Protein AF-A0A7C4LF60-F1 (afdb_monomer)

Structure (mmCIF, N/CA/C/O backbone):
data_AF-A0A7C4LF60-F1
#
_entry.id   AF-A0A7C4LF60-F1
#
loop_
_atom_site.group_PDB
_atom_site.id
_atom_site.type_symbol
_atom_site.label_atom_id
_atom_site.label_alt_id
_atom_site.label_comp_id
_atom_site.label_asym_id
_atom_site.label_entity_id
_atom_site.label_seq_id
_atom_site.pdbx_PDB_ins_code
_atom_site.Cartn_x
_atom_site.Cartn_y
_atom_site.Cartn_z
_atom_site.occupancy
_atom_site.B_iso_or_equiv
_atom_site.auth_seq_id
_atom_site.auth_comp_id
_atom_site.auth_asym_id
_atom_site.auth_atom_id
_atom_site.pdbx_PDB_model_num
ATOM 1 N N . MET A 1 1 ? -16.980 57.697 -48.948 1.00 37.28 1 MET A N 1
ATOM 2 C CA . MET A 1 1 ? -17.583 56.345 -48.872 1.00 37.28 1 MET A CA 1
ATOM 3 C C . MET A 1 1 ? -16.552 55.378 -49.437 1.00 37.28 1 MET A C 1
ATOM 5 O O . MET A 1 1 ? -16.254 55.489 -50.615 1.00 37.28 1 MET A O 1
ATOM 9 N N . SER A 1 2 ? -15.835 54.624 -48.594 1.00 31.67 2 SER A N 1
ATOM 10 C CA . SER A 1 2 ? -14.439 54.253 -48.896 1.00 31.67 2 SER A CA 1
ATOM 11 C C . SER A 1 2 ? -14.046 52.822 -48.494 1.00 31.67 2 SER A C 1
ATOM 13 O O . SER A 1 2 ? -14.055 52.515 -47.309 1.00 31.67 2 SER A O 1
ATOM 15 N N . LYS A 1 3 ? -13.561 52.081 -49.511 1.00 31.33 3 LYS A N 1
ATOM 16 C CA . LYS A 1 3 ? -12.540 50.998 -49.550 1.00 31.33 3 LYS A CA 1
ATOM 17 C C . LYS A 1 3 ? -12.885 49.565 -49.063 1.00 31.33 3 LYS A C 1
ATOM 19 O O . LYS A 1 3 ? -12.923 49.313 -47.869 1.00 31.33 3 LYS A O 1
ATOM 24 N N . ASN A 1 4 ? -13.072 48.654 -50.043 1.00 33.75 4 ASN A N 1
ATOM 25 C CA . ASN A 1 4 ? -12.246 47.469 -50.437 1.00 33.75 4 ASN A CA 1
ATOM 26 C C . ASN A 1 4 ? -11.470 46.695 -49.336 1.00 33.75 4 ASN A C 1
ATOM 28 O O . ASN A 1 4 ? -10.854 47.342 -48.505 1.00 33.75 4 ASN A O 1
ATOM 32 N N . ASN A 1 5 ? -11.266 45.363 -49.323 1.00 31.98 5 ASN A N 1
ATOM 33 C CA . ASN A 1 5 ? -11.629 44.206 -50.167 1.00 31.98 5 ASN A CA 1
ATOM 34 C C . ASN A 1 5 ? -11.306 42.878 -49.403 1.00 31.98 5 ASN A C 1
ATOM 36 O O . ASN A 1 5 ? -10.466 42.876 -48.513 1.00 31.98 5 ASN A O 1
ATOM 40 N N . ALA A 1 6 ? -11.961 41.793 -49.833 1.00 35.16 6 ALA A N 1
ATOM 41 C CA . ALA A 1 6 ? -11.761 40.325 -49.751 1.00 35.16 6 ALA A CA 1
ATOM 42 C C . ALA A 1 6 ? -10.616 39.568 -48.986 1.00 35.16 6 ALA A C 1
ATOM 44 O O . ALA A 1 6 ? -9.439 39.891 -49.082 1.00 35.16 6 ALA A O 1
ATOM 45 N N . SER A 1 7 ? -11.039 38.384 -48.475 1.00 32.91 7 SER A N 1
ATOM 46 C CA . SER A 1 7 ? -10.426 37.016 -48.425 1.00 32.91 7 SER A CA 1
ATOM 47 C C . SER A 1 7 ? -9.344 36.575 -47.395 1.00 32.91 7 SER A C 1
ATOM 49 O O . SER A 1 7 ? -8.335 37.238 -47.222 1.00 32.91 7 SER A O 1
ATOM 51 N N . SER A 1 8 ? -9.601 35.383 -46.791 1.00 33.38 8 SER A N 1
ATOM 52 C CA . SER A 1 8 ? -8.769 34.378 -46.034 1.00 33.38 8 SER A CA 1
ATOM 53 C C . SER A 1 8 ? -7.257 34.344 -46.376 1.00 33.38 8 SER A C 1
ATOM 55 O O . SER A 1 8 ? -6.996 34.721 -47.517 1.00 33.38 8 SER A O 1
ATOM 57 N N . PRO A 1 9 ? -6.260 33.822 -45.583 1.00 43.72 9 PRO A N 1
ATOM 58 C CA . PRO A 1 9 ? -6.241 32.757 -44.535 1.00 43.72 9 PRO A CA 1
ATOM 59 C C . PRO A 1 9 ? -5.188 32.957 -43.373 1.00 43.72 9 PRO A C 1
ATOM 61 O O . PRO A 1 9 ? -4.626 34.029 -43.242 1.00 43.72 9 PRO A O 1
ATOM 64 N N . ALA A 1 10 ? -4.905 31.913 -42.559 1.00 33.19 10 ALA A N 1
ATOM 65 C CA . ALA A 1 10 ? -3.652 31.565 -41.814 1.00 33.19 10 ALA A CA 1
ATOM 66 C C . ALA A 1 10 ? -2.862 32.563 -40.888 1.00 33.19 10 ALA A C 1
ATOM 68 O O . ALA A 1 10 ? -2.776 33.754 -41.125 1.00 33.19 10 ALA A O 1
ATOM 69 N N . ARG A 1 11 ? -2.142 31.974 -39.899 1.00 27.31 11 ARG A N 1
ATOM 70 C CA . ARG A 1 11 ? -1.033 32.486 -39.025 1.00 27.31 11 ARG A CA 1
ATOM 71 C C . ARG A 1 11 ? -1.335 33.446 -37.843 1.00 27.31 11 ARG A C 1
ATOM 73 O O . ARG A 1 11 ? -1.785 34.568 -38.013 1.00 27.31 11 ARG A O 1
ATOM 80 N N . SER A 1 12 ? -0.938 33.027 -36.627 1.00 31.47 12 SER A N 1
ATOM 81 C CA . SER A 1 12 ? 0.041 33.727 -35.748 1.00 31.47 12 SER A CA 1
ATOM 82 C C . SER A 1 12 ? 0.104 33.102 -34.336 1.00 31.47 12 SER A C 1
ATOM 84 O O . SER A 1 12 ? -0.636 33.440 -33.417 1.00 31.47 12 SER A O 1
ATOM 86 N N . ARG A 1 13 ? 1.043 32.168 -34.141 1.00 36.72 13 ARG A N 1
ATOM 87 C CA . ARG A 1 13 ? 1.639 31.863 -32.830 1.00 36.72 13 ARG A CA 1
ATOM 88 C C . ARG A 1 13 ? 3.133 32.129 -32.956 1.00 36.72 13 ARG A C 1
ATOM 90 O O . ARG A 1 13 ? 3.896 31.222 -33.267 1.00 36.72 13 ARG A O 1
ATOM 97 N N . ARG A 1 14 ? 3.525 33.378 -32.725 1.00 30.14 14 ARG A N 1
ATOM 98 C CA . ARG A 1 14 ? 4.889 33.782 -32.382 1.00 30.14 14 ARG A CA 1
ATOM 99 C C . ARG A 1 14 ? 4.838 35.197 -31.808 1.00 30.14 14 ARG A C 1
ATOM 101 O O . ARG A 1 14 ? 4.355 36.123 -32.442 1.00 30.14 14 ARG A O 1
ATOM 108 N N . ARG A 1 15 ? 5.263 35.318 -30.552 1.00 29.50 15 ARG A N 1
ATOM 109 C CA . ARG A 1 15 ? 5.931 36.482 -29.948 1.00 29.50 15 ARG A CA 1
ATOM 110 C C . ARG A 1 15 ? 6.196 36.149 -28.488 1.00 29.50 15 ARG A C 1
ATOM 112 O O . ARG A 1 15 ? 5.354 36.387 -27.639 1.00 29.50 15 ARG A O 1
ATOM 119 N N . TYR A 1 16 ? 7.336 35.513 -28.251 1.00 30.55 16 TYR A N 1
ATOM 120 C CA . TYR A 1 16 ? 8.199 35.700 -27.082 1.00 30.55 16 TYR A CA 1
ATOM 121 C C . TYR A 1 16 ? 9.475 34.901 -27.355 1.00 30.55 16 TYR A C 1
ATOM 123 O O . TYR A 1 16 ? 9.519 33.711 -27.075 1.00 30.55 16 TYR A O 1
ATOM 131 N N . ALA A 1 17 ? 10.449 35.542 -28.009 1.00 34.94 17 ALA A N 1
ATOM 132 C CA . ALA A 1 17 ? 11.889 35.248 -27.936 1.00 34.94 17 ALA A CA 1
ATOM 133 C C . ALA A 1 17 ? 12.633 36.025 -29.039 1.00 34.94 17 ALA A C 1
ATOM 135 O O . ALA A 1 17 ? 13.146 35.450 -29.994 1.00 34.94 17 ALA A O 1
ATOM 136 N N . ARG A 1 18 ? 12.658 37.353 -28.930 1.00 32.34 18 ARG A N 1
ATOM 137 C CA . ARG A 1 18 ? 13.713 38.200 -29.501 1.00 32.34 18 ARG A CA 1
ATOM 138 C C . ARG A 1 18 ? 13.593 39.558 -28.830 1.00 32.34 18 ARG A C 1
ATOM 140 O O . ARG A 1 18 ? 12.699 40.315 -29.165 1.00 32.34 18 ARG A O 1
ATOM 147 N N . ASP A 1 19 ? 14.394 39.729 -27.784 1.00 32.16 19 ASP A N 1
ATOM 148 C CA . ASP A 1 19 ? 14.901 41.000 -27.254 1.00 32.16 19 ASP A CA 1
ATOM 149 C C . ASP A 1 19 ? 15.794 40.667 -26.044 1.00 32.16 19 ASP A C 1
ATOM 151 O O . ASP A 1 19 ? 15.417 40.856 -24.893 1.00 32.16 19 ASP A O 1
ATOM 155 N N . ASP A 1 20 ? 16.985 40.112 -26.303 1.00 35.78 20 ASP A N 1
ATOM 156 C CA . ASP A 1 20 ? 18.079 40.061 -25.310 1.00 35.78 20 ASP A CA 1
ATOM 157 C C . ASP A 1 20 ? 19.352 40.751 -25.840 1.00 35.78 20 ASP A C 1
ATOM 159 O O . ASP A 1 20 ? 20.479 40.449 -25.460 1.00 35.78 20 ASP A O 1
ATOM 163 N N . ALA A 1 21 ? 19.173 41.726 -26.737 1.00 37.44 21 ALA A N 1
ATOM 164 C CA . ALA A 1 21 ? 20.257 42.508 -27.328 1.00 37.44 21 ALA A CA 1
ATOM 165 C C . ALA A 1 21 ? 20.048 44.019 -27.137 1.00 37.44 21 ALA A C 1
ATOM 167 O O . ALA A 1 21 ? 20.176 44.806 -28.066 1.00 37.44 21 ALA A O 1
ATOM 168 N N . SER A 1 22 ? 19.748 44.447 -25.908 1.00 35.22 22 SER A N 1
ATOM 169 C CA . SER A 1 22 ? 20.051 45.814 -25.461 1.00 35.22 22 SER A CA 1
ATOM 170 C C . SER A 1 22 ? 20.072 45.902 -23.934 1.00 35.22 22 SER A C 1
ATOM 172 O O . SER A 1 22 ? 19.179 46.476 -23.308 1.00 35.22 22 SER A O 1
ATOM 174 N N . ARG A 1 23 ? 21.124 45.383 -23.293 1.00 33.03 23 ARG A N 1
ATOM 175 C CA . ARG A 1 23 ? 21.443 45.794 -21.917 1.00 33.03 23 ARG A CA 1
ATOM 176 C C . ARG A 1 23 ? 21.986 47.224 -21.936 1.00 33.03 23 ARG A C 1
ATOM 178 O O . ARG A 1 23 ? 23.187 47.451 -21.834 1.00 33.03 23 ARG A O 1
ATOM 185 N N . LYS A 1 24 ? 21.088 48.209 -22.042 1.00 38.22 24 LYS A N 1
ATOM 186 C CA . LYS A 1 24 ? 21.357 49.530 -21.464 1.00 38.22 24 LYS A CA 1
ATOM 187 C C . LYS A 1 24 ? 21.486 49.328 -19.957 1.00 38.22 24 LYS A C 1
ATOM 189 O O . LYS A 1 24 ? 20.626 48.699 -19.346 1.00 38.22 24 LYS A O 1
ATOM 194 N N . HIS A 1 25 ? 22.577 49.828 -19.384 1.00 39.78 25 HIS A N 1
ATOM 195 C CA . HIS A 1 25 ? 22.751 49.991 -17.943 1.00 39.78 25 HIS A CA 1
ATOM 196 C C . HIS A 1 25 ? 21.476 50.593 -17.333 1.00 39.78 25 HIS A C 1
ATOM 198 O O . HIS A 1 25 ? 21.201 51.779 -17.508 1.00 39.78 25 HIS A O 1
ATOM 204 N N . ILE A 1 26 ? 20.698 49.774 -16.626 1.00 41.22 26 ILE A N 1
ATOM 205 C CA . ILE A 1 26 ? 19.681 50.260 -15.697 1.00 41.22 26 ILE A CA 1
ATOM 206 C C . ILE A 1 26 ? 20.442 50.562 -14.398 1.00 41.22 26 ILE A C 1
ATOM 208 O O . ILE A 1 26 ? 21.109 49.659 -13.882 1.00 41.22 26 ILE A O 1
ATOM 212 N N . PRO A 1 27 ? 20.422 51.806 -13.885 1.00 45.31 27 PRO A N 1
ATOM 213 C CA . PRO A 1 27 ? 21.089 52.132 -12.631 1.00 45.31 27 PRO A CA 1
ATOM 214 C C . PRO A 1 27 ? 20.479 51.313 -11.482 1.00 45.31 27 PRO A C 1
ATOM 216 O O . PRO A 1 27 ? 19.308 50.928 -11.557 1.00 45.31 27 PRO A O 1
ATOM 219 N N . PRO A 1 28 ? 21.247 51.017 -10.420 1.00 44.84 28 PRO A N 1
ATOM 220 C CA . PRO A 1 28 ? 20.781 50.155 -9.345 1.00 44.84 28 PRO A CA 1
ATOM 221 C C . PRO A 1 28 ? 19.522 50.750 -8.708 1.00 44.84 28 PRO A C 1
ATOM 223 O O . PRO A 1 28 ? 19.533 51.867 -8.193 1.00 44.84 28 PRO A O 1
ATOM 226 N N . VAL A 1 29 ? 18.422 49.994 -8.755 1.00 53.91 29 VAL A N 1
ATOM 227 C CA . VAL A 1 29 ? 17.181 50.334 -8.055 1.00 53.91 29 VAL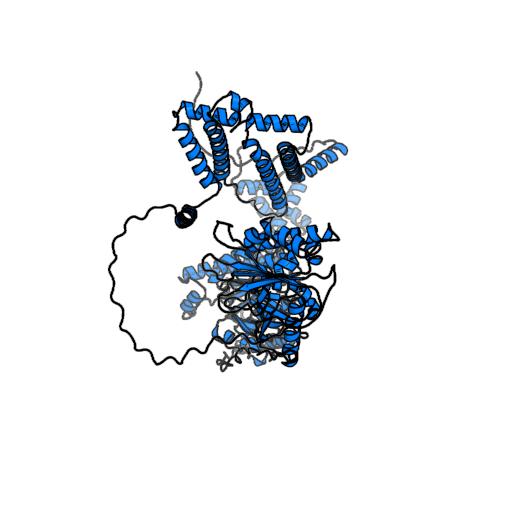 A CA 1
ATOM 228 C C . VAL A 1 29 ? 17.511 50.461 -6.570 1.00 53.91 29 VAL A C 1
ATOM 230 O O . VAL A 1 29 ? 18.039 49.522 -5.971 1.00 53.91 29 VAL A O 1
ATOM 233 N N . HIS A 1 30 ? 17.222 51.629 -5.988 1.00 59.44 30 HIS A N 1
ATOM 234 C CA . HIS A 1 30 ? 17.466 51.909 -4.575 1.00 59.44 30 HIS A CA 1
ATOM 235 C C . HIS A 1 30 ? 16.948 50.752 -3.695 1.00 59.44 30 HIS A C 1
ATOM 237 O O . HIS A 1 30 ? 15.815 50.295 -3.893 1.00 59.44 30 HIS A O 1
ATOM 243 N N . PRO A 1 31 ? 17.724 50.301 -2.691 1.00 58.75 31 PRO A N 1
ATOM 244 C CA . PRO A 1 31 ? 17.398 49.125 -1.881 1.00 58.75 31 PRO A CA 1
ATOM 245 C C . PRO A 1 31 ? 16.018 49.199 -1.201 1.00 58.75 31 PRO A C 1
ATOM 247 O O . PRO A 1 31 ? 15.395 48.161 -0.983 1.00 58.75 31 PRO A O 1
ATOM 250 N N . GLY A 1 32 ? 15.492 50.406 -0.956 1.00 64.06 32 GLY A N 1
ATOM 251 C CA . GLY A 1 32 ? 14.148 50.619 -0.407 1.00 64.06 32 GLY A CA 1
ATOM 252 C C . GLY A 1 32 ? 12.999 50.244 -1.354 1.00 64.06 32 GLY A C 1
ATOM 253 O O . GLY A 1 32 ? 12.012 49.666 -0.909 1.00 64.06 32 GLY A O 1
ATOM 254 N N . LEU A 1 33 ? 13.125 50.479 -2.666 1.00 58.59 33 LEU A N 1
ATOM 255 C CA . LEU A 1 33 ? 12.073 50.141 -3.642 1.00 58.59 33 LEU A CA 1
ATOM 256 C C . LEU A 1 33 ? 12.026 48.636 -3.931 1.00 58.59 33 LEU A C 1
ATOM 258 O O . LEU A 1 33 ? 10.949 48.059 -4.058 1.00 58.59 33 LEU A O 1
ATOM 262 N N . ALA A 1 34 ? 13.185 47.972 -3.944 1.00 57.62 34 ALA A N 1
ATOM 263 C CA . ALA A 1 34 ? 13.267 46.516 -4.070 1.00 57.62 34 ALA A CA 1
ATOM 264 C C . ALA A 1 34 ? 12.804 45.778 -2.797 1.00 57.62 34 ALA A C 1
ATOM 266 O O . ALA A 1 34 ? 12.369 44.626 -2.879 1.00 57.62 34 ALA A O 1
ATOM 267 N N . GLN A 1 35 ? 12.894 46.414 -1.623 1.00 61.72 35 GLN A N 1
ATOM 268 C CA . GLN A 1 35 ? 12.278 45.922 -0.387 1.00 61.72 35 GLN A CA 1
ATOM 269 C C . GLN A 1 35 ? 10.766 46.147 -0.386 1.00 61.72 35 GLN A C 1
ATOM 271 O O . GLN A 1 35 ? 10.040 45.220 -0.045 1.00 61.72 35 GLN A O 1
ATOM 276 N N . ALA A 1 36 ? 10.285 47.311 -0.834 1.00 60.00 36 ALA A N 1
ATOM 277 C CA . ALA A 1 36 ? 8.856 47.586 -0.962 1.00 60.00 36 ALA A CA 1
ATOM 278 C C . ALA A 1 36 ? 8.177 46.635 -1.961 1.00 60.00 36 ALA A C 1
ATOM 280 O O . ALA A 1 36 ? 7.150 46.052 -1.635 1.00 60.00 36 ALA A O 1
ATOM 281 N N . ALA A 1 37 ? 8.786 46.380 -3.124 1.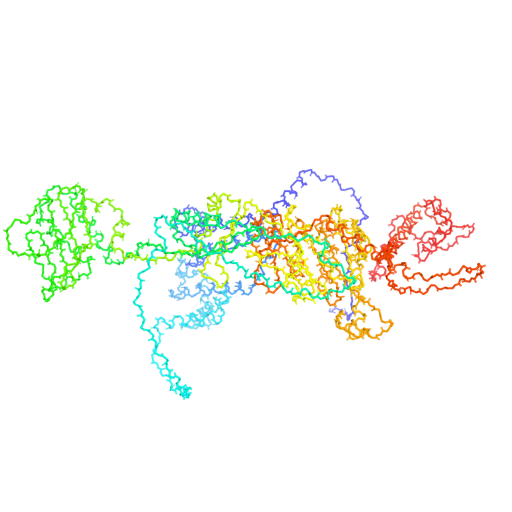00 59.62 37 ALA A N 1
ATOM 282 C CA . ALA A 1 37 ? 8.275 45.414 -4.099 1.00 59.62 37 ALA A CA 1
ATOM 283 C C . ALA A 1 37 ? 8.215 43.985 -3.527 1.00 59.62 37 ALA A C 1
ATOM 285 O O . ALA A 1 37 ? 7.201 43.307 -3.669 1.00 59.62 37 ALA A O 1
ATOM 286 N N . ARG A 1 38 ? 9.250 43.553 -2.789 1.00 62.00 38 ARG A N 1
ATOM 287 C CA . ARG A 1 38 ? 9.255 42.256 -2.087 1.00 62.00 38 ARG A CA 1
ATOM 288 C C . ARG A 1 38 ? 8.257 42.194 -0.930 1.00 62.00 38 ARG A C 1
ATOM 290 O O . ARG A 1 38 ? 7.754 41.115 -0.627 1.00 62.00 38 ARG A O 1
ATOM 297 N N . LEU A 1 39 ? 7.971 43.319 -0.276 1.00 61.50 39 LEU A N 1
ATOM 298 C CA . LEU A 1 39 ? 6.950 43.417 0.766 1.00 61.50 39 LEU A CA 1
ATOM 299 C C . LEU A 1 39 ? 5.547 43.314 0.155 1.00 61.50 39 LEU A C 1
ATOM 301 O O . LEU A 1 39 ? 4.728 42.563 0.667 1.00 61.50 39 LEU A O 1
ATOM 305 N N . VAL A 1 40 ? 5.299 43.992 -0.969 1.00 61.66 40 VAL A N 1
ATOM 306 C CA . VAL A 1 40 ? 4.042 43.921 -1.733 1.00 61.66 40 VAL A CA 1
ATOM 307 C C . VAL A 1 40 ? 3.816 42.510 -2.284 1.00 61.66 40 VAL A C 1
ATOM 309 O O . VAL A 1 40 ? 2.716 41.978 -2.169 1.00 61.66 40 VAL A O 1
ATOM 312 N N . GLU A 1 41 ? 4.858 41.850 -2.788 1.00 60.22 41 GLU A N 1
ATOM 313 C CA . GLU A 1 41 ? 4.788 40.466 -3.273 1.00 60.22 41 GLU A CA 1
ATOM 314 C C . GLU A 1 41 ? 4.563 39.453 -2.131 1.00 60.22 41 GLU A C 1
ATOM 316 O O . GLU A 1 41 ? 3.806 38.490 -2.276 1.00 60.22 41 GLU A O 1
ATOM 321 N N . ARG A 1 42 ? 5.157 39.690 -0.950 1.00 58.75 42 ARG A N 1
ATOM 322 C CA . ARG A 1 42 ? 4.881 38.895 0.261 1.00 58.75 42 ARG A CA 1
ATOM 323 C C . ARG A 1 42 ? 3.476 39.139 0.804 1.00 58.75 42 ARG A C 1
ATOM 325 O O . ARG A 1 42 ? 2.841 38.174 1.209 1.00 58.75 42 ARG A O 1
ATOM 332 N N . LEU A 1 43 ? 2.983 40.377 0.795 1.00 55.53 43 LEU A N 1
ATOM 333 C CA . LEU A 1 43 ? 1.628 40.724 1.237 1.00 55.53 43 LEU A CA 1
ATOM 334 C C . LEU A 1 43 ? 0.563 40.174 0.278 1.00 55.53 43 LEU A C 1
ATOM 336 O O . LEU A 1 43 ? -0.460 39.673 0.738 1.00 55.53 43 LEU A O 1
ATOM 340 N N . GLY A 1 44 ? 0.835 40.152 -1.031 1.00 58.03 44 GLY A N 1
ATOM 341 C CA . GLY A 1 44 ? -0.046 39.550 -2.037 1.00 58.03 44 GLY A CA 1
ATOM 342 C C . GLY A 1 44 ? -0.324 38.060 -1.799 1.00 58.03 44 GLY A C 1
ATOM 343 O O . GLY A 1 44 ? -1.436 37.601 -2.048 1.00 58.03 44 GLY A O 1
ATOM 344 N N . LYS A 1 45 ? 0.632 37.311 -1.222 1.00 59.97 45 LYS A N 1
ATOM 345 C CA . LYS A 1 45 ? 0.450 35.891 -0.846 1.00 59.97 45 LYS A CA 1
ATOM 346 C C . LYS A 1 45 ? -0.490 35.664 0.346 1.00 59.97 45 LYS A C 1
ATOM 348 O O . LYS A 1 45 ? -0.973 34.547 0.514 1.00 59.97 45 LYS A O 1
ATOM 353 N N . TYR A 1 46 ? -0.748 36.692 1.155 1.00 69.12 46 TYR A N 1
ATOM 354 C CA . TYR A 1 46 ? -1.667 36.641 2.299 1.00 69.12 46 TYR A CA 1
ATOM 355 C C . TYR A 1 46 ? -2.962 37.428 2.055 1.00 69.12 46 TYR A C 1
ATOM 357 O O . TYR A 1 46 ? -3.773 37.548 2.968 1.00 69.12 46 TYR A O 1
ATOM 365 N N . GLY A 1 47 ? -3.177 37.952 0.842 1.00 75.94 47 GLY A N 1
ATOM 366 C CA . GLY A 1 47 ? -4.352 38.767 0.522 1.00 75.94 47 GLY A CA 1
ATOM 367 C C . GLY A 1 47 ? -5.672 38.042 0.793 1.00 75.94 47 GLY A C 1
ATOM 368 O O . GLY A 1 47 ? -6.558 38.607 1.428 1.00 75.94 47 GLY A O 1
ATOM 369 N N . ASP A 1 48 ? -5.765 36.769 0.401 1.00 77.75 48 ASP A N 1
ATOM 370 C CA . ASP A 1 48 ? -6.949 35.936 0.650 1.00 77.75 48 ASP A CA 1
ATOM 371 C C . ASP A 1 48 ? -7.167 35.647 2.143 1.00 77.75 48 ASP A C 1
ATOM 373 O O . ASP A 1 48 ? -8.303 35.687 2.610 1.00 77.75 48 ASP A O 1
ATOM 377 N N . ASP A 1 49 ? -6.091 35.390 2.900 1.00 80.00 49 ASP A N 1
ATOM 378 C CA . ASP A 1 49 ? -6.165 35.137 4.347 1.00 80.00 49 ASP A CA 1
ATOM 379 C C . ASP A 1 49 ? -6.645 36.385 5.091 1.00 80.00 49 ASP A C 1
ATOM 381 O O . ASP A 1 49 ? -7.525 36.315 5.948 1.00 80.00 49 ASP A O 1
ATOM 385 N N . LEU A 1 50 ? -6.083 37.542 4.738 1.00 85.25 50 LEU A N 1
ATOM 386 C CA . LEU A 1 50 ? -6.441 38.819 5.336 1.00 85.25 50 LEU A CA 1
ATOM 387 C C . LEU A 1 50 ? -7.888 39.193 4.996 1.00 85.25 50 LEU A C 1
ATOM 389 O O . LEU A 1 50 ? -8.646 39.564 5.889 1.00 85.25 50 LEU A O 1
ATOM 393 N N . ALA A 1 51 ? -8.298 39.033 3.734 1.00 84.94 51 ALA A N 1
ATOM 394 C CA . ALA A 1 51 ? -9.674 39.271 3.306 1.00 84.94 51 ALA A CA 1
ATOM 395 C C . ALA A 1 51 ? -10.668 38.336 4.015 1.00 84.94 51 ALA A C 1
ATOM 397 O O . ALA A 1 51 ? -11.726 38.788 4.451 1.00 84.94 51 ALA A O 1
ATOM 398 N N . ALA A 1 52 ? -10.320 37.057 4.185 1.00 88.56 52 ALA A N 1
ATOM 399 C CA . ALA A 1 52 ? -11.147 36.086 4.893 1.00 88.56 52 ALA A CA 1
ATOM 400 C C . ALA A 1 52 ? -11.345 36.449 6.371 1.00 88.56 52 ALA A C 1
ATOM 402 O O . ALA A 1 52 ? -12.474 36.430 6.863 1.00 88.56 52 ALA A O 1
ATOM 403 N N . VAL A 1 53 ? -10.266 36.812 7.073 1.00 87.75 53 VAL A N 1
ATOM 404 C CA . VAL A 1 53 ? -10.326 37.218 8.486 1.00 87.75 53 VAL A CA 1
ATOM 405 C C . VAL A 1 53 ? -11.130 38.506 8.648 1.00 87.75 53 VAL A C 1
ATOM 407 O O . VAL A 1 53 ? -11.983 38.574 9.531 1.00 87.75 53 VAL A O 1
ATOM 410 N N . ILE A 1 54 ? -10.923 39.497 7.774 1.00 91.75 54 ILE A N 1
ATOM 411 C CA . ILE A 1 54 ? -11.698 40.746 7.782 1.00 91.75 54 ILE A CA 1
ATOM 412 C C . ILE A 1 54 ? -13.189 40.461 7.558 1.00 91.75 54 ILE A C 1
ATOM 414 O O . ILE A 1 54 ? -14.020 41.002 8.282 1.00 91.75 54 ILE A O 1
ATOM 418 N N . LEU A 1 55 ? -13.543 39.588 6.609 1.00 91.75 55 LEU A N 1
ATOM 419 C CA . LEU A 1 55 ? -14.937 39.224 6.331 1.00 91.75 55 LEU A CA 1
ATOM 420 C C . LEU A 1 55 ? -15.601 38.476 7.491 1.00 91.75 55 LEU A C 1
ATOM 422 O O . LEU A 1 55 ? -16.749 38.770 7.816 1.00 91.75 55 LEU A O 1
ATOM 426 N N . LEU A 1 56 ? -14.897 37.540 8.132 1.00 91.62 56 LEU A N 1
ATOM 427 C CA . LEU A 1 56 ? -15.408 36.817 9.302 1.00 91.62 56 LEU A CA 1
ATOM 428 C C . LEU A 1 56 ? -15.589 37.746 10.508 1.00 91.62 56 LEU A C 1
ATOM 430 O O . LEU A 1 56 ? -16.599 37.658 11.205 1.00 91.62 56 LEU A O 1
ATOM 434 N N . LEU A 1 57 ? -14.647 38.670 10.723 1.00 93.12 57 LEU A N 1
ATOM 435 C CA . LEU A 1 57 ? -14.758 39.699 11.753 1.00 93.12 57 LEU A CA 1
ATOM 436 C C . LEU A 1 57 ? -15.952 40.623 11.474 1.00 93.12 57 LEU A C 1
ATOM 438 O O . LEU A 1 57 ? -16.766 40.867 12.359 1.00 93.12 57 LEU A O 1
ATOM 442 N N . ALA A 1 58 ? -16.098 41.090 10.233 1.00 91.31 58 ALA A N 1
ATOM 443 C CA . ALA A 1 58 ? -17.209 41.941 9.824 1.00 91.31 58 ALA A CA 1
ATOM 444 C C . ALA A 1 58 ? -18.562 41.214 9.926 1.00 91.31 58 ALA A C 1
ATOM 446 O O . ALA A 1 58 ? -19.548 41.828 10.329 1.00 91.31 58 ALA A O 1
ATOM 447 N N . ALA A 1 59 ? -18.615 39.908 9.639 1.00 93.81 59 ALA A N 1
ATOM 448 C CA . ALA A 1 59 ? -19.804 39.080 9.836 1.00 93.81 59 ALA A CA 1
ATOM 449 C C . ALA A 1 59 ? -20.200 38.991 11.318 1.00 93.81 59 ALA A C 1
ATOM 451 O O . ALA A 1 59 ? -21.368 39.182 11.652 1.00 93.81 59 ALA A O 1
ATOM 452 N N . ALA A 1 60 ? -19.230 38.748 12.205 1.00 90.50 60 ALA A N 1
ATOM 453 C CA . ALA A 1 60 ? -19.462 38.694 13.646 1.00 90.50 60 ALA A CA 1
ATOM 454 C C . ALA A 1 60 ? -19.923 40.052 14.202 1.00 90.50 60 ALA A C 1
ATOM 456 O O . ALA A 1 60 ? -20.899 40.105 14.945 1.00 90.50 60 ALA A O 1
ATOM 457 N N . LEU A 1 61 ? -19.278 41.149 13.791 1.00 90.25 61 LEU A N 1
ATOM 458 C CA . LEU A 1 61 ? -19.662 42.507 14.190 1.00 90.25 61 LEU A CA 1
ATOM 459 C C . LEU A 1 61 ? -21.055 42.887 13.675 1.00 90.25 61 LEU A C 1
ATOM 461 O O . LEU A 1 61 ? -21.848 43.447 14.422 1.00 90.25 61 LEU A O 1
ATOM 465 N N . THR A 1 62 ? -21.385 42.530 12.431 1.00 91.50 62 THR A N 1
ATOM 466 C CA . THR A 1 62 ? -22.720 42.777 11.860 1.00 91.50 62 THR A CA 1
ATOM 467 C C . THR A 1 62 ? -23.793 41.972 12.599 1.00 91.50 62 THR A C 1
ATOM 469 O O . THR A 1 62 ? -24.867 42.497 12.870 1.00 91.50 62 THR A O 1
ATOM 472 N N . LEU A 1 63 ? -23.509 40.718 12.974 1.00 91.62 63 LEU A N 1
ATOM 473 C CA . LEU A 1 63 ? -24.437 39.887 13.744 1.00 91.62 63 LEU A CA 1
ATOM 474 C C . LEU A 1 63 ? -24.673 40.440 15.156 1.00 91.62 63 LEU A C 1
ATOM 476 O O . LEU A 1 63 ? -25.814 40.499 15.601 1.00 91.62 63 LEU A O 1
ATOM 480 N N . LEU A 1 64 ? -23.611 40.848 15.855 1.00 89.19 64 LEU A N 1
ATOM 481 C CA . LEU A 1 64 ? -23.721 41.441 17.190 1.00 89.19 64 LEU A CA 1
ATOM 482 C C . LEU A 1 64 ? -24.494 42.766 17.163 1.00 89.19 64 LEU A C 1
ATOM 484 O O . LEU A 1 64 ? -25.328 42.995 18.038 1.00 89.19 64 LEU A O 1
ATOM 488 N N . ALA A 1 65 ? -24.275 43.587 16.133 1.00 88.50 65 ALA A N 1
ATOM 489 C CA . ALA A 1 65 ? -24.996 44.840 15.946 1.00 88.50 65 ALA A CA 1
ATOM 490 C C . ALA A 1 65 ? -26.486 44.610 15.622 1.00 88.50 65 ALA A C 1
ATOM 492 O O . ALA A 1 65 ? -27.335 45.254 16.228 1.00 88.50 65 ALA A O 1
ATOM 493 N N . LEU A 1 66 ? -26.824 43.635 14.765 1.00 87.44 66 LEU A N 1
ATOM 494 C CA . LEU A 1 66 ? -28.220 43.246 14.485 1.00 87.44 66 LEU A CA 1
ATOM 495 C C . LEU A 1 66 ? -28.951 42.676 15.714 1.00 87.44 66 LEU A C 1
ATOM 497 O O . LEU A 1 66 ? -30.167 42.790 15.818 1.00 87.44 66 LEU A O 1
ATOM 501 N N . LEU A 1 67 ? -28.225 42.049 16.645 1.00 87.25 67 LEU A N 1
ATOM 502 C CA . LEU A 1 67 ? -28.778 41.541 17.907 1.00 87.25 67 LEU A CA 1
ATOM 503 C C . LEU A 1 67 ? -28.885 42.619 19.000 1.00 87.25 67 LEU A C 1
ATOM 505 O O . LEU A 1 67 ? -29.329 42.308 20.104 1.00 87.25 67 LEU A O 1
ATOM 509 N N . GLY A 1 68 ? -28.462 43.857 18.722 1.00 84.88 68 GLY A N 1
ATOM 510 C CA . GLY A 1 68 ? -28.451 44.948 19.699 1.00 84.88 68 GLY A CA 1
ATOM 511 C C . GLY A 1 68 ? -27.434 44.756 20.829 1.00 84.88 68 GLY A C 1
ATOM 512 O O . GLY A 1 68 ? -27.591 45.331 21.900 1.00 84.88 68 GLY A O 1
ATOM 513 N N . LEU A 1 69 ? -26.405 43.925 20.623 1.00 85.88 69 LEU A N 1
ATOM 514 C CA . LEU A 1 69 ? -25.375 43.632 21.629 1.00 85.88 69 LEU A CA 1
ATOM 515 C C . LEU A 1 69 ? -24.183 44.601 21.568 1.00 85.88 69 LEU A C 1
ATOM 517 O O . LEU A 1 69 ? -23.332 44.577 22.456 1.00 85.88 69 LEU A O 1
ATOM 521 N N . THR A 1 70 ? -24.094 45.429 20.522 1.00 84.69 70 THR A N 1
ATOM 522 C CA . THR A 1 70 ? -23.016 46.408 20.315 1.00 84.69 70 THR A CA 1
ATOM 523 C C . THR A 1 70 ? -23.568 47.715 19.753 1.00 84.69 70 THR A C 1
ATOM 525 O O . THR A 1 70 ? -24.275 47.682 18.747 1.00 84.69 70 THR A O 1
ATOM 528 N N . GLU A 1 71 ? -23.179 48.845 20.344 1.00 81.19 71 GLU A N 1
ATOM 529 C CA . GLU A 1 71 ? -23.554 50.202 19.914 1.00 81.19 71 GLU A CA 1
ATOM 530 C C . GLU A 1 71 ? -22.349 50.927 19.292 1.00 81.19 71 GLU A C 1
ATOM 532 O O . GLU A 1 71 ? -21.202 50.726 19.709 1.00 81.19 71 GLU A O 1
ATOM 537 N N . GLY A 1 72 ? -22.586 51.767 18.281 1.00 83.31 72 GLY A N 1
ATOM 538 C CA . GLY A 1 72 ? -21.516 52.504 17.609 1.00 83.31 72 GLY A CA 1
ATOM 539 C C . GLY A 1 72 ? -21.938 53.144 16.289 1.00 83.31 72 GLY A C 1
ATOM 540 O O . GLY A 1 72 ? -22.601 52.521 15.467 1.00 83.31 72 GLY A O 1
ATOM 541 N N . ALA A 1 73 ? -21.471 54.369 16.029 1.00 84.31 73 ALA A N 1
ATOM 542 C CA . ALA A 1 73 ? -21.905 55.167 14.875 1.00 84.31 73 ALA A CA 1
ATOM 543 C C . ALA A 1 73 ? -21.693 54.478 13.510 1.00 84.31 73 ALA A C 1
ATOM 545 O O . ALA A 1 73 ? -22.524 54.598 12.615 1.00 84.31 73 ALA A O 1
ATOM 546 N N . LEU A 1 74 ? -20.588 53.740 13.340 1.00 83.06 74 LEU A N 1
ATOM 547 C CA . LEU A 1 74 ? -20.303 53.007 12.099 1.00 83.06 74 LEU A CA 1
ATOM 548 C C . LEU A 1 74 ? -21.143 51.732 11.969 1.00 83.06 74 LEU A C 1
ATOM 550 O O . LEU A 1 74 ? -21.619 51.426 10.879 1.00 83.06 74 LEU A O 1
ATOM 554 N N . THR A 1 75 ? -21.325 50.991 13.062 1.00 84.06 75 THR A N 1
ATOM 555 C CA . THR A 1 75 ? -22.120 49.757 13.079 1.00 84.06 75 THR A CA 1
ATOM 556 C C . THR A 1 75 ? -23.607 50.049 12.931 1.00 84.06 75 THR A C 1
ATOM 558 O O . THR A 1 75 ? -24.275 49.341 12.192 1.00 84.06 75 THR A O 1
ATOM 561 N N . GLU A 1 76 ? -24.110 51.124 13.535 1.00 86.00 76 GLU A N 1
ATOM 562 C CA . GLU A 1 76 ? -25.497 51.584 13.392 1.00 86.00 76 GLU A CA 1
ATOM 563 C C . GLU A 1 76 ? -25.775 52.137 11.995 1.00 86.00 76 GLU A C 1
ATOM 565 O O . GLU A 1 76 ? -26.792 51.798 11.400 1.00 86.00 76 GLU A O 1
ATOM 570 N N . ALA A 1 77 ? -24.857 52.922 11.418 1.00 87.44 77 ALA A N 1
ATOM 571 C CA . ALA A 1 77 ? -24.996 53.372 10.033 1.00 87.44 77 ALA A CA 1
ATOM 572 C C . ALA A 1 77 ? -24.991 52.188 9.047 1.00 87.44 77 ALA A C 1
ATOM 574 O O . ALA A 1 77 ? -25.764 52.167 8.090 1.00 87.44 77 ALA A O 1
ATOM 575 N N . TRP A 1 78 ? -24.139 51.187 9.292 1.00 90.50 78 TRP A N 1
ATOM 576 C CA . TRP A 1 78 ? -24.058 49.971 8.482 1.00 90.50 78 TRP A CA 1
ATOM 577 C C . TRP A 1 78 ? -25.302 49.084 8.616 1.00 90.50 78 TRP A C 1
ATOM 579 O O . TRP A 1 78 ? -25.884 48.688 7.606 1.00 90.50 78 TRP A O 1
ATOM 589 N N . VAL A 1 79 ? -25.743 48.803 9.844 1.00 88.06 79 VAL A N 1
ATOM 590 C CA . VAL A 1 79 ? -26.957 48.017 10.106 1.00 88.06 79 VAL A CA 1
ATOM 591 C C . VAL A 1 79 ? -28.193 48.750 9.598 1.00 88.06 79 VAL A C 1
ATOM 593 O O . VAL A 1 79 ? -28.995 48.135 8.908 1.00 88.06 79 VAL A O 1
ATOM 596 N N . GLY A 1 80 ? -28.298 50.064 9.800 1.00 86.69 80 GLY A N 1
ATOM 597 C CA . GLY A 1 80 ? -29.395 50.868 9.261 1.00 86.69 80 GLY A CA 1
ATOM 598 C C . GLY A 1 80 ? -29.462 50.834 7.730 1.00 86.69 80 GLY A C 1
ATOM 599 O O . GLY A 1 80 ? -30.551 50.794 7.153 1.00 86.69 80 GLY A O 1
ATOM 600 N N . LEU A 1 81 ? -28.317 50.769 7.042 1.00 87.44 81 LEU A N 1
ATOM 601 C CA . LEU A 1 81 ? -28.274 50.558 5.591 1.00 87.44 81 LEU A CA 1
ATOM 602 C C . LEU A 1 81 ? -28.762 49.152 5.205 1.00 87.44 81 LEU A C 1
ATOM 604 O O . LEU A 1 81 ? -29.523 49.006 4.248 1.00 87.44 81 LEU A O 1
ATOM 608 N N . LEU A 1 82 ? -28.364 48.116 5.948 1.00 88.88 82 LEU A N 1
ATOM 609 C CA . LEU A 1 82 ? -28.810 46.742 5.701 1.00 88.88 82 LEU A CA 1
ATOM 610 C C . LEU A 1 82 ? -30.306 46.555 5.981 1.00 88.88 82 LEU A C 1
ATOM 612 O O . LEU A 1 82 ? -30.996 45.936 5.174 1.00 88.88 82 LEU A O 1
ATOM 616 N N . GLU A 1 83 ? -30.819 47.106 7.076 1.00 87.69 83 GLU A N 1
ATOM 617 C CA . GLU A 1 83 ? -32.230 47.030 7.462 1.00 87.69 83 GLU A CA 1
ATOM 618 C C . GLU A 1 83 ? -33.118 47.855 6.527 1.00 87.69 83 GLU A C 1
ATOM 620 O O . GLU A 1 83 ? -34.162 47.376 6.095 1.00 87.69 83 GLU A O 1
ATOM 625 N N . SER A 1 84 ? -32.692 49.051 6.110 1.00 86.25 84 SER A N 1
ATOM 626 C CA . SER A 1 84 ? -33.439 49.825 5.105 1.00 86.25 84 SER A CA 1
ATOM 627 C C . SER A 1 84 ? -33.421 49.163 3.719 1.00 86.25 84 SER A C 1
ATOM 629 O O . SER A 1 84 ? -34.430 49.162 3.007 1.00 86.25 84 SER A O 1
ATOM 631 N N . GLY A 1 85 ? -32.298 48.554 3.327 1.00 87.12 85 GLY A N 1
ATOM 632 C CA . GLY A 1 85 ? -32.155 47.875 2.039 1.00 87.12 85 GLY A CA 1
ATOM 633 C C . GLY A 1 85 ? -32.899 46.540 1.964 1.00 87.12 85 GLY A C 1
ATOM 634 O O . GLY A 1 85 ? -33.709 46.334 1.057 1.00 87.12 85 GLY A O 1
ATOM 635 N N . PHE A 1 86 ? -32.626 45.639 2.909 1.00 88.88 86 PHE A N 1
ATOM 636 C CA . PHE A 1 86 ? -33.046 44.232 2.893 1.00 88.88 86 PHE A CA 1
ATOM 637 C C . PHE A 1 86 ? -34.154 43.897 3.901 1.00 88.88 86 PHE A C 1
ATOM 639 O O . PHE A 1 86 ? -34.680 42.781 3.876 1.00 88.88 86 PHE A O 1
ATOM 646 N N . GLY A 1 87 ? -34.523 44.825 4.787 1.00 89.75 87 GLY A N 1
ATOM 647 C CA . GLY A 1 87 ? -35.516 44.596 5.833 1.00 89.75 87 GLY A CA 1
ATOM 648 C C . GLY A 1 87 ? -35.137 43.430 6.739 1.00 89.75 87 GLY A C 1
ATOM 649 O O . GLY A 1 87 ? -33.986 43.287 7.148 1.00 89.75 87 GLY A O 1
ATOM 650 N N . TRP A 1 88 ? -36.077 42.514 6.974 1.00 87.62 88 TRP A N 1
ATOM 651 C CA . TRP A 1 88 ? -35.837 41.276 7.729 1.00 87.62 88 TRP A CA 1
ATOM 652 C C . TRP A 1 88 ? -34.801 40.357 7.064 1.00 87.62 88 TRP A C 1
ATOM 654 O O . TRP A 1 88 ? -34.206 39.503 7.721 1.00 87.62 88 TRP A O 1
ATOM 664 N N . GLY A 1 89 ? -34.536 40.550 5.769 1.00 84.62 89 GLY A N 1
ATOM 665 C CA . GLY A 1 89 ? -33.463 39.872 5.050 1.00 84.62 89 GLY A CA 1
ATOM 666 C C . GLY A 1 89 ? -32.054 40.295 5.471 1.00 84.62 89 GLY A C 1
ATOM 667 O O . GLY A 1 89 ? -31.103 39.585 5.144 1.00 84.62 89 GLY A O 1
ATOM 668 N N . ALA A 1 90 ? -31.894 41.383 6.235 1.00 88.94 90 ALA A N 1
ATOM 669 C CA . ALA A 1 90 ? -30.603 41.807 6.783 1.00 88.94 90 ALA A CA 1
ATOM 670 C C . ALA A 1 90 ? -29.936 40.711 7.639 1.00 88.94 90 ALA A C 1
ATOM 672 O O . ALA A 1 90 ? -28.711 40.597 7.650 1.00 88.94 90 ALA A O 1
ATOM 673 N N . ALA A 1 91 ? -30.726 39.823 8.256 1.00 85.75 91 ALA A N 1
ATOM 674 C CA . ALA A 1 91 ? -30.230 38.666 9.004 1.00 85.75 91 ALA A CA 1
ATOM 675 C C . ALA A 1 91 ? -29.424 37.662 8.148 1.00 85.75 91 ALA A C 1
ATOM 677 O O . ALA A 1 91 ? -28.619 36.898 8.681 1.00 85.75 91 ALA A O 1
ATOM 678 N N . LEU A 1 92 ? -29.596 37.664 6.819 1.00 86.75 92 LEU A N 1
ATOM 679 C CA . LEU A 1 92 ? -28.835 36.808 5.899 1.00 86.75 92 LEU A CA 1
ATOM 680 C C . LEU A 1 92 ? -27.452 37.382 5.553 1.00 86.75 92 LEU A C 1
ATOM 682 O O . LEU A 1 92 ? -26.565 36.628 5.149 1.00 86.75 92 LEU A O 1
ATOM 686 N N . ALA A 1 93 ? -27.238 38.689 5.737 1.00 88.12 93 ALA A N 1
ATOM 687 C CA . ALA A 1 93 ? -25.970 39.354 5.446 1.00 88.12 93 ALA A CA 1
ATOM 688 C C . ALA A 1 93 ? -24.780 38.786 6.250 1.00 88.12 93 ALA A C 1
ATOM 690 O O . ALA A 1 93 ? -23.791 38.395 5.619 1.00 88.12 93 ALA A O 1
ATOM 691 N N . PRO A 1 94 ? -24.841 38.635 7.594 1.00 90.81 94 PRO A N 1
ATOM 692 C CA . PRO A 1 94 ? -23.732 38.046 8.346 1.00 90.81 94 PRO A CA 1
ATOM 693 C C . PRO A 1 94 ? -23.467 36.587 7.949 1.00 90.81 94 PRO A C 1
ATOM 695 O O . PRO A 1 94 ? -22.312 36.170 7.900 1.00 90.81 94 PRO A O 1
ATOM 698 N N . LEU A 1 95 ? -24.500 35.818 7.587 1.00 87.56 95 LEU A N 1
ATOM 699 C CA . LEU A 1 95 ? -24.336 34.443 7.104 1.00 87.56 95 LEU A CA 1
ATOM 700 C C . LEU A 1 95 ? -23.600 34.394 5.756 1.00 87.56 95 LEU A C 1
ATOM 702 O O . LEU A 1 95 ? -22.689 33.585 5.586 1.00 87.56 95 LEU A O 1
ATOM 706 N N . ALA A 1 96 ? -23.946 35.277 4.817 1.00 86.06 96 ALA A N 1
ATOM 707 C CA . ALA A 1 96 ? -23.286 35.370 3.515 1.00 86.06 96 ALA A CA 1
ATOM 708 C C . ALA A 1 96 ? -21.824 35.833 3.637 1.00 86.06 96 ALA A C 1
ATOM 710 O O . ALA A 1 96 ? -20.933 35.265 2.996 1.00 86.06 96 ALA A O 1
ATOM 711 N N . MET A 1 97 ? -21.558 36.819 4.499 1.00 91.75 97 MET A N 1
ATOM 712 C CA . MET A 1 97 ? -20.204 37.296 4.797 1.00 91.75 97 MET A CA 1
ATOM 713 C C . MET A 1 97 ? -19.364 36.198 5.459 1.00 91.75 97 MET A C 1
ATOM 715 O O . MET A 1 97 ? -18.230 35.961 5.040 1.00 91.75 97 MET A O 1
ATOM 719 N N . ALA A 1 98 ? -19.932 35.470 6.427 1.00 89.25 98 ALA A N 1
ATOM 720 C CA . ALA A 1 98 ? -19.252 34.365 7.093 1.00 89.25 98 ALA A CA 1
ATOM 721 C C . ALA A 1 98 ? -18.961 33.202 6.135 1.00 89.25 98 ALA A C 1
ATOM 723 O O . ALA A 1 98 ? -17.859 32.656 6.146 1.00 89.25 98 ALA A O 1
ATOM 724 N N . TRP A 1 99 ? -19.915 32.848 5.270 1.00 87.81 99 TRP A N 1
ATOM 725 C CA . TRP A 1 99 ? -19.733 31.800 4.265 1.00 87.81 99 TRP A CA 1
ATOM 726 C C . TRP A 1 99 ? -18.653 32.171 3.244 1.00 87.81 99 TRP A C 1
ATOM 728 O O . TRP A 1 99 ? -17.766 31.364 2.966 1.00 87.81 99 TRP A O 1
ATOM 738 N N . THR A 1 100 ? -18.669 33.411 2.746 1.00 86.06 100 THR A N 1
ATOM 739 C CA . THR A 1 100 ? -17.659 33.922 1.805 1.00 86.06 100 THR A CA 1
ATOM 740 C C . THR A 1 100 ? -16.276 33.991 2.455 1.00 86.06 100 THR A C 1
ATOM 742 O O . THR A 1 100 ? -15.289 33.574 1.849 1.00 86.06 100 THR A O 1
ATOM 745 N N . GLY A 1 101 ? -16.196 34.446 3.710 1.00 87.69 101 GLY A N 1
ATOM 746 C CA . GLY A 1 101 ? -14.958 34.462 4.490 1.00 87.69 101 GLY A CA 1
ATOM 747 C C . GLY A 1 101 ? -14.402 33.055 4.731 1.00 87.69 101 GLY A C 1
ATOM 748 O O . GLY A 1 101 ? -13.227 32.804 4.473 1.00 87.69 101 GLY A O 1
ATOM 749 N N . ALA A 1 102 ? -15.249 32.101 5.127 1.00 84.88 102 ALA A N 1
ATOM 750 C CA . ALA A 1 102 ? -14.860 30.701 5.295 1.00 84.88 102 ALA A CA 1
ATOM 751 C C . ALA A 1 102 ? -14.428 30.049 3.971 1.00 84.88 102 ALA A C 1
ATOM 753 O O . ALA A 1 102 ? -13.486 29.259 3.955 1.00 84.88 102 ALA A O 1
ATOM 754 N N . TRP A 1 103 ? -15.076 30.394 2.854 1.00 84.19 103 TRP A N 1
ATOM 755 C CA . TRP A 1 103 ? -14.698 29.916 1.525 1.00 84.19 103 TRP A CA 1
ATOM 756 C C . TRP A 1 103 ? -13.346 30.476 1.067 1.00 84.19 103 TRP A C 1
ATOM 758 O O . TRP A 1 103 ? -12.517 29.709 0.580 1.00 84.19 103 TRP A O 1
ATOM 768 N N . LEU A 1 104 ? -13.081 31.773 1.266 1.00 83.88 104 LEU A N 1
ATOM 769 C CA . LEU A 1 104 ? -11.776 32.379 0.970 1.00 83.88 104 LEU A CA 1
ATOM 770 C C . LEU A 1 104 ? -10.664 31.768 1.827 1.00 83.88 104 LEU A C 1
ATOM 772 O O . LEU A 1 104 ? -9.605 31.443 1.296 1.00 83.88 104 LEU A O 1
ATOM 776 N N . LEU A 1 105 ? -10.935 31.519 3.112 1.00 82.75 105 LEU A N 1
ATOM 777 C CA . LEU A 1 105 ? -10.002 30.834 4.008 1.00 82.75 105 LEU A CA 1
ATOM 778 C C . LEU A 1 105 ? -9.765 29.381 3.573 1.00 82.75 105 LEU A C 1
ATOM 780 O O . LEU A 1 105 ? -8.641 28.890 3.562 1.00 82.75 105 LEU A O 1
ATOM 784 N N . ALA A 1 106 ? -10.818 28.671 3.165 1.00 78.69 106 ALA A N 1
ATOM 785 C CA . ALA A 1 106 ? -10.689 27.321 2.632 1.00 78.69 106 ALA A CA 1
ATOM 786 C C . ALA A 1 106 ? -9.898 27.313 1.316 1.00 78.69 106 ALA A C 1
ATOM 788 O O . ALA A 1 106 ? -9.083 26.415 1.107 1.00 78.69 106 ALA A O 1
ATOM 789 N N . ARG A 1 107 ? -10.087 28.313 0.446 1.00 78.69 107 ARG A N 1
ATOM 790 C CA . ARG A 1 107 ? -9.346 28.480 -0.810 1.00 78.69 107 ARG A CA 1
ATOM 791 C C . ARG A 1 107 ? -7.871 28.766 -0.556 1.00 78.69 107 ARG A C 1
ATOM 793 O O . ARG A 1 107 ? -7.030 28.117 -1.173 1.00 78.69 107 ARG A O 1
ATOM 800 N N . SER A 1 108 ? -7.552 29.677 0.359 1.00 74.94 108 SER A N 1
ATOM 801 C CA . SER A 1 108 ? -6.170 30.016 0.699 1.00 74.94 108 SER A CA 1
ATOM 802 C C . SER A 1 108 ? -5.439 28.836 1.353 1.00 74.94 108 SER A C 1
ATOM 804 O O . SER A 1 108 ? -4.294 28.538 1.004 1.00 74.94 108 SER A O 1
ATOM 806 N N . LEU A 1 109 ? -6.125 28.077 2.216 1.00 67.88 109 LEU A N 1
ATOM 807 C CA . LEU A 1 109 ? -5.620 26.829 2.793 1.00 67.88 109 LEU A CA 1
ATOM 808 C C . LEU A 1 109 ? -5.469 25.719 1.741 1.00 67.88 109 LEU A C 1
ATOM 810 O O . LEU A 1 109 ? -4.513 24.946 1.803 1.00 67.88 109 LEU A O 1
ATOM 814 N N . SER A 1 110 ? -6.372 25.644 0.759 1.00 63.69 110 SER A N 1
ATOM 815 C CA . SER A 1 110 ? -6.318 24.658 -0.334 1.00 63.69 110 SER A CA 1
ATOM 816 C C . SER A 1 110 ? -5.208 24.968 -1.339 1.00 63.69 110 SER A C 1
ATOM 818 O O . SER A 1 110 ? -4.527 24.045 -1.784 1.00 63.69 110 SER A O 1
ATOM 820 N N . ALA A 1 111 ? -4.949 26.251 -1.621 1.00 59.72 111 ALA A N 1
ATOM 821 C CA . ALA A 1 111 ? -3.814 26.709 -2.425 1.00 59.72 111 ALA A CA 1
ATOM 822 C C . ALA A 1 111 ? -2.468 26.347 -1.772 1.00 59.72 111 ALA A C 1
ATOM 824 O O . ALA A 1 111 ? -1.525 25.975 -2.466 1.00 59.72 111 ALA A O 1
ATOM 825 N N . ARG A 1 112 ? -2.393 26.365 -0.433 1.00 60.84 112 ARG A N 1
ATOM 826 C CA . ARG A 1 112 ? -1.227 25.876 0.331 1.00 60.84 112 ARG A CA 1
ATOM 827 C C . ARG A 1 112 ? -1.117 24.352 0.381 1.00 60.84 112 ARG A C 1
ATOM 829 O O . ARG A 1 112 ? -0.033 23.839 0.623 1.00 60.84 112 ARG A O 1
ATOM 836 N N . ARG A 1 113 ? -2.225 23.636 0.167 1.00 53.84 113 ARG A N 1
ATOM 837 C CA . ARG A 1 113 ? -2.307 22.164 0.169 1.00 53.84 113 ARG A CA 1
ATOM 838 C C . ARG A 1 113 ? -2.324 21.545 -1.236 1.00 53.84 113 ARG A C 1
ATOM 840 O O . ARG A 1 113 ? -2.556 20.347 -1.331 1.00 53.84 113 ARG A O 1
ATOM 847 N N . MET A 1 114 ? -2.120 22.334 -2.303 1.00 48.28 114 MET A N 1
ATOM 848 C CA . MET A 1 114 ? -2.132 21.882 -3.710 1.00 48.28 114 MET A CA 1
ATOM 849 C C . MET A 1 114 ? -3.322 20.963 -4.053 1.00 48.28 114 MET A C 1
ATOM 851 O O . MET A 1 114 ? -3.205 20.012 -4.821 1.00 48.28 114 MET A O 1
ATOM 855 N N . THR A 1 115 ? -4.496 21.246 -3.485 1.00 49.75 115 THR A N 1
ATOM 856 C CA . THR A 1 115 ? -5.744 20.561 -3.854 1.00 49.75 115 THR A CA 1
ATOM 857 C C . THR A 1 115 ? -6.535 21.480 -4.783 1.00 49.75 115 THR A C 1
ATOM 859 O O . THR A 1 115 ? -6.676 22.664 -4.464 1.00 49.75 115 THR A O 1
ATOM 862 N N . PRO A 1 116 ? -7.031 21.005 -5.944 1.00 47.44 116 PRO A N 1
ATOM 863 C CA . PRO A 1 116 ? -7.859 21.842 -6.800 1.00 47.44 116 PRO A CA 1
ATOM 864 C C . PRO A 1 116 ? -9.123 22.228 -6.016 1.00 47.44 116 PRO A C 1
ATOM 866 O O . PRO A 1 116 ? -9.780 21.336 -5.466 1.00 47.44 116 PRO A O 1
ATOM 869 N N . PRO A 1 117 ? -9.470 23.527 -5.911 1.00 55.03 117 PRO A N 1
ATOM 870 C CA . PRO A 1 117 ? -10.681 23.925 -5.211 1.00 55.03 117 PRO A CA 1
ATOM 871 C C . PRO A 1 117 ? -11.893 23.253 -5.872 1.00 55.03 117 PRO A C 1
ATOM 873 O O . PRO A 1 117 ? -11.893 23.065 -7.095 1.00 55.03 117 PRO A O 1
ATOM 876 N N . PRO A 1 118 ? -12.930 22.878 -5.100 1.00 58.72 118 PRO A N 1
ATOM 877 C CA . PRO A 1 118 ? -14.131 22.291 -5.677 1.00 58.72 118 PRO A CA 1
ATOM 878 C C . PRO A 1 118 ? -14.680 23.232 -6.764 1.00 58.72 118 PRO A C 1
ATOM 880 O O . PRO A 1 118 ? -14.762 24.441 -6.526 1.00 58.72 118 PRO A O 1
ATOM 883 N N . PRO A 1 119 ? -15.035 22.720 -7.958 1.00 63.41 119 PRO A N 1
ATOM 884 C CA . PRO A 1 119 ? -15.483 23.567 -9.054 1.00 63.41 119 PRO A CA 1
ATOM 885 C C . PRO A 1 119 ? -16.726 24.350 -8.627 1.00 63.41 119 PRO A C 1
ATOM 887 O O . PRO A 1 119 ? -17.724 23.764 -8.193 1.00 63.41 119 PRO A O 1
ATOM 890 N N . VAL A 1 120 ? -16.668 25.678 -8.756 1.00 67.75 120 VAL A N 1
ATOM 891 C CA . VAL A 1 120 ? -17.815 26.548 -8.485 1.00 67.75 120 VAL A CA 1
ATOM 892 C C . VAL A 1 120 ? -18.878 26.238 -9.529 1.00 67.75 120 VAL A C 1
ATOM 894 O O . VAL A 1 120 ? -18.735 26.539 -10.714 1.00 67.75 120 VAL A O 1
ATOM 897 N N . ARG A 1 121 ? -19.963 25.603 -9.090 1.00 78.19 121 ARG A N 1
ATOM 898 C CA . ARG A 1 121 ? -21.141 25.385 -9.927 1.00 78.19 121 ARG A CA 1
ATOM 899 C C . ARG A 1 121 ? -21.875 26.716 -10.026 1.00 78.19 121 ARG A C 1
ATOM 901 O O . ARG A 1 121 ? -22.784 26.959 -9.239 1.00 78.19 121 ARG A O 1
ATOM 908 N N . TRP A 1 122 ? -21.476 27.567 -10.974 1.00 75.44 122 TRP A N 1
ATOM 909 C CA . TRP A 1 122 ? -22.066 28.896 -11.192 1.00 75.44 122 TRP A CA 1
ATOM 910 C C . TRP A 1 122 ? -23.598 28.868 -11.239 1.00 75.44 122 TRP A C 1
ATOM 912 O O . TRP A 1 122 ? -24.240 29.751 -10.683 1.00 75.44 122 TRP A O 1
ATOM 922 N N . GLY A 1 123 ? -24.193 27.794 -11.770 1.00 76.19 123 GLY A N 1
ATOM 923 C CA . GLY A 1 123 ? -25.646 27.598 -11.746 1.00 76.19 123 GLY A CA 1
ATOM 924 C C . GLY A 1 123 ? -26.274 27.596 -10.343 1.00 76.19 123 GLY A C 1
ATOM 925 O O . GLY A 1 123 ? -27.374 28.107 -10.182 1.00 76.19 123 GLY A O 1
ATOM 926 N N . ARG A 1 124 ? -25.585 27.089 -9.310 1.00 80.56 124 ARG A N 1
ATOM 927 C CA . ARG A 1 124 ? -26.081 27.122 -7.920 1.00 80.56 124 ARG A CA 1
ATOM 928 C C . ARG A 1 124 ? -25.967 28.498 -7.286 1.00 80.56 124 ARG A C 1
ATOM 930 O O . ARG A 1 124 ? -26.831 28.864 -6.505 1.00 80.56 124 ARG A O 1
ATOM 937 N N . VAL A 1 125 ? -24.911 29.239 -7.616 1.00 79.06 125 VAL A N 1
ATOM 938 C CA . VAL A 1 125 ? -24.706 30.606 -7.114 1.00 79.06 125 VAL A CA 1
ATOM 939 C C . VAL A 1 125 ? -25.793 31.519 -7.674 1.00 79.06 125 VAL A C 1
ATOM 941 O O . VAL A 1 125 ? -26.481 32.190 -6.916 1.00 79.06 125 VAL A O 1
ATOM 944 N N . ILE A 1 126 ? -26.036 31.429 -8.983 1.00 80.56 126 ILE A N 1
ATOM 945 C CA . ILE A 1 126 ? -27.114 32.163 -9.652 1.00 80.56 126 ILE A CA 1
ATOM 946 C C . ILE A 1 126 ? -28.483 31.751 -9.083 1.00 80.56 126 ILE A C 1
ATOM 948 O O . ILE A 1 126 ? -29.314 32.609 -8.801 1.00 80.56 126 ILE A O 1
ATOM 952 N N . ALA A 1 127 ? -28.722 30.453 -8.853 1.00 84.19 127 ALA A N 1
ATOM 953 C CA . ALA A 1 127 ? -29.963 29.990 -8.227 1.00 84.19 127 ALA A CA 1
ATOM 954 C C . ALA A 1 127 ? -30.146 30.542 -6.803 1.00 84.19 127 ALA A C 1
ATOM 956 O O . ALA A 1 127 ? -31.254 30.949 -6.458 1.00 84.19 127 ALA A O 1
ATOM 957 N N . ALA A 1 128 ? -29.082 30.607 -5.999 1.00 83.38 128 ALA A N 1
ATOM 958 C CA . ALA A 1 128 ? -29.125 31.153 -4.644 1.00 83.38 128 ALA A CA 1
ATOM 959 C C . ALA A 1 128 ? -29.463 32.651 -4.640 1.00 83.38 128 ALA A C 1
ATOM 961 O O . ALA A 1 128 ? -30.303 33.083 -3.852 1.00 83.38 128 ALA A O 1
ATOM 962 N N . GLU A 1 129 ? -28.877 33.430 -5.554 1.00 85.94 129 GLU A N 1
ATOM 963 C CA . GLU A 1 129 ? -29.186 34.856 -5.713 1.00 85.94 129 GLU A CA 1
ATOM 964 C C . GLU A 1 129 ? -30.646 35.076 -6.121 1.00 85.94 129 GLU A C 1
ATOM 966 O O . GLU A 1 129 ? -31.363 35.841 -5.474 1.00 85.94 129 GLU A O 1
ATOM 971 N N . VAL A 1 130 ? -31.125 34.351 -7.138 1.00 87.00 130 VAL A N 1
ATOM 972 C CA . VAL A 1 130 ? -32.530 34.421 -7.579 1.00 87.00 130 VAL A CA 1
ATOM 973 C C . VAL A 1 130 ? -33.481 34.040 -6.441 1.00 87.00 130 VAL A C 1
ATOM 975 O O . VAL A 1 130 ? -34.498 34.703 -6.240 1.00 87.00 130 VAL A O 1
ATOM 978 N N . THR A 1 131 ? -33.130 33.020 -5.654 1.00 90.19 131 THR A N 1
ATOM 979 C CA . THR A 1 131 ? -33.899 32.594 -4.474 1.00 90.19 131 THR A CA 1
ATOM 980 C C . THR A 1 131 ? -33.962 33.698 -3.420 1.00 90.19 131 THR A C 1
ATOM 982 O O . THR A 1 131 ? -35.036 33.970 -2.885 1.00 90.19 131 THR A O 1
ATOM 985 N N . ALA A 1 132 ? -32.839 34.364 -3.137 1.00 87.25 132 ALA A N 1
ATOM 986 C CA . ALA A 1 132 ? -32.770 35.439 -2.152 1.00 87.25 132 ALA A CA 1
ATOM 987 C C . ALA A 1 132 ? -33.617 36.654 -2.566 1.00 87.25 132 ALA A C 1
ATOM 989 O O . ALA A 1 132 ? -34.415 37.143 -1.766 1.00 87.25 132 ALA A O 1
ATOM 990 N N . PHE A 1 133 ? -33.528 37.104 -3.823 1.00 90.94 133 PHE A N 1
ATOM 991 C CA . PHE A 1 133 ? -34.360 38.209 -4.316 1.00 90.94 133 PHE A CA 1
ATOM 992 C C . PHE A 1 133 ? -35.850 37.850 -4.362 1.00 90.94 133 PHE A C 1
ATOM 994 O O . PHE A 1 133 ? -36.689 38.679 -4.001 1.00 90.94 133 PHE A O 1
ATOM 1001 N N . ALA A 1 134 ? -36.191 36.615 -4.744 1.00 90.44 134 ALA A N 1
ATOM 1002 C CA . ALA A 1 134 ? -37.569 36.131 -4.716 1.00 90.44 134 ALA A CA 1
ATOM 1003 C C . ALA A 1 134 ? -38.136 36.107 -3.286 1.00 90.44 134 ALA A C 1
ATOM 1005 O O . ALA A 1 134 ? -39.275 36.525 -3.078 1.00 90.44 134 ALA A O 1
ATOM 1006 N N . LEU A 1 135 ? -37.332 35.698 -2.295 1.00 92.44 135 LEU A N 1
ATOM 1007 C CA . LEU A 1 135 ? -37.710 35.723 -0.881 1.00 92.44 135 LEU A CA 1
ATOM 1008 C C . LEU A 1 135 ? -37.953 37.151 -0.377 1.00 92.44 135 LEU A C 1
ATOM 1010 O O . LEU A 1 135 ? -38.973 37.399 0.258 1.00 92.44 135 LEU A O 1
ATOM 1014 N N . LEU A 1 136 ? -37.061 38.099 -0.685 1.00 90.81 136 LEU A N 1
ATOM 1015 C CA . LEU A 1 136 ? -37.230 39.509 -0.302 1.00 90.81 136 LEU A CA 1
ATOM 1016 C C . LEU A 1 136 ? -38.503 40.109 -0.918 1.00 90.81 136 LEU A C 1
ATOM 1018 O O . LEU A 1 136 ? -39.279 40.772 -0.227 1.00 90.81 136 LEU A O 1
ATOM 1022 N N . GLY A 1 137 ? -38.755 39.833 -2.202 1.00 89.06 137 GLY A N 1
ATOM 1023 C CA . GLY A 1 137 ? -39.989 40.235 -2.879 1.00 89.06 137 GLY A CA 1
ATOM 1024 C C . GLY A 1 137 ? -41.239 39.643 -2.228 1.00 89.06 137 GLY A C 1
ATOM 1025 O O . GLY A 1 137 ? -42.219 40.353 -1.993 1.00 89.06 137 GLY A O 1
ATOM 1026 N N . LEU A 1 138 ? -41.190 38.353 -1.884 1.00 90.38 138 LEU A N 1
ATOM 1027 C CA . LEU A 1 138 ? -42.288 37.641 -1.235 1.00 90.38 138 LEU A CA 1
ATOM 1028 C C . LEU A 1 138 ? -42.567 38.173 0.179 1.00 90.38 138 LEU A C 1
ATOM 1030 O O . LEU A 1 138 ? -43.726 38.420 0.507 1.00 90.38 138 LEU A O 1
ATOM 1034 N N . LEU A 1 139 ? -41.530 38.409 0.992 1.00 87.69 139 LEU A N 1
ATOM 1035 C CA . LEU A 1 139 ? -41.655 38.969 2.345 1.00 87.69 139 LEU A CA 1
ATOM 1036 C C . LEU A 1 139 ? -42.337 40.338 2.327 1.00 87.69 139 LEU A C 1
ATOM 1038 O O . LEU A 1 139 ? -43.234 40.597 3.127 1.00 87.69 139 LEU A O 1
ATOM 1042 N N . ASN A 1 140 ? -41.967 41.203 1.381 1.00 88.56 140 ASN A N 1
ATOM 1043 C CA . ASN A 1 140 ? -42.634 42.490 1.220 1.00 88.56 140 ASN A CA 1
ATOM 1044 C C . ASN A 1 140 ? -44.097 42.332 0.761 1.00 88.56 140 ASN A C 1
ATOM 1046 O O . ASN A 1 140 ? -44.977 43.083 1.189 1.00 88.56 140 ASN A O 1
ATOM 1050 N N . ARG A 1 141 ? -44.389 41.336 -0.086 1.00 88.50 141 ARG A N 1
ATOM 1051 C CA . ARG A 1 141 ? -45.749 41.098 -0.580 1.00 88.50 141 ARG A CA 1
ATOM 1052 C C . ARG A 1 141 ? -46.689 40.565 0.496 1.00 88.50 141 ARG A C 1
ATOM 1054 O O . ARG A 1 141 ? -47.839 41.006 0.543 1.00 88.50 141 ARG A O 1
ATOM 1061 N N . LEU A 1 142 ? -46.188 39.683 1.361 1.00 84.81 142 LEU A N 1
ATOM 1062 C CA . LEU A 1 142 ? -46.904 39.140 2.519 1.00 84.81 142 LEU A CA 1
ATOM 1063 C C . LEU A 1 142 ? -47.284 40.230 3.534 1.00 84.81 142 LEU A C 1
ATOM 1065 O O . LEU A 1 142 ? -48.324 40.121 4.173 1.00 84.81 142 LEU A O 1
ATOM 1069 N N . MET A 1 143 ? -46.497 41.307 3.622 1.00 80.69 143 MET A N 1
ATOM 1070 C CA . MET A 1 143 ? -46.763 42.458 4.499 1.00 80.69 143 MET A CA 1
ATOM 1071 C C . MET A 1 143 ? -47.718 43.506 3.899 1.00 80.69 143 MET A C 1
ATOM 1073 O O . MET A 1 143 ? -48.061 44.484 4.559 1.00 80.69 143 MET A O 1
ATOM 1077 N N . GLY A 1 144 ? -48.189 43.306 2.664 1.00 77.06 144 GLY A N 1
ATOM 1078 C CA . GLY A 1 144 ? -49.138 44.206 1.999 1.00 77.06 144 GLY A CA 1
ATOM 1079 C C . GLY A 1 144 ? -48.523 45.140 0.951 1.00 77.06 144 GLY A C 1
ATOM 1080 O O . GLY A 1 144 ? -49.267 45.833 0.263 1.00 77.06 144 GLY A O 1
ATOM 1081 N N . GLY A 1 145 ? -47.199 45.120 0.751 1.00 77.19 145 GLY A N 1
ATOM 1082 C CA . GLY A 1 145 ? -46.530 45.769 -0.387 1.00 77.19 145 GLY A CA 1
ATOM 1083 C C . GLY A 1 145 ? -46.420 47.300 -0.331 1.00 77.19 145 GLY A C 1
ATOM 1084 O O . GLY A 1 145 ? -46.120 47.929 -1.348 1.00 77.19 145 GLY A O 1
ATOM 1085 N N . LEU A 1 146 ? -46.658 47.915 0.830 1.00 83.25 146 LEU A N 1
ATOM 1086 C CA . LEU A 1 146 ? -46.632 49.369 1.006 1.00 83.25 146 LEU A CA 1
ATOM 1087 C C . LEU A 1 146 ? -45.194 49.913 1.024 1.00 83.25 146 LEU A C 1
ATOM 1089 O O . LEU A 1 146 ? -44.362 49.470 1.811 1.00 83.25 146 LEU A O 1
ATOM 1093 N N . ALA A 1 147 ? -44.922 50.949 0.223 1.00 81.06 147 ALA A N 1
ATOM 1094 C CA . ALA A 1 147 ? -43.601 51.590 0.166 1.00 81.06 147 ALA A CA 1
ATOM 1095 C C . ALA A 1 147 ? -43.162 52.176 1.524 1.00 81.06 147 ALA A C 1
ATOM 1097 O O . ALA A 1 147 ? -41.985 52.129 1.868 1.00 81.06 147 ALA A O 1
ATOM 1098 N N . ALA A 1 148 ? -44.111 52.672 2.327 1.00 81.19 148 ALA A N 1
ATOM 1099 C CA . ALA A 1 148 ? -43.833 53.204 3.662 1.00 81.19 148 ALA A CA 1
ATOM 1100 C C . ALA A 1 148 ? -43.277 52.139 4.628 1.00 81.19 148 ALA A C 1
ATOM 1102 O O . ALA A 1 148 ? -42.397 52.441 5.427 1.00 81.19 148 ALA A O 1
ATOM 1103 N N . GLN A 1 149 ? -43.742 50.888 4.525 1.00 82.38 149 GLN A N 1
ATOM 1104 C CA . GLN A 1 149 ? -43.241 49.777 5.346 1.00 82.38 149 GLN A CA 1
ATOM 1105 C C . GLN A 1 149 ? -41.825 49.366 4.926 1.00 82.38 149 GLN A C 1
ATOM 1107 O O . GLN A 1 149 ? -40.987 49.082 5.777 1.00 82.38 149 GLN A O 1
ATOM 1112 N N . ALA A 1 150 ? -41.540 49.395 3.623 1.00 82.75 150 ALA A N 1
ATOM 1113 C CA . ALA A 1 150 ? -40.214 49.103 3.088 1.00 82.75 150 ALA A CA 1
ATOM 1114 C C . ALA A 1 150 ? -39.169 50.154 3.501 1.00 82.75 150 ALA A C 1
ATOM 1116 O O . ALA A 1 150 ? -38.054 49.793 3.864 1.00 82.75 150 ALA A O 1
ATOM 1117 N N . ILE A 1 151 ? -39.542 51.441 3.510 1.00 81.19 151 ILE A N 1
ATOM 1118 C CA . ILE A 1 151 ? -38.689 52.536 4.013 1.00 81.19 151 ILE A CA 1
ATOM 1119 C C . ILE A 1 151 ? -38.423 52.381 5.518 1.00 81.19 151 ILE A C 1
ATOM 1121 O O . ILE A 1 151 ? -37.328 52.684 5.980 1.00 81.19 151 ILE A O 1
ATOM 1125 N N . ALA A 1 152 ? -39.397 51.865 6.272 1.00 81.62 152 ALA A N 1
ATOM 1126 C CA . ALA A 1 152 ? -39.253 51.553 7.693 1.00 81.62 152 ALA A CA 1
ATOM 1127 C C . ALA A 1 152 ? -38.477 50.245 7.975 1.00 81.62 152 ALA A C 1
ATOM 1129 O O . ALA A 1 152 ? -38.452 49.796 9.118 1.00 81.62 152 ALA A O 1
ATOM 1130 N N . GLY A 1 153 ? -37.886 49.606 6.956 1.00 80.56 153 GLY A N 1
ATOM 1131 C CA . GLY A 1 153 ? -37.091 48.381 7.109 1.00 80.56 153 GLY A CA 1
ATOM 1132 C C . GLY A 1 153 ? -37.906 47.114 7.397 1.00 80.56 153 GLY A C 1
ATOM 1133 O O . GLY A 1 153 ? -37.367 46.117 7.873 1.00 80.56 153 GLY A O 1
ATOM 1134 N N . GLN A 1 154 ? -39.214 47.111 7.125 1.00 83.56 154 GLN A N 1
ATOM 1135 C CA . GLN A 1 154 ? -40.062 45.929 7.314 1.00 83.56 154 GLN A CA 1
ATOM 1136 C C . GLN A 1 154 ? -40.120 45.053 6.052 1.00 83.56 154 GLN A C 1
ATOM 1138 O O . GLN A 1 154 ? -39.907 45.512 4.927 1.00 83.56 154 GLN A O 1
ATOM 1143 N N . GLY A 1 155 ? -40.426 43.762 6.229 1.00 86.75 155 GLY A N 1
ATOM 1144 C CA . GLY A 1 155 ? -40.527 42.808 5.122 1.00 86.75 155 GLY A CA 1
ATOM 1145 C C . GLY A 1 155 ? -39.182 42.604 4.419 1.00 86.75 155 GLY A C 1
ATOM 1146 O O . GLY A 1 155 ? -38.183 42.314 5.068 1.00 86.75 155 GLY A O 1
ATOM 1147 N N . GLY A 1 156 ? -39.147 42.741 3.092 1.00 87.25 156 GLY A N 1
ATOM 1148 C CA . GLY A 1 156 ? -37.918 42.619 2.293 1.00 87.25 156 GLY A CA 1
ATOM 1149 C C . GLY A 1 156 ? -37.135 43.922 2.086 1.00 87.25 156 GLY A C 1
ATOM 1150 O O . GLY A 1 156 ? -36.268 43.957 1.212 1.00 87.25 156 GLY A O 1
ATOM 1151 N N . GLY A 1 157 ? -37.472 44.993 2.817 1.00 89.94 157 GLY A N 1
ATOM 1152 C CA . GLY A 1 157 ? -36.863 46.318 2.664 1.00 89.94 157 GLY A CA 1
ATOM 1153 C C . GLY A 1 157 ? -37.132 46.958 1.299 1.00 89.94 157 GLY A C 1
ATOM 1154 O O . GLY A 1 157 ? -37.984 46.503 0.528 1.00 89.94 157 GLY A O 1
ATOM 1155 N N . LEU A 1 158 ? -36.393 48.022 0.976 1.00 90.62 158 LEU A N 1
ATOM 1156 C CA . LEU A 1 158 ? -36.517 48.741 -0.300 1.00 90.62 158 LEU A CA 1
ATOM 1157 C C . LEU A 1 158 ? -36.251 47.847 -1.520 1.00 90.62 158 LEU A C 1
ATOM 1159 O O . LEU A 1 158 ? -36.921 47.985 -2.546 1.00 90.62 158 LEU A O 1
ATOM 1163 N N . ILE A 1 159 ? -35.305 46.910 -1.407 1.00 90.06 159 ILE A N 1
ATOM 1164 C CA . ILE A 1 159 ? -34.944 45.984 -2.488 1.00 90.06 159 ILE A CA 1
ATOM 1165 C C . ILE A 1 159 ? -36.077 44.983 -2.724 1.00 90.06 159 ILE A C 1
ATOM 1167 O O . ILE A 1 159 ? -36.517 44.805 -3.861 1.00 90.06 159 ILE A O 1
ATOM 1171 N N . GLY A 1 160 ? -36.597 44.365 -1.659 1.00 88.75 160 GLY A N 1
ATOM 1172 C CA . GLY A 1 160 ? -37.747 43.467 -1.747 1.00 88.75 160 GLY A CA 1
ATOM 1173 C C . GLY A 1 160 ? -38.998 44.177 -2.260 1.00 88.75 160 GLY A C 1
ATOM 1174 O O . GLY A 1 160 ? -39.727 43.625 -3.084 1.00 88.75 160 GLY A O 1
ATOM 1175 N N . TRP A 1 161 ? -39.217 45.431 -1.862 1.00 92.62 161 TRP A N 1
ATOM 1176 C CA . TRP A 1 161 ? -40.283 46.256 -2.425 1.00 92.62 161 TRP A CA 1
ATOM 1177 C C . TRP A 1 161 ? -40.106 46.516 -3.919 1.00 92.62 161 TRP A C 1
ATOM 1179 O O . TRP A 1 161 ? -41.057 46.314 -4.670 1.00 92.62 161 TRP A O 1
ATOM 1189 N N . GLY A 1 162 ? -38.903 46.874 -4.374 1.00 90.19 162 GLY A N 1
ATOM 1190 C CA . GLY A 1 162 ? -38.616 47.091 -5.794 1.00 90.19 162 GLY A CA 1
ATOM 1191 C C . GLY A 1 162 ? -38.829 45.835 -6.645 1.00 90.19 162 GLY A C 1
ATOM 1192 O O . GLY A 1 162 ? -39.483 45.899 -7.688 1.00 90.19 162 GLY A O 1
ATOM 1193 N N . VAL A 1 163 ? -38.347 44.678 -6.175 1.00 90.12 163 VAL A N 1
ATOM 1194 C CA . VAL A 1 163 ? -38.554 43.379 -6.840 1.00 90.12 163 VAL A CA 1
ATOM 1195 C C . VAL A 1 163 ? -40.039 43.012 -6.865 1.00 90.12 163 VAL A C 1
ATOM 1197 O O . VAL A 1 163 ? -40.573 42.670 -7.920 1.00 90.12 163 VAL A O 1
ATOM 1200 N N . GLY A 1 164 ? -40.731 43.136 -5.730 1.00 88.81 164 GLY A N 1
ATOM 1201 C CA . GLY A 1 164 ? -42.166 42.871 -5.635 1.00 88.81 164 GLY A CA 1
ATOM 1202 C C . GLY A 1 164 ? -42.993 43.782 -6.544 1.00 88.81 164 GLY A C 1
ATOM 1203 O O . GLY A 1 164 ? -43.881 43.309 -7.249 1.00 88.81 164 GLY A O 1
ATOM 1204 N N . TYR A 1 165 ? -42.659 45.072 -6.598 1.00 89.06 165 TYR A N 1
ATOM 1205 C CA . TYR A 1 165 ? -43.307 46.060 -7.459 1.00 89.06 165 TYR A CA 1
ATOM 1206 C C . TYR A 1 165 ? -43.094 45.763 -8.950 1.00 89.06 165 TYR A C 1
ATOM 1208 O O . TYR A 1 165 ? -44.035 45.852 -9.740 1.00 89.06 165 TYR A O 1
ATOM 1216 N N . ALA A 1 166 ? -41.878 45.370 -9.342 1.00 90.62 166 ALA A N 1
ATOM 1217 C CA . ALA A 1 166 ? -41.566 45.001 -10.720 1.00 90.62 166 ALA A CA 1
ATOM 1218 C C . ALA A 1 166 ? -42.345 43.757 -11.179 1.00 90.62 166 ALA A C 1
ATOM 1220 O O . ALA A 1 166 ? -42.859 43.736 -12.296 1.00 90.62 166 ALA A O 1
ATOM 1221 N N . VAL A 1 167 ? -42.494 42.746 -10.317 1.00 89.88 167 VAL A N 1
ATOM 1222 C CA . VAL A 1 167 ? -43.311 41.560 -10.627 1.00 89.88 167 VAL A CA 1
ATOM 1223 C C . VAL A 1 167 ? -44.799 41.915 -10.672 1.00 89.88 167 VAL A C 1
ATOM 1225 O O . VAL A 1 167 ? -45.494 41.499 -11.599 1.00 89.88 167 VAL A O 1
ATOM 1228 N N . ALA A 1 168 ? -45.278 42.753 -9.749 1.00 86.69 168 ALA A N 1
ATOM 1229 C CA . ALA A 1 168 ? -46.670 43.206 -9.706 1.00 86.69 168 ALA A CA 1
ATOM 1230 C C . ALA A 1 168 ? -47.087 44.059 -10.924 1.00 86.69 168 ALA A C 1
ATOM 1232 O O . ALA A 1 168 ? -48.272 44.158 -11.237 1.00 86.69 168 ALA A O 1
ATOM 1233 N N . ARG A 1 169 ? -46.131 44.664 -11.649 1.00 91.00 169 ARG A N 1
ATOM 1234 C CA . ARG A 1 169 ? -46.387 45.342 -12.938 1.00 91.00 169 ARG A CA 1
ATOM 1235 C C . ARG A 1 169 ? -46.784 44.372 -14.050 1.00 91.00 169 ARG A C 1
ATOM 1237 O O . ARG A 1 169 ? -47.454 44.785 -14.992 1.00 91.00 169 ARG A O 1
ATOM 1244 N N . VAL A 1 170 ? -46.323 43.127 -13.969 1.00 92.75 170 VAL A N 1
ATOM 1245 C CA . VAL A 1 170 ? -46.531 42.099 -14.998 1.00 92.75 170 VAL A CA 1
ATOM 1246 C C . VAL A 1 170 ? -47.658 41.147 -14.597 1.00 92.75 170 VAL A C 1
ATOM 1248 O O . VAL A 1 170 ? -48.426 40.711 -15.451 1.00 92.75 170 VAL A O 1
ATOM 1251 N N . PHE A 1 171 ? -47.785 40.856 -13.302 1.00 90.12 171 PHE A N 1
ATOM 1252 C CA . PHE A 1 171 ? -48.749 39.907 -12.756 1.00 90.12 171 PHE A CA 1
ATOM 1253 C C . PHE A 1 171 ? -49.663 40.593 -11.728 1.00 90.12 171 PHE A C 1
ATOM 1255 O O . PHE A 1 171 ? -49.161 41.195 -10.781 1.00 90.12 171 PHE A O 1
ATOM 1262 N N . PRO A 1 172 ? -50.999 40.519 -11.860 1.00 87.81 172 PRO A N 1
ATOM 1263 C CA . PRO A 1 172 ? -51.906 41.126 -10.891 1.00 87.81 172 PRO A CA 1
ATOM 1264 C C . PRO A 1 172 ? -51.964 40.323 -9.577 1.00 87.81 172 PRO A C 1
ATOM 1266 O O . PRO A 1 172 ? -51.819 39.097 -9.597 1.00 87.81 172 PRO A O 1
ATOM 1269 N N . PRO A 1 173 ? -52.253 40.958 -8.430 1.00 83.56 173 PRO A N 1
ATOM 1270 C CA . PRO A 1 173 ? -52.536 40.248 -7.184 1.00 83.56 173 PRO A CA 1
ATOM 1271 C C . PRO A 1 173 ? -53.686 39.238 -7.310 1.00 83.56 173 PRO A C 1
ATOM 1273 O O . PRO A 1 173 ? -54.710 39.592 -7.895 1.00 83.56 173 PRO A O 1
ATOM 1276 N N . PRO A 1 174 ? -53.583 38.014 -6.750 1.00 85.19 174 PRO A N 1
ATOM 1277 C CA . PRO A 1 174 ? -52.486 37.458 -5.939 1.00 85.19 174 PRO A CA 1
ATOM 1278 C C . PRO A 1 174 ? -51.413 36.685 -6.742 1.00 85.19 174 PRO A C 1
ATOM 1280 O O . PRO A 1 174 ? -50.576 35.995 -6.156 1.00 85.19 174 PRO A O 1
ATOM 1283 N N . SER A 1 175 ? -51.452 36.729 -8.078 1.00 86.00 175 SER A N 1
ATOM 1284 C CA . SER A 1 175 ? -50.572 35.918 -8.934 1.00 86.00 175 SER A CA 1
ATOM 1285 C C . SER A 1 175 ? -49.099 36.343 -8.883 1.00 86.00 175 SER A C 1
ATOM 1287 O O . SER A 1 175 ? -48.221 35.493 -8.996 1.00 86.00 175 SER A O 1
ATOM 1289 N N . ASP A 1 176 ? -48.811 37.614 -8.607 1.00 86.19 176 ASP A N 1
ATOM 1290 C CA . ASP A 1 176 ? -47.466 38.135 -8.326 1.00 86.19 176 ASP A CA 1
ATOM 1291 C C . ASP A 1 176 ? -46.787 37.435 -7.136 1.00 86.19 176 ASP A C 1
ATOM 1293 O O . ASP A 1 176 ? -45.634 37.006 -7.232 1.00 86.19 176 ASP A O 1
ATOM 1297 N N . ALA A 1 177 ? -47.519 37.255 -6.032 1.00 88.44 177 ALA A N 1
ATOM 1298 C CA . ALA A 1 177 ? -47.051 36.525 -4.857 1.00 88.44 177 ALA A CA 1
ATOM 1299 C C . ALA A 1 177 ? -46.800 35.045 -5.182 1.00 88.44 177 ALA A C 1
ATOM 1301 O O . ALA A 1 177 ? -45.814 34.467 -4.726 1.00 88.44 177 ALA A O 1
ATOM 1302 N N . PHE A 1 178 ? -47.663 34.441 -6.006 1.00 89.69 178 PHE A N 1
ATOM 1303 C CA . PHE A 1 178 ? -47.509 33.055 -6.445 1.00 89.69 178 PHE A CA 1
ATOM 1304 C C . PHE A 1 178 ? -46.276 32.862 -7.340 1.00 89.69 178 PHE A C 1
ATOM 1306 O O . PHE A 1 178 ? -45.557 31.873 -7.192 1.00 89.69 178 PHE A O 1
ATOM 1313 N N . VAL A 1 179 ? -45.987 33.819 -8.227 1.00 90.56 179 VAL A N 1
ATOM 1314 C CA . VAL A 1 179 ? -44.784 33.816 -9.076 1.00 90.56 179 VAL A CA 1
ATOM 1315 C C . VAL A 1 179 ? -43.521 33.940 -8.224 1.00 90.56 179 VAL A C 1
ATOM 1317 O O . VAL A 1 179 ? -42.609 33.128 -8.373 1.00 90.56 179 VAL A O 1
ATOM 1320 N N . LEU A 1 180 ? -43.479 34.890 -7.285 1.00 91.31 180 LEU A N 1
ATOM 1321 C CA . LEU A 1 180 ? -42.351 35.049 -6.357 1.00 91.31 180 LEU A CA 1
ATOM 1322 C C . LEU A 1 180 ? -42.160 33.810 -5.471 1.00 91.31 180 LEU A C 1
ATOM 1324 O O . LEU A 1 180 ? -41.037 33.334 -5.315 1.00 91.31 180 LEU A O 1
ATOM 1328 N N . GLY A 1 181 ? -43.250 33.237 -4.954 1.00 90.62 181 GLY A N 1
ATOM 1329 C CA . GLY A 1 181 ? -43.218 31.996 -4.178 1.00 90.62 181 GLY A CA 1
ATOM 1330 C C . GLY A 1 181 ? -42.721 30.800 -4.992 1.00 90.62 181 GLY A C 1
ATOM 1331 O O . GLY A 1 181 ? -41.897 30.026 -4.511 1.00 90.62 181 GLY A O 1
ATOM 1332 N N . SER A 1 182 ? -43.147 30.680 -6.250 1.00 88.81 182 SER A N 1
ATOM 1333 C CA . SER A 1 182 ? -42.695 29.614 -7.150 1.00 88.81 182 SER A CA 1
ATOM 1334 C C . SER A 1 182 ? -41.211 29.755 -7.492 1.00 88.81 182 SER A C 1
ATOM 1336 O O . SER A 1 182 ? -40.479 28.769 -7.440 1.00 88.81 182 SER A O 1
ATOM 1338 N N . LEU A 1 183 ? -40.740 30.974 -7.780 1.00 91.12 183 LEU A N 1
ATOM 1339 C CA . LEU A 1 183 ? -39.321 31.258 -8.020 1.00 91.12 183 LEU A CA 1
ATOM 1340 C C . LEU A 1 183 ? -38.462 30.968 -6.787 1.00 91.12 183 LEU A C 1
ATOM 1342 O O . LEU A 1 183 ? -37.387 30.388 -6.926 1.00 91.12 183 LEU A O 1
ATOM 1346 N N . PHE A 1 184 ? -38.951 31.305 -5.592 1.00 91.62 184 PHE A N 1
ATOM 1347 C CA . PHE A 1 184 ? -38.285 30.970 -4.337 1.00 91.62 184 PHE A CA 1
ATOM 1348 C C . PHE A 1 184 ? -38.165 29.453 -4.151 1.00 91.62 184 PHE A C 1
ATOM 1350 O O . PHE A 1 184 ? -37.070 28.950 -3.913 1.00 91.62 184 PHE A O 1
ATOM 1357 N N . VAL A 1 185 ? -39.259 28.703 -4.315 1.00 87.38 185 VAL A N 1
ATOM 1358 C CA . VAL A 1 185 ? -39.254 27.241 -4.147 1.00 87.38 185 VAL A CA 1
ATOM 1359 C C . VAL A 1 185 ? -38.351 26.574 -5.185 1.00 87.38 185 VAL A C 1
ATOM 1361 O O . VAL A 1 185 ? -37.477 25.790 -4.819 1.00 87.38 185 VAL A O 1
ATOM 1364 N N . VAL A 1 186 ? -38.511 26.904 -6.470 1.00 86.31 186 VAL A N 1
ATOM 1365 C CA . VAL A 1 186 ? -37.691 26.343 -7.557 1.00 86.31 186 VAL A CA 1
ATOM 1366 C C . VAL A 1 186 ? -36.217 26.688 -7.353 1.00 86.31 186 VAL A C 1
ATOM 1368 O O . VAL A 1 186 ? -35.364 25.803 -7.420 1.00 86.31 186 VAL A O 1
ATOM 1371 N N . GLY A 1 187 ? -35.905 27.945 -7.045 1.00 86.00 187 GLY A N 1
ATOM 1372 C CA . GLY A 1 187 ? -34.542 28.378 -6.757 1.00 86.00 187 GLY A CA 1
ATOM 1373 C C . GLY A 1 187 ? -33.933 27.644 -5.556 1.00 86.00 187 GLY A C 1
ATOM 1374 O O . GLY A 1 187 ? -32.780 27.208 -5.624 1.00 86.00 187 GLY A O 1
ATOM 1375 N N . LEU A 1 188 ? -34.715 27.401 -4.499 1.00 85.25 188 LEU A N 1
ATOM 1376 C CA . LEU A 1 188 ? -34.285 26.643 -3.323 1.00 85.25 188 LEU A CA 1
ATOM 1377 C C . LEU A 1 188 ? -33.936 25.186 -3.678 1.00 85.25 188 LEU A C 1
ATOM 1379 O O . LEU A 1 188 ? -32.922 24.672 -3.204 1.00 85.25 188 LEU A O 1
ATOM 1383 N N . PHE A 1 189 ? -34.703 24.541 -4.567 1.00 81.06 189 PHE A N 1
ATOM 1384 C CA . PHE A 1 189 ? -34.388 23.197 -5.078 1.00 81.06 189 PHE A CA 1
ATOM 1385 C C . PHE A 1 189 ? -33.044 23.150 -5.815 1.00 81.06 189 PHE A C 1
ATOM 1387 O O . PHE A 1 189 ? -32.233 22.255 -5.558 1.00 81.06 189 PHE A O 1
ATOM 1394 N N . PHE A 1 190 ? -32.787 24.119 -6.699 1.00 80.25 190 PHE A N 1
ATOM 1395 C CA . PHE A 1 190 ? -31.518 24.212 -7.430 1.00 80.25 190 PHE A CA 1
ATOM 1396 C C . PHE A 1 190 ? -30.338 24.568 -6.514 1.00 80.25 190 PHE A C 1
ATOM 1398 O O . PHE A 1 190 ? -29.234 24.053 -6.705 1.00 80.25 190 PHE A O 1
ATOM 1405 N N . THR A 1 191 ? -30.575 25.400 -5.498 1.00 81.69 191 THR A N 1
ATOM 1406 C CA . THR A 1 191 ? -29.562 25.815 -4.518 1.00 81.69 191 THR A CA 1
ATOM 1407 C C . THR A 1 191 ? -29.145 24.648 -3.616 1.00 81.69 191 THR A C 1
ATOM 1409 O O . THR A 1 191 ? -27.952 24.439 -3.393 1.00 81.69 191 THR A O 1
ATOM 1412 N N . LEU A 1 192 ? -30.107 23.846 -3.143 1.00 79.25 192 LEU A N 1
ATOM 1413 C CA . LEU A 1 192 ? -29.878 22.737 -2.206 1.00 79.25 192 LEU A CA 1
ATOM 1414 C C . LEU A 1 192 ? -29.573 21.385 -2.875 1.00 79.25 192 LEU A C 1
ATOM 1416 O O . LEU A 1 192 ? -29.325 20.405 -2.173 1.00 79.25 192 LEU A O 1
ATOM 1420 N N . ASP A 1 193 ? -29.570 21.309 -4.210 1.00 69.31 193 ASP A N 1
ATOM 1421 C CA . ASP A 1 193 ? -29.299 20.077 -4.973 1.00 69.31 193 ASP A CA 1
ATOM 1422 C C . ASP A 1 193 ? -30.206 18.896 -4.581 1.00 69.31 193 ASP A C 1
ATOM 1424 O O . ASP A 1 193 ? -29.797 17.729 -4.557 1.00 69.31 193 ASP A O 1
ATOM 1428 N N . ILE A 1 194 ? -31.453 19.195 -4.216 1.00 68.81 194 ILE A N 1
ATOM 1429 C CA . ILE A 1 194 ? -32.406 18.179 -3.778 1.00 68.81 194 ILE A CA 1
ATOM 1430 C C . ILE A 1 194 ? -32.929 17.457 -5.022 1.00 68.81 194 ILE A C 1
ATOM 1432 O O . ILE A 1 194 ? -33.771 17.965 -5.757 1.00 68.81 194 ILE A O 1
ATOM 1436 N N . THR A 1 195 ? -32.431 16.243 -5.264 1.00 65.50 195 THR A N 1
ATOM 1437 C CA . THR A 1 195 ? -32.945 15.357 -6.319 1.00 65.50 195 THR A CA 1
ATOM 1438 C C . THR A 1 195 ? -34.417 15.009 -6.058 1.00 65.50 195 THR A C 1
ATOM 1440 O O . THR A 1 195 ? -34.798 14.774 -4.909 1.00 65.50 195 THR A O 1
ATOM 1443 N N . ALA A 1 196 ? -35.227 14.871 -7.114 1.00 59.19 196 ALA A N 1
ATOM 1444 C CA . ALA A 1 196 ? -36.650 14.506 -7.029 1.00 59.19 196 ALA A CA 1
ATOM 1445 C C . ALA A 1 196 ? -36.926 13.265 -6.146 1.00 59.19 196 ALA A C 1
ATOM 1447 O O . ALA A 1 196 ? -37.936 13.199 -5.453 1.00 59.19 196 ALA A O 1
ATOM 1448 N N . SER A 1 197 ? -35.986 12.314 -6.083 1.00 59.53 197 SER A N 1
ATOM 1449 C CA . SER A 1 197 ? -36.073 11.099 -5.256 1.00 59.53 197 SER A CA 1
ATOM 1450 C C . SER A 1 197 ? -35.825 11.307 -3.753 1.00 59.53 197 SER A C 1
ATOM 1452 O O . SER A 1 197 ? -36.183 10.448 -2.943 1.00 59.53 197 SER A O 1
ATOM 1454 N N . ARG A 1 198 ? -35.185 12.413 -3.353 1.00 64.44 198 ARG A N 1
ATOM 1455 C CA . ARG A 1 198 ? -35.046 12.820 -1.943 1.00 64.44 198 ARG A CA 1
ATOM 1456 C C . ARG A 1 198 ? -36.272 13.603 -1.483 1.00 64.44 198 ARG A C 1
ATOM 1458 O O . ARG A 1 198 ? -36.715 13.410 -0.359 1.00 64.44 198 ARG A O 1
ATOM 1465 N N . PHE A 1 199 ? -36.852 14.408 -2.372 1.00 55.78 199 PHE A N 1
ATOM 1466 C CA . PHE A 1 199 ? -38.114 15.099 -2.119 1.00 55.78 199 PHE A CA 1
ATOM 1467 C C . PHE A 1 199 ? -39.298 14.133 -2.031 1.00 55.78 199 PHE A C 1
ATOM 1469 O O . PHE A 1 199 ? -40.088 14.255 -1.106 1.00 55.78 199 PHE A O 1
ATOM 1476 N N . ALA A 1 200 ? -39.366 13.119 -2.902 1.00 63.38 200 ALA A N 1
ATOM 1477 C CA . ALA A 1 200 ? -40.372 12.059 -2.804 1.00 63.38 200 ALA A CA 1
ATOM 1478 C C . ALA A 1 200 ? -40.342 11.378 -1.429 1.00 63.38 200 ALA A C 1
ATOM 1480 O O . ALA A 1 200 ? -41.374 11.245 -0.797 1.00 63.38 200 ALA A O 1
ATOM 1481 N N . ARG A 1 201 ? -39.150 11.083 -0.895 1.00 67.12 201 ARG A N 1
ATOM 1482 C CA . ARG A 1 201 ? -39.001 10.516 0.455 1.00 67.12 201 ARG A CA 1
ATOM 1483 C C . ARG A 1 201 ? -39.391 11.476 1.578 1.00 67.12 201 ARG A C 1
ATOM 1485 O O . ARG A 1 201 ? -39.889 11.025 2.601 1.00 67.12 201 ARG A O 1
ATOM 1492 N N . LEU A 1 202 ? -39.159 12.778 1.406 1.00 59.91 202 LEU A N 1
ATOM 1493 C CA . LEU A 1 202 ? -39.610 13.796 2.357 1.00 59.91 202 LEU A CA 1
ATOM 1494 C C . LEU A 1 202 ? -41.137 13.945 2.320 1.00 59.91 202 LEU A C 1
ATOM 1496 O O . LEU A 1 202 ? -41.753 14.061 3.372 1.00 59.91 202 LEU A O 1
ATOM 1500 N N . LEU A 1 203 ? -41.744 13.899 1.131 1.00 61.38 203 LEU A N 1
ATOM 1501 C CA . LEU A 1 203 ? -43.193 13.880 0.954 1.00 61.38 203 LEU A CA 1
ATOM 1502 C C . LEU A 1 203 ? -43.815 12.591 1.487 1.00 61.38 203 LEU A C 1
ATOM 1504 O O . LEU A 1 203 ? -44.830 12.677 2.156 1.00 61.38 203 LEU A O 1
ATOM 1508 N N . ASP A 1 204 ? -43.197 11.431 1.271 1.00 69.19 204 ASP A N 1
ATOM 1509 C CA . ASP A 1 204 ? -43.637 10.153 1.841 1.00 69.19 204 ASP A CA 1
ATOM 1510 C C . ASP A 1 204 ? -43.551 10.189 3.372 1.00 69.19 204 ASP A C 1
ATOM 1512 O O . ASP A 1 204 ? -44.442 9.705 4.065 1.00 69.19 204 ASP A O 1
ATOM 1516 N N . TRP A 1 205 ? -42.504 10.819 3.913 1.00 67.31 205 TRP A N 1
ATOM 1517 C CA . TRP A 1 205 ? -42.342 11.026 5.350 1.00 67.31 205 TRP A CA 1
ATOM 1518 C C . TRP A 1 205 ? -43.367 12.019 5.922 1.00 67.31 205 TRP A C 1
ATOM 1520 O O . TRP A 1 205 ? -43.911 11.769 6.993 1.00 67.31 205 TRP A O 1
ATOM 1530 N N . LEU A 1 206 ? -43.685 13.104 5.206 1.00 55.38 206 LEU A N 1
ATOM 1531 C CA . LEU A 1 206 ? -44.723 14.072 5.590 1.00 55.38 206 LEU A CA 1
ATOM 1532 C C . LEU A 1 206 ? -46.140 13.495 5.438 1.00 55.38 206 LEU A C 1
ATOM 1534 O O . LEU A 1 206 ? -46.988 13.721 6.295 1.00 55.38 206 LEU A O 1
ATOM 1538 N N . ALA A 1 207 ? -46.393 12.703 4.396 1.00 56.03 207 ALA A N 1
ATOM 1539 C CA . ALA A 1 207 ? -47.648 11.985 4.189 1.00 56.03 207 ALA A CA 1
ATOM 1540 C C . ALA A 1 207 ? -47.857 10.916 5.272 1.00 56.03 207 ALA A C 1
ATOM 1542 O O . ALA A 1 207 ? -48.969 10.755 5.774 1.00 56.03 207 ALA A O 1
ATOM 1543 N N . ALA A 1 208 ? -46.779 10.262 5.719 1.00 60.84 208 ALA A N 1
ATOM 1544 C CA . ALA A 1 208 ? -46.799 9.354 6.864 1.00 60.84 208 ALA A CA 1
ATOM 1545 C C . ALA A 1 208 ? -47.096 10.057 8.206 1.00 60.84 208 ALA A C 1
ATOM 1547 O O . ALA A 1 208 ? -47.435 9.375 9.172 1.00 60.84 208 ALA A O 1
ATOM 1548 N N . GLN A 1 209 ? -47.021 11.395 8.277 1.00 55.38 209 GLN A N 1
ATOM 1549 C CA . GLN A 1 209 ? -47.397 12.185 9.460 1.00 55.38 209 GLN A CA 1
ATOM 1550 C C . GLN A 1 209 ? -48.874 12.628 9.486 1.00 55.38 209 GLN A C 1
ATOM 1552 O O . GLN A 1 209 ? -49.261 13.409 10.351 1.00 55.38 209 GLN A O 1
ATOM 1557 N N . GLY A 1 210 ? -49.730 12.084 8.612 1.00 45.50 210 GLY A N 1
ATOM 1558 C CA . GLY A 1 210 ? -51.180 12.098 8.849 1.00 45.50 210 GLY A CA 1
ATOM 1559 C C . GLY A 1 210 ? -51.964 13.255 8.228 1.00 45.50 210 GLY A C 1
ATOM 1560 O O . GLY A 1 210 ? -52.967 13.680 8.789 1.00 45.50 210 GLY A O 1
ATOM 1561 N N . PHE A 1 211 ? -51.573 13.723 7.042 1.00 40.38 211 PHE A N 1
ATOM 1562 C CA . PHE A 1 211 ? -52.442 14.551 6.200 1.00 40.38 211 PHE A CA 1
ATOM 1563 C C . PHE A 1 211 ? -52.552 13.938 4.803 1.00 40.38 211 PHE A C 1
ATOM 1565 O O . PHE A 1 211 ? -51.824 14.309 3.891 1.00 40.38 211 PHE A O 1
ATOM 1572 N N . THR A 1 212 ? -53.447 12.965 4.627 1.00 35.91 212 THR A N 1
ATOM 1573 C CA . THR A 1 212 ? -54.283 12.829 3.419 1.00 35.91 212 THR A CA 1
ATOM 1574 C C . THR A 1 212 ? -55.341 11.751 3.620 1.00 35.91 212 THR A C 1
ATOM 1576 O O . THR A 1 212 ? -55.088 10.668 4.138 1.00 35.91 212 THR A O 1
ATOM 1579 N N . SER A 1 213 ? -56.553 12.136 3.230 1.00 41.16 213 SER A N 1
ATOM 1580 C CA . SER A 1 213 ? -57.809 11.409 3.345 1.00 41.16 213 SER A CA 1
ATOM 1581 C C . SER A 1 213 ? -57.793 10.070 2.614 1.00 41.16 213 SER A C 1
ATOM 1583 O O . SER A 1 213 ? -57.305 9.942 1.494 1.00 41.16 213 SER A O 1
ATOM 1585 N N . GLU A 1 214 ? -58.441 9.109 3.253 1.00 41.12 214 GLU A N 1
ATOM 1586 C CA . GLU A 1 214 ? -58.768 7.771 2.785 1.00 41.12 214 GLU A CA 1
ATOM 1587 C C . GLU A 1 214 ? -59.634 7.820 1.510 1.00 41.12 214 GLU A C 1
ATOM 1589 O O . GLU A 1 214 ? -60.770 8.290 1.540 1.00 41.12 214 GLU A O 1
ATOM 1594 N N . ALA A 1 215 ? -59.101 7.356 0.374 1.00 35.72 215 ALA A N 1
ATOM 1595 C CA . ALA A 1 215 ? -59.894 7.038 -0.815 1.00 35.72 215 ALA A CA 1
ATOM 1596 C C . ALA A 1 215 ? -59.202 5.991 -1.714 1.00 35.72 215 ALA A C 1
ATOM 1598 O O . ALA A 1 215 ? -58.231 6.272 -2.411 1.00 35.72 215 ALA A O 1
ATOM 1599 N N . ALA A 1 216 ? -59.781 4.787 -1.689 1.00 42.53 216 ALA A N 1
ATOM 1600 C CA . ALA A 1 216 ? -59.908 3.797 -2.764 1.00 42.53 216 ALA A CA 1
ATOM 1601 C C . ALA A 1 216 ? -58.660 3.342 -3.562 1.00 42.53 216 ALA A C 1
ATOM 1603 O O . ALA A 1 216 ? -58.205 3.999 -4.498 1.00 42.53 216 ALA A O 1
ATOM 1604 N N . ARG A 1 217 ? -58.253 2.078 -3.345 1.00 30.08 217 ARG A N 1
ATOM 1605 C CA . ARG A 1 217 ? -57.650 1.221 -4.388 1.00 30.08 217 ARG A CA 1
ATOM 1606 C C . ARG A 1 217 ? -58.289 -0.184 -4.396 1.00 30.08 217 ARG A C 1
ATOM 1608 O O . ARG A 1 217 ? -58.640 -0.677 -3.327 1.00 30.08 217 ARG A O 1
ATOM 1615 N N . PRO A 1 218 ? -58.465 -0.815 -5.577 1.00 37.84 218 PRO A N 1
ATOM 1616 C CA . PRO A 1 218 ? -59.239 -2.050 -5.758 1.00 37.84 218 PRO A CA 1
ATOM 1617 C C . PRO A 1 218 ? -58.409 -3.323 -5.476 1.00 37.84 218 PRO A C 1
ATOM 1619 O O . PRO A 1 218 ? -57.178 -3.244 -5.424 1.00 37.84 218 PRO A O 1
ATOM 1622 N N . PRO A 1 219 ? -59.043 -4.503 -5.293 1.00 36.38 219 PRO A N 1
ATOM 1623 C CA . PRO A 1 219 ? -58.354 -5.684 -4.783 1.00 36.38 219 PRO A CA 1
ATOM 1624 C C . PRO A 1 219 ? -57.512 -6.365 -5.868 1.00 36.38 219 PRO A C 1
ATOM 1626 O O . PRO A 1 219 ? -57.984 -6.641 -6.972 1.00 36.38 219 PRO A O 1
ATOM 1629 N N . ALA A 1 220 ? -56.257 -6.669 -5.534 1.00 34.69 220 ALA A N 1
ATOM 1630 C CA . ALA A 1 220 ? -55.360 -7.442 -6.382 1.00 34.69 220 ALA A CA 1
ATOM 1631 C C . ALA A 1 220 ? -55.495 -8.952 -6.115 1.00 34.69 220 ALA A C 1
ATOM 1633 O O . ALA A 1 220 ? -55.590 -9.417 -4.981 1.00 34.69 220 ALA A O 1
ATOM 1634 N N . ARG A 1 221 ? -55.493 -9.689 -7.225 1.00 35.94 221 ARG A N 1
ATOM 1635 C CA . ARG A 1 221 ? -55.600 -11.142 -7.422 1.00 35.94 221 ARG A CA 1
ATOM 1636 C C . ARG A 1 221 ? -54.652 -11.952 -6.517 1.00 35.94 221 ARG A C 1
ATOM 1638 O O . ARG A 1 221 ? -53.445 -11.730 -6.542 1.00 35.94 221 ARG A O 1
ATOM 1645 N N . GLN A 1 222 ? -55.185 -12.942 -5.798 1.00 34.84 222 GLN A N 1
ATOM 1646 C CA . GLN A 1 222 ? -54.389 -13.953 -5.090 1.00 34.84 222 GLN A CA 1
ATOM 1647 C C . GLN A 1 222 ? -53.867 -15.018 -6.070 1.00 34.84 222 GLN A C 1
ATOM 1649 O O . GLN A 1 222 ? -54.631 -15.567 -6.863 1.00 34.84 222 GLN A O 1
ATOM 1654 N N . LEU A 1 223 ? -52.566 -15.311 -6.003 1.00 37.72 223 LEU A N 1
ATOM 1655 C CA . LEU A 1 223 ? -51.936 -16.489 -6.614 1.00 37.72 223 LEU A CA 1
ATOM 1656 C C . LEU A 1 223 ? -51.897 -17.647 -5.594 1.00 37.72 223 LEU A C 1
ATOM 1658 O O . LEU A 1 223 ? -51.830 -17.372 -4.394 1.00 37.72 223 LEU A O 1
ATOM 1662 N N . PRO A 1 224 ? -51.928 -18.926 -6.023 1.00 36.84 224 PRO A N 1
ATOM 1663 C CA . PRO A 1 224 ? -52.035 -20.062 -5.110 1.00 36.84 224 PRO A CA 1
ATOM 1664 C C . PRO A 1 224 ? -50.706 -20.355 -4.401 1.00 36.84 224 PRO A C 1
ATOM 1666 O O . PRO A 1 224 ? -49.641 -20.344 -5.018 1.00 36.84 224 PRO A O 1
ATOM 1669 N N . LEU A 1 225 ? -50.796 -20.656 -3.105 1.00 37.00 225 LEU A N 1
ATOM 1670 C CA . LEU A 1 225 ? -49.686 -21.066 -2.242 1.00 37.00 225 LEU A CA 1
ATOM 1671 C C . LEU A 1 225 ? -49.195 -22.492 -2.577 1.00 37.00 225 LEU A C 1
ATOM 1673 O O . LEU A 1 225 ? -50.024 -23.362 -2.859 1.00 37.00 225 LEU A O 1
ATOM 1677 N N . PRO A 1 226 ? -47.879 -22.776 -2.491 1.00 38.66 226 PRO A N 1
ATOM 1678 C CA . PRO A 1 226 ? -47.355 -24.136 -2.555 1.00 38.66 226 PRO A CA 1
ATOM 1679 C C . PRO A 1 226 ? -47.658 -24.938 -1.283 1.00 38.66 226 PRO A C 1
ATOM 1681 O O . PRO A 1 226 ? -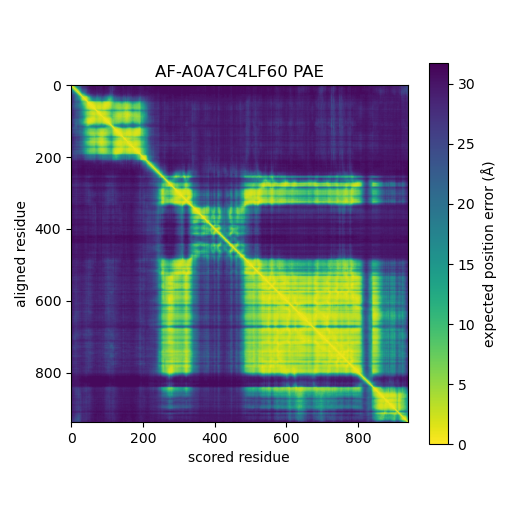47.669 -24.409 -0.174 1.00 38.66 226 PRO A O 1
ATOM 1684 N N . LEU A 1 227 ? -47.867 -26.235 -1.502 1.00 41.50 227 LEU A N 1
ATOM 1685 C CA . LEU A 1 227 ? -48.286 -27.264 -0.554 1.00 41.50 227 LEU A CA 1
ATOM 1686 C C . LEU A 1 227 ? -47.502 -27.286 0.769 1.00 41.50 227 LEU A C 1
ATOM 1688 O O . LEU A 1 227 ? -46.273 -27.294 0.816 1.00 41.50 227 LEU A O 1
ATOM 1692 N N . GLU A 1 228 ? -48.289 -27.381 1.833 1.00 38.22 228 GLU A N 1
ATOM 1693 C CA . GLU A 1 228 ? -47.922 -27.425 3.242 1.00 38.22 228 GLU A CA 1
ATOM 1694 C C . GLU A 1 228 ? -47.181 -28.728 3.592 1.00 38.22 228 GLU A C 1
ATOM 1696 O O . GLU A 1 228 ? -47.740 -29.827 3.551 1.00 38.22 228 GLU A O 1
ATOM 1701 N N . GLN A 1 229 ? -45.898 -28.617 3.946 1.00 39.19 229 GLN A N 1
ATOM 1702 C CA . GLN A 1 229 ? -45.158 -29.709 4.580 1.00 39.19 229 GLN A CA 1
ATOM 1703 C C . GLN A 1 229 ? -45.438 -29.705 6.087 1.00 39.19 229 GLN A C 1
ATOM 1705 O O . GLN A 1 229 ? -45.181 -28.725 6.784 1.00 39.19 229 GLN A O 1
ATOM 1710 N N . LYS A 1 230 ? -45.963 -30.832 6.583 1.00 33.34 230 LYS A N 1
ATOM 1711 C CA . LYS A 1 230 ? -46.272 -31.090 7.998 1.00 33.34 230 LYS A CA 1
ATOM 1712 C C . LYS A 1 230 ? -45.090 -30.736 8.926 1.00 33.34 230 LYS A C 1
ATOM 1714 O O . LYS A 1 230 ? -43.997 -31.272 8.722 1.00 33.34 230 LYS A O 1
ATOM 1719 N N . PRO A 1 231 ? -45.298 -29.954 10.003 1.00 35.59 231 PRO A N 1
ATOM 1720 C CA . PRO A 1 231 ? -44.264 -29.707 11.001 1.00 35.59 231 PRO A CA 1
ATOM 1721 C C . PRO A 1 231 ? -43.987 -30.967 11.831 1.00 35.59 231 PRO A C 1
ATOM 1723 O O . PRO A 1 231 ? -44.905 -31.599 12.359 1.00 35.59 231 PRO A O 1
ATOM 1726 N N . ARG A 1 232 ? -42.704 -31.307 11.999 1.00 36.16 232 ARG A N 1
ATOM 1727 C CA . ARG A 1 232 ? -42.239 -32.165 13.101 1.00 36.16 232 ARG A CA 1
ATOM 1728 C C . ARG A 1 232 ? -42.541 -31.465 14.438 1.00 36.16 232 ARG A C 1
ATOM 1730 O O . ARG A 1 232 ? -42.441 -30.240 14.498 1.00 36.16 232 ARG A O 1
ATOM 1737 N N . PRO A 1 233 ? -42.878 -32.205 15.507 1.00 36.47 233 PRO A N 1
ATOM 1738 C CA . PRO A 1 233 ? -43.258 -31.609 16.781 1.00 36.47 233 PRO A CA 1
ATOM 1739 C C . PRO A 1 233 ? -42.080 -30.829 17.374 1.00 36.47 233 PRO A C 1
ATOM 1741 O O . PRO A 1 233 ? -41.045 -31.397 17.722 1.00 36.47 233 PRO A O 1
ATOM 1744 N N . ALA A 1 234 ? -42.249 -29.510 17.462 1.00 38.00 234 ALA A N 1
ATOM 1745 C CA . ALA A 1 234 ? -41.338 -28.621 18.156 1.00 38.00 234 ALA A CA 1
ATOM 1746 C C . ALA A 1 234 ? -41.396 -28.909 19.662 1.00 38.00 234 ALA A C 1
ATOM 1748 O O . ALA A 1 234 ? -42.468 -28.918 20.273 1.00 38.00 234 ALA A O 1
ATOM 1749 N N . ALA A 1 235 ? -40.228 -29.139 20.258 1.00 41.34 235 ALA A N 1
ATOM 1750 C CA . ALA A 1 235 ? -40.063 -29.107 21.701 1.00 41.34 235 ALA A CA 1
ATOM 1751 C C . ALA A 1 235 ? -40.508 -27.735 22.237 1.00 41.34 235 ALA A C 1
ATOM 1753 O O . ALA A 1 235 ? -40.275 -26.703 21.605 1.00 41.34 235 ALA A O 1
ATOM 1754 N N . ARG A 1 236 ? -41.172 -27.741 23.399 1.00 33.97 236 ARG A N 1
ATOM 1755 C CA . ARG A 1 236 ? -41.654 -26.541 24.100 1.00 33.97 236 ARG A CA 1
ATOM 1756 C C . ARG A 1 236 ? -40.562 -25.457 24.163 1.00 33.97 236 ARG A C 1
ATOM 1758 O O . ARG A 1 236 ? -39.430 -25.790 24.520 1.00 33.97 236 ARG A O 1
ATOM 1765 N N . PRO A 1 237 ? -40.889 -24.174 23.925 1.00 38.62 237 PRO A N 1
ATOM 1766 C CA . PRO A 1 237 ? -39.972 -23.095 24.245 1.00 38.62 237 PRO A CA 1
ATOM 1767 C C . PRO A 1 237 ? -39.806 -23.049 25.764 1.00 38.62 237 PRO A C 1
ATOM 1769 O O . PRO A 1 237 ? -40.775 -22.867 26.505 1.00 38.62 237 PRO A O 1
ATOM 1772 N N . ALA A 1 238 ? -38.576 -23.254 26.229 1.00 39.16 238 ALA A N 1
ATOM 1773 C CA . ALA A 1 238 ? -38.211 -22.959 27.603 1.00 39.16 238 ALA A CA 1
ATOM 1774 C C . ALA A 1 238 ? -38.390 -21.453 27.852 1.00 39.16 238 ALA A C 1
ATOM 1776 O O . ALA A 1 238 ? -38.076 -20.628 26.992 1.00 39.16 238 ALA A O 1
ATOM 1777 N N . ALA A 1 239 ? -38.918 -21.117 29.028 1.00 36.69 239 ALA A N 1
ATOM 1778 C CA . ALA A 1 239 ? -39.095 -19.750 29.499 1.00 36.69 239 ALA A CA 1
ATOM 1779 C C . ALA A 1 239 ? -37.799 -18.923 29.347 1.00 36.69 239 ALA A C 1
ATOM 1781 O O . ALA A 1 239 ? -36.707 -19.489 29.461 1.00 36.69 239 ALA A O 1
ATOM 1782 N N . PRO A 1 240 ? -37.890 -17.595 29.130 1.00 37.88 240 PRO A N 1
ATOM 1783 C CA . PRO A 1 240 ? -36.714 -16.745 29.024 1.00 37.88 240 PRO A CA 1
ATOM 1784 C C . PRO A 1 240 ? -35.956 -16.785 30.352 1.00 37.88 240 PRO A C 1
ATOM 1786 O O . PRO A 1 240 ? -36.381 -16.217 31.360 1.00 37.88 240 PRO A O 1
ATOM 1789 N N . ALA A 1 241 ? -34.836 -17.503 30.363 1.00 36.94 241 ALA A N 1
ATOM 1790 C CA . ALA A 1 241 ? -33.916 -17.488 31.480 1.00 36.94 241 ALA A CA 1
ATOM 1791 C C . ALA A 1 241 ? -33.362 -16.066 31.611 1.00 36.94 241 ALA A C 1
ATOM 1793 O O . ALA A 1 241 ? -32.844 -15.503 30.645 1.00 36.94 241 ALA A O 1
ATOM 1794 N N . ARG A 1 242 ? -33.473 -15.486 32.811 1.00 34.38 242 ARG A N 1
ATOM 1795 C CA . ARG A 1 242 ? -32.753 -14.257 33.168 1.00 34.38 242 ARG A CA 1
ATOM 1796 C C . ARG A 1 242 ? -31.281 -14.416 32.754 1.00 34.38 242 ARG A C 1
ATOM 1798 O O . ARG A 1 242 ? -30.729 -15.495 32.998 1.00 34.38 242 ARG A O 1
ATOM 1805 N N . PRO A 1 243 ? -30.636 -13.395 32.161 1.00 34.84 243 PRO A N 1
ATOM 1806 C CA . PRO A 1 243 ? -29.221 -13.473 31.843 1.00 34.84 243 PRO A CA 1
ATOM 1807 C C . PRO A 1 243 ? -28.465 -13.632 33.161 1.00 34.84 243 PRO A C 1
ATOM 1809 O O . PRO A 1 243 ? -28.383 -12.708 33.967 1.00 34.84 243 PRO A O 1
ATOM 1812 N N . LYS A 1 244 ? -27.970 -14.843 33.424 1.00 33.66 244 LYS A N 1
ATOM 1813 C CA . LYS A 1 244 ? -26.998 -15.043 34.493 1.00 33.66 244 LYS A CA 1
ATOM 1814 C C . LYS A 1 244 ? -25.714 -14.335 34.052 1.00 33.66 244 LYS A C 1
ATOM 1816 O O . LYS A 1 244 ? -25.319 -14.529 32.898 1.00 33.66 244 LYS A O 1
ATOM 1821 N N . PRO A 1 245 ? -25.052 -13.551 34.917 1.00 39.28 245 PRO A N 1
ATOM 1822 C CA . PRO A 1 245 ? -23.686 -13.131 34.640 1.00 39.28 245 PRO A CA 1
ATOM 1823 C C . PRO A 1 245 ? -22.865 -14.397 34.368 1.00 39.28 245 PRO A C 1
ATOM 1825 O O . PRO A 1 245 ? -22.861 -15.320 35.182 1.00 39.28 245 PRO A O 1
ATOM 1828 N N . ARG A 1 246 ? -22.243 -14.485 33.186 1.00 49.34 246 ARG A N 1
ATOM 1829 C CA . ARG A 1 246 ? -21.511 -15.688 32.747 1.00 49.34 246 ARG A CA 1
ATOM 1830 C C . ARG A 1 246 ? -20.247 -15.965 33.564 1.00 49.34 246 ARG A C 1
ATOM 1832 O O . ARG A 1 246 ? -19.693 -17.045 33.431 1.00 49.34 246 ARG A O 1
ATOM 1839 N N . PHE A 1 247 ? -19.838 -15.034 34.423 1.00 45.03 247 PHE A N 1
ATOM 1840 C CA . PHE A 1 247 ? -18.688 -15.191 35.304 1.00 45.03 247 PHE A CA 1
ATOM 1841 C C . PHE A 1 247 ? -19.052 -14.727 36.713 1.00 45.03 247 PHE A C 1
ATOM 1843 O O . PHE A 1 247 ? -19.407 -13.562 36.919 1.00 45.03 247 PHE A O 1
ATOM 1850 N N . ALA A 1 248 ? -18.975 -15.643 37.679 1.00 35.72 248 ALA A N 1
ATOM 1851 C CA . ALA A 1 248 ? -19.018 -15.289 39.091 1.00 35.72 248 ALA A CA 1
ATOM 1852 C C . ALA A 1 248 ? -17.733 -14.518 39.467 1.00 35.72 248 ALA A C 1
ATOM 1854 O O . ALA A 1 248 ? -16.671 -14.788 38.896 1.00 35.72 248 ALA A O 1
ATOM 1855 N N . PRO A 1 249 ? -17.777 -13.569 40.420 1.00 34.50 249 PRO A N 1
ATOM 1856 C CA . PRO A 1 249 ? -16.571 -12.910 40.915 1.00 34.50 249 PRO A CA 1
ATOM 1857 C C . PRO A 1 249 ? -15.598 -13.959 41.485 1.00 34.50 249 PRO A C 1
ATOM 1859 O O . PRO A 1 249 ? -15.877 -14.556 42.521 1.00 34.50 249 PRO A O 1
ATOM 1862 N N . GLY A 1 250 ? -14.483 -14.215 40.790 1.00 44.06 250 GLY A N 1
ATOM 1863 C CA . GLY A 1 250 ? -13.440 -15.167 41.209 1.00 44.06 250 GLY A CA 1
ATOM 1864 C C . GLY A 1 250 ? -13.180 -16.348 40.263 1.00 44.06 250 GLY A C 1
ATOM 1865 O O . GLY A 1 250 ? -12.196 -17.063 40.455 1.00 44.06 250 GLY A O 1
ATOM 1866 N N . GLU A 1 251 ? -13.994 -16.553 39.225 1.00 45.75 251 GLU A N 1
ATOM 1867 C CA . GLU A 1 251 ? -13.763 -17.606 38.227 1.00 45.75 251 GLU A CA 1
ATOM 1868 C C . GLU A 1 251 ? -12.758 -17.128 37.159 1.00 45.75 251 GLU A C 1
ATOM 1870 O O . GLU A 1 251 ? -12.894 -16.031 36.615 1.00 45.75 251 GLU A O 1
ATOM 1875 N N . ARG A 1 252 ? -11.707 -17.915 36.872 1.00 51.69 252 ARG A N 1
ATOM 1876 C CA . ARG A 1 252 ? -10.700 -17.542 35.860 1.00 51.69 252 ARG A CA 1
ATOM 1877 C C . ARG A 1 252 ? -11.344 -17.561 34.472 1.00 51.69 252 ARG A C 1
ATOM 1879 O O . ARG A 1 252 ? -11.797 -18.614 34.027 1.00 51.69 252 ARG A O 1
ATOM 1886 N N . LEU A 1 253 ? -11.351 -16.414 33.791 1.00 63.34 253 LEU A N 1
ATOM 1887 C CA . LEU A 1 253 ? -11.825 -16.276 32.414 1.00 63.34 253 LEU A CA 1
ATOM 1888 C C . LEU A 1 253 ? -10.977 -17.171 31.499 1.00 63.34 253 LEU A C 1
ATOM 1890 O O . LEU A 1 253 ? -9.809 -16.876 31.266 1.00 63.34 253 LEU A O 1
ATOM 1894 N N . ARG A 1 254 ? -11.551 -18.267 30.995 1.00 68.38 254 ARG A N 1
ATOM 1895 C CA . ARG A 1 254 ? -10.904 -19.115 29.988 1.00 68.38 254 ARG A CA 1
ATOM 1896 C C . ARG A 1 254 ? -11.461 -18.759 28.621 1.00 68.38 254 ARG A C 1
ATOM 1898 O O . ARG A 1 254 ? -12.632 -19.024 28.350 1.00 68.38 254 ARG A O 1
ATOM 1905 N N . VAL A 1 255 ? -10.635 -18.160 27.772 1.00 75.50 255 VAL A N 1
ATOM 1906 C CA . VAL A 1 255 ? -11.071 -17.688 26.457 1.00 75.50 255 VAL A CA 1
ATOM 1907 C C . VAL A 1 255 ? -10.870 -18.795 25.423 1.00 75.50 255 VAL A C 1
ATOM 1909 O O . VAL A 1 255 ? -9.748 -19.288 25.271 1.00 75.50 255 VAL A O 1
ATOM 1912 N N . PRO A 1 256 ? -11.921 -19.214 24.694 1.00 74.12 256 PRO A N 1
ATOM 1913 C CA . PRO A 1 256 ? -11.751 -20.167 23.610 1.00 74.12 256 PRO A CA 1
ATOM 1914 C C . PRO A 1 256 ? -10.883 -19.537 22.515 1.00 74.12 256 PRO A C 1
ATOM 1916 O O . PRO A 1 256 ? -11.192 -18.466 21.987 1.00 74.12 256 PRO A O 1
ATOM 1919 N N . VAL A 1 257 ? -9.772 -20.202 22.201 1.00 70.75 257 VAL A N 1
ATOM 1920 C CA . VAL A 1 257 ? -8.911 -19.824 21.081 1.00 70.75 257 VAL A CA 1
ATOM 1921 C C . VAL A 1 257 ? -9.475 -20.468 19.826 1.00 70.75 257 VAL A C 1
ATOM 1923 O O . VAL A 1 257 ? -9.450 -21.693 19.684 1.00 70.75 257 VAL A O 1
ATOM 1926 N N . GLU A 1 258 ? -9.982 -19.640 18.916 1.00 64.00 258 GLU A N 1
ATOM 1927 C CA . GLU A 1 258 ? -10.306 -20.083 17.565 1.00 64.00 258 GLU A CA 1
ATOM 1928 C C . GLU A 1 258 ? -8.985 -20.367 16.857 1.00 64.00 258 GLU A C 1
ATOM 1930 O O . GLU A 1 258 ? -8.272 -19.467 16.411 1.00 64.00 258 GLU A O 1
ATOM 1935 N N . THR A 1 259 ? -8.622 -21.644 16.806 1.00 54.09 259 THR A N 1
ATOM 1936 C CA . THR A 1 259 ? -7.566 -22.090 15.908 1.00 54.09 259 THR A CA 1
ATOM 1937 C C . THR A 1 259 ? -8.161 -22.096 14.510 1.00 54.09 259 THR A C 1
ATOM 1939 O O . THR A 1 259 ? -9.188 -22.734 14.274 1.00 54.09 259 THR A O 1
ATOM 1942 N N . VAL A 1 260 ? -7.540 -21.365 13.576 1.00 54.09 260 VAL A N 1
ATOM 1943 C CA . VAL A 1 260 ? -7.742 -21.652 12.152 1.00 54.09 260 VAL A CA 1
ATOM 1944 C C . VAL A 1 260 ? -7.438 -23.134 12.028 1.00 54.09 260 VAL A C 1
ATOM 1946 O O . VAL A 1 260 ? -6.322 -23.535 12.367 1.00 54.09 260 VAL A O 1
ATOM 1949 N N . ALA A 1 261 ? -8.466 -23.926 11.701 1.00 43.81 261 ALA A N 1
ATOM 1950 C CA . ALA A 1 261 ? -8.371 -25.371 11.551 1.00 43.81 261 ALA A CA 1
ATOM 1951 C C . ALA A 1 261 ? -7.056 -25.658 10.841 1.00 43.81 261 ALA A C 1
ATOM 1953 O O . ALA A 1 261 ? -6.870 -25.100 9.759 1.00 43.81 261 ALA A O 1
ATOM 1954 N N . ASP A 1 262 ? -6.144 -26.382 11.507 1.00 45.97 262 ASP A N 1
ATOM 1955 C CA . ASP A 1 262 ? -4.779 -26.601 11.031 1.00 45.97 262 ASP A CA 1
ATOM 1956 C C . ASP A 1 262 ? -4.839 -26.810 9.521 1.00 45.97 262 ASP A C 1
ATOM 1958 O O . ASP A 1 262 ? -5.453 -27.782 9.072 1.00 45.97 262 ASP A O 1
ATOM 1962 N N . GLU A 1 263 ? -4.345 -25.822 8.756 1.00 51.28 263 GLU A N 1
ATOM 1963 C CA . GLU A 1 263 ? -4.500 -25.803 7.303 1.00 51.28 263 GLU A CA 1
ATOM 1964 C C . GLU A 1 263 ? -4.091 -27.181 6.808 1.00 51.28 263 GLU A C 1
ATOM 1966 O O . GLU A 1 263 ? -2.964 -27.621 7.063 1.00 51.28 263 GLU A O 1
ATOM 1971 N N . VAL A 1 264 ? -5.032 -27.896 6.185 1.00 49.81 264 VAL A N 1
ATOM 1972 C CA . VAL A 1 264 ? -4.785 -29.249 5.704 1.00 49.81 264 VAL A CA 1
ATOM 1973 C C . VAL A 1 264 ? -3.609 -29.132 4.749 1.00 49.81 264 VAL A C 1
ATOM 1975 O O . VAL A 1 264 ? -3.753 -28.608 3.645 1.00 49.81 264 VAL A O 1
ATOM 1978 N N . LYS A 1 265 ? -2.423 -29.568 5.195 1.00 54.97 265 LYS A N 1
ATOM 1979 C CA . LYS A 1 265 ? -1.221 -29.585 4.367 1.00 54.97 265 LYS A CA 1
ATOM 1980 C C . LYS A 1 265 ? -1.528 -30.507 3.196 1.00 54.97 265 LYS A C 1
ATOM 1982 O O . LYS A 1 265 ? -1.506 -31.732 3.331 1.00 54.97 265 LYS A O 1
ATOM 1987 N N . LEU A 1 266 ? -1.899 -29.920 2.060 1.00 58.06 266 LEU A N 1
ATOM 1988 C CA . LEU A 1 266 ? -2.093 -30.669 0.832 1.00 58.06 266 LEU A CA 1
ATOM 1989 C C . LEU A 1 266 ? -0.782 -31.391 0.532 1.00 58.06 266 LEU A C 1
ATOM 1991 O O . LEU A 1 266 ? 0.299 -30.828 0.711 1.00 58.06 266 LEU A O 1
ATOM 1995 N N . LYS A 1 267 ? -0.863 -32.644 0.069 1.00 57.88 267 LYS A N 1
ATOM 1996 C CA . LYS A 1 267 ? 0.336 -33.329 -0.422 1.00 57.88 267 LYS A CA 1
ATOM 1997 C C . LYS A 1 267 ? 0.964 -32.439 -1.503 1.00 57.88 267 LYS A C 1
ATOM 1999 O O . LYS A 1 267 ? 0.255 -32.106 -2.459 1.00 57.88 267 LYS A O 1
ATOM 2004 N N . PRO A 1 268 ? 2.240 -32.036 -1.365 1.00 57.78 268 PRO A N 1
ATOM 2005 C CA . PRO A 1 268 ? 2.855 -31.103 -2.293 1.00 57.78 268 PRO A CA 1
ATOM 2006 C C . PRO A 1 268 ? 2.785 -31.685 -3.704 1.00 57.78 268 PRO A C 1
ATOM 2008 O O . PRO A 1 268 ? 3.142 -32.843 -3.942 1.00 57.78 268 PRO A O 1
ATOM 2011 N N . LYS A 1 269 ? 2.271 -30.890 -4.646 1.00 64.19 269 LYS A N 1
ATOM 2012 C CA . LYS A 1 269 ? 2.204 -31.267 -6.059 1.00 64.19 269 LYS A CA 1
ATOM 2013 C C . LYS A 1 269 ? 3.628 -31.551 -6.547 1.00 64.19 269 LYS A C 1
ATOM 2015 O O . LYS A 1 269 ? 4.554 -30.821 -6.200 1.00 64.19 269 LYS A O 1
ATOM 2020 N N . LYS A 1 270 ? 3.813 -32.612 -7.341 1.00 65.62 270 LYS A N 1
ATOM 2021 C CA . LYS A 1 270 ? 5.131 -32.985 -7.881 1.00 65.62 270 LYS A CA 1
ATOM 2022 C C . LYS A 1 270 ? 5.693 -31.801 -8.680 1.00 65.62 270 LYS A C 1
ATOM 2024 O O . LYS A 1 270 ? 5.144 -31.447 -9.721 1.00 65.62 270 LYS A O 1
ATOM 2029 N N . ARG A 1 271 ? 6.726 -31.164 -8.133 1.00 75.75 271 ARG A N 1
ATOM 2030 C CA . ARG A 1 271 ? 7.342 -29.938 -8.652 1.00 75.75 271 ARG A CA 1
ATOM 2031 C C . ARG A 1 271 ? 8.234 -30.264 -9.853 1.00 75.75 271 ARG A C 1
ATOM 2033 O O . ARG A 1 271 ? 8.753 -31.379 -9.943 1.00 75.75 271 ARG A O 1
ATOM 2040 N N . ASP A 1 272 ? 8.371 -29.319 -10.784 1.00 80.56 272 ASP A N 1
ATOM 2041 C CA . ASP A 1 272 ? 9.312 -29.456 -11.903 1.00 80.56 272 ASP A CA 1
ATOM 2042 C C . ASP A 1 272 ? 10.733 -29.629 -11.344 1.00 80.56 272 ASP A C 1
ATOM 2044 O O . ASP A 1 272 ? 11.120 -28.937 -10.404 1.00 80.56 272 ASP A O 1
ATOM 2048 N N . ARG A 1 273 ? 11.496 -30.566 -11.910 1.00 81.69 273 ARG A N 1
ATOM 2049 C CA . ARG A 1 273 ? 12.877 -30.857 -11.504 1.00 81.69 273 ARG A CA 1
ATOM 2050 C C . ARG A 1 273 ? 13.830 -29.695 -11.781 1.00 81.69 273 ARG A C 1
ATOM 2052 O O . ARG A 1 273 ? 14.859 -29.611 -11.128 1.00 81.69 273 ARG A O 1
ATOM 2059 N N . ARG A 1 274 ? 13.477 -28.818 -12.726 1.00 85.88 274 ARG A N 1
ATOM 2060 C CA . ARG A 1 274 ? 14.241 -27.608 -13.071 1.00 85.88 274 ARG A CA 1
ATOM 2061 C C . ARG A 1 274 ? 14.039 -26.462 -12.077 1.00 85.88 274 ARG A C 1
ATOM 2063 O O . ARG A 1 274 ? 14.643 -25.410 -12.245 1.00 85.88 274 ARG A O 1
ATOM 2070 N N . LEU A 1 275 ? 13.159 -26.629 -11.088 1.00 90.25 275 LEU A N 1
ATOM 2071 C CA . LEU A 1 275 ? 12.905 -25.633 -10.052 1.00 90.25 275 LEU A CA 1
ATOM 2072 C C . LEU A 1 275 ? 13.535 -26.069 -8.723 1.00 90.25 275 LEU A C 1
ATOM 2074 O O . LEU A 1 275 ? 13.500 -27.260 -8.396 1.00 90.25 275 LEU A O 1
ATOM 2078 N N . PRO A 1 276 ? 14.014 -25.119 -7.903 1.00 90.81 276 PRO A N 1
ATOM 2079 C CA . PRO A 1 276 ? 14.550 -25.446 -6.597 1.00 90.81 276 PRO A CA 1
ATOM 2080 C C . PRO A 1 276 ? 13.468 -26.042 -5.686 1.00 90.81 276 PRO A C 1
ATOM 2082 O O . PRO A 1 276 ? 12.300 -25.621 -5.700 1.00 90.81 276 PRO A O 1
ATOM 2085 N N . GLY A 1 277 ? 13.859 -27.031 -4.880 1.00 89.62 277 GLY A N 1
ATOM 2086 C CA . GLY A 1 277 ? 13.001 -27.639 -3.863 1.00 89.62 277 GLY A CA 1
ATOM 2087 C C . GLY A 1 277 ? 12.808 -26.723 -2.652 1.00 89.62 277 GLY A C 1
ATOM 2088 O O . GLY A 1 277 ? 13.696 -25.947 -2.309 1.00 89.62 277 GLY A O 1
ATOM 2089 N N . TYR A 1 278 ? 11.667 -26.840 -1.961 1.00 89.12 278 TYR A N 1
ATOM 2090 C CA . TYR A 1 278 ? 11.387 -26.035 -0.761 1.00 89.12 278 TYR A CA 1
ATOM 2091 C C . TYR A 1 278 ? 12.367 -26.290 0.395 1.00 89.12 278 TYR A C 1
ATOM 2093 O O . TYR A 1 278 ? 12.462 -25.458 1.286 1.00 89.12 278 TYR A O 1
ATOM 2101 N N . GLU A 1 279 ? 13.136 -27.382 0.361 1.00 89.19 279 GLU A N 1
ATOM 2102 C CA . GLU A 1 279 ? 14.172 -27.704 1.356 1.00 89.19 279 GLU A CA 1
ATOM 2103 C C . GLU A 1 279 ? 15.318 -26.683 1.428 1.00 89.19 279 GLU A C 1
ATOM 2105 O O . GLU A 1 279 ? 16.046 -26.653 2.417 1.00 89.19 279 GLU A O 1
ATOM 2110 N N . LEU A 1 280 ? 15.478 -25.830 0.409 1.00 90.81 280 LEU A N 1
ATOM 2111 C CA . LEU A 1 280 ? 16.436 -24.719 0.458 1.00 90.81 280 LEU A CA 1
ATOM 2112 C C . LEU A 1 280 ? 16.016 -23.614 1.440 1.00 90.81 280 LEU A C 1
ATOM 2114 O O . LEU A 1 280 ? 16.867 -22.841 1.881 1.00 90.81 280 LEU A O 1
ATOM 2118 N N . LEU A 1 281 ? 14.724 -23.557 1.770 1.00 92.56 281 LEU A N 1
ATOM 2119 C CA . LEU A 1 281 ? 14.125 -22.601 2.691 1.00 92.56 281 LEU A CA 1
ATOM 2120 C C . LEU A 1 281 ? 13.909 -23.237 4.068 1.00 92.56 281 LEU A C 1
ATOM 2122 O O . LEU A 1 281 ? 13.510 -24.403 4.196 1.00 92.56 281 LEU A O 1
ATOM 2126 N N . ASP A 1 282 ? 14.107 -22.436 5.106 1.00 89.62 282 ASP A N 1
ATOM 2127 C CA . ASP A 1 282 ? 13.992 -22.879 6.484 1.00 89.62 282 ASP A CA 1
ATOM 2128 C C . ASP A 1 282 ? 12.509 -23.014 6.876 1.00 89.62 282 ASP A C 1
ATOM 2130 O O . ASP A 1 282 ? 11.665 -22.144 6.632 1.00 89.62 282 ASP A O 1
ATOM 2134 N N . ASN A 1 283 ? 12.169 -24.129 7.524 1.00 83.75 283 ASN A N 1
ATOM 2135 C CA . ASN A 1 283 ? 10.813 -24.387 8.000 1.00 83.75 283 ASN A CA 1
ATOM 2136 C C . ASN A 1 283 ? 10.593 -23.748 9.383 1.00 83.75 283 ASN A C 1
ATOM 2138 O O . ASN A 1 283 ? 10.618 -24.426 10.411 1.00 83.75 283 ASN A O 1
ATOM 2142 N N . THR A 1 284 ? 10.444 -22.422 9.412 1.00 77.25 284 THR A N 1
ATOM 2143 C CA . THR A 1 284 ? 10.203 -21.676 10.658 1.00 77.25 284 THR A CA 1
ATOM 2144 C C . THR A 1 284 ? 8.706 -21.610 10.966 1.00 77.25 284 THR A C 1
ATOM 2146 O O . THR A 1 284 ? 7.970 -20.860 10.322 1.00 77.25 284 THR A O 1
ATOM 2149 N N . ASP A 1 285 ? 8.258 -22.382 11.958 1.00 63.06 285 ASP A N 1
ATOM 2150 C CA . ASP A 1 285 ? 6.859 -22.416 12.397 1.00 63.06 285 ASP A CA 1
ATOM 2151 C C . ASP A 1 285 ? 6.470 -21.230 13.301 1.00 63.06 285 ASP A C 1
ATOM 2153 O O . ASP A 1 285 ? 7.283 -20.639 14.017 1.00 63.06 285 ASP A O 1
ATOM 2157 N N . LEU A 1 286 ? 5.170 -20.919 13.300 1.00 66.94 286 LEU A N 1
ATOM 2158 C CA . LEU A 1 286 ? 4.542 -19.943 14.192 1.00 66.94 286 LEU A CA 1
ATOM 2159 C C . LEU A 1 286 ? 4.724 -20.336 15.665 1.00 66.94 286 LEU A C 1
ATOM 2161 O O . LEU A 1 286 ? 4.208 -21.363 16.112 1.00 66.94 286 LEU A O 1
ATOM 2165 N N . ARG A 1 287 ? 5.347 -19.469 16.468 1.00 69.44 287 ARG A N 1
ATOM 2166 C CA . ARG A 1 287 ? 5.361 -19.630 17.924 1.00 69.44 287 ARG A CA 1
ATOM 2167 C C . ARG A 1 287 ? 4.057 -19.082 18.508 1.00 69.44 287 ARG A C 1
ATOM 2169 O O . ARG A 1 287 ? 3.862 -17.872 18.589 1.00 69.44 287 ARG A O 1
ATOM 2176 N N . ARG A 1 288 ? 3.157 -19.974 18.931 1.00 69.81 288 ARG A N 1
ATOM 2177 C CA . ARG A 1 288 ? 1.888 -19.581 19.566 1.00 69.81 288 ARG A CA 1
ATOM 2178 C C . ARG A 1 288 ? 2.123 -19.156 21.034 1.00 69.81 288 ARG A C 1
ATOM 2180 O O . ARG A 1 288 ? 2.853 -19.861 21.739 1.00 69.81 288 ARG A O 1
ATOM 2187 N N . PRO A 1 289 ? 1.547 -18.033 21.509 1.00 76.50 289 PRO A N 1
ATOM 2188 C CA . PRO A 1 289 ? 1.536 -17.677 22.929 1.00 76.50 289 PRO A CA 1
ATOM 2189 C C . PRO A 1 289 ? 0.831 -18.752 23.765 1.00 76.50 289 PRO A C 1
ATOM 2191 O O . PRO A 1 289 ? -0.027 -19.492 23.277 1.00 76.50 289 PRO A O 1
ATOM 2194 N N . ALA A 1 290 ? 1.213 -18.860 25.038 1.00 81.81 290 ALA A N 1
ATOM 2195 C CA . ALA A 1 290 ? 0.617 -19.840 25.938 1.00 81.81 290 ALA A CA 1
ATOM 2196 C C . ALA A 1 290 ? -0.828 -19.445 26.281 1.00 81.81 290 ALA A C 1
ATOM 2198 O O . ALA A 1 290 ? -1.103 -18.273 26.522 1.00 81.81 290 ALA A O 1
ATOM 2199 N N . GLN A 1 291 ? -1.733 -20.422 26.408 1.00 83.44 291 GLN A N 1
ATOM 2200 C CA . GLN A 1 291 ? -3.143 -20.173 26.757 1.00 83.44 291 GLN A CA 1
ATOM 2201 C C . GLN A 1 291 ? -3.304 -19.293 28.008 1.00 83.44 291 GLN A C 1
ATOM 2203 O O . GLN A 1 291 ? -4.160 -18.418 28.055 1.00 83.44 291 GLN A O 1
ATOM 2208 N N . LYS A 1 292 ? -2.429 -19.484 29.000 1.00 85.25 292 LYS A N 1
ATOM 2209 C CA . LYS A 1 292 ? -2.407 -18.687 30.229 1.00 85.25 292 LYS A CA 1
ATOM 2210 C C . LYS A 1 292 ? -2.206 -17.186 29.964 1.00 85.25 292 LYS A C 1
ATOM 2212 O O . LYS A 1 292 ? -2.862 -16.378 30.604 1.00 85.25 292 LYS A O 1
ATOM 2217 N N . GLU A 1 293 ? -1.336 -16.821 29.022 1.00 85.62 293 GLU A N 1
ATOM 2218 C CA . GLU A 1 293 ? -1.069 -15.419 28.659 1.00 85.62 293 GLU A CA 1
ATOM 2219 C C . GLU A 1 293 ? -2.290 -14.775 27.979 1.00 85.62 293 GLU A C 1
ATOM 2221 O O . GLU A 1 293 ? -2.608 -13.613 28.234 1.00 85.62 293 GLU A O 1
ATOM 2226 N N . ILE A 1 294 ? -3.012 -15.552 27.165 1.00 87.75 294 ILE A N 1
ATOM 2227 C CA . ILE A 1 294 ? -4.246 -15.124 26.490 1.00 87.75 294 ILE A CA 1
ATOM 2228 C C . ILE A 1 294 ? -5.351 -14.857 27.520 1.00 87.75 294 ILE A C 1
ATOM 2230 O O . ILE A 1 294 ? -5.969 -13.793 27.512 1.00 87.75 294 ILE A O 1
ATOM 2234 N N . ASP A 1 295 ? -5.565 -15.799 28.440 1.00 88.50 295 ASP A N 1
ATOM 2235 C CA . ASP A 1 295 ? -6.578 -15.701 29.496 1.00 88.50 295 ASP A CA 1
ATOM 2236 C C . ASP A 1 295 ? -6.295 -14.520 30.456 1.00 88.50 295 ASP A C 1
ATOM 2238 O O . ASP A 1 295 ? -7.209 -13.781 30.841 1.00 88.50 295 ASP A O 1
ATOM 2242 N N . GLU A 1 296 ? -5.022 -14.292 30.809 1.00 88.88 296 GLU A N 1
ATOM 2243 C CA . GLU A 1 296 ? -4.581 -13.152 31.630 1.00 88.88 296 GLU A CA 1
ATOM 2244 C C . GLU A 1 296 ? -4.842 -11.811 30.931 1.00 88.88 296 GLU A C 1
ATOM 2246 O O . GLU A 1 296 ? -5.408 -10.894 31.532 1.00 88.88 296 GLU A O 1
ATOM 2251 N N . THR A 1 297 ? -4.489 -11.707 29.649 1.00 90.56 297 THR A N 1
ATOM 2252 C CA . THR A 1 297 ? -4.696 -10.487 28.855 1.00 90.56 297 THR A CA 1
ATOM 2253 C C . THR A 1 297 ? -6.183 -10.188 28.673 1.00 90.56 297 THR A C 1
ATOM 2255 O O . THR A 1 297 ? -6.612 -9.052 28.863 1.00 90.56 297 THR A O 1
ATOM 2258 N N . ALA A 1 298 ? -7.001 -11.200 28.373 1.00 91.44 298 ALA A N 1
ATOM 2259 C CA . ALA A 1 298 ? -8.446 -11.036 28.251 1.00 91.44 298 ALA A CA 1
ATOM 2260 C C . ALA A 1 298 ? -9.092 -10.572 29.564 1.00 91.44 298 ALA A C 1
ATOM 2262 O O . ALA A 1 298 ? -9.945 -9.683 29.561 1.00 91.44 298 ALA A O 1
ATOM 2263 N N . SER A 1 299 ? -8.649 -11.133 30.694 1.00 90.75 299 SER A N 1
ATOM 2264 C CA . SER A 1 299 ? -9.109 -10.714 32.022 1.00 90.75 299 SER A CA 1
ATOM 2265 C C . SER A 1 299 ? -8.773 -9.247 32.292 1.00 90.75 299 SER A C 1
ATOM 2267 O O . SER A 1 299 ? -9.596 -8.515 32.845 1.00 90.75 299 SER A O 1
ATOM 2269 N N . LEU A 1 300 ? -7.587 -8.804 31.867 1.00 90.81 300 LEU A N 1
ATOM 2270 C CA . LEU A 1 300 ? -7.148 -7.420 32.002 1.00 90.81 300 LEU A CA 1
ATOM 2271 C C . LEU A 1 300 ? -7.985 -6.471 31.131 1.00 90.81 300 LEU A C 1
ATOM 2273 O O . LEU A 1 300 ? -8.453 -5.462 31.646 1.00 90.81 300 LEU A O 1
ATOM 2277 N N . ILE A 1 301 ? -8.283 -6.836 29.876 1.00 91.12 301 ILE A N 1
ATOM 2278 C CA . ILE A 1 301 ? -9.185 -6.068 28.992 1.00 91.12 301 ILE A CA 1
ATOM 2279 C C . ILE A 1 301 ? -10.549 -5.846 29.658 1.00 91.12 301 ILE A C 1
ATOM 2281 O O . ILE A 1 301 ? -11.033 -4.715 29.726 1.00 91.12 301 ILE A O 1
ATOM 2285 N N . VAL A 1 302 ? -11.169 -6.920 30.163 1.00 91.31 302 VAL A N 1
ATOM 2286 C CA . VAL A 1 302 ? -12.485 -6.847 30.817 1.00 91.31 302 VAL A CA 1
ATOM 2287 C C . VAL A 1 302 ? -12.423 -5.976 32.068 1.00 91.31 302 VAL A C 1
ATOM 2289 O O . VAL A 1 302 ? -13.304 -5.142 32.277 1.00 91.31 302 VAL A O 1
ATOM 2292 N N . LYS A 1 303 ? -11.388 -6.154 32.897 1.00 90.62 303 LYS A N 1
ATOM 2293 C CA . LYS A 1 303 ? -11.203 -5.380 34.127 1.00 90.62 303 LYS A CA 1
ATOM 2294 C C . LYS A 1 303 ? -11.068 -3.887 33.824 1.00 90.62 303 LYS A C 1
ATOM 2296 O O . LYS A 1 303 ? -11.832 -3.099 34.372 1.00 90.62 303 LYS A O 1
ATOM 2301 N N . THR A 1 304 ? -10.169 -3.517 32.915 1.00 90.69 304 THR A N 1
ATOM 2302 C CA . THR A 1 304 ? -9.915 -2.119 32.549 1.00 90.69 304 THR A CA 1
ATOM 2303 C C . THR A 1 304 ? -11.164 -1.457 31.976 1.00 90.69 304 THR A C 1
ATOM 2305 O O . THR A 1 304 ? -11.562 -0.394 32.439 1.00 90.69 304 THR A O 1
ATOM 2308 N N . LEU A 1 305 ? -11.854 -2.087 31.020 1.00 90.06 305 LEU A N 1
ATOM 2309 C CA . LEU A 1 305 ? -13.061 -1.490 30.433 1.00 90.06 305 LEU A CA 1
ATOM 2310 C C . LEU A 1 305 ? -14.191 -1.321 31.464 1.00 90.06 305 LEU A C 1
ATOM 2312 O O . LEU A 1 305 ? -14.894 -0.308 31.439 1.00 90.06 305 LEU A O 1
ATOM 2316 N N . ARG A 1 306 ? -14.321 -2.246 32.425 1.00 89.38 306 ARG A N 1
ATOM 2317 C CA . ARG A 1 306 ? -15.271 -2.109 33.541 1.00 89.38 306 ARG A CA 1
ATOM 2318 C C . ARG A 1 306 ? -14.914 -0.969 34.493 1.00 89.38 306 ARG A C 1
ATOM 2320 O O . ARG A 1 306 ? -15.830 -0.287 34.943 1.00 89.38 306 ARG A O 1
ATOM 2327 N N . GLU A 1 307 ? -13.631 -0.730 34.768 1.00 87.75 307 GLU A N 1
ATOM 2328 C CA . GLU A 1 307 ? -13.175 0.419 35.571 1.00 87.75 307 GLU A CA 1
ATOM 2329 C C . GLU A 1 307 ? -13.577 1.759 34.927 1.00 87.75 307 GLU A C 1
ATOM 2331 O O . GLU A 1 307 ? -13.961 2.689 35.632 1.00 87.75 307 GLU A O 1
ATOM 2336 N N . PHE A 1 308 ? -13.624 1.827 33.591 1.00 86.50 308 PHE A N 1
ATOM 2337 C CA . PHE A 1 308 ? -14.149 2.979 32.841 1.00 86.50 308 PHE A CA 1
ATOM 2338 C C . PHE A 1 308 ? -15.686 3.000 32.694 1.00 86.50 308 PHE A C 1
ATOM 2340 O O . PHE A 1 308 ? -16.236 3.811 31.944 1.00 86.50 308 PHE A O 1
ATOM 2347 N N . GLY A 1 309 ? -16.410 2.118 33.389 1.00 83.62 309 GLY A N 1
ATOM 2348 C CA . GLY A 1 309 ? -17.874 2.050 33.348 1.00 83.62 309 GLY A CA 1
ATOM 2349 C C . GLY A 1 309 ? -18.443 1.431 32.068 1.00 83.62 309 GLY A C 1
ATOM 2350 O O . GLY A 1 309 ? -19.624 1.624 31.768 1.00 83.62 309 GLY A O 1
ATOM 2351 N N . LEU A 1 310 ? -17.628 0.695 31.303 1.00 87.75 310 LEU A N 1
ATOM 2352 C CA . LEU A 1 310 ? -18.042 -0.017 30.094 1.00 87.75 310 LEU A CA 1
ATOM 2353 C C . LEU A 1 310 ? -18.082 -1.532 30.362 1.00 87.75 310 LEU A C 1
ATOM 2355 O O . LEU A 1 310 ? -17.056 -2.208 30.275 1.00 87.75 310 LEU A O 1
ATOM 2359 N N . PRO A 1 311 ? -19.255 -2.106 30.680 1.00 85.62 311 PRO A N 1
ATOM 2360 C CA . PRO A 1 311 ? -19.389 -3.545 30.818 1.00 85.62 311 PRO A CA 1
ATOM 2361 C C . PRO A 1 311 ? -19.195 -4.205 29.453 1.00 85.62 311 PRO A C 1
ATOM 2363 O O . PRO A 1 311 ? -19.894 -3.883 28.490 1.00 85.62 311 PRO A O 1
ATOM 2366 N N . VAL A 1 312 ? -18.244 -5.130 29.380 1.00 89.44 312 VAL A N 1
ATOM 2367 C CA . VAL A 1 312 ? -17.941 -5.929 28.191 1.00 89.44 312 VAL A CA 1
ATOM 2368 C C . VAL A 1 312 ? -17.655 -7.373 28.584 1.00 89.44 312 VAL A C 1
ATOM 2370 O O . VAL A 1 312 ? -17.241 -7.634 29.720 1.00 89.44 312 VAL A O 1
ATOM 2373 N N . ASP A 1 313 ? -17.819 -8.276 27.622 1.00 87.56 313 ASP A N 1
ATOM 2374 C CA . ASP A 1 313 ? -17.426 -9.681 27.725 1.00 87.56 313 ASP A CA 1
ATOM 2375 C C . ASP A 1 313 ? -16.497 -10.060 26.560 1.00 87.56 313 ASP A C 1
ATOM 2377 O O . ASP A 1 313 ? -16.614 -9.524 25.459 1.00 87.56 313 ASP A O 1
ATOM 2381 N N . VAL A 1 314 ? -15.563 -10.986 26.793 1.00 89.50 314 VAL A N 1
ATOM 2382 C CA . VAL A 1 314 ? -14.682 -11.533 25.746 1.00 89.50 314 VAL A CA 1
ATOM 2383 C C . VAL A 1 314 ? -15.228 -12.891 25.316 1.00 89.50 314 VAL A C 1
ATOM 2385 O O . VAL A 1 314 ? -15.267 -13.824 26.115 1.00 89.50 314 VAL A O 1
ATOM 2388 N N . LEU A 1 315 ? -15.656 -12.999 24.058 1.00 87.94 315 LEU A N 1
ATOM 2389 C CA . LEU A 1 315 ? -16.256 -14.211 23.490 1.00 87.94 315 LEU A CA 1
ATOM 2390 C C . LEU A 1 315 ? -15.210 -15.256 23.093 1.00 87.94 315 LEU A C 1
ATOM 2392 O O . LEU A 1 315 ? -15.447 -16.453 23.232 1.00 87.94 315 LEU A O 1
ATOM 2396 N N . GLY A 1 316 ? -14.059 -14.798 22.605 1.00 88.44 316 GLY A N 1
ATOM 2397 C CA . GLY A 1 316 ? -13.018 -15.637 22.026 1.00 88.44 316 GLY A CA 1
ATOM 2398 C C . GLY A 1 316 ? -11.763 -14.835 21.695 1.00 88.44 316 GLY A C 1
ATOM 2399 O O . GLY A 1 316 ? -11.745 -13.605 21.804 1.00 88.44 316 GLY A O 1
ATOM 2400 N N . ALA A 1 317 ? -10.709 -15.535 21.284 1.00 89.38 317 ALA A N 1
ATOM 2401 C CA . ALA A 1 317 ? -9.468 -14.928 20.819 1.00 89.38 317 ALA A CA 1
ATOM 2402 C C . ALA A 1 317 ? -8.969 -15.616 19.544 1.00 89.38 317 ALA A C 1
ATOM 2404 O O . ALA A 1 317 ? -8.961 -16.844 19.452 1.00 89.38 317 ALA A O 1
ATOM 2405 N N . ARG A 1 318 ? -8.520 -14.816 18.573 1.00 88.19 318 ARG A N 1
ATOM 2406 C CA . ARG A 1 318 ? -7.811 -15.277 17.373 1.00 88.19 318 ARG A CA 1
ATOM 2407 C C . ARG A 1 318 ? -6.338 -14.943 17.518 1.00 88.19 318 ARG A C 1
ATOM 2409 O O . ARG A 1 318 ? -5.986 -13.783 17.716 1.00 88.19 318 ARG A O 1
ATOM 2416 N N . VAL A 1 319 ? -5.491 -15.964 17.475 1.00 87.38 319 VAL A N 1
ATOM 2417 C CA . VAL A 1 319 ? -4.068 -15.841 17.805 1.00 87.38 319 VAL A CA 1
ATOM 2418 C C . VAL A 1 319 ? -3.242 -15.869 16.527 1.00 87.38 319 VAL A C 1
ATOM 2420 O O . VAL A 1 319 ? -3.094 -16.917 15.901 1.00 87.38 319 VAL A O 1
ATOM 2423 N N . GLY A 1 320 ? -2.683 -14.721 16.161 1.00 86.38 320 GLY A N 1
ATOM 2424 C CA . GLY A 1 320 ? -1.796 -14.575 1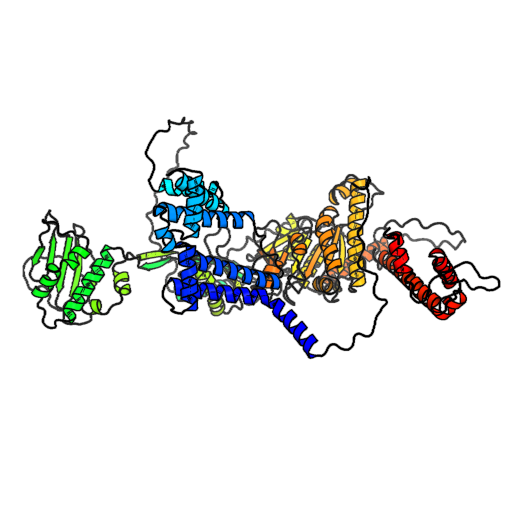5.015 1.00 86.38 320 GLY A CA 1
ATOM 2425 C C . GLY A 1 320 ? -0.309 -14.684 15.387 1.00 86.38 320 GLY A C 1
ATOM 2426 O O . GLY A 1 320 ? 0.044 -14.955 16.530 1.00 86.38 320 GLY A O 1
ATOM 2427 N N . PRO A 1 321 ? 0.608 -14.460 14.433 1.00 85.38 321 PRO A N 1
ATOM 2428 C CA . PRO A 1 321 ? 2.058 -14.413 14.679 1.00 85.38 321 PRO A CA 1
ATOM 2429 C C . PRO A 1 321 ? 2.511 -13.285 15.618 1.00 85.38 321 PRO A C 1
ATOM 2431 O O . PRO A 1 321 ? 3.405 -13.484 16.449 1.00 85.38 321 PRO A O 1
ATOM 2434 N N . SER A 1 322 ? 1.927 -12.097 15.450 1.00 86.12 322 SER A N 1
ATOM 2435 C CA . SER A 1 322 ? 2.406 -10.851 16.072 1.00 86.12 322 SER A CA 1
ATOM 2436 C C . SER A 1 322 ? 1.394 -10.215 17.017 1.00 86.12 322 SER A C 1
ATOM 2438 O O . SER A 1 322 ? 1.783 -9.467 17.911 1.00 86.12 322 SER A O 1
ATOM 2440 N N . VAL A 1 323 ? 0.108 -10.508 16.829 1.00 89.62 323 VAL A N 1
ATOM 2441 C CA . VAL A 1 323 ? -1.000 -9.964 17.615 1.00 89.62 323 VAL A CA 1
ATOM 2442 C C . VAL A 1 323 ? -1.994 -11.072 17.943 1.00 89.62 323 VAL A C 1
ATOM 2444 O O . VAL A 1 323 ? -2.153 -12.019 17.172 1.00 89.62 323 VAL A O 1
ATOM 2447 N N . THR A 1 324 ? -2.702 -10.914 19.057 1.00 90.38 324 THR A N 1
ATOM 2448 C CA . THR A 1 324 ? -3.917 -11.672 19.361 1.00 90.38 324 THR A CA 1
ATOM 2449 C C . THR A 1 324 ? -5.107 -10.726 19.272 1.00 90.38 324 THR A C 1
ATOM 2451 O O . THR A 1 324 ? -5.119 -9.678 19.917 1.00 90.38 324 THR A O 1
ATOM 2454 N N . GLN A 1 325 ? -6.109 -11.087 18.475 1.00 91.56 325 GLN A N 1
ATOM 2455 C CA . GLN A 1 325 ? -7.361 -10.350 18.367 1.00 91.56 325 GLN A CA 1
ATOM 2456 C C . GLN A 1 325 ? -8.395 -10.929 19.336 1.00 91.56 325 GLN A C 1
ATOM 2458 O O . GLN A 1 325 ? -8.901 -12.034 19.135 1.00 91.56 325 GLN A O 1
ATOM 2463 N N . TYR A 1 326 ? -8.735 -10.166 20.369 1.00 92.75 326 TYR A N 1
ATOM 2464 C CA . TYR A 1 326 ? -9.785 -10.501 21.327 1.00 92.75 326 TYR A CA 1
ATOM 2465 C C . TYR A 1 326 ? -11.143 -10.043 20.796 1.00 92.75 326 TYR A C 1
ATOM 2467 O O . TYR A 1 326 ? -11.301 -8.897 20.372 1.00 92.75 326 TYR A O 1
ATOM 2475 N N . GLN A 1 327 ? -12.123 -10.942 20.816 1.00 92.44 327 GLN A N 1
ATOM 2476 C CA . GLN A 1 327 ? -13.485 -10.688 20.358 1.00 92.44 327 GLN A CA 1
ATOM 2477 C C . GLN A 1 327 ? -14.310 -10.151 21.530 1.00 92.44 327 GLN A C 1
ATOM 2479 O O . GLN A 1 327 ? -14.720 -10.914 22.403 1.00 92.44 327 GLN A O 1
ATOM 2484 N N . VAL A 1 328 ? -14.515 -8.837 21.578 1.00 92.00 328 VAL A N 1
ATOM 2485 C CA . VAL A 1 328 ? -15.140 -8.143 22.711 1.00 92.00 328 VAL A CA 1
ATOM 2486 C C . VAL A 1 328 ? -16.576 -7.758 22.380 1.00 92.00 328 VAL A C 1
ATOM 2488 O O . VAL A 1 328 ? -16.828 -6.969 21.470 1.00 92.00 328 VAL A O 1
ATOM 2491 N N . GLU A 1 329 ? -17.534 -8.284 23.134 1.00 90.25 329 GLU A N 1
ATOM 2492 C CA . GLU A 1 329 ? -18.944 -7.933 23.013 1.00 90.25 329 GLU A CA 1
ATOM 2493 C C . GLU A 1 329 ? -19.299 -6.778 23.969 1.00 90.25 329 GLU A C 1
ATOM 2495 O O . GLU A 1 329 ? -19.117 -6.903 25.185 1.00 90.25 329 GLU A O 1
ATOM 25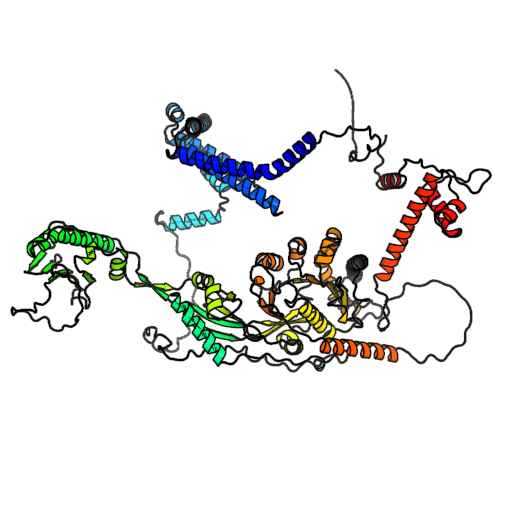00 N N . PRO A 1 330 ? -19.813 -5.641 23.455 1.00 88.44 330 PRO A N 1
ATOM 2501 C CA . PRO A 1 330 ? -20.283 -4.551 24.301 1.00 88.44 330 PRO A CA 1
ATOM 2502 C C . PRO A 1 330 ? -21.553 -4.947 25.063 1.00 88.44 330 PRO A C 1
ATOM 2504 O O . PRO A 1 330 ? -22.561 -5.308 24.448 1.00 88.44 330 PRO A O 1
ATOM 2507 N N . GLY A 1 331 ? -21.518 -4.817 26.389 1.00 84.81 331 GLY A N 1
ATOM 2508 C CA . GLY A 1 331 ? -22.651 -5.055 27.278 1.00 84.81 331 GLY A CA 1
ATOM 2509 C C . GLY A 1 331 ? -23.623 -3.874 27.358 1.00 84.81 331 GLY A C 1
ATOM 2510 O O . GLY A 1 331 ? -23.647 -2.980 26.505 1.00 84.81 331 GLY A O 1
ATOM 2511 N N . PHE A 1 332 ? -24.443 -3.867 28.409 1.00 78.38 332 PHE A N 1
ATOM 2512 C CA . PHE A 1 332 ? -25.454 -2.840 28.659 1.00 78.38 332 PHE A CA 1
ATOM 2513 C C . PHE A 1 332 ? -25.130 -2.059 29.931 1.00 78.38 332 PHE A C 1
ATOM 2515 O O . PHE A 1 332 ? -24.816 -2.649 30.961 1.00 78.38 332 PHE A O 1
ATOM 2522 N N . VAL A 1 333 ? -25.235 -0.734 29.861 1.00 78.50 333 VAL A N 1
ATOM 2523 C CA . VAL A 1 333 ? -25.143 0.162 31.017 1.00 78.50 333 VAL A CA 1
ATOM 2524 C C . VAL A 1 333 ? -26.551 0.579 31.412 1.00 78.50 333 VAL A C 1
ATOM 2526 O O . VAL A 1 333 ? -27.342 1.007 30.567 1.00 78.50 333 VAL A O 1
ATOM 2529 N N . GLU A 1 334 ? -26.865 0.485 32.698 1.00 70.25 334 GLU A N 1
ATOM 2530 C CA . GLU A 1 334 ? -28.111 1.024 33.237 1.00 70.25 334 GLU A CA 1
ATOM 2531 C C . GLU A 1 334 ? -27.967 2.535 33.431 1.00 70.25 334 GLU A C 1
ATOM 2533 O O . GLU A 1 334 ? -27.063 3.001 34.124 1.00 70.25 334 GLU A O 1
ATOM 2538 N N . LYS A 1 335 ? -28.852 3.317 32.808 1.00 61.09 335 LYS A N 1
ATOM 2539 C CA . LYS A 1 335 ? -28.975 4.755 33.073 1.00 61.09 335 LYS A CA 1
ATOM 2540 C C . LYS A 1 335 ? -30.404 5.079 33.485 1.00 61.09 335 LYS A C 1
ATOM 2542 O O . LYS A 1 335 ? -31.354 4.449 33.014 1.00 61.09 335 LYS A O 1
ATOM 2547 N N . ALA A 1 336 ? -30.550 6.075 34.357 1.00 54.00 336 ALA A N 1
ATOM 2548 C CA . ALA A 1 336 ? -31.854 6.645 34.666 1.00 54.00 336 ALA A CA 1
ATOM 2549 C C . ALA A 1 336 ? -32.469 7.197 33.367 1.00 54.00 336 ALA A C 1
ATOM 2551 O O . ALA A 1 336 ? -31.821 7.956 32.641 1.00 54.00 336 ALA A O 1
ATOM 2552 N N . GLY A 1 337 ? -33.683 6.750 33.034 1.00 51.88 337 GLY A N 1
ATOM 2553 C CA . GLY A 1 337 ? -34.407 7.234 31.860 1.00 51.88 337 GLY A CA 1
ATOM 2554 C C . GLY A 1 337 ? -34.797 8.717 31.983 1.00 51.88 337 GLY A C 1
ATOM 2555 O O . GLY A 1 337 ? -34.770 9.274 33.082 1.00 51.88 337 GLY A O 1
ATOM 2556 N N . PRO A 1 338 ? -35.180 9.375 30.873 1.00 47.09 338 PRO A N 1
ATOM 2557 C CA . PRO A 1 338 ? -35.658 10.753 30.911 1.00 47.09 338 PRO A CA 1
ATOM 2558 C C . PRO A 1 338 ? -36.914 10.876 31.785 1.00 47.09 338 PRO A C 1
ATOM 2560 O O . PRO A 1 338 ? -37.825 10.050 31.721 1.00 47.09 338 PRO A O 1
ATOM 2563 N N . VAL A 1 339 ? -36.968 11.934 32.593 1.00 51.44 339 VAL A N 1
ATOM 2564 C CA . VAL A 1 339 ? -38.107 12.234 33.468 1.00 51.44 339 VAL A CA 1
ATOM 2565 C C . VAL A 1 339 ? -39.295 12.662 32.632 1.00 51.44 339 VAL A C 1
ATOM 2567 O O . VAL A 1 339 ? -39.272 13.704 31.979 1.00 51.44 339 VAL A O 1
ATOM 2570 N N . THR A 1 340 ? -40.359 11.876 32.670 1.00 52.44 340 THR A N 1
ATOM 2571 C CA . THR A 1 340 ? -41.626 12.229 32.030 1.00 52.44 340 THR A CA 1
ATOM 2572 C C . THR A 1 340 ? -42.400 13.266 32.853 1.00 52.44 340 THR A C 1
ATOM 2574 O O . THR A 1 340 ? -42.234 13.349 34.068 1.00 52.44 340 THR A O 1
ATOM 2577 N N . GLY A 1 341 ? -43.269 14.049 32.202 1.00 49.69 341 GLY A N 1
ATOM 2578 C CA . GLY A 1 341 ? -43.904 15.257 32.758 1.00 49.69 341 GLY A CA 1
ATOM 2579 C C . GLY A 1 341 ? -44.522 15.140 34.161 1.00 49.69 341 GLY A C 1
ATOM 2580 O O . GLY A 1 341 ? -44.350 16.056 34.958 1.00 49.69 341 GLY A O 1
ATOM 2581 N N . HIS A 1 342 ? -45.168 14.021 34.502 1.00 52.62 342 HIS A N 1
ATOM 2582 C CA . HIS A 1 342 ? -45.744 13.789 35.837 1.00 52.62 342 HIS A CA 1
ATOM 2583 C C . HIS A 1 342 ? -44.670 13.697 36.928 1.00 52.62 342 HIS A C 1
ATOM 2585 O O . HIS A 1 342 ? -44.741 14.348 37.964 1.00 52.62 342 HIS A O 1
ATOM 2591 N N . THR A 1 343 ? -43.593 12.973 36.647 1.00 51.69 343 THR A N 1
ATOM 2592 C CA . THR A 1 343 ? -42.461 12.789 37.555 1.00 51.69 343 THR A CA 1
ATOM 2593 C C . THR A 1 343 ? -41.724 14.107 37.837 1.00 51.69 343 THR A C 1
ATOM 2595 O O . THR A 1 343 ? -41.314 14.366 38.965 1.00 51.69 343 THR A O 1
ATOM 2598 N N . ALA A 1 344 ? -41.612 14.985 36.833 1.00 54.91 344 ALA A N 1
ATOM 2599 C CA . ALA A 1 344 ? -41.007 16.312 36.981 1.00 54.91 344 ALA A CA 1
ATOM 2600 C C . ALA A 1 344 ? -41.897 17.301 37.755 1.00 54.91 344 ALA A C 1
ATOM 2602 O O . ALA A 1 344 ? -41.388 18.239 38.373 1.00 54.91 344 ALA A O 1
ATOM 2603 N N . ARG A 1 345 ? -43.227 17.138 37.701 1.00 56.66 345 ARG A N 1
ATOM 2604 C CA . ARG A 1 345 ? -44.154 17.919 38.533 1.00 56.66 345 ARG A CA 1
ATOM 2605 C C . ARG A 1 345 ? -44.120 17.433 39.979 1.00 56.66 345 ARG A C 1
ATOM 2607 O O . ARG A 1 345 ? -44.053 18.267 40.873 1.00 56.66 345 ARG A O 1
ATOM 2614 N N . LEU A 1 346 ? -44.083 16.115 40.194 1.00 55.78 346 LEU A N 1
ATOM 2615 C CA . LEU A 1 346 ? -44.003 15.519 41.533 1.00 55.78 346 LEU A CA 1
ATOM 2616 C C . LEU A 1 346 ? -42.741 15.977 42.259 1.00 55.78 346 LEU A C 1
ATOM 2618 O O . LEU A 1 346 ? -42.809 16.404 43.405 1.00 55.78 346 LEU A O 1
ATOM 2622 N N . LEU A 1 347 ? -41.610 15.984 41.551 1.00 57.78 347 LEU A N 1
ATOM 2623 C CA . LEU A 1 347 ? -40.353 16.505 42.072 1.00 57.78 347 LEU A CA 1
ATOM 2624 C C . LEU A 1 347 ? -40.468 17.969 42.526 1.00 57.78 347 LEU A C 1
ATOM 2626 O O . LEU A 1 347 ? -40.049 18.304 43.628 1.00 57.78 347 LEU A O 1
ATOM 2630 N N . ARG A 1 348 ? -41.075 18.833 41.702 1.00 58.62 348 ARG A N 1
ATOM 2631 C CA . ARG A 1 348 ? -41.265 20.253 42.039 1.00 58.62 348 ARG A CA 1
ATOM 2632 C C . ARG A 1 348 ? -42.183 20.453 43.244 1.00 58.62 348 ARG A C 1
ATOM 2634 O O . ARG A 1 348 ? -41.902 21.318 44.067 1.00 58.62 348 ARG A O 1
ATOM 2641 N N . ALA A 1 349 ? -43.241 19.653 43.359 1.00 61.31 349 ALA A N 1
ATOM 2642 C CA . ALA A 1 349 ? -44.150 19.699 44.499 1.00 61.31 349 ALA A CA 1
ATOM 2643 C C . ALA A 1 349 ? -43.454 19.270 45.802 1.00 61.31 349 ALA A C 1
ATOM 2645 O O . ALA A 1 349 ? -43.588 19.944 46.817 1.00 61.31 349 ALA A O 1
ATOM 2646 N N . LEU A 1 350 ? -42.645 18.206 45.760 1.00 57.94 350 LEU A N 1
ATOM 2647 C CA . LEU A 1 350 ? -41.865 17.746 46.914 1.00 57.94 350 LEU A CA 1
ATOM 2648 C C . LEU A 1 350 ? -40.800 18.770 47.346 1.00 57.94 350 LEU A C 1
ATOM 2650 O O . LEU A 1 350 ? -40.630 19.007 48.538 1.00 57.94 350 LEU A O 1
ATOM 2654 N N . GLN A 1 351 ? -40.130 19.427 46.393 1.00 59.06 351 GLN A N 1
ATOM 2655 C CA . GLN A 1 351 ? -39.169 20.506 46.672 1.00 59.06 351 GLN A CA 1
ATOM 2656 C C . GLN A 1 351 ? -39.832 21.765 47.257 1.00 59.06 351 GLN A C 1
ATOM 2658 O O . GLN A 1 351 ? -39.233 22.464 48.073 1.00 59.06 351 GLN A O 1
ATOM 2663 N N . ALA A 1 352 ? -41.059 22.090 46.834 1.00 61.44 352 ALA A N 1
ATOM 2664 C CA . ALA A 1 352 ? -41.837 23.182 47.420 1.00 61.44 352 ALA A CA 1
ATOM 2665 C C . ALA A 1 352 ? -42.235 22.862 48.869 1.00 61.44 352 ALA A C 1
ATOM 2667 O O . ALA A 1 352 ? -42.026 23.691 49.752 1.00 61.44 352 ALA A O 1
ATOM 2668 N N . LEU A 1 353 ? -42.700 21.632 49.122 1.00 61.66 353 LEU A N 1
ATOM 2669 C CA . LEU A 1 353 ? -43.054 21.172 50.465 1.00 61.66 353 LEU A CA 1
ATOM 2670 C C . LEU A 1 353 ? -41.842 21.185 51.412 1.00 61.66 353 LEU A C 1
ATOM 2672 O O . LEU A 1 353 ? -41.941 21.680 52.530 1.00 61.66 353 LEU A O 1
ATOM 2676 N N . GLY A 1 354 ? -40.685 20.701 50.945 1.00 58.50 354 GLY A N 1
ATOM 2677 C CA . GLY A 1 354 ? -39.439 20.707 51.719 1.00 58.50 354 GLY A CA 1
ATOM 2678 C C . GLY A 1 354 ? -38.981 22.116 52.114 1.00 58.50 354 GLY A C 1
ATOM 2679 O O . GLY A 1 354 ? -38.637 22.342 53.272 1.00 58.50 354 GLY A O 1
ATOM 2680 N N . ARG A 1 355 ? -39.052 23.090 51.191 1.00 59.38 355 ARG A N 1
ATOM 2681 C CA . ARG A 1 355 ? -38.736 24.502 51.490 1.00 59.38 355 ARG A CA 1
ATOM 2682 C C . ARG A 1 355 ? -39.679 25.105 52.527 1.00 59.38 355 ARG A C 1
ATOM 2684 O O . ARG A 1 355 ? -39.212 25.720 53.478 1.00 59.38 355 ARG A O 1
ATOM 2691 N N . HIS A 1 356 ? -40.981 24.864 52.393 1.00 63.25 356 HIS A N 1
ATOM 2692 C CA . HIS A 1 356 ? -41.969 25.374 53.343 1.00 63.25 356 HIS A CA 1
ATOM 2693 C C . HIS A 1 356 ? -41.768 24.821 54.765 1.00 63.25 356 HIS A C 1
ATOM 2695 O O . HIS A 1 356 ? -41.958 25.539 55.748 1.00 63.25 356 HIS A O 1
ATOM 2701 N N . CYS A 1 357 ? -41.338 23.559 54.879 1.00 58.97 357 CYS A N 1
ATOM 2702 C CA . CYS A 1 357 ? -40.966 22.949 56.155 1.00 58.97 357 CYS A CA 1
ATOM 2703 C C . CYS A 1 357 ? -39.667 23.514 56.744 1.00 58.97 357 CYS A C 1
ATOM 2705 O O . CYS A 1 357 ? -39.565 23.625 57.962 1.00 58.97 357 CYS A O 1
ATOM 2707 N N . ALA A 1 358 ? -38.685 23.860 55.908 1.00 56.84 358 ALA A N 1
ATOM 2708 C CA . ALA A 1 358 ? -37.427 24.454 56.360 1.00 56.84 358 ALA A CA 1
ATOM 2709 C C . ALA A 1 358 ? -37.606 25.894 56.876 1.00 56.84 358 ALA A C 1
ATOM 2711 O O . ALA A 1 358 ? -36.915 26.305 57.802 1.00 56.84 358 ALA A O 1
ATOM 2712 N N . GLU A 1 359 ? -38.546 26.650 56.304 1.00 60.06 359 GLU A N 1
ATOM 2713 C CA . GLU A 1 359 ? -38.814 28.048 56.673 1.00 60.06 359 GLU A CA 1
ATOM 2714 C C . GLU A 1 359 ? -39.679 28.203 57.940 1.00 60.06 359 GLU A C 1
ATOM 2716 O O . GLU A 1 359 ? -39.700 29.279 58.535 1.00 60.06 359 GLU A O 1
ATOM 2721 N N . ASN A 1 360 ? -40.375 27.149 58.385 1.00 59.94 360 ASN A N 1
ATOM 2722 C CA . ASN A 1 360 ? -41.311 27.204 59.512 1.00 59.94 360 ASN A CA 1
ATOM 2723 C C . ASN A 1 360 ? -40.988 26.142 60.582 1.00 59.94 360 ASN A C 1
ATOM 2725 O O . ASN A 1 360 ? -41.449 25.003 60.511 1.00 59.94 360 ASN A O 1
ATOM 2729 N N . GLU A 1 361 ? -40.253 26.533 61.629 1.00 52.62 361 GLU A N 1
ATOM 2730 C CA . GLU A 1 361 ? -39.737 25.633 62.683 1.00 52.62 361 GLU A CA 1
ATOM 2731 C C . GLU A 1 361 ? -40.807 24.957 63.574 1.00 52.62 361 GLU A C 1
ATOM 2733 O O . GLU A 1 361 ? -40.487 24.035 64.323 1.00 52.62 361 GLU A O 1
ATOM 2738 N N . ALA A 1 362 ? -42.081 25.367 63.504 1.00 53.09 362 ALA A N 1
ATOM 2739 C CA . ALA A 1 362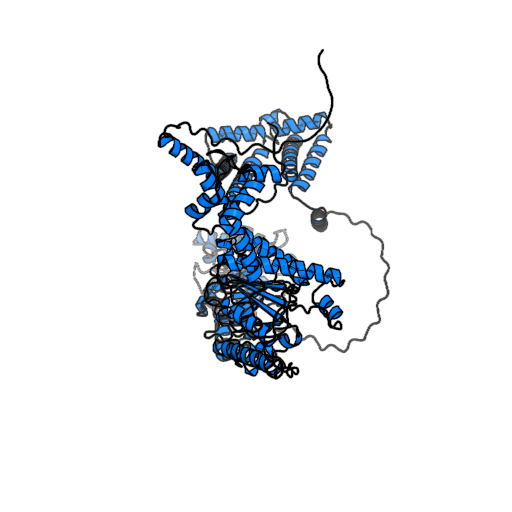 ? -43.153 24.901 64.399 1.00 53.09 362 ALA A CA 1
ATOM 2740 C C . ALA A 1 362 ? -44.416 24.399 63.666 1.00 53.09 362 ALA A C 1
ATOM 2742 O O . ALA A 1 362 ? -45.544 24.631 64.110 1.00 53.09 362 ALA A O 1
ATOM 2743 N N . LEU A 1 363 ? -44.257 23.710 62.533 1.00 57.59 363 LEU A N 1
ATOM 2744 C CA . LEU A 1 363 ? -45.389 23.110 61.819 1.00 57.59 363 LEU A CA 1
ATOM 2745 C C . LEU A 1 363 ? -45.928 21.868 62.552 1.00 57.59 363 LEU A C 1
ATOM 2747 O O . LEU A 1 363 ? -45.215 20.902 62.820 1.00 57.59 363 LEU A O 1
ATOM 2751 N N . THR A 1 364 ? -47.227 21.875 62.859 1.00 56.22 364 THR A N 1
ATOM 2752 C CA . THR A 1 364 ? -47.937 20.685 63.356 1.00 56.22 364 THR A CA 1
ATOM 2753 C C . THR A 1 364 ? -48.278 19.739 62.198 1.00 56.22 364 THR A C 1
ATOM 2755 O O . THR A 1 364 ? -48.515 20.193 61.082 1.00 56.22 364 THR A O 1
ATOM 2758 N N . GLU A 1 365 ? -48.362 18.424 62.454 1.00 53.97 365 GLU A N 1
ATOM 2759 C CA . GLU A 1 365 ? -48.723 17.396 61.444 1.00 53.97 365 GLU A CA 1
ATOM 2760 C C . GLU A 1 365 ? -49.986 17.769 60.652 1.00 53.97 365 GLU A C 1
ATOM 2762 O O . GLU A 1 365 ? -50.056 17.582 59.440 1.00 53.97 365 GLU A O 1
ATOM 2767 N N . LYS A 1 366 ? -50.964 18.373 61.333 1.00 55.31 366 LYS A N 1
ATOM 2768 C CA . LYS A 1 366 ? -52.213 18.834 60.729 1.00 55.31 366 LYS A CA 1
ATOM 2769 C C . LYS A 1 366 ? -52.008 19.995 59.746 1.00 55.31 366 LYS A C 1
ATOM 2771 O O . LYS A 1 366 ? -52.588 19.959 58.669 1.00 55.31 366 LYS A O 1
ATOM 2776 N N . ALA A 1 367 ? -51.164 20.973 60.084 1.00 58.94 367 ALA A N 1
ATOM 2777 C CA . ALA A 1 367 ? -50.866 22.122 59.223 1.00 58.94 367 ALA A CA 1
ATOM 2778 C C . ALA A 1 367 ? -50.083 21.717 57.963 1.00 58.94 367 ALA A C 1
ATOM 2780 O O . ALA A 1 367 ? -50.287 22.277 56.893 1.00 58.94 367 ALA A O 1
ATOM 2781 N N . LEU A 1 368 ? -49.226 20.703 58.078 1.00 57.59 368 LEU A N 1
ATOM 2782 C CA . LEU A 1 368 ? -48.440 20.152 56.972 1.00 57.59 368 LEU A CA 1
ATOM 2783 C C . LEU A 1 368 ? -49.318 19.372 55.980 1.00 57.59 368 LEU A C 1
ATOM 2785 O O . LEU A 1 368 ? -49.179 19.517 54.765 1.00 57.59 368 LEU A O 1
ATOM 2789 N N . ILE A 1 369 ? -50.268 18.594 56.509 1.00 56.38 369 ILE A N 1
ATOM 2790 C CA . ILE A 1 369 ? -51.303 17.915 55.720 1.00 56.38 369 ILE A CA 1
ATOM 2791 C C . ILE A 1 369 ? -52.226 18.938 55.046 1.00 56.38 369 ILE A C 1
ATOM 2793 O O . ILE A 1 369 ? -52.505 18.807 53.857 1.00 56.38 369 ILE A O 1
ATOM 2797 N N . GLU A 1 370 ? -52.670 19.967 55.773 1.00 61.16 370 GLU A N 1
ATOM 2798 C CA . GLU A 1 370 ? -53.487 21.050 55.214 1.00 61.16 370 GLU A CA 1
ATOM 2799 C C . GLU A 1 370 ? -52.733 21.818 54.122 1.00 61.16 370 GLU A C 1
ATOM 2801 O O . GLU A 1 370 ? -53.308 22.040 53.068 1.00 61.16 370 GLU A O 1
ATOM 2806 N N . TYR A 1 371 ? -51.448 22.138 54.293 1.00 61.69 371 TYR A N 1
ATOM 2807 C CA . TYR A 1 371 ? -50.640 22.796 53.259 1.00 61.69 371 TYR A CA 1
ATOM 2808 C C . TYR A 1 371 ? -50.500 21.934 51.994 1.00 61.69 371 TYR A C 1
ATOM 2810 O O . TYR A 1 371 ? -50.755 22.410 50.889 1.00 61.69 371 TYR A O 1
ATOM 2818 N N . ALA A 1 372 ? -50.201 20.638 52.150 1.00 56.69 372 ALA A N 1
ATOM 2819 C CA . ALA A 1 372 ? -50.117 19.696 51.032 1.00 56.69 372 ALA A CA 1
ATOM 2820 C C . ALA A 1 372 ? -51.448 19.530 50.269 1.00 56.69 372 ALA A C 1
ATOM 2822 O O . ALA A 1 372 ? -51.427 19.205 49.080 1.00 56.69 372 ALA A O 1
ATOM 2823 N N . LEU A 1 373 ? -52.587 19.716 50.953 1.00 57.44 373 LEU A N 1
ATOM 2824 C CA . LEU A 1 373 ? -53.947 19.600 50.412 1.00 57.44 373 LEU A CA 1
ATOM 2825 C C . LEU A 1 373 ? -54.500 20.914 49.837 1.00 57.44 373 LEU A C 1
ATOM 2827 O O . LEU A 1 373 ? -55.223 20.883 48.844 1.00 57.44 373 LEU A O 1
ATOM 2831 N N . HIS A 1 374 ? -54.205 22.051 50.469 1.00 57.31 374 HIS A N 1
ATOM 2832 C CA . HIS A 1 374 ? -54.802 23.357 50.176 1.00 57.31 374 HIS A CA 1
ATOM 2833 C C . HIS A 1 374 ? -54.089 24.069 49.021 1.00 57.31 374 HIS A C 1
ATOM 2835 O O . HIS A 1 374 ? -54.718 24.769 48.226 1.00 57.31 374 HIS A O 1
ATOM 2841 N N . GLU A 1 375 ? -52.783 23.859 48.892 1.00 52.78 375 GLU A N 1
ATOM 2842 C CA . GLU A 1 375 ? -52.050 24.127 47.668 1.00 52.78 375 GLU A CA 1
ATOM 2843 C C . GLU A 1 375 ? -52.106 22.844 46.829 1.00 52.78 375 GLU A C 1
ATOM 2845 O O . GLU A 1 375 ? -51.428 21.868 47.131 1.00 52.78 375 GLU A O 1
ATOM 2850 N N . ALA A 1 376 ? -52.931 22.802 45.778 1.00 50.19 376 ALA A N 1
ATOM 2851 C CA . ALA A 1 376 ? -53.200 21.628 44.927 1.00 50.19 376 ALA A CA 1
ATOM 2852 C C . ALA A 1 376 ? -51.966 21.026 44.189 1.00 50.19 376 ALA A C 1
ATOM 2854 O O . ALA A 1 376 ? -52.096 20.298 43.201 1.00 50.19 376 ALA A O 1
ATOM 2855 N N . HIS A 1 377 ? -50.747 21.331 44.631 1.00 53.44 377 HIS A N 1
ATOM 2856 C CA . HIS A 1 377 ? -49.474 21.094 43.972 1.00 53.44 377 HIS A CA 1
ATOM 2857 C C . HIS A 1 377 ? -49.037 19.627 43.956 1.00 53.44 377 HIS A C 1
ATOM 2859 O O . HIS A 1 377 ? -48.529 19.187 42.928 1.00 53.44 377 HIS A O 1
ATOM 2865 N N . LEU A 1 378 ? -49.252 18.843 45.020 1.00 53.78 378 LEU A N 1
ATOM 2866 C CA . LEU A 1 378 ? -48.850 17.422 45.058 1.00 53.78 378 LEU A CA 1
ATOM 2867 C C . LEU A 1 378 ? -49.814 16.524 44.263 1.00 53.78 378 LEU A C 1
ATOM 2869 O O . LEU A 1 378 ? -49.393 15.608 43.555 1.00 53.78 378 LEU A O 1
ATOM 2873 N N . PHE A 1 379 ? -51.104 16.846 44.325 1.00 52.12 379 PHE A N 1
ATOM 2874 C CA . PHE A 1 379 ? -52.197 16.121 43.675 1.00 52.12 379 PHE A CA 1
ATOM 2875 C C . PHE A 1 379 ? -52.225 16.360 42.157 1.00 52.12 379 PHE A C 1
ATOM 2877 O O . PHE A 1 379 ? -52.196 15.404 41.378 1.00 52.12 379 PHE A O 1
ATOM 2884 N N . SER A 1 380 ? -52.123 17.626 41.732 1.00 52.84 380 SER A N 1
ATOM 2885 C CA . SER A 1 380 ? -51.954 18.005 40.320 1.00 52.84 380 SER A CA 1
ATOM 2886 C C . SER A 1 380 ? -50.666 17.432 39.714 1.00 52.84 380 SER A C 1
ATOM 2888 O O . SER A 1 380 ? -50.619 17.022 38.548 1.00 52.84 380 SER A O 1
ATOM 2890 N N . ALA A 1 381 ? -49.599 17.353 40.512 1.00 48.53 381 ALA A N 1
ATOM 2891 C CA . ALA A 1 381 ? -48.325 16.812 40.071 1.00 48.53 381 ALA A CA 1
ATOM 2892 C C . ALA A 1 381 ? -48.359 15.311 39.749 1.00 48.53 381 ALA A C 1
ATOM 2894 O O . ALA A 1 381 ? -47.661 14.870 38.832 1.00 48.53 381 ALA A O 1
ATOM 2895 N N . LEU A 1 382 ? -49.193 14.542 40.452 1.00 49.75 382 LEU A N 1
ATOM 2896 C CA . LEU A 1 382 ? -49.412 13.116 40.200 1.00 49.75 382 LEU A CA 1
ATOM 2897 C C . LEU A 1 382 ? -50.314 12.841 38.984 1.00 49.75 382 LEU A C 1
ATOM 2899 O O . LEU A 1 382 ? -50.448 11.684 38.592 1.00 49.75 382 LEU A O 1
ATOM 2903 N N . GLY A 1 383 ? -50.859 13.882 38.343 1.00 43.59 383 GLY A N 1
ATOM 2904 C CA . GLY A 1 383 ? -51.670 13.763 37.127 1.00 43.59 383 GLY A CA 1
ATOM 2905 C C . GLY A 1 383 ? -53.159 13.541 37.372 1.00 43.59 383 GLY A C 1
ATOM 2906 O O . GLY A 1 383 ? -53.855 13.147 36.442 1.00 43.59 383 GLY A O 1
ATOM 2907 N N . TYR A 1 384 ? -53.639 13.786 38.592 1.00 50.16 384 TYR A N 1
ATOM 2908 C CA . TYR A 1 384 ? -55.063 13.760 38.909 1.00 50.16 384 TYR A CA 1
ATOM 2909 C C . TYR A 1 384 ? -55.614 15.184 38.779 1.00 50.16 384 TYR A C 1
ATOM 2911 O O . TYR A 1 384 ? -55.190 16.092 39.497 1.00 50.16 384 TYR A O 1
ATOM 2919 N N . GLU A 1 385 ? -56.505 15.402 37.810 1.00 44.09 385 GLU A N 1
ATOM 2920 C CA . GLU A 1 385 ? -57.315 16.618 37.746 1.00 44.09 385 GLU A CA 1
ATOM 2921 C C . GLU A 1 385 ? -58.364 16.518 38.851 1.00 44.09 385 GLU A C 1
ATOM 2923 O O . GLU A 1 385 ? -59.125 15.555 38.910 1.00 44.09 385 GLU A O 1
ATOM 2928 N N . THR A 1 386 ? -58.371 17.484 39.766 1.00 44.84 386 THR A N 1
ATOM 2929 C CA . THR A 1 386 ? -59.366 17.589 40.835 1.00 44.84 386 THR A CA 1
ATOM 2930 C C . THR A 1 386 ? -60.717 18.004 40.246 1.00 44.84 386 THR A C 1
ATOM 2932 O O . THR A 1 386 ? -61.188 19.114 40.483 1.00 44.84 386 THR A O 1
ATOM 2935 N N . GLU A 1 387 ? -61.338 17.139 39.447 1.00 37.69 387 GLU A N 1
ATOM 2936 C CA . GLU A 1 387 ? -62.743 17.264 39.072 1.00 37.69 387 GLU A CA 1
ATOM 2937 C C . GLU A 1 387 ? -63.604 16.488 40.079 1.00 37.69 387 GLU A C 1
ATOM 2939 O O . GLU A 1 387 ? -63.742 15.270 40.036 1.00 37.69 387 GLU A O 1
ATOM 2944 N N . ALA A 1 388 ? -64.132 17.258 41.030 1.00 39.47 388 ALA A N 1
ATOM 2945 C CA . ALA A 1 388 ? -65.395 17.130 41.763 1.00 39.47 388 ALA A CA 1
ATOM 2946 C C . ALA A 1 388 ? -65.850 15.817 42.455 1.00 39.47 388 ALA A C 1
ATOM 2948 O O . ALA A 1 388 ? -66.774 15.920 43.256 1.00 39.47 388 ALA A O 1
ATOM 2949 N N . GLU A 1 389 ? -65.253 14.631 42.280 1.00 39.72 389 GLU A N 1
ATOM 2950 C CA . GLU A 1 389 ? -65.733 13.402 42.967 1.00 39.72 389 GLU A CA 1
ATOM 2951 C C . GLU A 1 389 ? -64.633 12.458 43.509 1.00 39.72 389 GLU A C 1
ATOM 2953 O O . GLU A 1 389 ? -64.878 11.276 43.766 1.00 39.72 389 GLU A O 1
ATOM 2958 N N . GLU A 1 390 ? -63.421 12.957 43.759 1.00 44.44 390 GLU A N 1
ATOM 2959 C CA . GLU A 1 390 ? -62.408 12.237 44.550 1.00 44.44 390 GLU A CA 1
ATOM 2960 C C . GLU A 1 390 ? -62.379 12.791 45.982 1.00 44.44 390 GLU A C 1
ATOM 2962 O O . GLU A 1 390 ? -61.963 13.923 46.219 1.00 44.44 390 GLU A O 1
ATOM 2967 N N . TYR A 1 391 ? -62.865 12.016 46.958 1.00 43.28 391 TYR A N 1
ATOM 2968 C CA . TYR A 1 391 ? -62.910 12.458 48.355 1.00 43.28 391 TYR A CA 1
ATOM 2969 C C . TYR A 1 391 ? -61.599 12.111 49.070 1.00 43.28 391 TYR A C 1
ATOM 2971 O O . TYR A 1 391 ? -61.156 10.959 49.061 1.00 43.28 391 TYR A O 1
ATOM 2979 N N . VAL A 1 392 ? -60.995 13.108 49.715 1.00 48.22 392 VAL A N 1
ATOM 2980 C CA . VAL A 1 392 ? -59.838 12.930 50.595 1.00 48.22 392 VAL A CA 1
ATOM 2981 C C . VAL A 1 392 ? -60.337 12.398 51.936 1.00 48.22 392 VAL A C 1
ATOM 2983 O O . VAL A 1 392 ? -61.022 13.101 52.676 1.00 48.22 392 VAL A O 1
ATOM 2986 N N . GLU A 1 393 ? -60.005 11.151 52.264 1.00 46.62 393 GLU A N 1
ATOM 2987 C CA . GLU A 1 393 ? -60.267 10.609 53.598 1.00 46.62 393 GLU A CA 1
ATOM 2988 C C . GLU A 1 393 ? -59.038 10.887 54.469 1.00 46.62 393 GLU A C 1
ATOM 2990 O O . GLU A 1 393 ? -57.947 10.372 54.215 1.00 46.62 393 GLU A O 1
ATOM 2995 N N . GLN A 1 394 ? -59.198 11.759 55.465 1.00 49.62 394 GLN A N 1
ATOM 2996 C CA . GLN A 1 394 ? -58.137 12.125 56.398 1.00 49.62 394 GLN A CA 1
ATOM 2997 C C . GLN A 1 394 ? -58.240 11.234 57.636 1.00 49.62 394 GLN A C 1
ATOM 2999 O O . GLN A 1 394 ? -59.220 11.294 58.378 1.00 49.62 394 GLN A O 1
ATOM 3004 N N . ASN A 1 395 ? -57.219 10.414 57.876 1.00 54.38 395 ASN A N 1
ATOM 3005 C CA . ASN A 1 395 ? -57.035 9.754 59.166 1.00 54.38 395 ASN A CA 1
ATOM 3006 C C . ASN A 1 395 ? -55.873 10.433 59.903 1.00 54.38 395 ASN A C 1
ATOM 3008 O O . ASN A 1 395 ? -55.098 11.150 59.274 1.00 54.38 395 ASN A O 1
ATOM 3012 N N . ARG A 1 396 ? -55.742 10.239 61.224 1.00 51.06 396 ARG A N 1
ATOM 3013 C CA . ARG A 1 396 ? -54.866 11.079 62.078 1.00 51.06 396 ARG A CA 1
ATOM 3014 C C . ARG A 1 396 ? -53.442 11.316 61.532 1.00 51.06 396 ARG A C 1
ATOM 3016 O O . ARG A 1 396 ? -52.932 12.407 61.753 1.00 51.06 396 ARG A O 1
ATOM 3023 N N . ASN A 1 397 ? -52.861 10.365 60.785 1.00 50.75 397 ASN A N 1
ATOM 3024 C CA . ASN A 1 397 ? -51.491 10.444 60.251 1.00 50.75 397 ASN A CA 1
ATOM 3025 C C . ASN A 1 397 ? -51.363 10.126 58.739 1.00 50.75 397 ASN A C 1
ATOM 3027 O O . ASN A 1 397 ? -50.247 9.963 58.242 1.00 50.75 397 ASN A O 1
ATOM 3031 N N . ALA A 1 398 ? -52.470 9.991 57.998 1.00 52.47 398 ALA A N 1
ATOM 3032 C CA . ALA A 1 398 ? -52.435 9.561 56.596 1.00 52.47 398 ALA A CA 1
ATOM 3033 C C . ALA A 1 398 ? -53.533 10.212 55.748 1.00 52.47 398 ALA A C 1
ATOM 3035 O O . ALA A 1 398 ? -54.673 10.372 56.197 1.00 52.47 398 ALA A O 1
ATOM 3036 N N . VAL A 1 399 ? -53.182 10.534 54.504 1.00 55.12 399 VAL A N 1
ATOM 3037 C C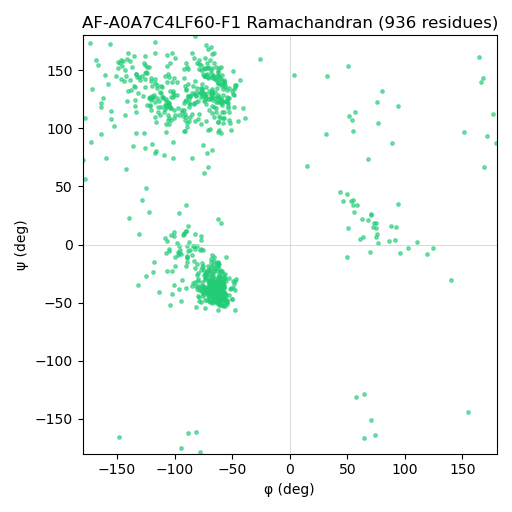A . VAL A 1 399 ? -54.082 11.078 53.485 1.00 55.12 399 VAL A CA 1
ATOM 3038 C C . VAL A 1 399 ? -54.336 10.005 52.432 1.00 55.12 399 VAL A C 1
ATOM 3040 O O . VAL A 1 399 ? -53.402 9.530 51.780 1.00 55.12 399 VAL A O 1
ATOM 3043 N N . PHE A 1 400 ? -55.604 9.623 52.270 1.00 52.16 400 PHE A N 1
ATOM 3044 C CA . PHE A 1 400 ? -56.031 8.627 51.292 1.00 52.16 400 PHE A CA 1
ATOM 3045 C C . PHE A 1 400 ? -56.734 9.312 50.122 1.00 52.16 400 PHE A C 1
ATOM 3047 O O . PHE A 1 400 ? -57.780 9.937 50.298 1.00 52.16 400 PHE A O 1
ATOM 3054 N N . LEU A 1 401 ? -56.189 9.141 48.918 1.00 50.66 401 LEU A N 1
ATOM 3055 C CA . LEU A 1 401 ? -56.891 9.472 47.679 1.00 50.66 401 LEU A CA 1
ATOM 3056 C C . LEU A 1 401 ? -57.710 8.277 47.242 1.00 50.66 401 LEU A C 1
ATOM 3058 O O . LEU A 1 401 ? -57.143 7.209 46.998 1.00 50.66 401 LEU A O 1
ATOM 3062 N N . ARG A 1 402 ? -59.022 8.451 47.107 1.00 49.84 402 ARG A N 1
ATOM 3063 C CA . ARG A 1 402 ? -59.909 7.425 46.565 1.00 49.84 402 ARG A CA 1
ATOM 3064 C C . ARG A 1 402 ? -60.518 7.907 45.258 1.00 49.84 402 ARG A C 1
ATOM 3066 O O . ARG A 1 402 ? -60.965 9.043 45.173 1.00 49.84 402 ARG A O 1
ATOM 3073 N N . ASN A 1 403 ? -60.585 7.024 44.266 1.00 47.50 403 ASN A N 1
ATOM 3074 C CA . ASN A 1 403 ? -61.356 7.311 43.057 1.00 47.50 403 ASN A CA 1
ATOM 3075 C C . ASN A 1 403 ? -62.868 7.336 43.352 1.00 47.50 403 ASN A C 1
ATOM 3077 O O . ASN A 1 403 ? -63.305 6.835 44.391 1.00 47.50 403 ASN A O 1
ATOM 3081 N N . ALA A 1 404 ? -63.678 7.783 42.387 1.00 42.84 404 ALA A N 1
ATOM 3082 C CA . ALA A 1 404 ? -65.149 7.832 42.472 1.00 42.84 404 ALA A CA 1
ATOM 3083 C C . ALA A 1 404 ? -65.844 6.484 42.809 1.00 42.84 404 ALA A C 1
ATOM 3085 O O . ALA A 1 404 ? -67.032 6.440 43.109 1.00 42.84 404 ALA A O 1
ATOM 3086 N N . LYS A 1 405 ? -65.118 5.353 42.785 1.00 45.47 405 LYS A N 1
ATOM 3087 C CA . LYS A 1 405 ? -65.602 4.017 43.194 1.00 45.47 405 LYS A CA 1
ATOM 3088 C C . LYS A 1 405 ? -65.146 3.609 44.606 1.00 45.47 405 LYS A C 1
ATOM 3090 O O . LYS A 1 405 ? -65.263 2.437 44.965 1.00 45.47 405 LYS A O 1
ATOM 3095 N N . GLY A 1 406 ? -64.575 4.528 45.385 1.00 44.66 406 GLY A N 1
ATOM 3096 C CA . GLY A 1 406 ? -64.091 4.300 46.750 1.00 44.66 406 GLY A CA 1
ATOM 3097 C C . GLY A 1 406 ? -62.761 3.541 46.856 1.00 44.66 406 GLY A C 1
ATOM 3098 O O . GLY A 1 406 ? -62.369 3.152 47.961 1.00 44.66 406 GLY A O 1
ATOM 3099 N N . ARG A 1 407 ? -62.042 3.308 45.747 1.00 48.19 407 ARG A N 1
ATOM 3100 C CA . ARG A 1 407 ? -60.755 2.588 45.761 1.00 48.19 407 ARG A CA 1
ATOM 3101 C C . ARG A 1 407 ? -59.596 3.543 46.000 1.00 48.19 407 ARG A C 1
ATOM 3103 O O . ARG A 1 407 ? -59.440 4.501 45.251 1.00 48.19 407 ARG A O 1
ATOM 3110 N N . THR A 1 408 ? -58.763 3.229 46.988 1.00 46.50 408 THR A N 1
ATOM 3111 C CA . THR A 1 408 ? -57.546 3.982 47.306 1.00 46.50 408 THR A CA 1
ATOM 3112 C C . THR A 1 408 ? -56.537 3.894 46.159 1.00 46.50 408 THR A C 1
ATOM 3114 O O . THR A 1 408 ? -56.203 2.796 45.722 1.00 46.50 408 THR A O 1
ATOM 3117 N N . LEU A 1 409 ? -56.070 5.038 45.666 1.00 45.28 409 LEU A N 1
ATOM 3118 C CA . LEU A 1 409 ? -55.116 5.177 44.563 1.00 45.28 409 LEU A CA 1
ATOM 3119 C C . LEU A 1 409 ? -53.701 5.492 45.066 1.00 45.28 409 LEU A C 1
ATOM 3121 O O . LEU A 1 409 ? -52.725 4.915 44.580 1.00 45.28 409 LEU A O 1
ATOM 3125 N N . VAL A 1 410 ? -53.597 6.393 46.046 1.00 48.03 410 VAL A N 1
ATOM 3126 C CA . VAL A 1 410 ? -52.333 6.863 46.628 1.00 48.03 410 VAL A CA 1
ATOM 3127 C C . VAL A 1 410 ? -52.527 7.090 48.125 1.00 48.03 410 VAL A C 1
ATOM 3129 O O . VAL A 1 410 ? -53.578 7.575 48.554 1.00 48.03 410 VAL A O 1
ATOM 3132 N N . ILE A 1 411 ? -51.510 6.724 48.904 1.00 52.88 411 ILE A N 1
ATOM 3133 C CA . ILE A 1 411 ? -51.438 6.967 50.346 1.00 52.88 411 ILE A CA 1
ATOM 3134 C C . ILE A 1 411 ? -50.213 7.839 50.602 1.00 52.88 411 ILE A C 1
ATOM 3136 O O . ILE A 1 411 ? -49.112 7.488 50.170 1.00 52.88 411 ILE A O 1
ATOM 3140 N N . VAL A 1 412 ? -50.428 8.963 51.285 1.00 52.97 412 VAL A N 1
ATOM 3141 C CA . VAL A 1 412 ? -49.359 9.814 51.814 1.00 52.97 412 VAL A CA 1
ATOM 3142 C C . VAL A 1 412 ? -49.418 9.723 53.332 1.00 52.97 412 VAL A C 1
ATOM 3144 O O . VAL A 1 412 ? -50.395 10.161 53.941 1.00 52.97 412 VAL A O 1
ATOM 3147 N N . GLU A 1 413 ? -48.407 9.106 53.935 1.00 55.16 413 GLU A N 1
ATOM 3148 C CA . GLU A 1 413 ? -48.336 8.883 55.382 1.00 55.16 413 GLU A CA 1
ATOM 3149 C C . GLU A 1 413 ? -47.193 9.707 55.983 1.00 55.16 413 GLU A C 1
ATOM 3151 O O . GLU A 1 413 ? -46.072 9.691 55.468 1.00 55.16 413 GLU A O 1
ATOM 3156 N N . PHE A 1 414 ? -47.491 10.428 57.067 1.00 54.34 414 PHE A N 1
ATOM 3157 C CA . PHE A 1 414 ? -46.522 11.233 57.810 1.00 54.34 414 PHE A CA 1
ATOM 3158 C C . PHE A 1 414 ? -46.158 10.497 59.102 1.00 54.34 414 PHE A C 1
ATOM 3160 O O . PHE A 1 414 ? -47.021 10.258 59.951 1.00 54.34 414 PHE A O 1
ATOM 3167 N N . ARG A 1 415 ? -44.884 10.117 59.268 1.00 53.44 415 ARG A N 1
ATOM 3168 C CA . ARG A 1 415 ? -44.426 9.325 60.428 1.00 53.44 415 ARG A CA 1
ATOM 3169 C C . ARG A 1 415 ? -43.415 10.074 61.292 1.00 53.44 415 ARG A C 1
ATOM 3171 O O . ARG A 1 415 ? -42.529 10.738 60.763 1.00 53.44 415 ARG A O 1
ATOM 3178 N N . ARG A 1 416 ? -43.513 9.894 62.621 1.00 44.19 416 ARG A N 1
ATOM 3179 C CA . ARG A 1 416 ? -42.432 10.195 63.580 1.00 44.19 416 ARG A CA 1
ATOM 3180 C C . ARG A 1 416 ? -41.569 8.950 63.803 1.00 44.19 416 ARG A C 1
ATOM 3182 O O . ARG A 1 416 ? -42.133 7.859 63.899 1.00 44.19 416 ARG A O 1
ATOM 3189 N N . PRO A 1 417 ? -40.245 9.081 63.968 1.00 40.62 417 PRO A N 1
ATOM 3190 C CA . PRO A 1 417 ? -39.385 7.938 64.241 1.00 40.62 417 PRO A CA 1
ATOM 3191 C C . PRO A 1 417 ? -39.697 7.334 65.624 1.00 40.62 417 PRO A C 1
ATOM 3193 O O . PRO A 1 417 ? -39.751 8.053 66.621 1.00 40.62 417 PRO A O 1
ATOM 3196 N N . GLY A 1 418 ? -39.895 6.011 65.680 1.00 40.62 418 GLY A N 1
ATOM 3197 C CA . GLY A 1 418 ? -39.909 5.229 66.927 1.00 40.62 418 GLY A CA 1
ATOM 3198 C C . GLY A 1 418 ? -41.256 5.007 67.633 1.00 40.62 418 GLY A C 1
ATOM 3199 O O . GLY A 1 418 ? -41.251 4.611 68.796 1.00 40.62 418 GLY A O 1
ATOM 3200 N N . ARG A 1 419 ? -42.411 5.240 66.990 1.00 38.03 419 ARG A N 1
ATOM 3201 C CA . ARG A 1 419 ? -43.718 4.791 67.518 1.00 38.03 419 ARG A CA 1
ATOM 3202 C C . ARG A 1 419 ? -44.257 3.611 66.708 1.00 38.03 419 ARG A C 1
ATOM 3204 O O . ARG A 1 419 ? -44.820 3.820 65.637 1.00 38.03 419 ARG A O 1
ATOM 3211 N N . ASP A 1 420 ? -44.148 2.409 67.266 1.00 37.72 420 ASP A N 1
ATOM 3212 C CA . ASP A 1 420 ? -44.911 1.254 66.793 1.00 37.72 420 ASP A CA 1
ATOM 3213 C C . ASP A 1 420 ? -46.386 1.378 67.191 1.00 37.72 420 ASP A C 1
ATOM 3215 O O . ASP A 1 420 ? -46.745 2.028 68.179 1.00 37.72 420 ASP A O 1
ATOM 3219 N N . LEU A 1 421 ? -47.245 0.771 66.373 1.00 35.50 421 LEU A N 1
ATOM 3220 C CA . LEU A 1 421 ? -48.703 0.801 66.463 1.00 35.50 421 LEU A CA 1
ATOM 3221 C C . LEU A 1 421 ? -49.207 0.434 67.870 1.00 35.50 421 LEU A C 1
ATOM 3223 O O . LEU A 1 421 ? -49.385 -0.731 68.219 1.00 35.50 421 LEU A O 1
ATOM 3227 N N . GLY A 1 422 ? -49.522 1.451 68.670 1.00 28.95 422 GLY A N 1
ATOM 3228 C CA . GLY A 1 422 ? -50.301 1.297 69.892 1.00 28.95 422 GLY A CA 1
ATOM 3229 C C . GLY A 1 422 ? -51.761 0.983 69.567 1.00 28.95 422 GLY A C 1
ATOM 3230 O O . GLY A 1 422 ? -52.531 1.890 69.268 1.00 28.95 422 GLY A O 1
ATOM 3231 N N . GLY A 1 423 ? -52.101 -0.308 69.624 1.00 31.25 423 GLY A N 1
ATOM 3232 C CA . GLY A 1 423 ? -53.419 -0.898 69.897 1.00 31.25 423 GLY A CA 1
ATOM 3233 C C . GLY A 1 423 ? -54.663 -0.123 69.449 1.00 31.25 423 GLY A C 1
ATOM 3234 O O . GLY A 1 423 ? -55.203 0.682 70.203 1.00 31.25 423 GLY A O 1
ATOM 3235 N N . GLY A 1 424 ? -55.190 -0.452 68.266 1.00 28.16 424 GLY A N 1
ATOM 3236 C CA . GLY A 1 424 ? -56.461 0.104 67.798 1.00 28.16 424 GLY A CA 1
ATOM 3237 C C . GLY A 1 424 ? -56.945 -0.413 66.442 1.00 28.16 424 GLY A C 1
ATOM 3238 O O . GLY A 1 424 ? -57.188 0.382 65.548 1.00 28.16 424 GLY A O 1
ATOM 3239 N N . GLY A 1 425 ? -57.090 -1.734 66.287 1.00 30.78 425 GLY A N 1
ATOM 3240 C CA . GLY A 1 425 ? -58.078 -2.345 65.382 1.00 30.78 425 GLY A CA 1
ATOM 3241 C C . GLY A 1 425 ? -57.911 -2.188 63.861 1.00 30.78 425 GLY A C 1
ATOM 3242 O O . GLY A 1 425 ? -58.724 -1.524 63.227 1.00 30.78 425 GLY A O 1
ATOM 3243 N N . ARG A 1 426 ? -56.941 -2.901 63.272 1.00 28.66 426 ARG A N 1
ATOM 3244 C CA . ARG A 1 426 ? -57.070 -3.819 62.108 1.00 28.66 426 ARG A CA 1
ATOM 3245 C C . ARG A 1 426 ? -55.665 -4.327 61.761 1.00 28.66 426 ARG A C 1
ATOM 3247 O O . ARG A 1 426 ? -54.816 -3.540 61.361 1.00 28.66 426 ARG A O 1
ATOM 3254 N N . GLN A 1 427 ? -55.427 -5.621 61.975 1.00 26.36 427 GLN A N 1
ATOM 3255 C CA . GLN A 1 427 ? -54.195 -6.310 61.579 1.00 26.36 427 GLN A CA 1
ATOM 3256 C C . GLN A 1 427 ? -53.968 -6.144 60.073 1.00 26.36 427 GLN A C 1
ATOM 3258 O O . GLN A 1 427 ? -54.825 -6.519 59.274 1.00 26.36 427 GLN A O 1
ATOM 3263 N N . TRP A 1 428 ? -52.807 -5.610 59.707 1.00 32.31 428 TRP A N 1
ATOM 3264 C CA . TRP A 1 428 ? -52.220 -5.782 58.385 1.00 32.31 428 TRP A CA 1
ATOM 3265 C C . TRP A 1 428 ? -51.079 -6.778 58.588 1.00 32.31 428 TRP A C 1
ATOM 3267 O O . TRP A 1 428 ? -50.088 -6.457 59.235 1.00 32.31 428 TRP A O 1
ATOM 3277 N N . GLU A 1 429 ? -51.303 -8.028 58.190 1.00 29.17 429 GLU A N 1
ATOM 3278 C CA . GLU A 1 429 ? -50.327 -9.107 58.342 1.00 29.17 429 GLU A CA 1
ATOM 3279 C C . GLU A 1 429 ? -49.172 -8.941 57.342 1.00 29.17 429 GLU A C 1
ATOM 3281 O O . GLU A 1 429 ? -49.406 -8.814 56.140 1.00 29.17 429 GLU A O 1
ATOM 3286 N N . GLU A 1 430 ? -47.960 -9.015 57.907 1.00 30.81 430 GLU A N 1
ATOM 3287 C CA . GLU A 1 430 ? -46.647 -9.300 57.300 1.00 30.81 430 GLU A CA 1
ATOM 3288 C C . GLU A 1 430 ? -45.817 -8.113 56.757 1.00 30.81 430 GLU A C 1
ATOM 3290 O O . GLU A 1 430 ? -45.815 -7.790 55.573 1.00 30.81 430 GLU A O 1
ATOM 3295 N N . ASP A 1 431 ? -45.038 -7.529 57.679 1.00 26.61 431 ASP A N 1
ATOM 3296 C CA . ASP A 1 431 ? -43.781 -6.779 57.474 1.00 26.61 431 ASP A CA 1
ATOM 3297 C C . ASP A 1 431 ? -42.649 -7.725 56.995 1.00 26.61 431 ASP A C 1
ATOM 3299 O O . ASP A 1 431 ? -42.648 -8.896 57.396 1.00 26.61 431 ASP A O 1
ATOM 3303 N N . PRO A 1 432 ? -41.648 -7.270 56.199 1.00 32.75 432 PRO A N 1
ATOM 3304 C CA . PRO A 1 432 ? -40.597 -6.404 56.765 1.00 32.75 432 PRO A CA 1
ATOM 3305 C C . PRO A 1 432 ? -39.960 -5.368 55.813 1.00 32.75 432 PRO A C 1
ATOM 3307 O O . PRO A 1 432 ? -39.853 -5.604 54.615 1.00 32.75 432 PRO A O 1
ATOM 3310 N N . LEU A 1 433 ? -39.375 -4.299 56.379 1.00 26.28 433 LEU A N 1
ATOM 3311 C CA . LEU A 1 433 ? -38.027 -3.804 56.019 1.00 26.28 433 LEU A CA 1
ATOM 3312 C C . LEU A 1 433 ? -37.454 -2.862 57.117 1.00 26.28 433 LEU A C 1
ATOM 3314 O O . LEU A 1 433 ? -38.110 -1.876 57.459 1.00 26.28 433 LEU A O 1
ATOM 3318 N N . PRO A 1 434 ? -36.237 -3.123 57.653 1.00 29.47 434 PRO A N 1
ATOM 3319 C CA . PRO A 1 434 ? -35.597 -2.313 58.697 1.00 29.47 434 PRO A CA 1
ATOM 3320 C C . PRO A 1 434 ? -34.454 -1.379 58.212 1.00 29.47 434 PRO A C 1
ATOM 3322 O O . PRO A 1 434 ? -33.808 -1.634 57.201 1.00 29.47 434 PRO A O 1
ATOM 3325 N N . GLU A 1 435 ? -34.226 -0.325 59.018 1.00 27.89 435 GLU A N 1
ATOM 3326 C CA . GLU A 1 435 ? -32.977 0.389 59.405 1.00 27.89 435 GLU A CA 1
ATOM 3327 C C . GLU A 1 435 ? -32.006 1.029 58.372 1.00 27.89 435 GLU A C 1
ATOM 3329 O O . GLU A 1 435 ? -31.295 0.352 57.640 1.00 27.89 435 GLU A O 1
ATOM 3334 N N . VAL A 1 436 ? -31.902 2.375 58.409 1.00 24.03 436 VAL A N 1
ATOM 3335 C CA . VAL A 1 436 ? -30.742 3.250 58.783 1.00 24.03 436 VAL A CA 1
ATOM 3336 C C . VAL A 1 436 ? -31.070 4.706 58.356 1.00 24.03 436 VAL A C 1
ATOM 3338 O O . VAL A 1 436 ? -31.779 4.916 57.374 1.00 24.03 436 VAL A O 1
ATOM 3341 N N . GLY A 1 437 ? -30.651 5.705 59.151 1.00 28.69 437 GLY A N 1
ATOM 3342 C CA . GLY A 1 437 ? -31.288 7.027 59.250 1.00 28.69 437 GLY A CA 1
ATOM 3343 C C . GLY A 1 437 ? -30.488 8.267 58.830 1.00 28.69 437 GLY A C 1
ATOM 3344 O O . GLY A 1 437 ? -29.292 8.208 58.569 1.00 28.69 437 GLY A O 1
ATOM 3345 N N . ALA A 1 438 ? -31.198 9.400 58.841 1.00 25.45 438 ALA A N 1
ATOM 3346 C CA . ALA A 1 438 ? -30.705 10.778 58.907 1.00 25.45 438 ALA A CA 1
ATOM 3347 C C . ALA A 1 438 ? -31.861 11.687 59.384 1.00 25.45 438 ALA A C 1
ATOM 3349 O O . ALA A 1 438 ? -33.032 11.403 59.131 1.00 25.45 438 ALA A O 1
ATOM 3350 N N . GLN A 1 439 ? -31.544 12.730 60.153 1.00 32.81 439 GLN A N 1
ATOM 3351 C CA . GLN A 1 439 ? -32.464 13.393 61.080 1.00 32.81 439 GLN A CA 1
ATOM 3352 C C . GLN A 1 439 ? -32.627 14.874 60.718 1.00 32.81 439 GLN A C 1
ATOM 3354 O O . GLN A 1 439 ? -31.646 15.609 60.688 1.00 32.81 439 GLN A O 1
ATOM 3359 N N . CYS A 1 440 ? -33.863 15.331 60.505 1.00 34.72 440 CYS A N 1
ATOM 3360 C CA . CYS A 1 440 ? -34.196 16.755 60.560 1.00 34.72 440 CYS A CA 1
ATOM 3361 C C . CYS A 1 440 ? -35.686 16.922 60.893 1.00 34.72 440 CYS A C 1
ATOM 3363 O O . CYS A 1 440 ? -36.544 16.427 60.165 1.00 34.72 440 CYS A O 1
ATOM 3365 N N . ASN A 1 441 ? -35.984 17.507 62.056 1.00 45.09 441 ASN A N 1
ATOM 3366 C CA . ASN A 1 441 ? -37.324 17.716 62.634 1.00 45.09 441 ASN A CA 1
ATOM 3367 C C . ASN A 1 441 ? -38.271 16.493 62.707 1.00 45.09 441 ASN A C 1
ATOM 3369 O O . ASN A 1 441 ? -39.453 16.632 63.009 1.00 45.09 441 ASN A O 1
ATOM 3373 N N . GLY A 1 442 ? -37.749 15.274 62.528 1.00 49.72 442 GLY A N 1
ATOM 3374 C CA . GLY A 1 442 ? -38.405 14.028 62.937 1.00 49.72 442 GLY A CA 1
ATOM 3375 C C . GLY A 1 442 ? -39.635 13.607 62.126 1.00 49.72 442 GLY A C 1
ATOM 3376 O O . GLY A 1 442 ? -40.469 12.898 62.684 1.00 49.72 442 GLY A O 1
ATOM 3377 N N . GLN A 1 443 ? -39.770 14.014 60.857 1.00 50.53 443 GLN A N 1
ATOM 3378 C CA . GLN A 1 443 ? -40.903 13.622 60.005 1.00 50.53 443 GLN A CA 1
ATOM 3379 C C . GLN A 1 443 ? -40.459 13.029 58.658 1.00 50.53 443 GLN A C 1
ATOM 3381 O O . GLN A 1 443 ? -39.679 13.637 57.926 1.00 50.53 443 GLN A O 1
ATOM 3386 N N . GLU A 1 444 ? -40.977 11.843 58.326 1.00 52.12 444 GLU A N 1
ATOM 3387 C CA . GLU A 1 444 ? -40.767 11.169 57.034 1.00 52.12 444 GLU A CA 1
ATOM 3388 C C . GLU A 1 444 ? -42.027 11.230 56.160 1.00 52.12 444 GLU A C 1
ATOM 3390 O O . GLU A 1 444 ? -43.135 11.022 56.665 1.00 52.12 444 GLU A O 1
ATOM 3395 N N . LEU A 1 445 ? -41.848 11.455 54.850 1.00 52.03 445 LEU A N 1
ATOM 3396 C CA . LEU A 1 445 ? -42.915 11.387 53.851 1.00 52.03 445 LEU A CA 1
ATOM 3397 C C . LEU A 1 445 ? -42.790 10.093 53.036 1.00 52.03 445 LEU A C 1
ATOM 3399 O O . LEU A 1 445 ? -41.796 9.879 52.334 1.00 52.03 445 LEU A O 1
ATOM 3403 N N . TRP A 1 446 ? -43.825 9.257 53.097 1.00 50.44 446 TRP A N 1
ATOM 3404 C CA . TRP A 1 446 ? -43.913 8.016 52.328 1.00 50.44 446 TRP A CA 1
ATOM 3405 C C . TRP A 1 446 ? -44.984 8.142 51.246 1.00 50.44 446 TRP A C 1
ATOM 3407 O O . TRP A 1 446 ? -46.129 8.483 51.543 1.00 50.44 446 TRP A O 1
ATOM 3417 N N . VAL A 1 447 ? -44.615 7.861 49.991 1.00 50.16 447 VAL A N 1
ATOM 3418 C CA . VAL A 1 447 ? -45.551 7.842 48.856 1.00 50.16 447 VAL A CA 1
ATOM 3419 C C . VAL A 1 447 ? -45.659 6.416 48.330 1.00 50.16 447 VAL A C 1
ATOM 3421 O O . VAL A 1 447 ? -44.700 5.878 47.776 1.00 50.16 447 VAL A O 1
ATOM 3424 N N . CYS A 1 448 ? -46.835 5.804 48.468 1.00 49.84 448 CYS A N 1
ATOM 3425 C CA . CYS A 1 448 ? -47.080 4.420 48.048 1.00 49.84 448 CYS A CA 1
ATOM 3426 C C . CYS A 1 448 ? -48.140 4.350 46.938 1.00 49.84 448 CYS A C 1
ATOM 3428 O O . CYS A 1 448 ? -49.161 5.041 46.991 1.00 49.84 448 CYS A O 1
ATOM 3430 N N . ARG A 1 449 ? -47.911 3.490 45.930 1.00 44.72 449 ARG A N 1
ATOM 3431 C CA . ARG A 1 449 ? -48.901 3.183 44.881 1.00 44.72 449 ARG A CA 1
ATOM 3432 C C . ARG A 1 449 ? -49.741 1.983 45.290 1.00 44.72 449 ARG A C 1
ATOM 3434 O O . ARG A 1 449 ? -49.188 0.968 45.708 1.00 44.72 449 ARG A O 1
ATOM 3441 N N . PHE A 1 450 ? -51.050 2.061 45.076 1.00 43.97 450 PHE A N 1
ATOM 3442 C CA . PHE A 1 450 ? -51.946 0.925 45.271 1.00 43.97 450 PHE A CA 1
ATOM 3443 C C . PHE A 1 450 ? -52.340 0.306 43.919 1.00 43.97 450 PHE A C 1
ATOM 3445 O O . PHE A 1 450 ? -52.972 0.967 43.096 1.00 43.97 450 PHE A O 1
ATOM 3452 N N . ASP A 1 451 ? -51.989 -0.962 43.673 1.00 42.62 451 ASP A N 1
ATOM 3453 C CA . ASP A 1 451 ? -52.327 -1.693 42.428 1.00 42.62 451 ASP A CA 1
ATOM 3454 C C . ASP A 1 451 ? -53.679 -2.434 42.533 1.00 42.62 451 ASP A C 1
ATOM 3456 O O . ASP A 1 451 ? -53.884 -3.553 42.067 1.00 42.62 451 ASP A O 1
ATOM 3460 N N . GLY A 1 452 ? -54.631 -1.855 43.264 1.00 42.41 452 GLY A N 1
ATOM 3461 C CA . GLY A 1 452 ? -55.995 -2.382 43.375 1.00 42.41 452 GLY A CA 1
ATOM 3462 C C . GLY A 1 452 ? -56.174 -3.696 44.155 1.00 42.41 452 GLY A C 1
ATOM 3463 O O . GLY A 1 452 ? -57.324 -4.077 44.376 1.00 42.41 452 GLY A O 1
ATOM 3464 N N . LYS A 1 453 ? -55.103 -4.378 44.598 1.00 40.84 453 LYS A N 1
ATOM 3465 C CA . LYS A 1 453 ? -55.171 -5.592 45.448 1.00 40.84 453 LYS A CA 1
ATOM 3466 C C . LYS A 1 453 ? -54.251 -5.580 46.676 1.00 40.84 453 LYS A C 1
ATOM 3468 O O . LYS A 1 453 ? -54.646 -6.130 47.699 1.00 40.84 453 LYS A O 1
ATOM 3473 N N . ARG A 1 454 ? -53.057 -4.984 46.592 1.00 42.06 454 ARG A N 1
ATOM 3474 C CA . ARG A 1 454 ? -52.083 -4.809 47.692 1.00 42.06 454 ARG A CA 1
ATOM 3475 C C . ARG A 1 454 ? -51.332 -3.481 47.507 1.00 42.06 454 ARG A C 1
ATOM 3477 O O . ARG A 1 454 ? -51.320 -2.944 46.395 1.00 42.06 454 ARG A O 1
ATOM 3484 N N . MET A 1 455 ? -50.742 -2.948 48.582 1.00 43.47 455 MET A N 1
ATOM 3485 C CA . MET A 1 455 ? -49.711 -1.907 48.454 1.00 43.47 455 MET A CA 1
ATOM 3486 C C . MET A 1 455 ? -48.513 -2.497 47.703 1.00 43.47 455 MET A C 1
ATOM 3488 O O . MET A 1 455 ? -48.249 -3.688 47.842 1.00 43.47 455 MET A O 1
ATOM 3492 N N . ALA A 1 456 ? -47.828 -1.696 46.884 1.00 43.06 456 ALA A N 1
ATOM 3493 C CA . ALA A 1 456 ? -46.564 -2.124 46.288 1.00 43.06 456 ALA A CA 1
ATOM 3494 C C . ALA A 1 456 ? -45.564 -2.522 47.391 1.00 43.06 456 ALA A C 1
ATOM 3496 O O . ALA A 1 456 ? -45.496 -1.841 48.412 1.00 43.06 456 ALA A O 1
ATOM 3497 N N . ASP A 1 457 ? -44.799 -3.596 47.164 1.00 39.41 457 ASP A N 1
ATOM 3498 C CA . ASP A 1 457 ? -43.843 -4.148 48.142 1.00 39.41 457 ASP A CA 1
ATOM 3499 C C . ASP A 1 457 ? -42.719 -3.150 48.516 1.00 39.41 457 ASP A C 1
ATOM 3501 O O . ASP A 1 457 ? -42.069 -3.305 49.544 1.00 39.41 457 ASP A O 1
ATOM 3505 N N . GLU A 1 458 ? -42.517 -2.095 47.714 1.00 40.84 458 GLU A N 1
ATOM 3506 C CA . GLU A 1 458 ? -41.623 -0.966 47.999 1.00 40.84 458 GLU A CA 1
ATOM 3507 C C . GLU A 1 458 ? -42.357 0.380 47.792 1.00 40.84 458 GLU A C 1
ATOM 3509 O O . GLU A 1 458 ? -43.138 0.519 46.837 1.00 40.84 458 GLU A O 1
ATOM 3514 N N . PRO A 1 459 ? -42.120 1.402 48.641 1.00 43.44 459 PRO A N 1
ATOM 3515 C CA . PRO A 1 459 ? -42.651 2.750 48.426 1.00 43.44 459 PRO A CA 1
ATOM 3516 C C . PRO A 1 459 ? -42.130 3.341 47.104 1.00 43.44 459 PRO A C 1
ATOM 3518 O O . PRO A 1 459 ? -40.964 3.176 46.755 1.00 43.44 459 PRO A O 1
ATOM 3521 N N . LEU A 1 460 ? -42.975 4.087 46.378 1.00 44.62 460 LEU A N 1
ATOM 3522 C CA . LEU A 1 460 ? -42.580 4.772 45.132 1.00 44.62 460 LEU A CA 1
ATOM 3523 C C . LEU A 1 460 ? -41.459 5.794 45.369 1.00 44.62 460 LEU A C 1
ATOM 3525 O O . LEU A 1 460 ? -40.673 6.065 44.463 1.00 44.62 460 LEU A O 1
ATOM 3529 N N . ALA A 1 461 ? -41.442 6.403 46.555 1.00 45.34 461 ALA A N 1
ATOM 3530 C CA . ALA A 1 461 ? -40.401 7.308 47.013 1.00 45.34 461 ALA A CA 1
ATOM 3531 C C . ALA A 1 461 ? -40.403 7.376 48.548 1.00 45.34 461 ALA A C 1
ATOM 3533 O O . ALA A 1 461 ? -41.468 7.479 49.166 1.00 45.34 461 ALA A O 1
ATOM 3534 N N . ARG A 1 462 ? -39.206 7.364 49.144 1.00 50.28 462 ARG A N 1
ATOM 3535 C CA . ARG A 1 462 ? -38.952 7.703 50.550 1.00 50.28 462 ARG A CA 1
ATOM 3536 C C . ARG A 1 462 ? -38.105 8.966 50.555 1.00 50.28 462 ARG A C 1
ATOM 3538 O O . ARG A 1 462 ? -37.019 8.960 49.981 1.00 50.28 462 ARG A O 1
ATOM 3545 N N . VAL A 1 463 ? -38.621 10.045 51.133 1.00 50.19 463 VAL A N 1
ATOM 3546 C CA . VAL A 1 463 ? -37.942 11.345 51.111 1.00 50.19 463 VAL A CA 1
ATOM 3547 C C . VAL A 1 463 ? -37.978 11.953 52.509 1.00 50.19 463 VAL A C 1
ATOM 3549 O O . VAL A 1 463 ? -39.049 12.121 53.094 1.00 50.19 463 VAL A O 1
ATOM 3552 N N . THR A 1 464 ? -36.810 12.290 53.051 1.00 52.94 464 THR A N 1
ATOM 3553 C CA . THR A 1 464 ? -36.687 13.170 54.217 1.00 52.94 464 THR A CA 1
ATOM 3554 C C . THR A 1 464 ? -36.899 14.609 53.745 1.00 52.94 464 THR A C 1
ATOM 3556 O O . THR A 1 464 ? -36.279 15.070 52.786 1.00 52.94 464 THR A O 1
ATOM 3559 N N . LEU A 1 465 ? -37.820 15.334 54.387 1.00 50.59 465 LEU A N 1
ATOM 3560 C CA . LEU A 1 465 ? -38.250 16.665 53.929 1.00 50.59 465 LEU A CA 1
ATOM 3561 C C . LEU A 1 465 ? -37.104 17.695 53.876 1.00 50.59 465 LEU A C 1
ATOM 3563 O O . LEU A 1 465 ? -37.163 18.617 53.067 1.00 50.59 465 LEU A O 1
ATOM 3567 N N . ALA A 1 466 ? -36.036 17.497 54.656 1.00 45.62 466 ALA A N 1
ATOM 3568 C CA . ALA A 1 466 ? -34.819 18.309 54.598 1.00 45.62 466 ALA A CA 1
ATOM 3569 C C . ALA A 1 466 ? -33.936 18.022 53.361 1.00 45.62 466 ALA A C 1
ATOM 3571 O O . ALA A 1 466 ? -33.441 18.956 52.737 1.00 45.62 466 ALA A O 1
ATOM 3572 N N . GLU A 1 467 ? -33.799 16.762 52.927 1.00 43.69 467 GLU A N 1
ATOM 3573 C CA . GLU A 1 467 ? -33.005 16.393 51.737 1.00 43.69 467 GLU A CA 1
ATOM 3574 C C . GLU A 1 467 ? -33.691 16.798 50.423 1.00 43.69 467 GLU A C 1
ATOM 3576 O O . GLU A 1 467 ? -33.032 17.008 49.403 1.00 43.69 467 GLU A O 1
ATOM 3581 N N . ALA A 1 468 ? -35.018 16.953 50.427 1.00 45.47 468 ALA A N 1
ATOM 3582 C CA . ALA A 1 468 ? -35.765 17.485 49.287 1.00 45.47 468 ALA A CA 1
ATOM 3583 C C . ALA A 1 468 ? -35.447 18.965 49.001 1.00 45.47 468 ALA A C 1
ATOM 3585 O O . ALA A 1 468 ? -35.611 19.405 47.863 1.00 45.47 468 ALA A O 1
ATOM 3586 N N . GLY A 1 469 ? -35.008 19.724 50.013 1.00 42.47 469 GLY A N 1
ATOM 3587 C CA . GLY A 1 469 ? -34.603 21.125 49.874 1.00 42.47 469 GLY A CA 1
ATOM 3588 C C . GLY A 1 469 ? -33.185 21.307 49.318 1.00 42.47 469 GLY A C 1
ATOM 3589 O O . GLY A 1 469 ? -32.946 22.275 48.599 1.00 42.47 469 GLY A O 1
ATOM 3590 N N . GLU A 1 470 ? -32.275 20.366 49.603 1.00 42.12 470 GLU A N 1
ATOM 3591 C CA . GLU A 1 470 ? -30.848 20.442 49.233 1.00 42.12 470 GLU A CA 1
ATOM 3592 C C . GLU A 1 470 ? -30.417 19.511 48.084 1.00 42.12 470 GLU A C 1
ATOM 3594 O O . GLU A 1 470 ? -29.405 19.783 47.437 1.00 42.12 470 GLU A O 1
ATOM 3599 N N . SER A 1 471 ? -31.132 18.416 47.793 1.00 44.34 471 SER A N 1
ATOM 3600 C CA . SER A 1 471 ? -30.644 17.417 46.826 1.00 44.34 471 SER A CA 1
ATOM 3601 C C . SER A 1 471 ? -30.879 17.789 45.355 1.00 44.34 471 SER A C 1
ATOM 3603 O O . SER A 1 471 ? -31.969 18.184 44.926 1.00 44.34 471 SER A O 1
ATOM 3605 N N . ASP A 1 472 ? -29.828 17.591 44.550 1.00 44.16 472 ASP A N 1
ATOM 3606 C CA . ASP A 1 472 ? -29.840 17.737 43.097 1.00 44.16 472 ASP A CA 1
ATOM 3607 C C . ASP A 1 472 ? -30.970 16.917 42.464 1.00 44.16 472 ASP A C 1
ATOM 3609 O O . ASP A 1 472 ? -31.117 15.718 42.717 1.00 44.16 472 ASP A O 1
ATOM 3613 N N . ALA A 1 473 ? -31.705 17.526 41.529 1.00 44.88 473 ALA A N 1
ATOM 3614 C CA . ALA A 1 473 ? -32.777 16.875 40.774 1.00 44.88 473 ALA A CA 1
ATOM 3615 C C . ALA A 1 473 ? -32.375 15.491 40.216 1.00 44.88 473 ALA A C 1
ATOM 3617 O O . ALA A 1 473 ? -33.219 14.607 40.122 1.00 44.88 473 ALA A O 1
ATOM 3618 N N . ARG A 1 474 ? -31.088 15.267 39.904 1.00 43.25 474 ARG A N 1
ATOM 3619 C CA . ARG A 1 474 ? -30.525 13.986 39.433 1.00 43.25 474 ARG A CA 1
ATOM 3620 C C . ARG A 1 474 ? -30.690 12.821 40.416 1.00 43.25 474 ARG A C 1
ATOM 3622 O O . ARG A 1 474 ? -30.902 11.697 39.966 1.00 43.25 474 ARG A O 1
ATOM 3629 N N . THR A 1 475 ? -30.611 13.068 41.720 1.00 46.78 475 THR A N 1
ATOM 3630 C CA . THR A 1 475 ? -30.746 12.031 42.756 1.00 46.78 475 THR A CA 1
ATOM 3631 C C . THR A 1 475 ? -32.180 11.511 42.786 1.00 46.78 475 THR A C 1
ATOM 3633 O O . THR A 1 475 ? -32.418 10.308 42.683 1.00 46.78 475 THR A O 1
ATOM 3636 N N . VAL A 1 476 ? -33.148 12.429 42.749 1.00 47.25 476 VAL A N 1
ATOM 3637 C CA . VAL A 1 476 ? -34.574 12.087 42.709 1.00 47.25 476 VAL A CA 1
ATOM 3638 C C . VAL A 1 476 ? -35.007 11.545 41.335 1.00 47.25 476 VAL A C 1
ATOM 3640 O O . VAL A 1 476 ? -35.885 10.685 41.248 1.00 47.25 476 VAL A O 1
ATOM 3643 N N . GLN A 1 477 ? -34.346 11.958 40.244 1.00 47.88 477 GLN A N 1
ATOM 3644 C CA . GLN A 1 477 ? -34.496 11.333 38.920 1.00 47.88 477 GLN A CA 1
ATOM 3645 C C . GLN A 1 477 ? -34.102 9.855 38.916 1.00 47.88 477 GLN A C 1
ATOM 3647 O O . GLN A 1 477 ? -34.773 9.051 38.267 1.00 47.88 477 GLN A O 1
ATOM 3652 N N . GLY A 1 478 ? -33.028 9.499 39.625 1.00 48.59 478 GLY A N 1
ATOM 3653 C CA . GLY A 1 478 ? -32.574 8.117 39.767 1.00 48.59 478 GLY A CA 1
ATOM 3654 C C . GLY A 1 478 ? -33.584 7.225 40.491 1.00 48.59 478 GLY A C 1
ATOM 3655 O O . GLY A 1 478 ? -33.673 6.041 40.176 1.00 48.59 478 GLY A O 1
ATOM 3656 N N . TRP A 1 479 ? -34.369 7.800 41.407 1.00 50.38 479 TRP A N 1
ATOM 3657 C CA . TRP A 1 479 ? -35.403 7.091 42.165 1.00 50.38 479 TRP A CA 1
ATOM 3658 C C . TRP A 1 479 ? -36.690 6.873 41.365 1.00 50.38 479 TRP A C 1
ATOM 3660 O O . TRP A 1 479 ? -37.291 5.807 41.442 1.00 50.38 479 TRP A O 1
ATOM 3670 N N . LEU A 1 480 ? -37.103 7.858 40.562 1.00 46.81 480 LEU A N 1
ATOM 3671 C CA . LEU A 1 480 ? -38.400 7.825 39.875 1.00 46.81 480 LEU A CA 1
ATOM 3672 C C . LEU A 1 480 ? -38.336 7.382 38.401 1.00 46.81 480 LEU A C 1
ATOM 3674 O O . LEU A 1 480 ? -39.360 7.029 37.809 1.00 46.81 480 LEU A O 1
ATOM 3678 N N . GLY A 1 481 ? -37.165 7.436 37.765 1.00 49.41 481 GLY A N 1
ATOM 3679 C CA . GLY A 1 481 ? -36.989 7.024 36.374 1.00 49.41 481 GLY A CA 1
ATOM 3680 C C . GLY A 1 481 ? -36.942 5.502 36.235 1.00 49.41 481 GLY A C 1
ATOM 3681 O O . GLY A 1 481 ? -36.151 4.840 36.902 1.00 49.41 481 GLY A O 1
ATOM 3682 N N . LYS A 1 482 ? -37.722 4.918 35.310 1.00 49.19 482 LYS A N 1
ATOM 3683 C CA . LYS A 1 482 ? -37.519 3.510 34.919 1.00 49.19 482 LYS A CA 1
ATOM 3684 C C . LYS A 1 482 ? -36.060 3.332 34.487 1.00 49.19 482 LYS A C 1
ATOM 3686 O O . LYS A 1 482 ? -35.617 4.015 33.560 1.00 49.19 482 LYS A O 1
ATOM 3691 N N . LYS A 1 483 ? -35.326 2.420 35.136 1.00 55.66 483 LYS A N 1
ATOM 3692 C CA . LYS A 1 483 ? -33.972 2.035 34.713 1.00 55.66 483 LYS A CA 1
ATOM 3693 C C . LYS A 1 483 ? -34.046 1.544 33.269 1.00 55.66 483 LYS A C 1
ATOM 3695 O O . LYS A 1 483 ? -34.710 0.548 32.985 1.00 55.66 483 LYS A O 1
ATOM 3700 N N . GLN A 1 484 ? -33.420 2.272 32.350 1.00 58.06 484 GLN A N 1
ATOM 3701 C CA . GLN A 1 484 ? -33.332 1.872 30.950 1.00 58.06 484 GLN A CA 1
ATOM 3702 C C . GLN A 1 484 ? -31.931 1.336 30.678 1.00 58.06 484 GLN A C 1
ATOM 3704 O O . GLN A 1 484 ? -30.929 1.945 31.058 1.00 58.06 484 GLN A O 1
ATOM 3709 N N . GLN A 1 485 ? -31.867 0.180 30.020 1.00 69.94 485 GLN A N 1
ATOM 3710 C CA . GLN A 1 485 ? -30.611 -0.432 29.612 1.00 69.94 485 GLN A CA 1
ATOM 3711 C C . GLN A 1 485 ? -30.188 0.124 28.257 1.00 69.94 485 GLN A C 1
ATOM 3713 O O . GLN A 1 485 ? -30.901 -0.004 27.263 1.00 69.94 485 GLN A O 1
ATOM 3718 N N . TRP A 1 486 ? -29.012 0.738 28.222 1.00 69.62 486 TRP A N 1
ATOM 3719 C CA . TRP A 1 486 ? -28.405 1.259 27.007 1.00 69.62 486 TRP A CA 1
ATOM 3720 C C . TRP A 1 486 ? -27.239 0.366 26.616 1.00 69.62 486 TRP A C 1
ATOM 3722 O O . TRP A 1 486 ? -26.326 0.158 27.414 1.00 69.62 486 TRP A O 1
ATOM 3732 N N . LYS A 1 487 ? -27.238 -0.148 25.382 1.00 78.75 487 LYS A N 1
ATOM 3733 C CA . LYS A 1 487 ? -26.071 -0.872 24.868 1.00 78.75 487 LYS A CA 1
ATOM 3734 C C . LYS A 1 487 ? -24.881 0.085 24.804 1.00 78.75 487 LYS A C 1
ATOM 3736 O O . LYS A 1 487 ? -25.025 1.219 24.335 1.00 78.75 487 LYS A O 1
ATOM 3741 N N . VAL A 1 488 ? -23.717 -0.366 25.268 1.00 83.12 488 VAL A N 1
ATOM 3742 C CA . VAL A 1 488 ? -22.471 0.400 25.170 1.00 83.12 488 VAL A CA 1
ATOM 3743 C C . VAL A 1 488 ? -22.237 0.773 23.711 1.00 83.12 488 VAL A C 1
ATOM 3745 O O . VAL A 1 488 ? -22.262 -0.077 22.816 1.00 83.12 488 VAL A O 1
ATOM 3748 N N . ARG A 1 489 ? -22.023 2.067 23.455 1.00 85.19 489 ARG A N 1
ATOM 3749 C CA . ARG A 1 489 ? -21.749 2.534 22.099 1.00 85.19 489 ARG A CA 1
ATOM 3750 C C . ARG A 1 489 ? -20.327 2.145 21.735 1.00 85.19 489 ARG A C 1
ATOM 3752 O O . ARG A 1 489 ? -19.390 2.477 22.451 1.00 85.19 489 ARG A O 1
ATOM 3759 N N . VAL A 1 490 ? -20.168 1.527 20.571 1.00 84.81 490 VAL A N 1
ATOM 3760 C CA . VAL A 1 490 ? -18.874 1.083 20.033 1.00 84.81 490 VAL A CA 1
ATOM 3761 C C . VAL A 1 490 ? -17.831 2.213 20.018 1.00 84.81 490 VAL A C 1
ATOM 3763 O O . VAL A 1 490 ? -16.677 1.995 20.377 1.00 84.81 490 VAL A O 1
ATOM 3766 N N . ALA A 1 491 ? -18.253 3.443 19.707 1.00 85.69 491 ALA A N 1
ATOM 3767 C CA . ALA A 1 491 ? -17.388 4.622 19.729 1.00 85.69 491 ALA A CA 1
ATOM 3768 C C . ALA A 1 491 ? -16.734 4.884 21.100 1.00 85.69 491 ALA A C 1
ATOM 3770 O O . ALA A 1 491 ? -15.606 5.357 21.139 1.00 85.69 491 ALA A O 1
ATOM 3771 N N . GLN A 1 492 ? -17.401 4.548 22.213 1.00 85.75 492 GLN A N 1
ATOM 3772 C CA . GLN A 1 492 ? -16.850 4.734 23.564 1.00 85.75 492 GLN A CA 1
ATOM 3773 C C . GLN A 1 492 ? -15.692 3.772 23.854 1.00 85.75 492 GLN A C 1
ATOM 3775 O O . GLN A 1 492 ? -14.763 4.130 24.566 1.00 85.75 492 GLN A O 1
ATOM 3780 N N . ILE A 1 493 ? -15.729 2.564 23.286 1.00 86.19 493 ILE A N 1
ATOM 3781 C CA . ILE A 1 493 ? -14.623 1.604 23.397 1.00 86.19 493 ILE A CA 1
ATOM 3782 C C . ILE A 1 493 ? -13.441 2.097 22.555 1.00 86.19 493 ILE A C 1
ATOM 3784 O O . ILE A 1 493 ? -12.304 2.081 23.014 1.00 86.19 493 ILE A O 1
ATOM 3788 N N . ALA A 1 494 ? -13.712 2.603 21.347 1.00 86.25 494 ALA A N 1
ATOM 3789 C CA . ALA A 1 494 ? -12.678 3.124 20.455 1.00 86.25 494 ALA A CA 1
ATOM 3790 C C . ALA A 1 494 ? -11.926 4.337 21.039 1.00 86.25 494 ALA A C 1
ATOM 3792 O O . ALA A 1 494 ? -10.728 4.474 20.799 1.00 86.25 494 ALA A O 1
ATOM 3793 N N . THR A 1 495 ? -12.594 5.195 21.822 1.00 88.50 495 THR A N 1
ATOM 3794 C CA . THR A 1 495 ? -11.954 6.355 22.470 1.00 88.50 495 THR A CA 1
ATOM 3795 C C . THR A 1 495 ? -10.997 5.983 23.602 1.00 88.50 495 THR A C 1
ATOM 3797 O O . THR A 1 495 ? -10.100 6.763 23.885 1.00 88.50 495 THR A O 1
ATOM 3800 N N . LEU A 1 496 ? -11.145 4.803 24.218 1.00 88.75 496 LEU A N 1
ATOM 3801 C CA . LEU A 1 496 ? -10.282 4.327 25.314 1.00 88.75 496 LEU A CA 1
ATOM 3802 C C . LEU A 1 496 ? -9.047 3.560 24.819 1.00 88.75 496 LEU A C 1
ATOM 3804 O O . LEU A 1 496 ? -8.420 2.825 25.577 1.00 88.75 496 LEU A O 1
ATOM 3808 N N . LYS A 1 497 ? -8.705 3.678 23.532 1.00 89.38 497 LYS A N 1
ATOM 3809 C CA . LYS A 1 497 ? -7.590 2.947 22.921 1.00 89.38 497 LYS A CA 1
ATOM 3810 C C . LYS A 1 497 ? -6.268 3.157 23.668 1.00 89.38 497 LYS A C 1
ATOM 3812 O O . LYS A 1 497 ? -5.576 2.176 23.931 1.00 89.38 497 LYS A O 1
ATOM 3817 N N . ASP A 1 498 ? -5.923 4.403 23.982 1.00 87.75 498 ASP A N 1
ATOM 3818 C CA . ASP A 1 498 ? -4.626 4.738 24.584 1.00 87.75 498 ASP A CA 1
ATOM 3819 C C . ASP A 1 498 ? -4.570 4.326 26.064 1.00 87.75 498 ASP A C 1
ATOM 3821 O O . ASP A 1 498 ? -3.570 3.764 26.511 1.00 87.75 498 ASP A O 1
ATOM 3825 N N . ASP A 1 499 ? -5.678 4.480 26.794 1.00 89.75 499 ASP A N 1
ATOM 3826 C CA . ASP A 1 499 ? -5.808 4.007 28.178 1.00 89.75 499 ASP A CA 1
ATOM 3827 C C . ASP A 1 499 ? -5.720 2.477 28.265 1.00 89.75 499 ASP A C 1
ATOM 3829 O O . ASP A 1 499 ? -5.054 1.922 29.142 1.00 89.75 499 ASP A O 1
ATOM 3833 N N . LEU A 1 500 ? -6.353 1.773 27.321 1.00 89.31 500 LEU A N 1
ATOM 3834 C CA . LEU A 1 500 ? -6.277 0.319 27.236 1.00 89.31 500 LEU A CA 1
ATOM 3835 C C . LEU A 1 500 ? -4.862 -0.143 26.867 1.00 89.31 500 LEU A C 1
ATOM 3837 O O . LEU A 1 500 ? -4.375 -1.121 27.432 1.00 89.31 500 LEU A O 1
ATOM 3841 N N . ALA A 1 501 ? -4.181 0.558 25.956 1.00 90.31 501 ALA A N 1
ATOM 3842 C CA . ALA A 1 501 ? -2.788 0.271 25.624 1.00 90.31 501 ALA A CA 1
ATOM 3843 C C . ALA A 1 501 ? -1.878 0.417 26.857 1.00 90.31 501 ALA A C 1
ATOM 3845 O O . ALA A 1 501 ? -1.074 -0.478 27.131 1.00 90.31 501 ALA A O 1
ATOM 3846 N N . LEU A 1 502 ? -2.073 1.478 27.649 1.00 90.12 502 LEU A N 1
ATOM 3847 C CA . LEU A 1 502 ? -1.349 1.701 28.899 1.00 90.12 502 LEU A CA 1
ATOM 3848 C C . LEU A 1 502 ? -1.608 0.579 29.915 1.00 90.12 502 LEU A C 1
ATOM 3850 O O . LEU A 1 502 ? -0.660 0.004 30.452 1.00 90.12 502 LEU A O 1
ATOM 3854 N N . ALA A 1 503 ? -2.874 0.219 30.139 1.00 88.81 503 ALA A N 1
ATOM 3855 C CA . ALA A 1 503 ? -3.248 -0.833 31.083 1.00 88.81 503 ALA A CA 1
ATOM 3856 C C . ALA A 1 503 ? -2.668 -2.203 30.696 1.00 88.81 503 ALA A C 1
ATOM 3858 O O . ALA A 1 503 ? -2.205 -2.950 31.556 1.00 88.81 503 ALA A O 1
ATOM 3859 N N . LEU A 1 504 ? -2.639 -2.517 29.399 1.00 88.25 504 LEU A N 1
ATOM 3860 C CA . LEU A 1 504 ? -2.083 -3.764 28.868 1.00 88.25 504 LEU A CA 1
ATOM 3861 C C . LEU A 1 504 ? -0.551 -3.753 28.750 1.00 88.25 504 LEU A C 1
ATOM 3863 O O . LEU A 1 504 ? 0.029 -4.762 28.345 1.00 88.25 504 LEU A O 1
ATOM 3867 N N . SER A 1 505 ? 0.116 -2.645 29.099 1.00 87.88 505 SER A N 1
ATOM 3868 C CA . SER A 1 505 ? 1.558 -2.453 28.876 1.00 87.88 505 SER A CA 1
ATOM 3869 C C . SER A 1 505 ? 1.964 -2.700 27.414 1.00 87.88 505 SER A C 1
ATOM 3871 O O . SER A 1 505 ? 3.010 -3.289 27.132 1.00 87.88 505 SER A O 1
ATOM 3873 N N . ALA A 1 506 ? 1.105 -2.289 26.479 1.00 84.50 506 ALA A N 1
ATOM 3874 C CA . ALA A 1 506 ? 1.312 -2.413 25.043 1.00 84.50 506 ALA A CA 1
ATOM 3875 C C . ALA A 1 506 ? 1.733 -1.060 24.450 1.00 84.50 506 ALA A C 1
ATOM 3877 O O . ALA A 1 506 ? 1.175 -0.027 24.807 1.00 84.50 506 ALA A O 1
ATOM 3878 N N . ASN A 1 507 ? 2.682 -1.061 23.504 1.00 77.12 507 ASN A N 1
ATOM 3879 C CA . ASN A 1 507 ? 3.131 0.176 22.846 1.00 77.12 507 ASN A CA 1
ATOM 3880 C C . ASN A 1 507 ? 1.999 0.853 22.061 1.00 77.12 507 ASN A C 1
ATOM 3882 O O . ASN A 1 507 ? 1.826 2.065 22.129 1.00 77.12 507 ASN A O 1
ATOM 3886 N N . THR A 1 508 ? 1.249 0.065 21.289 1.00 81.19 508 THR A N 1
ATOM 3887 C CA . THR A 1 508 ? 0.084 0.508 20.523 1.00 81.19 508 THR A CA 1
ATOM 3888 C C . THR A 1 508 ? -0.944 -0.616 20.480 1.00 81.19 508 THR A C 1
ATOM 3890 O O . THR A 1 508 ? -0.606 -1.800 20.571 1.00 81.19 508 THR A O 1
ATOM 3893 N N . LEU A 1 509 ? -2.213 -0.242 20.332 1.00 84.50 509 LEU A N 1
ATOM 3894 C CA . LEU A 1 509 ? -3.325 -1.176 20.201 1.00 84.50 509 LEU A CA 1
ATOM 3895 C C . LEU A 1 509 ? -4.191 -0.788 18.999 1.00 84.50 509 LEU A C 1
ATOM 3897 O O . LEU A 1 509 ? -4.380 0.399 18.707 1.00 84.50 509 LEU A O 1
ATOM 3901 N N . ARG A 1 510 ? -4.729 -1.782 18.287 1.00 85.94 510 ARG A N 1
ATOM 3902 C CA . ARG A 1 510 ? -5.691 -1.559 17.198 1.00 85.94 510 ARG A CA 1
ATOM 3903 C C . ARG A 1 510 ? -7.063 -2.068 17.625 1.00 85.94 510 ARG A C 1
ATOM 3905 O O . ARG A 1 510 ? -7.199 -3.207 18.057 1.00 85.94 510 ARG A O 1
ATOM 3912 N N . ILE A 1 511 ? -8.068 -1.205 17.509 1.00 88.31 511 ILE A N 1
ATOM 3913 C CA . ILE A 1 511 ? -9.468 -1.546 17.771 1.00 88.31 511 ILE A CA 1
ATOM 3914 C C . ILE A 1 511 ? -10.197 -1.557 16.426 1.00 88.31 511 ILE A C 1
ATOM 3916 O O . ILE A 1 511 ? -10.319 -0.521 15.774 1.00 88.31 511 ILE A O 1
ATOM 3920 N N . GLU A 1 512 ? -10.658 -2.730 16.007 1.00 84.06 512 GLU A N 1
ATOM 3921 C CA . GLU A 1 512 ? -11.474 -2.938 14.813 1.00 84.06 512 GLU A CA 1
ATOM 3922 C C . GLU A 1 512 ? -12.954 -2.967 15.210 1.00 84.06 512 GLU A C 1
ATOM 3924 O O . GLU A 1 512 ? -13.411 -3.868 15.917 1.00 84.06 512 GLU A O 1
ATOM 3929 N N . ALA A 1 513 ? -13.703 -1.942 14.805 1.00 81.56 513 ALA A N 1
ATOM 3930 C CA . ALA A 1 513 ? -15.001 -1.654 15.395 1.00 81.56 513 ALA A CA 1
ATOM 3931 C C . ALA A 1 513 ? -16.030 -1.156 14.359 1.00 81.56 513 ALA A C 1
ATOM 3933 O O . ALA A 1 513 ? -15.909 -0.018 13.899 1.00 81.56 513 ALA A O 1
ATOM 3934 N N . PRO A 1 514 ? -17.086 -1.936 14.044 1.00 78.62 514 PRO A N 1
ATOM 3935 C CA . PRO A 1 514 ? -17.247 -3.376 14.299 1.00 78.62 514 PRO A CA 1
ATOM 3936 C C . PRO A 1 514 ? -16.371 -4.224 13.363 1.00 78.62 514 PRO A C 1
ATOM 3938 O O . PRO A 1 514 ? -15.984 -3.765 12.289 1.00 78.62 514 PRO A O 1
ATOM 3941 N N . VAL A 1 515 ? -16.107 -5.479 13.738 1.00 82.19 515 VAL A N 1
ATOM 3942 C CA . VAL A 1 515 ? -15.488 -6.438 12.809 1.00 82.19 515 VAL A CA 1
ATOM 3943 C C . VAL A 1 515 ? -16.488 -6.759 11.683 1.00 82.19 515 VAL A C 1
ATOM 3945 O O . VAL A 1 515 ? -17.648 -7.059 11.982 1.00 82.19 515 VAL A O 1
ATOM 3948 N N . PRO A 1 516 ? -16.098 -6.694 10.392 1.00 75.06 516 PRO A N 1
ATOM 3949 C CA . PRO A 1 516 ? -17.014 -6.917 9.274 1.00 75.06 516 PRO A CA 1
ATOM 3950 C C . PRO A 1 516 ? -17.780 -8.243 9.378 1.00 75.06 516 PRO A C 1
ATOM 3952 O O . PRO A 1 516 ? -17.190 -9.311 9.524 1.00 75.06 516 PRO A O 1
ATOM 3955 N N . GLY A 1 517 ? -19.112 -8.168 9.294 1.00 76.75 517 GLY A N 1
ATOM 3956 C CA . GLY A 1 517 ? -19.996 -9.337 9.373 1.00 76.75 517 GLY A CA 1
ATOM 3957 C C . GLY A 1 517 ? -20.182 -9.924 10.778 1.00 76.75 517 GLY A C 1
ATOM 3958 O O . GLY A 1 517 ? -20.826 -10.961 10.900 1.00 76.75 517 GLY A O 1
ATOM 3959 N N . GLN A 1 518 ? -19.653 -9.282 11.825 1.00 83.62 518 GLN A N 1
ATOM 3960 C CA . GLN A 1 518 ? -19.683 -9.778 13.203 1.00 83.62 518 GLN A CA 1
ATOM 3961 C C . GLN A 1 518 ? -20.293 -8.759 14.179 1.00 83.62 518 GLN A C 1
ATOM 3963 O O . GLN A 1 518 ? -20.260 -7.550 13.951 1.00 83.62 518 GLN A O 1
ATOM 3968 N N . SER A 1 519 ? -20.851 -9.241 15.297 1.00 82.19 519 SER A N 1
ATOM 3969 C CA . SER A 1 519 ? -21.509 -8.410 16.323 1.00 82.19 519 SER A CA 1
ATOM 3970 C C . SER A 1 519 ? -20.591 -7.956 17.467 1.00 82.19 519 SER A C 1
ATOM 3972 O O . SER A 1 519 ? -21.078 -7.390 18.449 1.00 82.19 519 SER A O 1
ATOM 3974 N N . TYR A 1 520 ? -19.282 -8.191 17.350 1.00 88.25 520 TYR A N 1
ATOM 3975 C CA . TYR A 1 520 ? -18.272 -7.863 18.357 1.00 88.25 520 TYR A CA 1
ATOM 3976 C C . TYR A 1 520 ? -17.250 -6.831 17.846 1.00 88.25 520 TYR A C 1
ATOM 3978 O O . TYR A 1 520 ? -17.132 -6.552 16.650 1.00 88.25 520 TYR A O 1
ATOM 3986 N N . VAL A 1 521 ? -16.503 -6.258 18.787 1.00 90.31 521 VAL A N 1
ATOM 3987 C CA . VAL A 1 521 ? -15.366 -5.361 18.562 1.00 90.31 521 VAL A CA 1
ATOM 3988 C C . VAL A 1 521 ? -14.077 -6.173 18.674 1.00 90.31 521 VAL A C 1
ATOM 3990 O O . VAL A 1 521 ? -13.885 -6.897 19.647 1.00 90.31 521 VAL A O 1
ATOM 3993 N N . GLY A 1 522 ? -13.195 -6.079 17.684 1.00 91.00 522 GLY A N 1
ATOM 3994 C CA . GLY A 1 522 ? -11.897 -6.746 17.697 1.00 91.00 522 GLY A CA 1
ATOM 3995 C C . GLY A 1 522 ? -10.853 -5.870 18.380 1.00 91.00 522 GLY A C 1
ATOM 3996 O O . GLY A 1 522 ? -10.561 -4.782 17.896 1.00 91.00 522 GLY A O 1
ATOM 3997 N N . ILE A 1 523 ? -10.270 -6.331 19.484 1.00 91.94 523 ILE A N 1
ATOM 3998 C CA . ILE A 1 523 ? -9.158 -5.651 20.163 1.00 91.94 523 ILE A CA 1
ATOM 3999 C C . ILE A 1 523 ? -7.878 -6.434 19.870 1.00 91.94 523 ILE A C 1
ATOM 4001 O O . ILE A 1 523 ? -7.689 -7.535 20.379 1.00 91.94 523 ILE A O 1
ATOM 4005 N N . GLU A 1 524 ? -7.008 -5.888 19.024 1.00 91.25 524 GLU A N 1
ATOM 4006 C CA . GLU A 1 524 ? -5.743 -6.516 18.629 1.00 91.25 524 GLU A CA 1
ATOM 4007 C C . GLU A 1 524 ? -4.615 -6.091 19.564 1.00 91.25 524 GLU A C 1
ATOM 4009 O O . GLU A 1 524 ? -4.123 -4.962 19.489 1.00 91.25 524 GLU A O 1
ATOM 4014 N N . VAL A 1 525 ? -4.184 -7.013 20.421 1.00 91.44 525 VAL A N 1
ATOM 4015 C CA . VAL A 1 525 ? -3.105 -6.788 21.387 1.00 91.44 525 VAL A CA 1
ATOM 4016 C C . VAL A 1 525 ? -1.805 -7.397 20.856 1.00 91.44 525 VAL A C 1
ATOM 4018 O O . VAL A 1 525 ? -1.799 -8.574 20.479 1.00 91.44 525 VAL A O 1
ATOM 4021 N N . PRO A 1 526 ? -0.698 -6.637 20.818 1.00 89.31 526 PRO A N 1
ATOM 4022 C CA . PRO A 1 526 ? 0.594 -7.147 20.377 1.00 89.31 526 PRO A CA 1
ATOM 4023 C C . PRO A 1 526 ? 1.170 -8.192 21.328 1.00 89.31 526 PRO A C 1
ATOM 4025 O O . PRO A 1 526 ? 1.041 -8.103 22.547 1.00 89.31 526 PRO A O 1
ATOM 4028 N N . HIS A 1 527 ? 1.870 -9.169 20.759 1.00 86.50 527 HIS A N 1
ATOM 4029 C CA . HIS A 1 527 ? 2.656 -10.125 21.526 1.00 86.50 527 HIS A CA 1
ATOM 4030 C C . HIS A 1 527 ? 3.920 -9.469 22.081 1.00 86.50 527 HIS A C 1
ATOM 4032 O O . HIS A 1 527 ? 4.578 -8.680 21.404 1.00 86.50 527 HIS A O 1
ATOM 4038 N N . ARG A 1 528 ? 4.344 -9.891 23.279 1.00 81.81 528 ARG A N 1
ATOM 4039 C CA . ARG A 1 528 ? 5.639 -9.480 23.855 1.00 81.81 528 ARG A CA 1
ATOM 4040 C C . ARG A 1 528 ? 6.831 -9.925 23.002 1.00 81.81 528 ARG A C 1
ATOM 4042 O O . ARG A 1 528 ? 7.879 -9.285 23.010 1.00 81.81 528 ARG A O 1
ATOM 4049 N N . ARG A 1 529 ? 6.688 -11.048 22.290 1.00 79.00 529 ARG A N 1
ATOM 4050 C CA . ARG A 1 529 ? 7.668 -11.580 21.334 1.00 79.00 529 ARG A CA 1
ATOM 4051 C C . ARG A 1 529 ? 6.934 -11.989 20.063 1.00 79.00 529 ARG A C 1
ATOM 4053 O O . ARG A 1 529 ? 6.127 -12.913 20.100 1.00 79.00 529 ARG A O 1
ATOM 4060 N N . THR A 1 530 ? 7.211 -11.304 18.959 1.00 78.19 530 THR A N 1
ATOM 4061 C CA . THR A 1 530 ? 6.622 -11.623 17.656 1.00 78.19 530 THR A CA 1
ATOM 4062 C C . THR A 1 530 ? 7.252 -12.886 17.071 1.00 78.19 530 THR A C 1
ATOM 4064 O O . THR A 1 530 ? 8.443 -13.150 17.260 1.00 78.19 530 THR A O 1
ATOM 4067 N N . SER A 1 531 ? 6.447 -13.684 16.370 1.00 81.75 531 SER A N 1
ATOM 4068 C CA . SER A 1 531 ? 6.943 -14.834 15.609 1.00 81.75 531 SER A CA 1
ATOM 4069 C C . SER A 1 531 ? 7.474 -14.400 14.251 1.00 81.75 531 SER A C 1
ATOM 4071 O O . SER A 1 531 ? 6.866 -13.571 13.576 1.00 81.75 531 SER A O 1
ATOM 4073 N N . ILE A 1 532 ? 8.577 -15.010 13.825 1.00 87.38 532 ILE A N 1
ATOM 4074 C CA . ILE A 1 532 ? 9.046 -14.906 12.444 1.00 87.38 532 ILE A CA 1
ATOM 4075 C C . ILE A 1 532 ? 8.164 -15.815 11.585 1.00 87.38 532 ILE A C 1
ATOM 4077 O O . ILE A 1 532 ? 7.894 -16.954 11.960 1.00 87.38 532 ILE A O 1
ATOM 4081 N N . VAL A 1 533 ? 7.707 -15.309 10.442 1.00 91.25 533 VAL A N 1
ATOM 4082 C CA . VAL A 1 533 ? 6.935 -16.082 9.465 1.00 91.25 533 VAL A CA 1
ATOM 4083 C C . VAL A 1 533 ? 7.870 -16.436 8.315 1.00 91.25 533 VAL A C 1
ATOM 4085 O O . VAL A 1 533 ? 8.239 -15.556 7.548 1.00 91.25 533 VAL A O 1
ATOM 4088 N N . GLY A 1 534 ? 8.291 -17.697 8.199 1.00 92.56 534 GLY A N 1
ATOM 4089 C CA . GLY A 1 534 ? 9.116 -18.137 7.067 1.00 92.56 534 GLY A CA 1
ATOM 4090 C C . GLY A 1 534 ? 8.323 -18.193 5.755 1.00 92.56 534 GLY A C 1
ATOM 4091 O O . GLY A 1 534 ? 7.113 -18.431 5.767 1.00 92.56 534 GLY A O 1
ATOM 4092 N N . VAL A 1 535 ? 9.001 -18.034 4.613 1.00 93.50 535 VAL A N 1
ATOM 4093 C CA . VAL A 1 535 ? 8.369 -18.159 3.282 1.00 93.50 535 VAL A CA 1
ATOM 4094 C C . VAL A 1 535 ? 7.869 -19.583 3.013 1.00 93.50 535 VAL A C 1
ATOM 4096 O O . VAL A 1 535 ? 6.756 -19.757 2.514 1.00 93.50 535 VAL A O 1
ATOM 4099 N N . ARG A 1 536 ? 8.649 -20.612 3.372 1.00 93.06 536 ARG A N 1
ATOM 4100 C CA . ARG A 1 536 ? 8.320 -22.020 3.088 1.00 93.06 536 ARG A CA 1
ATOM 4101 C C . ARG A 1 536 ? 6.953 -22.460 3.631 1.00 93.06 536 ARG A C 1
ATOM 4103 O O . ARG A 1 536 ? 6.156 -22.930 2.820 1.00 93.06 536 ARG A O 1
ATOM 4110 N N . PRO A 1 537 ? 6.624 -22.271 4.927 1.00 90.19 537 PRO A N 1
ATOM 4111 C CA . PRO A 1 537 ? 5.313 -22.647 5.457 1.00 90.19 537 PRO A CA 1
ATOM 4112 C C . PRO A 1 537 ? 4.129 -22.022 4.711 1.00 90.19 537 PRO A C 1
ATOM 4114 O O . PRO A 1 537 ? 3.063 -22.625 4.649 1.00 90.19 537 PRO A O 1
ATOM 4117 N N . VAL A 1 538 ? 4.297 -20.811 4.169 1.00 92.06 538 VAL A N 1
ATOM 4118 C CA . VAL A 1 538 ? 3.248 -20.115 3.409 1.00 92.06 538 VAL A CA 1
ATOM 4119 C C . VAL A 1 538 ? 3.179 -20.646 1.975 1.00 92.06 538 VAL A C 1
ATOM 4121 O O . VAL A 1 538 ? 2.085 -20.837 1.457 1.00 92.06 538 VAL A O 1
ATOM 4124 N N . MET A 1 539 ? 4.316 -20.954 1.340 1.00 91.06 539 MET A N 1
ATOM 4125 C CA . MET A 1 539 ? 4.341 -21.576 0.008 1.00 91.06 539 MET A CA 1
ATOM 4126 C C . MET A 1 539 ? 3.781 -23.006 0.001 1.00 91.06 539 MET A C 1
ATOM 4128 O O . MET A 1 539 ? 3.176 -23.424 -0.984 1.00 91.06 539 MET A O 1
ATOM 4132 N N . GLU A 1 540 ? 3.985 -23.769 1.075 1.00 89.75 540 GLU A N 1
ATOM 4133 C CA . GLU A 1 540 ? 3.437 -25.124 1.237 1.00 89.75 540 GLU A CA 1
ATOM 4134 C C . GLU A 1 540 ? 1.939 -25.122 1.594 1.00 89.75 540 GLU A C 1
ATOM 4136 O O . GLU A 1 540 ? 1.274 -26.150 1.452 1.00 89.75 540 GLU A O 1
ATOM 4141 N N . ALA A 1 541 ? 1.392 -23.980 2.025 1.00 89.00 541 ALA A N 1
ATOM 4142 C CA . ALA A 1 541 ? -0.008 -23.858 2.405 1.00 89.00 541 ALA A CA 1
ATOM 4143 C C . ALA A 1 541 ? -0.961 -24.011 1.210 1.00 89.00 541 ALA A C 1
ATOM 4145 O O . ALA A 1 541 ? -0.656 -23.663 0.064 1.00 89.00 541 ALA A O 1
ATOM 4146 N N . GLU A 1 542 ? -2.175 -24.487 1.493 1.00 88.25 542 GLU A N 1
ATOM 4147 C CA . GLU A 1 542 ? -3.218 -24.680 0.484 1.00 88.25 542 GLU A CA 1
ATOM 4148 C C . GLU A 1 542 ? -3.586 -23.373 -0.236 1.00 88.25 542 GLU A C 1
ATOM 4150 O O . GLU A 1 542 ? -3.812 -23.388 -1.449 1.00 88.25 542 GLU A O 1
ATOM 4155 N N . SER A 1 543 ? -3.602 -22.243 0.478 1.00 89.62 543 SER A N 1
ATOM 4156 C CA . SER A 1 543 ? -3.901 -20.924 -0.093 1.00 89.62 543 SER A CA 1
ATOM 4157 C C . SER A 1 543 ? -2.923 -20.531 -1.202 1.00 89.62 543 SER A C 1
ATOM 4159 O O . SER A 1 543 ? -3.342 -19.973 -2.214 1.00 89.62 543 SER A O 1
ATOM 4161 N N . PHE A 1 544 ? -1.644 -20.887 -1.068 1.00 91.94 544 PHE A N 1
ATOM 4162 C CA . PHE A 1 544 ? -0.626 -20.657 -2.089 1.00 91.94 544 PHE A CA 1
ATOM 4163 C C . PHE A 1 544 ? -0.705 -21.684 -3.222 1.00 91.94 544 PHE A C 1
ATOM 4165 O O . PHE A 1 544 ? -0.737 -21.327 -4.402 1.00 91.94 544 PHE A O 1
ATOM 4172 N N . GLN A 1 545 ? -0.784 -22.971 -2.876 1.00 89.31 545 GLN A N 1
ATOM 4173 C CA . GLN A 1 545 ? -0.799 -24.067 -3.852 1.00 89.31 545 GLN A CA 1
ATOM 4174 C C . GLN A 1 545 ? -2.018 -24.005 -4.786 1.00 89.31 545 GLN A C 1
ATOM 4176 O O . GLN A 1 545 ? -1.910 -24.370 -5.957 1.00 89.31 545 GLN A O 1
ATOM 4181 N N . LYS A 1 546 ? -3.164 -23.496 -4.309 1.00 90.38 546 LYS A N 1
ATOM 4182 C CA . LYS A 1 546 ? -4.369 -23.280 -5.128 1.00 90.38 546 LYS A CA 1
ATOM 4183 C C . LYS A 1 546 ? -4.197 -22.215 -6.206 1.00 90.38 546 LYS A C 1
ATOM 4185 O O . LYS A 1 546 ? -4.825 -22.339 -7.255 1.00 90.38 546 LYS A O 1
ATOM 4190 N N . ILE A 1 547 ? -3.367 -21.192 -5.975 1.00 91.12 547 ILE A N 1
ATOM 4191 C CA . ILE A 1 547 ? -3.137 -20.131 -6.965 1.00 91.12 547 ILE A CA 1
ATOM 4192 C C . ILE A 1 547 ? -2.495 -20.734 -8.216 1.00 91.12 547 ILE A C 1
ATOM 4194 O O . ILE A 1 547 ? -2.948 -20.443 -9.319 1.00 91.12 547 ILE A O 1
ATOM 4198 N N . ASN A 1 548 ? -1.482 -21.599 -8.047 1.00 85.38 548 ASN A N 1
ATOM 4199 C CA . ASN A 1 548 ? -0.810 -22.349 -9.121 1.00 85.38 548 ASN A CA 1
ATOM 4200 C C . ASN A 1 548 ? -0.503 -21.484 -10.367 1.00 85.38 548 ASN A C 1
ATOM 4202 O O . ASN A 1 548 ? -0.758 -21.892 -11.503 1.00 85.38 548 ASN A O 1
ATOM 4206 N N . LYS A 1 549 ? 0.026 -20.272 -10.151 1.00 91.94 549 LYS A N 1
ATOM 4207 C CA . LYS A 1 549 ? 0.421 -19.338 -11.213 1.00 91.94 549 LYS A CA 1
ATOM 4208 C C . LYS A 1 549 ? 1.902 -18.959 -11.114 1.00 91.94 549 LYS A C 1
ATOM 4210 O O . LYS A 1 549 ? 2.427 -18.916 -10.004 1.00 91.94 549 LYS A O 1
ATOM 4215 N N . PRO A 1 550 ? 2.541 -18.611 -12.250 1.00 91.69 550 PRO A N 1
ATOM 4216 C CA . PRO A 1 550 ? 3.939 -18.173 -12.307 1.00 91.69 550 PRO A CA 1
ATOM 4217 C C . PRO A 1 550 ? 4.275 -17.063 -11.303 1.00 91.69 550 PRO A C 1
ATOM 4219 O O . PRO A 1 550 ? 5.248 -17.154 -10.564 1.00 91.69 550 PRO A O 1
ATOM 4222 N N . LEU A 1 551 ? 3.433 -16.030 -11.218 1.00 95.50 551 LEU A N 1
ATOM 4223 C CA . LEU A 1 551 ? 3.694 -14.850 -10.391 1.00 95.50 551 LEU A CA 1
ATOM 4224 C C . LEU A 1 551 ? 3.028 -14.909 -9.006 1.00 95.50 551 LEU A C 1
ATOM 4226 O O . LEU A 1 551 ? 2.717 -13.871 -8.418 1.00 95.50 551 LEU A O 1
ATOM 4230 N N . ALA A 1 552 ? 2.797 -16.119 -8.491 1.00 95.25 552 ALA A N 1
ATOM 4231 C CA . ALA A 1 552 ? 2.302 -16.316 -7.135 1.00 95.25 552 ALA A CA 1
ATOM 4232 C C . ALA A 1 552 ? 3.369 -15.921 -6.098 1.00 95.25 552 ALA A C 1
ATOM 4234 O O . ALA A 1 552 ? 4.517 -16.369 -6.167 1.00 95.25 552 ALA A O 1
ATOM 4235 N N . ILE A 1 553 ? 2.968 -15.111 -5.119 1.00 96.25 553 ILE A N 1
ATOM 4236 C CA . ILE A 1 553 ? 3.809 -14.570 -4.050 1.00 96.25 553 ILE A CA 1
ATOM 4237 C C . ILE A 1 553 ? 3.206 -14.892 -2.680 1.00 96.25 553 ILE A C 1
ATOM 4239 O O . ILE A 1 553 ? 1.996 -14.784 -2.464 1.00 96.25 553 ILE A O 1
ATOM 4243 N N . ALA A 1 554 ? 4.055 -15.325 -1.751 1.00 95.38 554 ALA A N 1
ATOM 4244 C CA . ALA A 1 554 ? 3.673 -15.592 -0.372 1.00 95.38 554 ALA A CA 1
ATOM 4245 C C . ALA A 1 554 ? 3.781 -14.281 0.409 1.00 95.38 554 ALA A C 1
ATOM 4247 O O . ALA A 1 554 ? 4.887 -13.791 0.633 1.00 95.38 554 ALA A O 1
ATOM 4248 N N . LEU A 1 555 ? 2.645 -13.702 0.802 1.00 95.50 555 LEU A N 1
ATOM 4249 C CA . LEU A 1 555 ? 2.644 -12.424 1.512 1.00 95.50 555 LEU A CA 1
ATOM 4250 C C . LEU A 1 555 ? 2.984 -12.617 2.985 1.00 95.50 555 LEU A C 1
ATOM 4252 O O . LEU A 1 555 ? 3.784 -11.858 3.524 1.00 95.50 555 LEU A O 1
ATOM 4256 N N . GLY A 1 556 ? 2.396 -13.622 3.633 1.00 94.56 556 GLY A N 1
ATOM 4257 C CA . GLY A 1 556 ? 2.588 -13.828 5.061 1.00 94.56 556 GLY A CA 1
ATOM 4258 C C . GLY A 1 556 ? 1.435 -14.566 5.713 1.00 94.56 556 GLY A C 1
ATOM 4259 O O . GLY A 1 556 ? 0.831 -15.454 5.111 1.00 94.56 556 GLY A O 1
ATOM 4260 N N . ARG A 1 557 ? 1.127 -14.189 6.954 1.00 92.44 557 ARG A N 1
ATOM 4261 C CA . ARG A 1 557 ? -0.007 -14.732 7.709 1.00 92.44 557 ARG A CA 1
ATOM 4262 C C . ARG A 1 557 ? -0.895 -13.632 8.267 1.00 92.44 557 ARG A C 1
ATOM 4264 O O . ARG A 1 557 ? -0.394 -12.576 8.642 1.00 92.44 557 ARG A O 1
ATOM 4271 N N . ASP A 1 558 ? -2.197 -13.879 8.318 1.00 90.94 558 ASP A N 1
ATOM 4272 C CA . ASP A 1 558 ? -3.169 -12.927 8.858 1.00 90.94 558 ASP A CA 1
ATOM 4273 C C . ASP A 1 558 ? -3.198 -12.902 10.401 1.00 90.94 558 ASP A C 1
ATOM 4275 O O . ASP A 1 558 ? -2.452 -13.615 11.080 1.00 90.94 558 ASP A O 1
ATOM 4279 N N . VAL A 1 559 ? -4.080 -12.073 10.969 1.00 85.19 559 VAL A N 1
ATOM 4280 C CA . VAL A 1 559 ? -4.298 -11.954 12.426 1.00 85.19 559 VAL A CA 1
ATOM 4281 C C . VAL A 1 559 ? -4.809 -13.239 13.088 1.00 85.19 559 VAL A C 1
ATOM 4283 O O . VAL A 1 559 ? -4.745 -13.356 14.308 1.00 85.19 559 VAL A O 1
ATOM 4286 N N . SER A 1 560 ? -5.296 -14.202 12.305 1.00 83.31 560 SER A N 1
ATOM 4287 C CA . SER A 1 560 ? -5.741 -15.519 12.773 1.00 83.31 560 SER A CA 1
ATOM 4288 C C . SER A 1 560 ? -4.654 -16.589 12.596 1.00 83.31 560 SER A C 1
ATOM 4290 O O . SER A 1 560 ? -4.821 -17.721 13.041 1.00 83.31 560 SER A O 1
ATOM 4292 N N . GLY A 1 561 ? -3.538 -16.246 11.945 1.00 84.88 561 GLY A N 1
ATOM 4293 C CA . GLY A 1 561 ? -2.450 -17.160 11.615 1.00 84.88 561 GLY A CA 1
ATOM 4294 C C . GLY A 1 561 ? -2.632 -17.925 10.300 1.00 84.88 561 GLY A C 1
ATOM 4295 O O . GLY A 1 561 ? -1.763 -18.737 9.975 1.00 84.88 561 GLY A O 1
ATOM 4296 N N . GLY A 1 562 ? -3.694 -17.674 9.530 1.00 87.88 562 GLY A N 1
ATOM 4297 C CA . GLY A 1 562 ? -3.917 -18.284 8.214 1.00 87.88 562 GLY A CA 1
ATOM 4298 C C . GLY A 1 562 ? -2.900 -17.794 7.183 1.00 87.88 562 GLY A C 1
ATOM 4299 O O . GLY A 1 562 ? -2.471 -16.640 7.236 1.00 87.88 562 GLY A O 1
ATOM 4300 N N . ALA A 1 563 ? -2.471 -18.664 6.266 1.00 91.50 563 ALA A N 1
ATOM 4301 C CA . ALA A 1 563 ? -1.501 -18.313 5.234 1.00 91.50 563 ALA A CA 1
ATOM 4302 C C . ALA A 1 563 ? -2.156 -17.466 4.135 1.00 91.50 563 ALA A C 1
ATOM 4304 O O . ALA A 1 563 ? -3.152 -17.868 3.531 1.00 91.50 563 ALA A O 1
ATOM 4305 N N . VAL A 1 564 ? -1.560 -16.314 3.826 1.00 93.12 564 VAL A N 1
ATOM 4306 C CA . VAL A 1 564 ? -2.056 -15.385 2.806 1.00 93.12 564 VAL A CA 1
ATOM 4307 C C . VAL A 1 564 ? -1.072 -15.313 1.645 1.00 93.12 564 VAL A C 1
ATOM 4309 O O . VAL A 1 564 ? 0.106 -14.980 1.802 1.00 93.12 564 VAL A O 1
ATOM 4312 N N . ALA A 1 565 ? -1.589 -15.611 0.458 1.00 94.56 565 ALA A N 1
ATOM 4313 C CA . ALA A 1 565 ? -0.865 -15.598 -0.801 1.00 94.56 565 ALA A CA 1
ATOM 4314 C C . ALA A 1 565 ? -1.598 -14.732 -1.831 1.00 94.56 565 ALA A C 1
ATOM 4316 O O . ALA A 1 565 ? -2.804 -14.507 -1.739 1.00 94.56 565 ALA A O 1
ATOM 4317 N N . ALA A 1 566 ? -0.850 -14.247 -2.813 1.00 94.44 566 ALA A N 1
ATOM 4318 C CA . ALA A 1 566 ? -1.320 -13.336 -3.845 1.00 94.44 566 ALA A CA 1
ATOM 4319 C C . ALA A 1 566 ? -0.715 -13.692 -5.208 1.00 94.44 566 ALA A C 1
ATOM 4321 O O . ALA A 1 566 ? 0.271 -14.417 -5.283 1.00 94.44 566 ALA A O 1
ATOM 4322 N N . ASP A 1 567 ? -1.281 -13.158 -6.289 1.00 94.50 567 ASP A N 1
ATOM 4323 C CA . ASP A 1 567 ? -0.753 -13.287 -7.651 1.00 94.50 567 ASP A CA 1
ATOM 4324 C C . ASP A 1 567 ? -0.478 -11.896 -8.235 1.00 94.50 567 ASP A C 1
ATOM 4326 O O . ASP A 1 567 ? -1.393 -11.087 -8.392 1.00 94.50 567 ASP A O 1
ATOM 4330 N N . LEU A 1 568 ? 0.777 -11.614 -8.592 1.00 93.12 568 LEU A N 1
ATOM 4331 C CA . LEU A 1 568 ? 1.134 -10.355 -9.260 1.00 93.12 568 LEU A CA 1
ATOM 4332 C C . LEU A 1 568 ? 0.557 -10.296 -10.690 1.00 93.12 568 LEU A C 1
ATOM 4334 O O . LEU A 1 568 ? 0.414 -9.224 -11.263 1.00 93.12 568 LEU A O 1
ATOM 4338 N N . GLY A 1 569 ? 0.173 -11.433 -11.280 1.00 90.69 569 GLY A N 1
ATOM 4339 C CA . GLY A 1 569 ? -0.516 -11.470 -12.571 1.00 90.69 569 GLY A CA 1
ATOM 4340 C C . GLY A 1 569 ? -1.934 -10.885 -12.521 1.00 90.69 569 GLY A C 1
ATOM 4341 O O . GLY A 1 569 ? -2.344 -10.150 -13.427 1.00 90.69 569 GLY A O 1
ATOM 4342 N N . SER A 1 570 ? -2.697 -11.195 -11.466 1.00 87.06 570 SER A N 1
ATOM 4343 C CA . SER A 1 570 ? -4.029 -10.620 -11.234 1.00 87.06 570 SER A CA 1
ATOM 4344 C C . SER A 1 570 ? -3.956 -9.185 -10.710 1.00 87.06 570 SER A C 1
ATOM 4346 O O . SER A 1 570 ? -4.807 -8.371 -11.070 1.00 87.06 570 SER A O 1
ATOM 4348 N N . MET A 1 571 ? -2.915 -8.870 -9.937 1.00 88.94 571 MET A N 1
ATOM 4349 C CA . MET A 1 571 ? -2.605 -7.544 -9.405 1.00 88.94 571 MET A CA 1
ATOM 4350 C C . MET A 1 571 ? -1.370 -6.972 -10.109 1.00 88.94 571 MET A C 1
ATOM 4352 O O . MET A 1 571 ? -0.279 -7.009 -9.544 1.00 88.94 571 MET A O 1
ATOM 4356 N N . PRO A 1 572 ? -1.509 -6.470 -11.350 1.00 78.00 572 PRO A N 1
ATOM 4357 C CA . PRO A 1 572 ? -0.390 -6.315 -12.282 1.00 78.00 572 PRO A CA 1
ATOM 4358 C C . PRO A 1 572 ? 0.757 -5.450 -11.757 1.00 78.00 572 PRO A C 1
ATOM 4360 O O . PRO A 1 572 ? 1.909 -5.676 -12.131 1.00 78.00 572 PRO A O 1
ATOM 4363 N N . HIS A 1 573 ? 0.442 -4.485 -10.894 1.00 94.81 573 HIS A N 1
ATOM 4364 C CA . HIS A 1 573 ? 1.404 -3.569 -10.307 1.00 94.81 573 HIS A CA 1
ATOM 4365 C C . HIS A 1 573 ? 1.153 -3.441 -8.805 1.00 94.81 573 HIS A C 1
ATOM 4367 O O . HIS A 1 573 ? 0.006 -3.311 -8.371 1.00 94.81 573 HIS A O 1
ATOM 4373 N N . LEU A 1 574 ? 2.234 -3.479 -8.028 1.00 97.25 574 LEU A N 1
ATOM 4374 C CA . LEU A 1 574 ? 2.230 -3.467 -6.570 1.00 97.25 574 LEU A CA 1
ATOM 4375 C C . LEU A 1 574 ? 3.029 -2.268 -6.057 1.00 97.25 574 LEU A C 1
ATOM 4377 O O . LEU A 1 574 ? 4.191 -2.098 -6.423 1.00 97.25 574 LEU A O 1
ATOM 4381 N N . LEU A 1 575 ? 2.406 -1.460 -5.199 1.00 97.88 575 LEU A N 1
ATOM 4382 C CA . LEU A 1 575 ? 3.067 -0.372 -4.479 1.00 97.88 575 LEU A CA 1
ATOM 4383 C C . LEU A 1 575 ? 3.355 -0.801 -3.036 1.00 97.88 575 LEU A C 1
ATOM 4385 O O . LEU A 1 575 ? 2.441 -1.216 -2.326 1.00 97.88 575 LEU A O 1
ATOM 4389 N N . ILE A 1 576 ? 4.601 -0.674 -2.587 1.00 98.06 576 ILE A N 1
ATOM 4390 C CA . ILE A 1 576 ? 5.036 -1.018 -1.229 1.00 98.06 576 ILE A CA 1
ATOM 4391 C C . ILE A 1 576 ? 5.585 0.235 -0.548 1.00 98.06 576 ILE A C 1
ATOM 4393 O O . ILE A 1 576 ? 6.479 0.892 -1.069 1.00 98.06 576 ILE A O 1
ATOM 4397 N N . ALA A 1 577 ? 5.102 0.580 0.638 1.00 97.62 577 ALA A N 1
ATOM 4398 C CA . ALA A 1 577 ? 5.611 1.752 1.340 1.00 97.62 577 ALA A CA 1
ATOM 4399 C C . ALA A 1 577 ? 5.688 1.549 2.850 1.00 97.62 577 ALA A C 1
ATOM 4401 O O . ALA A 1 577 ? 4.909 0.798 3.426 1.00 97.62 577 ALA A O 1
ATOM 4402 N N . GLY A 1 578 ? 6.644 2.214 3.492 1.00 96.06 578 GLY A N 1
ATOM 4403 C CA . GLY A 1 578 ? 6.829 2.174 4.943 1.00 96.06 578 GLY A CA 1
ATOM 4404 C C . GLY A 1 578 ? 8.190 2.707 5.360 1.00 96.06 578 GLY A C 1
ATOM 4405 O O . GLY A 1 578 ? 9.104 2.780 4.547 1.00 96.06 578 GLY A O 1
ATOM 4406 N N . THR A 1 579 ? 8.348 3.078 6.626 1.00 93.94 579 THR A N 1
ATOM 4407 C CA . THR A 1 579 ? 9.593 3.693 7.114 1.00 93.94 579 THR A CA 1
ATOM 4408 C C . THR A 1 579 ? 10.752 2.691 7.181 1.00 93.94 579 THR A C 1
ATOM 4410 O O . THR A 1 579 ? 10.573 1.474 7.062 1.00 93.94 579 THR A O 1
ATOM 4413 N N . THR A 1 580 ? 11.977 3.181 7.367 1.00 92.62 580 THR A N 1
ATOM 4414 C CA . THR A 1 580 ? 13.164 2.331 7.542 1.00 92.62 580 THR A CA 1
ATOM 4415 C C . THR A 1 580 ? 12.984 1.352 8.708 1.00 92.62 580 THR A C 1
ATOM 4417 O O . THR A 1 580 ? 12.504 1.724 9.774 1.00 92.62 580 THR A O 1
ATOM 4420 N N . GLY A 1 581 ? 13.359 0.083 8.511 1.00 90.06 581 GLY A N 1
ATOM 4421 C CA . GLY A 1 581 ? 13.231 -0.967 9.535 1.00 90.06 581 GLY A CA 1
ATOM 4422 C C . GLY A 1 581 ? 11.809 -1.515 9.739 1.00 90.06 581 GLY A C 1
ATOM 4423 O O . GLY A 1 581 ? 11.607 -2.411 10.558 1.00 90.06 581 GLY A O 1
ATOM 4424 N N . SER A 1 582 ? 10.821 -1.031 8.981 1.00 92.88 582 SER A N 1
ATOM 4425 C CA . SER A 1 582 ? 9.426 -1.481 9.086 1.00 92.88 582 SER A CA 1
ATOM 4426 C C . SER A 1 582 ? 9.172 -2.875 8.490 1.00 92.88 582 SER A C 1
ATOM 4428 O O . SER A 1 582 ? 8.257 -3.563 8.937 1.00 92.88 582 SER A O 1
ATOM 4430 N N . GLY A 1 583 ? 9.998 -3.321 7.534 1.00 92.56 583 GLY A N 1
ATOM 4431 C CA . GLY A 1 583 ? 9.862 -4.613 6.840 1.00 92.56 583 GLY A CA 1
ATOM 4432 C C . GLY A 1 583 ? 9.792 -4.530 5.308 1.00 92.56 583 GLY A C 1
ATOM 4433 O O . GLY A 1 583 ? 9.791 -5.572 4.658 1.00 92.56 583 GLY A O 1
ATOM 4434 N N . LYS A 1 584 ? 9.800 -3.319 4.724 1.00 94.62 584 LYS A N 1
ATOM 4435 C CA . LYS A 1 584 ? 9.742 -3.066 3.266 1.00 94.62 584 LYS A CA 1
ATOM 4436 C C . LYS A 1 584 ? 10.729 -3.924 2.456 1.00 94.62 584 LYS A C 1
ATOM 4438 O O . LYS A 1 584 ? 10.312 -4.667 1.572 1.00 94.62 584 LYS A O 1
ATOM 4443 N N . SER A 1 585 ? 12.021 -3.856 2.777 1.00 92.69 585 SER A N 1
ATOM 4444 C CA . SER A 1 585 ? 13.071 -4.553 2.019 1.00 92.69 585 SER A CA 1
ATOM 4445 C C . SER A 1 585 ? 12.996 -6.075 2.150 1.00 92.69 585 SER A C 1
ATOM 4447 O O . SER A 1 585 ? 13.170 -6.806 1.175 1.00 92.69 585 SER A O 1
ATOM 4449 N N . VAL A 1 586 ? 12.654 -6.559 3.348 1.00 93.94 586 VAL A N 1
ATOM 4450 C CA . VAL A 1 586 ? 12.423 -7.987 3.618 1.00 93.94 586 VAL A CA 1
ATOM 4451 C C . VAL A 1 586 ? 11.255 -8.506 2.778 1.00 93.94 586 VAL A C 1
ATOM 4453 O O . VAL A 1 586 ? 11.346 -9.586 2.204 1.00 93.94 586 VAL A O 1
ATOM 4456 N N . CYS A 1 587 ? 10.186 -7.721 2.637 1.00 96.19 587 CYS A N 1
ATOM 4457 C CA . CYS A 1 587 ? 9.043 -8.073 1.797 1.00 96.19 587 CYS A CA 1
ATOM 4458 C C . CYS A 1 587 ? 9.419 -8.188 0.317 1.00 96.19 587 CYS A C 1
ATOM 4460 O O . CYS A 1 587 ? 9.072 -9.177 -0.326 1.00 96.19 587 CYS A O 1
ATOM 4462 N N . ILE A 1 588 ? 10.186 -7.231 -0.218 1.00 95.94 588 ILE A N 1
ATOM 4463 C CA . ILE A 1 588 ? 10.681 -7.303 -1.603 1.00 95.94 588 ILE A CA 1
ATOM 4464 C C . ILE A 1 588 ? 11.540 -8.557 -1.797 1.00 95.94 588 ILE A C 1
ATOM 4466 O O . ILE A 1 588 ? 11.356 -9.300 -2.758 1.00 95.94 588 ILE A O 1
ATOM 4470 N N . THR A 1 589 ? 12.427 -8.833 -0.846 1.00 95.25 589 THR A N 1
ATOM 4471 C CA . THR A 1 589 ? 13.291 -10.019 -0.843 1.00 95.25 589 THR A CA 1
ATOM 4472 C C . THR A 1 589 ? 12.473 -11.315 -0.827 1.00 95.25 589 THR A C 1
ATOM 4474 O O . THR A 1 589 ? 12.753 -12.236 -1.597 1.00 95.25 589 THR A O 1
ATOM 4477 N N . ALA A 1 590 ? 11.417 -11.381 -0.011 1.00 95.69 590 ALA A N 1
ATOM 4478 C CA . ALA A 1 590 ? 10.495 -12.513 0.034 1.00 95.69 590 ALA A CA 1
ATOM 4479 C C . ALA A 1 590 ? 9.721 -12.683 -1.286 1.00 95.69 590 ALA A C 1
ATOM 4481 O O . ALA A 1 590 ? 9.566 -13.809 -1.762 1.00 95.69 590 ALA A O 1
ATOM 4482 N N . ILE A 1 591 ? 9.295 -11.582 -1.918 1.00 96.88 591 ILE A N 1
ATOM 4483 C CA . ILE A 1 591 ? 8.656 -11.589 -3.242 1.00 96.88 591 ILE A CA 1
ATOM 4484 C C . ILE A 1 591 ? 9.616 -12.150 -4.297 1.00 96.88 591 ILE A C 1
ATOM 4486 O O . ILE A 1 591 ? 9.250 -13.093 -4.996 1.00 96.88 591 ILE A O 1
ATOM 4490 N N . VAL A 1 592 ? 10.844 -11.626 -4.388 1.00 96.75 592 VAL A N 1
ATOM 4491 C CA . VAL A 1 592 ? 11.865 -12.115 -5.335 1.00 96.75 592 VAL A CA 1
ATOM 4492 C C . VAL A 1 592 ? 12.123 -13.601 -5.115 1.00 96.75 592 VAL A C 1
ATOM 4494 O O . VAL A 1 592 ? 12.091 -14.371 -6.071 1.00 96.75 592 VAL A O 1
ATOM 4497 N N . THR A 1 593 ? 12.282 -14.015 -3.857 1.00 96.00 593 THR A N 1
ATOM 4498 C CA . THR A 1 593 ? 12.468 -15.419 -3.470 1.00 96.00 593 THR A CA 1
ATOM 4499 C C . THR A 1 593 ? 11.315 -16.295 -3.968 1.00 96.00 593 THR A C 1
ATOM 4501 O O . THR A 1 593 ? 11.553 -17.305 -4.623 1.00 96.00 593 THR A O 1
ATOM 4504 N N . CYS A 1 594 ? 10.056 -15.896 -3.755 1.00 95.69 594 CYS A N 1
ATOM 4505 C CA . CYS A 1 594 ? 8.896 -16.638 -4.266 1.00 95.69 594 CYS A CA 1
ATOM 4506 C C . CYS A 1 594 ? 8.922 -16.781 -5.795 1.00 95.69 594 CYS A C 1
ATOM 4508 O O . CYS A 1 594 ? 8.641 -17.856 -6.330 1.00 95.69 594 CYS A O 1
ATOM 4510 N N . LEU A 1 595 ? 9.275 -15.700 -6.494 1.00 96.62 595 LEU A N 1
ATOM 4511 C CA . LEU A 1 595 ? 9.309 -15.658 -7.950 1.00 96.62 595 LEU A CA 1
ATOM 4512 C C . LEU A 1 595 ? 10.393 -16.579 -8.526 1.00 96.62 595 LEU A C 1
ATOM 4514 O O . LEU A 1 595 ? 10.090 -17.381 -9.407 1.00 96.62 595 LEU A O 1
ATOM 4518 N N . VAL A 1 596 ? 11.623 -16.531 -8.012 1.00 95.75 596 VAL A N 1
ATOM 4519 C CA . VAL A 1 596 ? 12.722 -17.390 -8.500 1.00 95.75 596 VAL A CA 1
ATOM 4520 C C . VAL A 1 596 ? 12.557 -18.843 -8.078 1.00 95.75 596 VAL A C 1
ATOM 4522 O O . VAL A 1 596 ? 13.056 -19.742 -8.743 1.00 95.75 596 VAL A O 1
ATOM 4525 N N . MET A 1 597 ? 11.828 -19.101 -6.993 1.00 94.25 597 MET A N 1
ATOM 4526 C CA . MET A 1 597 ? 11.462 -20.460 -6.618 1.00 94.25 597 MET A CA 1
ATOM 4527 C C . MET A 1 597 ? 10.450 -21.036 -7.617 1.00 94.25 597 MET A C 1
ATOM 4529 O O . MET A 1 597 ? 10.517 -22.216 -7.937 1.00 94.25 597 MET A O 1
ATOM 4533 N N . ASN A 1 598 ? 9.501 -20.250 -8.126 1.00 93.00 598 ASN A N 1
ATOM 4534 C CA . ASN A 1 598 ? 8.402 -20.774 -8.946 1.00 93.00 598 ASN A CA 1
ATOM 4535 C C . ASN A 1 598 ? 8.619 -20.724 -10.461 1.00 93.00 598 ASN A C 1
ATOM 4537 O O . ASN A 1 598 ? 7.797 -21.278 -11.190 1.00 93.00 598 ASN A O 1
ATOM 4541 N N . ASN A 1 599 ? 9.678 -20.070 -10.937 1.00 94.44 599 ASN A N 1
ATOM 4542 C CA . ASN A 1 599 ? 9.877 -19.819 -12.362 1.00 94.44 599 ASN A CA 1
ATOM 4543 C C . ASN A 1 599 ? 11.298 -20.145 -12.802 1.00 94.44 599 ASN A C 1
ATOM 4545 O O . ASN A 1 599 ? 12.256 -19.9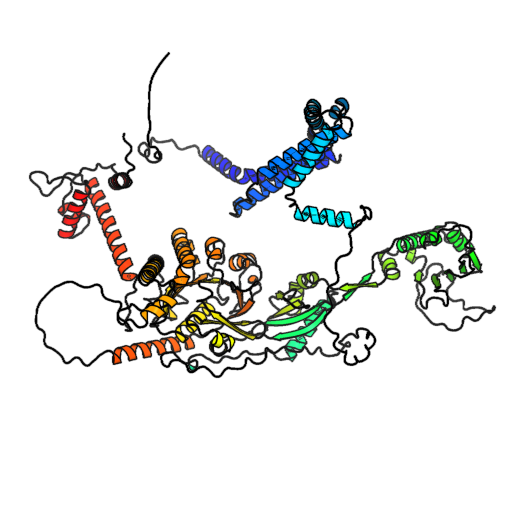09 -12.069 1.00 94.44 599 ASN A O 1
ATOM 4549 N N . THR A 1 600 ? 11.431 -20.620 -14.037 1.00 92.69 600 THR A N 1
ATOM 4550 C CA . THR A 1 600 ? 12.726 -20.740 -14.712 1.00 92.69 600 THR A CA 1
ATOM 4551 C C . THR A 1 600 ? 13.120 -19.396 -15.353 1.00 92.69 600 THR A C 1
ATOM 4553 O O . THR A 1 600 ? 12.238 -18.562 -15.589 1.00 92.69 600 THR A O 1
ATOM 4556 N N . PRO A 1 601 ? 14.407 -19.161 -15.672 1.00 91.12 601 PRO A N 1
ATOM 4557 C CA . PRO A 1 601 ? 14.848 -17.948 -16.378 1.00 91.12 601 PRO A CA 1
ATOM 4558 C C . PRO A 1 601 ? 14.204 -17.746 -17.760 1.00 91.12 601 PRO A C 1
ATOM 4560 O O . PRO A 1 601 ? 14.142 -16.622 -18.260 1.00 91.12 601 PRO A O 1
ATOM 4563 N N . ASP A 1 602 ? 13.714 -18.816 -18.388 1.00 88.44 602 ASP A N 1
ATOM 4564 C CA . ASP A 1 602 ? 13.025 -18.747 -19.682 1.00 88.44 602 ASP A CA 1
ATOM 4565 C C . ASP A 1 602 ? 11.566 -18.288 -19.549 1.00 88.44 602 ASP A C 1
ATOM 4567 O O . ASP A 1 602 ? 11.002 -17.722 -20.485 1.00 88.44 602 ASP A O 1
ATOM 4571 N N . ASP A 1 603 ? 10.958 -18.500 -18.380 1.00 90.88 603 ASP A N 1
ATOM 4572 C CA . ASP A 1 603 ? 9.575 -18.109 -18.094 1.00 90.88 603 ASP A CA 1
ATOM 4573 C C . ASP A 1 603 ? 9.489 -16.722 -17.438 1.00 90.88 603 ASP A C 1
ATOM 4575 O O . ASP A 1 603 ? 8.500 -16.000 -17.622 1.00 90.88 603 ASP A O 1
ATOM 4579 N N . LEU A 1 604 ? 10.518 -16.343 -16.670 1.00 95.50 604 LEU A N 1
ATOM 4580 C CA . LEU A 1 604 ? 10.571 -15.107 -15.894 1.00 95.50 604 LEU A CA 1
ATOM 4581 C C . LEU A 1 604 ? 11.940 -14.432 -15.983 1.00 95.50 604 LEU A C 1
ATOM 4583 O O . LEU A 1 604 ? 12.978 -15.026 -15.698 1.00 95.50 604 LEU A O 1
ATOM 4587 N N . ARG A 1 605 ? 11.900 -13.128 -16.240 1.00 96.62 605 ARG A N 1
ATOM 4588 C CA . ARG A 1 605 ? 13.037 -12.222 -16.177 1.00 96.62 605 ARG A CA 1
ATOM 4589 C C . ARG A 1 605 ? 12.802 -11.107 -15.163 1.00 96.62 605 ARG A C 1
ATOM 4591 O O . ARG A 1 605 ? 11.696 -10.581 -15.044 1.00 96.62 605 ARG A O 1
ATOM 4598 N N . LEU A 1 606 ? 13.846 -10.752 -14.424 1.00 97.06 606 LEU A N 1
ATOM 4599 C CA . LEU A 1 606 ? 13.817 -9.731 -13.382 1.00 97.06 606 LEU A CA 1
ATOM 4600 C C . LEU A 1 606 ? 14.646 -8.525 -13.813 1.00 97.06 606 LEU A C 1
ATOM 4602 O O . LEU A 1 606 ? 15.757 -8.678 -14.307 1.00 97.06 606 LEU A O 1
ATOM 4606 N N . VAL A 1 607 ? 14.118 -7.328 -13.590 1.00 96.81 607 VAL A N 1
ATOM 4607 C CA . VAL A 1 607 ? 14.856 -6.067 -13.712 1.00 96.81 607 VAL A CA 1
ATOM 4608 C C . VAL A 1 607 ? 14.883 -5.444 -12.326 1.00 96.81 607 VAL A C 1
ATOM 4610 O O . VAL A 1 607 ? 13.823 -5.237 -11.740 1.00 96.81 607 VAL A O 1
ATOM 4613 N N . MET A 1 608 ? 16.067 -5.173 -11.783 1.00 96.06 608 MET A N 1
ATOM 4614 C CA . MET A 1 608 ? 16.222 -4.674 -10.414 1.00 96.06 608 MET A CA 1
ATOM 4615 C C . MET A 1 608 ? 16.895 -3.306 -10.400 1.00 96.06 608 MET A C 1
ATOM 4617 O O . MET A 1 608 ? 17.972 -3.130 -10.969 1.00 96.06 608 MET A O 1
ATOM 4621 N N . ILE A 1 609 ? 16.252 -2.359 -9.723 1.00 95.06 609 ILE A N 1
ATOM 4622 C CA . ILE A 1 609 ? 16.689 -0.975 -9.559 1.00 95.06 609 ILE A CA 1
ATOM 4623 C C . ILE A 1 609 ? 16.859 -0.702 -8.060 1.00 95.06 609 ILE A C 1
ATOM 4625 O O . ILE A 1 609 ? 15.886 -0.733 -7.301 1.00 95.06 609 ILE A O 1
ATOM 4629 N N . ASP A 1 610 ? 18.096 -0.428 -7.648 1.00 93.44 610 ASP A N 1
ATOM 4630 C CA . ASP A 1 610 ? 18.481 -0.162 -6.259 1.00 93.44 610 ASP A CA 1
ATOM 4631 C C . ASP A 1 610 ? 19.438 1.041 -6.198 1.00 93.44 610 ASP A C 1
ATOM 4633 O O . ASP A 1 610 ? 20.660 0.866 -6.178 1.00 93.44 610 ASP A O 1
ATOM 4637 N N . PRO A 1 611 ? 18.909 2.278 -6.171 1.00 88.12 611 PRO A N 1
ATOM 4638 C CA . PRO A 1 611 ? 19.735 3.485 -6.144 1.00 88.12 611 PRO A CA 1
ATOM 4639 C C . PRO A 1 611 ? 20.594 3.605 -4.873 1.00 88.12 611 PRO A C 1
ATOM 4641 O O . PRO A 1 611 ? 21.535 4.395 -4.849 1.00 88.12 611 PRO A O 1
ATOM 4644 N N . LYS A 1 612 ? 20.299 2.832 -3.817 1.00 84.81 612 LYS A N 1
ATOM 4645 C CA . LYS A 1 612 ? 21.017 2.881 -2.533 1.00 84.81 612 LYS A CA 1
ATOM 4646 C C . LYS A 1 612 ? 22.053 1.767 -2.364 1.00 84.81 612 LYS A C 1
ATOM 4648 O O . LYS A 1 612 ? 22.855 1.851 -1.441 1.00 84.81 612 LYS A O 1
ATOM 4653 N N . MET A 1 613 ? 22.076 0.763 -3.241 1.00 80.00 613 MET A N 1
ATOM 4654 C CA . MET A 1 613 ? 23.008 -0.375 -3.202 1.00 80.00 613 MET A CA 1
ATOM 4655 C C . MET A 1 613 ? 22.959 -1.210 -1.909 1.00 80.00 613 MET A C 1
ATOM 4657 O O . MET A 1 613 ? 23.990 -1.716 -1.465 1.00 80.00 613 MET A O 1
ATOM 4661 N N . VAL A 1 614 ? 21.790 -1.364 -1.284 1.00 78.69 614 VAL A N 1
ATOM 4662 C CA . VAL A 1 614 ? 21.677 -2.062 0.016 1.00 78.69 614 VAL A CA 1
ATOM 4663 C C . VAL A 1 614 ? 20.885 -3.361 -0.090 1.00 78.69 614 VAL A C 1
ATOM 4665 O O . VAL A 1 614 ? 21.231 -4.370 0.530 1.00 78.69 614 VAL A O 1
ATOM 4668 N N . GLU A 1 615 ? 19.801 -3.365 -0.858 1.00 81.12 615 GLU A N 1
ATOM 4669 C CA . GLU A 1 615 ? 18.771 -4.388 -0.716 1.00 81.12 615 GLU A CA 1
ATOM 4670 C C . GLU A 1 615 ? 18.840 -5.418 -1.835 1.00 81.12 615 GLU A C 1
ATOM 4672 O O . GLU A 1 615 ? 18.945 -6.611 -1.560 1.00 81.12 615 GLU A O 1
ATOM 4677 N N . LEU A 1 616 ? 18.851 -4.985 -3.097 1.00 85.69 616 LEU A N 1
ATOM 4678 C CA . LEU A 1 616 ? 18.693 -5.899 -4.233 1.00 85.69 616 LEU A CA 1
ATOM 4679 C C . LEU A 1 616 ? 20.018 -6.454 -4.757 1.00 85.69 616 LEU A C 1
ATOM 4681 O O . LEU A 1 616 ? 20.030 -7.499 -5.402 1.00 85.69 616 LEU A O 1
ATOM 4685 N N . VAL A 1 617 ? 21.143 -5.809 -4.439 1.00 85.88 617 VAL A N 1
ATOM 4686 C CA . VAL A 1 617 ? 22.491 -6.204 -4.895 1.00 85.88 617 VAL A CA 1
ATOM 4687 C C . VAL A 1 617 ? 22.840 -7.656 -4.529 1.00 85.88 617 VAL A C 1
ATOM 4689 O O . VAL A 1 617 ? 23.568 -8.318 -5.270 1.00 85.88 617 VAL A O 1
ATOM 4692 N N . ARG A 1 618 ? 22.275 -8.190 -3.437 1.00 87.31 618 ARG A N 1
ATOM 4693 C CA . ARG A 1 618 ? 22.472 -9.582 -2.990 1.00 87.31 618 ARG A CA 1
ATOM 4694 C C . ARG A 1 618 ? 21.947 -10.641 -3.970 1.00 87.31 618 ARG A C 1
ATOM 4696 O O . ARG A 1 618 ? 22.372 -11.785 -3.921 1.00 87.31 618 ARG A O 1
ATOM 4703 N N . PHE A 1 619 ? 21.062 -10.258 -4.890 1.00 89.81 619 PHE A N 1
ATOM 4704 C CA . PHE A 1 619 ? 20.525 -11.138 -5.930 1.00 89.81 619 PHE A CA 1
ATOM 4705 C C . PHE A 1 619 ? 21.384 -11.189 -7.203 1.00 89.81 619 PHE A C 1
ATOM 4707 O O . PHE A 1 619 ? 21.018 -11.856 -8.175 1.00 89.81 619 PHE A O 1
ATOM 4714 N N . ASN A 1 620 ? 22.527 -10.495 -7.227 1.00 85.81 620 ASN A N 1
ATOM 4715 C CA . ASN A 1 620 ? 23.451 -10.574 -8.351 1.00 85.81 620 ASN A CA 1
ATOM 4716 C C . ASN A 1 620 ? 23.919 -12.019 -8.582 1.00 85.81 620 ASN A C 1
ATOM 4718 O O . ASN A 1 620 ? 24.327 -12.732 -7.664 1.00 85.81 620 ASN A O 1
ATOM 4722 N N . GLY A 1 621 ? 23.895 -12.442 -9.844 1.00 83.38 621 GLY A N 1
ATOM 4723 C CA . GLY A 1 621 ? 24.235 -13.803 -10.255 1.00 83.38 621 GLY A CA 1
ATOM 4724 C C . GLY A 1 621 ? 23.047 -14.762 -10.322 1.00 83.38 621 GLY A C 1
ATOM 4725 O O . GLY A 1 621 ? 23.258 -15.929 -10.630 1.00 83.38 621 GLY A O 1
ATOM 4726 N N . LEU A 1 622 ? 21.815 -14.298 -10.085 1.00 91.44 622 LEU A N 1
ATOM 4727 C CA . LEU A 1 622 ? 20.638 -15.036 -10.537 1.00 91.44 622 LEU A CA 1
ATOM 4728 C C . LEU A 1 622 ? 20.558 -15.025 -12.074 1.00 91.44 622 LEU A C 1
ATOM 4730 O O . LEU A 1 622 ? 20.592 -13.943 -12.665 1.00 91.44 622 LEU A O 1
ATOM 4734 N N . PRO A 1 623 ? 20.334 -16.177 -12.729 1.00 91.69 623 PRO A N 1
ATOM 4735 C CA . PRO A 1 623 ? 20.160 -16.244 -14.179 1.00 91.69 623 PRO A CA 1
ATOM 4736 C C . PRO A 1 623 ? 18.871 -15.557 -14.654 1.00 91.69 623 PRO A C 1
ATOM 4738 O O . PRO A 1 623 ? 18.751 -15.224 -15.829 1.00 91.69 623 PRO A O 1
ATOM 4741 N N . HIS A 1 624 ? 17.902 -15.308 -13.766 1.00 94.00 624 HIS A N 1
ATOM 4742 C CA . HIS A 1 624 ? 16.679 -14.554 -14.073 1.00 94.00 624 HIS A CA 1
ATOM 4743 C C . HIS A 1 624 ? 16.930 -13.060 -14.281 1.00 94.00 624 HIS A C 1
ATOM 4745 O O . HIS A 1 624 ? 16.094 -12.397 -14.895 1.00 94.00 624 HIS A O 1
ATOM 4751 N N . LEU A 1 625 ? 18.026 -12.510 -13.754 1.00 93.31 625 LEU A N 1
ATOM 4752 C CA . LEU A 1 625 ? 18.296 -11.078 -13.814 1.00 93.31 625 LEU A CA 1
ATOM 4753 C C . LEU A 1 625 ? 18.648 -10.664 -15.252 1.00 93.31 625 LEU A C 1
ATOM 4755 O O . LEU A 1 625 ? 19.541 -11.231 -15.879 1.00 93.31 625 LEU A O 1
ATOM 4759 N N . LEU A 1 626 ? 17.928 -9.683 -15.795 1.00 89.94 626 LEU A N 1
ATOM 4760 C CA . LEU A 1 626 ? 18.307 -9.017 -17.038 1.00 89.94 626 LEU A CA 1
ATOM 4761 C C . LEU A 1 626 ? 19.384 -7.991 -16.700 1.00 89.94 626 LEU A C 1
ATOM 4763 O O . LEU A 1 626 ? 19.096 -6.979 -16.071 1.00 89.94 626 LEU A O 1
ATOM 4767 N N . GLY A 1 627 ? 20.625 -8.268 -17.095 1.00 86.44 627 GLY A N 1
ATOM 4768 C CA . GLY A 1 627 ? 21.765 -7.428 -16.738 1.00 86.44 627 GLY A CA 1
ATOM 4769 C C . GLY A 1 627 ? 22.141 -7.528 -15.258 1.00 86.44 627 GLY A C 1
ATOM 4770 O O . GLY A 1 627 ? 21.960 -8.562 -14.618 1.00 86.44 627 GLY A O 1
ATOM 4771 N N . LYS A 1 628 ? 22.698 -6.441 -14.718 1.00 87.12 628 LYS A N 1
ATOM 4772 C CA . LYS A 1 628 ? 23.041 -6.295 -13.295 1.00 87.12 628 LYS A CA 1
ATOM 4773 C C . LYS A 1 628 ? 22.005 -5.433 -12.579 1.00 87.12 628 LYS A C 1
ATOM 4775 O O . LYS A 1 628 ? 21.253 -4.708 -13.225 1.00 87.12 628 LYS A O 1
ATOM 4780 N N . VAL A 1 629 ? 22.006 -5.465 -11.247 1.00 91.50 629 VAL A N 1
ATOM 4781 C CA . VAL A 1 629 ? 21.228 -4.503 -10.451 1.00 91.50 629 VAL A CA 1
ATOM 4782 C C . VAL A 1 629 ? 21.712 -3.087 -10.779 1.00 91.50 629 VAL A C 1
ATOM 4784 O O . VAL A 1 629 ? 22.904 -2.795 -10.664 1.00 91.50 629 VAL A O 1
ATOM 4787 N N . GLU A 1 630 ? 20.797 -2.228 -11.223 1.00 92.06 630 GLU A N 1
ATOM 4788 C CA . GLU A 1 630 ? 21.119 -0.866 -11.651 1.00 92.06 630 GLU A CA 1
ATOM 4789 C C . GLU A 1 630 ? 21.021 0.113 -10.482 1.00 92.06 630 GLU A C 1
ATOM 4791 O O . GLU A 1 630 ? 20.046 0.117 -9.728 1.00 92.06 630 GLU A O 1
ATOM 4796 N N . THR A 1 631 ? 22.047 0.952 -10.356 1.00 91.12 631 THR A N 1
ATOM 4797 C CA . THR A 1 631 ? 22.260 1.838 -9.200 1.00 91.12 631 THR A CA 1
ATOM 4798 C C . THR A 1 631 ? 22.396 3.303 -9.621 1.00 91.12 631 THR A C 1
ATOM 4800 O O . THR A 1 631 ? 22.054 4.205 -8.866 1.00 91.12 631 THR A O 1
ATOM 4803 N N . GLU A 1 632 ? 22.855 3.546 -10.851 1.00 90.12 632 GLU A N 1
ATOM 4804 C CA . GLU A 1 632 ? 23.081 4.880 -11.410 1.00 90.12 632 GLU A CA 1
ATOM 4805 C C . GLU A 1 632 ? 21.813 5.451 -12.046 1.00 90.12 632 GLU A C 1
ATOM 4807 O O . GLU A 1 632 ? 21.229 4.826 -12.935 1.00 90.12 632 GLU A O 1
ATOM 4812 N N . LEU A 1 633 ? 21.421 6.671 -11.664 1.00 88.56 633 LEU A N 1
ATOM 4813 C CA . LEU A 1 633 ? 20.159 7.284 -12.099 1.00 88.56 633 LEU A CA 1
ATOM 4814 C C . LEU A 1 633 ? 20.002 7.311 -13.625 1.00 88.56 633 LEU A C 1
ATOM 4816 O O . LEU A 1 633 ? 18.976 6.881 -14.149 1.00 88.56 633 LEU A O 1
ATOM 4820 N N . THR A 1 634 ? 21.013 7.789 -14.352 1.00 88.19 634 THR A N 1
ATOM 4821 C CA . THR A 1 634 ? 20.953 7.907 -15.819 1.00 88.19 634 THR A CA 1
ATOM 4822 C C . THR A 1 634 ? 20.713 6.551 -16.481 1.00 88.19 634 THR A C 1
ATOM 4824 O O . THR A 1 634 ? 19.944 6.442 -17.440 1.00 88.19 634 THR A O 1
ATOM 4827 N N . ARG A 1 635 ? 21.326 5.492 -15.935 1.00 92.00 635 ARG A N 1
ATOM 4828 C CA . ARG A 1 635 ? 21.126 4.119 -16.407 1.00 92.00 635 ARG A CA 1
ATOM 4829 C C . ARG A 1 635 ? 19.746 3.596 -16.031 1.00 92.00 635 ARG A C 1
ATOM 4831 O O . ARG A 1 635 ? 19.094 3.002 -16.882 1.00 92.00 635 ARG A O 1
ATOM 4838 N N . ILE A 1 636 ? 19.270 3.879 -14.817 1.00 94.19 636 ILE A N 1
ATOM 4839 C CA . ILE A 1 636 ? 17.923 3.521 -14.352 1.00 94.19 636 ILE A CA 1
ATOM 4840 C C . ILE A 1 636 ? 16.847 4.117 -15.270 1.00 94.19 636 ILE A C 1
ATOM 4842 O O . ILE A 1 636 ? 15.949 3.399 -15.711 1.00 94.19 636 ILE A O 1
ATOM 4846 N N . LEU A 1 637 ? 16.949 5.402 -15.624 1.00 93.00 637 LEU A N 1
ATOM 4847 C CA . LEU A 1 637 ? 16.025 6.036 -16.572 1.00 93.00 637 LEU A CA 1
ATOM 4848 C C . LEU A 1 637 ? 16.092 5.354 -17.949 1.00 93.00 637 LEU A C 1
ATOM 4850 O O . LEU A 1 637 ? 15.059 5.071 -18.557 1.00 93.00 637 LEU A O 1
ATOM 4854 N N . GLY A 1 638 ? 17.295 4.987 -18.403 1.00 92.94 638 GLY A N 1
ATOM 4855 C CA . GLY A 1 638 ? 17.491 4.161 -19.597 1.00 92.94 638 GLY A CA 1
ATOM 4856 C C . GLY A 1 638 ? 16.788 2.802 -19.529 1.00 92.94 638 GLY A C 1
ATOM 4857 O O . GLY A 1 638 ? 16.126 2.402 -20.486 1.00 92.94 638 GLY A O 1
ATOM 4858 N N . VAL A 1 639 ? 16.853 2.112 -18.391 1.00 95.50 639 VAL A N 1
ATOM 4859 C CA . VAL A 1 639 ? 16.172 0.826 -18.166 1.00 95.50 639 VAL A CA 1
ATOM 4860 C C . VAL A 1 639 ? 14.658 0.981 -18.240 1.00 95.50 639 VAL A C 1
ATOM 4862 O O . VAL A 1 639 ? 13.981 0.195 -18.909 1.00 95.50 639 VAL A O 1
ATOM 4865 N N . LEU A 1 640 ? 14.102 2.022 -17.613 1.00 95.94 640 LEU A N 1
ATOM 4866 C CA . LEU A 1 640 ? 12.675 2.315 -17.725 1.00 95.94 640 LEU A CA 1
ATOM 4867 C C . LEU A 1 640 ? 12.296 2.614 -19.189 1.00 95.94 640 LEU A C 1
ATOM 4869 O O . LEU A 1 640 ? 11.242 2.167 -19.650 1.00 95.94 640 LEU A O 1
ATOM 4873 N N . ARG A 1 641 ? 13.154 3.316 -19.954 1.00 95.19 641 ARG A N 1
ATOM 4874 C CA . ARG A 1 641 ? 12.881 3.681 -21.364 1.00 95.19 641 ARG A CA 1
ATOM 4875 C C . ARG A 1 641 ? 12.872 2.436 -22.226 1.00 95.19 641 ARG A C 1
ATOM 4877 O O . ARG A 1 641 ? 11.978 2.262 -23.055 1.00 95.19 641 ARG A O 1
ATOM 4884 N N . TRP A 1 642 ? 13.827 1.548 -21.982 1.00 95.94 642 TRP A N 1
ATOM 4885 C CA . TRP A 1 642 ? 13.877 0.244 -22.615 1.00 95.94 642 TRP A CA 1
ATOM 4886 C C . TRP A 1 642 ? 12.634 -0.586 -22.278 1.00 95.94 642 TRP A C 1
ATOM 4888 O O . TRP A 1 642 ? 12.015 -1.130 -23.185 1.00 95.94 642 TRP A O 1
ATOM 4898 N N . THR A 1 643 ? 12.198 -0.602 -21.016 1.00 96.81 643 THR A N 1
ATOM 4899 C CA . THR A 1 643 ? 11.003 -1.349 -20.586 1.00 96.81 643 THR A CA 1
ATOM 4900 C C . THR A 1 643 ? 9.744 -0.869 -21.316 1.00 96.81 643 THR A C 1
ATOM 4902 O O . THR A 1 643 ? 8.939 -1.682 -21.771 1.00 96.81 643 THR A O 1
ATOM 4905 N N . VAL A 1 644 ? 9.581 0.449 -21.493 1.00 97.06 644 VAL A N 1
ATOM 4906 C CA . VAL A 1 644 ? 8.478 1.021 -22.288 1.00 97.06 644 VAL A CA 1
ATOM 4907 C C . VAL A 1 644 ? 8.579 0.599 -23.758 1.00 97.06 644 VAL A C 1
ATOM 4909 O O . VAL A 1 644 ? 7.573 0.222 -24.357 1.00 97.06 644 VAL A O 1
ATOM 4912 N N . ARG A 1 645 ? 9.781 0.619 -24.347 1.00 96.06 645 ARG A N 1
ATOM 4913 C CA . ARG A 1 645 ? 9.996 0.171 -25.735 1.00 96.06 645 ARG A CA 1
ATOM 4914 C C . ARG A 1 645 ? 9.715 -1.322 -25.913 1.00 96.06 645 ARG A C 1
ATOM 4916 O O . ARG A 1 645 ? 9.115 -1.704 -26.913 1.00 96.06 645 ARG A O 1
ATOM 4923 N N . GLU A 1 646 ? 10.108 -2.150 -24.953 1.00 95.56 646 GLU A N 1
ATOM 4924 C CA . GLU A 1 646 ? 9.836 -3.588 -24.947 1.00 95.56 646 GLU A CA 1
ATOM 4925 C C . GLU A 1 646 ? 8.332 -3.865 -24.823 1.00 95.56 646 GLU A C 1
ATOM 4927 O O . GLU A 1 646 ? 7.789 -4.688 -25.557 1.00 95.56 646 GLU A O 1
ATOM 4932 N N . MET A 1 647 ? 7.619 -3.116 -23.976 1.00 96.94 647 MET A N 1
ATOM 4933 C CA . MET A 1 647 ? 6.156 -3.157 -23.917 1.00 96.94 647 MET A CA 1
ATOM 4934 C C . MET A 1 647 ? 5.528 -2.849 -25.288 1.00 96.94 647 MET A C 1
ATOM 4936 O O . MET A 1 647 ? 4.698 -3.624 -25.769 1.00 96.94 647 MET A O 1
ATOM 4940 N N . ASP A 1 648 ? 5.939 -1.757 -25.939 1.00 96.50 648 ASP A N 1
ATOM 4941 C CA . ASP A 1 648 ? 5.430 -1.370 -27.261 1.00 96.50 648 ASP A CA 1
ATOM 4942 C C . ASP A 1 648 ? 5.777 -2.422 -28.339 1.00 96.50 648 ASP A C 1
ATOM 4944 O O . ASP A 1 648 ? 4.953 -2.726 -29.207 1.00 96.50 648 ASP A O 1
ATOM 4948 N N . ARG A 1 649 ? 6.977 -3.023 -28.282 1.00 96.38 649 ARG A N 1
ATOM 4949 C CA . ARG A 1 649 ? 7.394 -4.121 -29.173 1.00 96.38 649 ARG A CA 1
ATOM 4950 C C . ARG A 1 649 ? 6.483 -5.335 -29.013 1.00 96.38 649 ARG A C 1
ATOM 4952 O O . ARG A 1 649 ? 6.023 -5.877 -30.018 1.00 96.38 649 ARG A O 1
ATOM 4959 N N . ARG A 1 650 ? 6.195 -5.749 -27.775 1.00 97.19 650 ARG A N 1
ATOM 4960 C CA . ARG A 1 650 ? 5.315 -6.895 -27.494 1.00 97.19 650 ARG A CA 1
ATOM 4961 C C . ARG A 1 650 ? 3.910 -6.675 -28.032 1.00 97.19 650 ARG A C 1
ATOM 4963 O O . ARG A 1 650 ? 3.354 -7.593 -28.622 1.00 97.19 650 ARG A O 1
ATOM 4970 N N . TYR A 1 651 ? 3.365 -5.463 -27.918 1.00 96.31 651 TYR A N 1
ATOM 4971 C CA . TYR A 1 651 ? 2.069 -5.141 -28.521 1.00 96.31 651 TYR A CA 1
ATOM 4972 C C . TYR A 1 651 ? 2.055 -5.347 -30.039 1.00 96.31 651 TYR A C 1
ATOM 4974 O O . TYR A 1 651 ? 1.156 -6.016 -30.546 1.00 96.31 651 TYR A O 1
ATOM 4982 N N . LYS A 1 652 ? 3.078 -4.857 -30.752 1.00 95.69 652 LYS A N 1
ATOM 4983 C CA . LYS A 1 652 ? 3.209 -5.071 -32.204 1.00 95.69 652 LYS A CA 1
ATOM 4984 C C . LYS A 1 652 ? 3.342 -6.554 -32.553 1.00 95.69 652 LYS A C 1
ATOM 4986 O O . LYS A 1 652 ? 2.748 -7.020 -33.522 1.00 95.69 652 LYS A O 1
ATOM 4991 N N . LEU A 1 653 ? 4.094 -7.309 -31.750 1.00 94.12 653 LEU A N 1
ATOM 4992 C CA . LEU A 1 653 ? 4.258 -8.746 -31.953 1.00 94.12 653 LEU A CA 1
ATOM 4993 C C . LEU A 1 653 ? 2.942 -9.504 -31.737 1.00 94.12 653 LEU A C 1
ATOM 4995 O O . LEU A 1 653 ? 2.614 -10.407 -32.507 1.00 94.12 653 LEU A O 1
ATOM 4999 N N . PHE A 1 654 ? 2.169 -9.124 -30.720 1.00 95.00 654 PHE A N 1
ATOM 5000 C CA . PHE A 1 654 ? 0.865 -9.718 -30.448 1.00 95.00 654 PHE A CA 1
ATOM 5001 C C . PHE A 1 654 ? -0.125 -9.424 -31.567 1.00 95.00 654 PHE A C 1
ATOM 5003 O O . PHE A 1 654 ? -0.804 -10.344 -32.015 1.00 95.00 654 PHE A O 1
ATOM 5010 N N . GLU A 1 655 ? -0.163 -8.185 -32.055 1.00 94.19 655 GLU A N 1
ATOM 5011 C CA . GLU A 1 655 ? -0.996 -7.785 -33.188 1.00 94.19 655 GLU A CA 1
ATOM 5012 C C . GLU A 1 655 ? -0.677 -8.620 -34.436 1.00 94.19 655 GLU A C 1
ATOM 5014 O O . GLU A 1 655 ? -1.584 -9.217 -35.017 1.00 94.19 655 GLU A O 1
ATOM 5019 N N . ALA A 1 656 ? 0.610 -8.780 -34.769 1.00 91.94 656 ALA A N 1
ATOM 5020 C CA . ALA A 1 656 ? 1.058 -9.596 -35.900 1.00 91.94 656 ALA A CA 1
ATOM 5021 C C . ALA A 1 656 ? 0.626 -11.075 -35.806 1.00 91.94 656 ALA A C 1
ATOM 5023 O O . ALA A 1 656 ? 0.407 -11.722 -36.828 1.00 91.94 656 ALA A O 1
ATOM 5024 N N . HIS A 1 657 ? 0.451 -11.608 -34.591 1.00 91.06 657 HIS A N 1
ATOM 5025 C CA . HIS A 1 657 ? 0.009 -12.990 -34.340 1.00 91.06 657 HIS A CA 1
ATOM 5026 C C . HIS A 1 657 ? -1.476 -13.083 -33.913 1.00 91.06 657 HIS A C 1
ATOM 5028 O O . HIS A 1 657 ? -1.968 -14.141 -33.487 1.00 91.06 657 HIS A O 1
ATOM 5034 N N . GLY A 1 658 ? -2.219 -11.971 -33.988 1.00 91.88 658 GLY A N 1
ATOM 5035 C CA . GLY A 1 658 ? -3.611 -11.853 -33.546 1.00 91.88 658 GLY A CA 1
ATOM 5036 C C . GLY A 1 658 ? -3.841 -12.246 -32.079 1.00 91.88 658 GLY A C 1
ATOM 5037 O O . GLY A 1 658 ? -4.896 -12.794 -31.744 1.00 91.88 658 GLY A O 1
ATOM 5038 N N . ALA A 1 659 ? -2.833 -12.102 -31.222 1.00 93.38 659 ALA A N 1
ATOM 5039 C CA . ALA A 1 659 ? -2.903 -12.345 -29.786 1.00 93.38 659 ALA A CA 1
ATOM 5040 C C . ALA A 1 659 ? -3.320 -11.065 -29.046 1.00 93.38 659 ALA A C 1
ATOM 5042 O O . ALA A 1 659 ? -3.078 -9.958 -29.515 1.00 93.38 659 ALA A O 1
ATOM 5043 N N . ARG A 1 660 ? -3.965 -11.206 -27.882 1.00 92.50 660 ARG A N 1
ATOM 5044 C CA . ARG A 1 660 ? -4.405 -10.055 -27.063 1.00 92.50 660 ARG A CA 1
ATOM 5045 C C . ARG A 1 660 ? -3.499 -9.794 -25.865 1.00 92.50 660 ARG A C 1
ATOM 5047 O O . ARG A 1 660 ? -3.522 -8.707 -25.301 1.00 92.50 660 ARG A O 1
ATOM 5054 N N . ASN A 1 661 ? -2.771 -10.812 -25.429 1.00 94.25 661 ASN A N 1
ATOM 5055 C CA . ASN A 1 661 ? -1.910 -10.782 -24.257 1.00 94.25 661 ASN A CA 1
ATOM 5056 C C . ASN A 1 661 ? -0.818 -11.851 -24.383 1.00 94.25 661 ASN A C 1
ATOM 5058 O O . ASN A 1 661 ? -0.874 -12.702 -25.276 1.00 94.25 661 ASN A O 1
ATOM 5062 N N . LEU A 1 662 ? 0.133 -11.833 -23.452 1.00 94.12 662 LEU A N 1
ATOM 5063 C CA . LEU A 1 662 ? 1.243 -12.778 -23.431 1.00 94.12 662 LEU A CA 1
ATOM 5064 C C . LEU A 1 662 ? 0.774 -14.241 -23.411 1.00 94.12 662 LEU A C 1
ATOM 5066 O O . LEU A 1 662 ? 1.291 -15.051 -24.169 1.00 94.12 662 LEU A O 1
ATOM 5070 N N . ASP A 1 663 ? -0.239 -14.581 -22.611 1.00 92.44 663 ASP A N 1
ATOM 5071 C CA . ASP A 1 663 ? -0.725 -15.964 -22.510 1.00 92.44 663 ASP A CA 1
ATOM 5072 C C . ASP A 1 663 ? -1.301 -16.485 -23.834 1.00 92.44 663 ASP A C 1
ATOM 5074 O O . ASP A 1 663 ? -1.004 -17.603 -24.254 1.00 92.44 663 ASP A O 1
ATOM 5078 N N . THR A 1 664 ? -2.094 -15.663 -24.529 1.00 93.56 664 THR A N 1
ATOM 5079 C CA . THR A 1 664 ? -2.651 -16.016 -25.845 1.00 93.56 664 THR A CA 1
ATOM 5080 C C . THR A 1 664 ? -1.580 -16.058 -26.926 1.00 93.56 664 THR A C 1
ATOM 5082 O O . THR A 1 664 ? -1.671 -16.897 -27.820 1.00 93.56 664 THR A O 1
ATOM 5085 N N . TYR A 1 665 ? -0.563 -15.198 -26.839 1.00 94.38 665 TYR A N 1
ATOM 5086 C CA . TYR A 1 665 ? 0.598 -15.249 -27.721 1.00 94.38 665 TYR A CA 1
ATOM 5087 C C . TYR A 1 665 ? 1.349 -16.570 -27.535 1.00 94.38 665 TYR A C 1
ATOM 5089 O O . TYR A 1 665 ? 1.432 -17.348 -28.482 1.00 94.38 665 TYR A O 1
ATOM 5097 N N . THR A 1 666 ? 1.769 -16.884 -26.306 1.00 90.81 666 THR A N 1
ATOM 5098 C CA . THR A 1 666 ? 2.497 -18.116 -25.974 1.00 90.81 666 THR A CA 1
ATOM 5099 C C . THR A 1 666 ? 1.709 -19.365 -26.363 1.00 90.81 666 THR A C 1
ATOM 5101 O O . THR A 1 666 ? 2.275 -20.297 -26.925 1.00 90.81 666 THR A O 1
ATOM 5104 N N . ALA A 1 667 ? 0.391 -19.394 -26.138 1.00 91.12 667 ALA A N 1
ATOM 5105 C CA . ALA A 1 667 ? -0.444 -20.530 -26.529 1.00 91.12 667 ALA A CA 1
ATOM 5106 C C . ALA A 1 667 ? -0.491 -20.749 -28.054 1.00 91.12 667 ALA A C 1
ATOM 5108 O O . ALA A 1 667 ? -0.496 -21.893 -28.510 1.00 91.12 667 ALA A O 1
ATOM 5109 N N . LYS A 1 668 ? -0.516 -19.670 -28.848 1.00 89.44 668 LYS A N 1
ATOM 5110 C CA . LYS A 1 668 ? -0.522 -19.747 -30.318 1.00 89.44 668 LYS A CA 1
ATOM 5111 C C . LYS A 1 668 ? 0.839 -20.129 -30.890 1.00 89.44 668 LYS A C 1
ATOM 5113 O O . LYS A 1 668 ? 0.900 -20.880 -31.861 1.00 89.44 668 LYS A O 1
ATOM 5118 N N . THR A 1 669 ? 1.915 -19.626 -30.295 1.00 89.31 669 THR A N 1
ATOM 5119 C CA . THR A 1 669 ? 3.281 -19.825 -30.786 1.00 89.31 669 THR A CA 1
ATOM 5120 C C . THR A 1 669 ? 3.953 -21.073 -30.222 1.00 89.31 669 THR A C 1
ATOM 5122 O O . THR A 1 669 ? 4.944 -21.523 -30.783 1.00 89.31 669 THR A O 1
ATOM 5125 N N . ALA A 1 670 ? 3.384 -21.720 -29.196 1.00 84.44 670 ALA A N 1
ATOM 5126 C CA . ALA A 1 670 ? 3.959 -22.904 -28.547 1.00 84.44 670 ALA A CA 1
ATOM 5127 C C . ALA A 1 670 ? 4.331 -24.055 -29.502 1.00 84.44 670 ALA A C 1
ATOM 5129 O O . ALA A 1 670 ? 5.230 -24.836 -29.196 1.00 84.44 670 ALA A O 1
ATOM 5130 N N . ARG A 1 671 ? 3.630 -24.190 -30.637 1.00 79.88 671 ARG A N 1
ATOM 5131 C CA . ARG A 1 671 ? 3.867 -25.246 -31.641 1.00 79.88 671 ARG A CA 1
ATOM 5132 C C . ARG A 1 671 ? 4.751 -24.801 -32.810 1.00 79.88 671 ARG A C 1
ATOM 5134 O O . ARG A 1 671 ? 5.098 -25.631 -33.644 1.00 79.88 671 ARG A O 1
ATOM 5141 N N . GLN A 1 672 ? 5.086 -23.518 -32.892 1.00 85.38 672 GLN A N 1
ATOM 5142 C CA . GLN A 1 672 ? 5.930 -22.961 -33.944 1.00 85.38 672 GLN A CA 1
ATOM 5143 C C . GLN A 1 672 ? 7.390 -23.017 -33.485 1.00 85.38 672 GLN A C 1
ATOM 5145 O O . GLN A 1 672 ? 7.718 -22.507 -32.418 1.00 85.38 672 GLN A O 1
ATOM 5150 N N . LYS A 1 673 ? 8.265 -23.653 -34.273 1.00 73.00 673 LYS A N 1
ATOM 5151 C CA . LYS A 1 673 ? 9.693 -23.776 -33.926 1.00 73.00 673 LYS A CA 1
ATOM 5152 C C . LYS A 1 673 ? 10.445 -22.443 -34.005 1.00 73.00 673 LYS A C 1
ATOM 5154 O O . LYS A 1 673 ? 11.354 -22.242 -33.212 1.00 73.00 673 LYS A O 1
ATOM 5159 N N . ASP A 1 674 ? 10.019 -21.544 -34.890 1.00 78.31 674 ASP A N 1
ATOM 5160 C CA . ASP A 1 674 ? 10.712 -20.274 -35.161 1.00 78.31 674 ASP A CA 1
ATOM 5161 C C . ASP A 1 674 ? 10.111 -19.075 -34.411 1.00 78.31 674 ASP A C 1
ATOM 5163 O O . ASP A 1 674 ? 10.554 -17.940 -34.580 1.00 78.31 674 ASP A O 1
ATOM 5167 N N . ALA A 1 675 ? 9.073 -19.295 -33.599 1.00 80.25 675 ALA A N 1
ATOM 5168 C CA . ALA A 1 675 ? 8.422 -18.208 -32.886 1.00 80.25 675 ALA A CA 1
ATOM 5169 C C . ALA A 1 675 ? 9.193 -17.828 -31.617 1.00 80.25 675 ALA A C 1
ATOM 5171 O O . ALA A 1 675 ? 9.517 -18.673 -30.780 1.00 80.25 675 ALA A O 1
ATOM 5172 N N . GLU A 1 676 ? 9.436 -16.528 -31.452 1.00 86.38 676 GLU A N 1
ATOM 5173 C CA . GLU A 1 676 ? 10.128 -15.974 -30.289 1.00 86.38 676 GLU A CA 1
ATOM 5174 C C . GLU A 1 676 ? 9.326 -16.245 -29.006 1.00 86.38 676 GLU A C 1
ATOM 5176 O O . GLU A 1 676 ? 8.163 -15.838 -28.885 1.00 86.38 676 GLU A O 1
ATOM 5181 N N . ARG A 1 677 ? 9.942 -16.924 -28.031 1.00 86.94 677 ARG A N 1
ATOM 5182 C CA . ARG A 1 677 ? 9.364 -17.116 -26.696 1.00 86.94 677 ARG A CA 1
ATOM 5183 C C . ARG A 1 677 ? 9.610 -15.878 -25.846 1.00 86.94 677 ARG A C 1
ATOM 5185 O O . ARG A 1 677 ? 10.742 -15.429 -25.711 1.00 86.94 677 ARG A O 1
ATOM 5192 N N . LEU A 1 678 ? 8.545 -15.357 -25.243 1.00 92.94 678 LEU A N 1
ATOM 5193 C CA . LEU A 1 678 ? 8.611 -14.150 -24.427 1.00 92.94 678 LEU A CA 1
ATOM 5194 C C . LEU A 1 678 ? 8.444 -14.486 -22.936 1.00 92.94 678 LEU A C 1
ATOM 5196 O O . LEU A 1 678 ? 7.361 -14.933 -22.543 1.00 92.94 678 LEU A O 1
ATOM 5200 N N . PRO A 1 679 ? 9.458 -14.229 -22.087 1.00 94.12 679 PRO A N 1
ATOM 5201 C CA . PRO A 1 679 ? 9.318 -14.371 -20.644 1.00 94.12 679 PRO A CA 1
ATOM 5202 C C . PRO A 1 679 ? 8.444 -13.253 -20.071 1.00 94.12 679 PRO A C 1
ATOM 5204 O O . PRO A 1 679 ? 8.366 -12.143 -20.620 1.00 94.12 679 PRO A O 1
ATOM 5207 N N . ARG A 1 680 ? 7.834 -13.501 -18.912 1.00 96.25 680 ARG A N 1
ATOM 5208 C CA . ARG A 1 680 ? 7.294 -12.421 -18.073 1.00 96.25 680 ARG A CA 1
ATOM 5209 C C . ARG A 1 680 ? 8.446 -11.567 -17.557 1.00 96.25 680 ARG A C 1
ATOM 5211 O O . ARG A 1 680 ? 9.501 -12.106 -17.243 1.00 96.25 680 ARG A O 1
ATOM 5218 N N . ILE A 1 681 ? 8.249 -10.257 -17.449 1.00 97.19 681 ILE A N 1
ATOM 5219 C CA . ILE A 1 681 ? 9.248 -9.346 -16.877 1.00 97.19 681 ILE A CA 1
ATOM 5220 C C . ILE A 1 681 ? 8.675 -8.737 -15.602 1.00 97.19 681 ILE A C 1
ATOM 5222 O O . ILE A 1 681 ? 7.594 -8.154 -15.632 1.00 97.19 681 ILE A O 1
ATOM 5226 N N . VAL A 1 682 ? 9.395 -8.846 -14.489 1.00 97.88 682 VAL A N 1
ATOM 5227 C CA . VAL A 1 682 ? 9.058 -8.133 -13.249 1.00 97.88 682 VAL A CA 1
ATOM 5228 C C . VAL A 1 682 ? 10.130 -7.084 -12.992 1.00 97.88 682 VAL A C 1
ATOM 5230 O O . VAL A 1 682 ? 11.303 -7.412 -12.824 1.00 97.88 682 VAL A O 1
ATOM 5233 N N . VAL A 1 683 ? 9.716 -5.820 -12.977 1.00 97.62 683 VAL A N 1
ATOM 5234 C CA . VAL A 1 683 ? 10.573 -4.670 -12.691 1.00 97.62 683 VAL A CA 1
ATOM 5235 C C . VAL A 1 683 ? 10.406 -4.289 -11.225 1.00 97.62 683 VAL A C 1
ATOM 5237 O O . VAL A 1 683 ? 9.307 -3.927 -10.801 1.00 97.62 683 VAL A O 1
ATOM 5240 N N . LEU A 1 684 ? 11.488 -4.384 -10.456 1.00 97.69 684 LEU A N 1
ATOM 5241 C CA . LEU A 1 684 ? 11.540 -4.058 -9.036 1.00 97.69 684 LEU A CA 1
ATOM 5242 C C . LEU A 1 684 ? 12.301 -2.751 -8.826 1.00 97.69 684 LEU A C 1
ATOM 5244 O O . LEU A 1 684 ? 13.463 -2.643 -9.212 1.00 97.69 684 LEU A O 1
ATOM 5248 N N . ILE A 1 685 ? 11.649 -1.782 -8.189 1.00 96.44 685 ILE A N 1
ATOM 5249 C CA . ILE A 1 685 ? 12.234 -0.491 -7.816 1.00 96.44 685 ILE A CA 1
ATOM 5250 C C . ILE A 1 685 ? 12.221 -0.408 -6.292 1.00 96.44 685 ILE A C 1
ATOM 5252 O O . ILE A 1 685 ? 11.141 -0.295 -5.712 1.00 96.44 685 ILE A O 1
ATOM 5256 N N . ASP A 1 686 ? 13.386 -0.472 -5.637 1.00 94.50 686 ASP A N 1
ATOM 5257 C CA . ASP A 1 686 ? 13.438 -0.441 -4.166 1.00 94.50 686 ASP A CA 1
ATOM 5258 C C . ASP A 1 686 ? 13.052 0.934 -3.594 1.00 94.50 686 ASP A C 1
ATOM 5260 O O . ASP A 1 686 ? 12.301 1.024 -2.621 1.00 94.50 686 ASP A O 1
ATOM 5264 N N . GLU A 1 687 ? 13.529 2.023 -4.195 1.00 95.06 687 GLU A N 1
ATOM 5265 C CA . GLU A 1 687 ? 13.245 3.378 -3.723 1.00 95.06 687 GLU A CA 1
ATOM 5266 C C . GLU A 1 687 ? 12.838 4.299 -4.872 1.00 95.06 687 GLU A C 1
ATOM 5268 O O . GLU A 1 687 ? 13.666 4.905 -5.549 1.00 95.06 687 GLU A O 1
ATOM 5273 N N . LEU A 1 688 ? 11.528 4.447 -5.057 1.00 95.62 688 LEU A N 1
ATOM 5274 C CA . LEU A 1 688 ? 10.960 5.381 -6.024 1.00 95.62 688 LEU A CA 1
ATOM 5275 C C . LEU A 1 688 ? 11.284 6.841 -5.680 1.00 95.62 688 LEU A C 1
ATOM 5277 O O . LEU A 1 688 ? 11.442 7.655 -6.587 1.00 95.62 688 LEU A O 1
ATOM 5281 N N . ALA A 1 689 ? 11.385 7.187 -4.391 1.00 94.94 689 ALA A N 1
ATOM 5282 C CA . ALA A 1 689 ? 11.600 8.570 -3.967 1.00 94.94 689 ALA A CA 1
ATOM 5283 C C . ALA A 1 689 ? 12.888 9.166 -4.545 1.00 94.94 689 ALA A C 1
ATOM 5285 O O . ALA A 1 689 ? 12.888 10.325 -4.948 1.00 94.94 689 ALA A O 1
ATOM 5286 N N . ASP A 1 690 ? 13.957 8.374 -4.639 1.00 92.69 690 ASP A N 1
ATOM 5287 C CA . ASP A 1 690 ? 15.241 8.845 -5.163 1.00 92.69 690 ASP A CA 1
ATOM 5288 C C . ASP A 1 690 ? 15.140 9.219 -6.650 1.00 92.69 690 ASP A C 1
ATOM 5290 O O . ASP A 1 690 ? 15.778 10.178 -7.088 1.00 92.69 690 ASP A O 1
ATOM 5294 N N . LEU A 1 691 ? 14.285 8.518 -7.404 1.00 93.62 691 LEU A N 1
ATOM 5295 C CA . LEU A 1 691 ? 13.988 8.819 -8.807 1.00 93.62 691 LEU A CA 1
ATOM 5296 C C . LEU A 1 691 ? 13.079 10.047 -8.933 1.00 93.62 691 LEU A C 1
ATOM 5298 O O . LEU A 1 691 ? 13.355 10.947 -9.723 1.00 93.62 691 LEU A O 1
ATOM 5302 N N . MET A 1 692 ? 12.034 10.124 -8.105 1.00 95.06 692 MET A N 1
ATOM 5303 C CA . MET A 1 692 ? 11.082 11.241 -8.103 1.00 95.06 692 MET A CA 1
ATOM 5304 C C . MET A 1 692 ? 11.707 12.562 -7.643 1.00 95.06 692 MET A C 1
ATOM 5306 O O . MET A 1 692 ? 11.269 13.626 -8.060 1.00 95.06 692 MET A O 1
ATOM 5310 N N . MET A 1 693 ? 12.746 12.526 -6.809 1.00 90.38 693 MET A N 1
ATOM 5311 C CA . MET A 1 693 ? 13.441 13.738 -6.367 1.00 90.38 693 MET A CA 1
ATOM 5312 C C . MET A 1 693 ? 14.429 14.284 -7.396 1.00 90.38 693 MET A C 1
ATOM 5314 O O . MET A 1 693 ? 14.673 15.488 -7.418 1.00 90.38 693 MET A O 1
ATOM 5318 N N . GLN A 1 694 ? 15.020 13.415 -8.216 1.00 90.38 694 GLN A N 1
ATOM 5319 C CA . GLN A 1 694 ? 16.043 13.812 -9.184 1.00 90.38 694 GLN A CA 1
ATOM 5320 C C . GLN A 1 694 ? 15.460 14.046 -10.583 1.00 90.38 694 GLN A C 1
ATOM 5322 O O . GLN A 1 694 ? 15.867 14.984 -11.263 1.00 90.38 694 GLN A O 1
ATOM 5327 N N . ALA A 1 695 ? 14.495 13.223 -11.005 1.00 92.94 695 ALA A N 1
ATOM 5328 C CA . ALA A 1 695 ? 13.863 13.282 -12.322 1.00 92.94 695 ALA A CA 1
ATOM 5329 C C . ALA A 1 695 ? 12.347 12.964 -12.248 1.00 92.94 695 ALA A C 1
ATOM 5331 O O . ALA A 1 695 ? 11.908 11.948 -12.802 1.00 92.94 695 ALA A O 1
ATOM 5332 N N . PRO A 1 696 ? 11.529 13.808 -11.580 1.00 93.88 696 PRO A N 1
ATOM 5333 C CA . PRO A 1 696 ? 10.102 13.549 -11.346 1.00 93.88 696 PRO A CA 1
ATOM 5334 C C . PRO A 1 696 ? 9.307 13.353 -12.639 1.00 93.88 696 PRO A C 1
ATOM 5336 O O . PRO A 1 696 ? 8.650 12.328 -12.809 1.00 93.88 696 PRO A O 1
ATOM 5339 N N . ASP A 1 697 ? 9.414 14.296 -13.580 1.00 92.31 697 ASP A N 1
ATOM 5340 C CA . ASP A 1 697 ? 8.583 14.309 -14.789 1.00 92.31 697 ASP A CA 1
ATOM 5341 C C . ASP A 1 697 ? 8.830 13.093 -15.688 1.00 92.31 697 ASP A C 1
ATOM 5343 O O . ASP A 1 697 ? 7.906 12.548 -16.291 1.00 92.31 697 ASP A O 1
ATOM 5347 N N . GLU A 1 698 ? 10.088 12.680 -15.854 1.00 93.44 698 GLU A N 1
ATOM 5348 C CA . GLU A 1 698 ? 10.428 11.503 -16.657 1.00 93.44 698 GLU A CA 1
ATOM 5349 C C . GLU A 1 698 ? 10.015 10.212 -15.938 1.00 93.44 698 GLU A C 1
ATOM 5351 O O . GLU A 1 698 ? 9.313 9.387 -16.526 1.00 93.44 698 GLU A O 1
ATOM 5356 N N . THR A 1 699 ? 10.354 10.082 -14.651 1.00 95.50 699 THR A N 1
ATOM 5357 C CA . THR A 1 699 ? 10.029 8.901 -13.840 1.00 95.50 699 THR A CA 1
ATOM 5358 C C . THR A 1 699 ? 8.522 8.659 -13.782 1.00 95.50 699 THR A C 1
ATOM 5360 O O . THR A 1 699 ? 8.063 7.562 -14.108 1.00 95.50 699 THR A O 1
ATOM 5363 N N . GLU A 1 700 ? 7.733 9.676 -13.421 1.00 95.94 700 GLU A N 1
ATOM 5364 C CA . GLU A 1 700 ? 6.283 9.547 -13.279 1.00 95.94 700 GLU A CA 1
ATOM 5365 C C . GLU A 1 700 ? 5.628 9.159 -14.606 1.00 95.94 700 GLU A C 1
ATOM 5367 O O . GLU A 1 700 ? 4.853 8.201 -14.650 1.00 95.94 700 GLU A O 1
ATOM 5372 N N . ARG A 1 701 ? 5.987 9.829 -15.713 1.00 95.75 701 ARG A N 1
ATOM 5373 C CA . ARG A 1 701 ? 5.436 9.520 -17.045 1.00 95.75 701 ARG A CA 1
ATOM 5374 C C . ARG A 1 701 ? 5.654 8.060 -17.430 1.00 95.75 701 ARG A C 1
ATOM 5376 O O . ARG A 1 701 ? 4.756 7.431 -17.989 1.00 95.75 701 ARG A O 1
ATOM 5383 N N . MET A 1 702 ? 6.830 7.515 -17.145 1.00 96.38 702 MET A N 1
ATOM 5384 C CA . MET A 1 702 ? 7.193 6.157 -17.544 1.00 96.38 702 MET A CA 1
ATOM 5385 C C . MET A 1 702 ? 6.572 5.103 -16.637 1.00 96.38 702 MET A C 1
ATOM 5387 O O . MET A 1 702 ? 5.992 4.141 -17.139 1.00 96.38 702 MET A O 1
ATOM 5391 N N . VAL A 1 703 ? 6.632 5.309 -15.318 1.00 96.94 703 VAL A N 1
ATOM 5392 C CA . VAL A 1 703 ? 6.005 4.422 -14.331 1.00 96.94 703 VAL A CA 1
ATOM 5393 C C . VAL A 1 703 ? 4.494 4.361 -14.555 1.00 96.94 703 VAL A C 1
ATOM 5395 O O . VAL A 1 703 ? 3.934 3.268 -14.594 1.00 96.94 703 VAL A O 1
ATOM 5398 N N . VAL A 1 704 ? 3.836 5.503 -14.783 1.00 96.56 704 VAL A N 1
ATOM 5399 C CA . VAL A 1 704 ? 2.394 5.566 -15.068 1.00 96.56 704 VAL A CA 1
ATOM 5400 C C . VAL A 1 704 ? 2.058 4.881 -16.390 1.00 96.56 704 VAL A C 1
ATOM 5402 O O . VAL A 1 704 ? 1.143 4.060 -16.427 1.00 96.56 704 VAL A O 1
ATOM 5405 N N . ARG A 1 705 ? 2.803 5.156 -17.470 1.00 96.19 705 ARG A N 1
ATOM 5406 C CA . ARG A 1 705 ? 2.557 4.524 -18.777 1.00 96.19 705 ARG A CA 1
ATOM 5407 C C . ARG A 1 705 ? 2.692 3.004 -18.710 1.00 96.19 705 ARG A C 1
ATOM 5409 O O . ARG A 1 705 ? 1.848 2.290 -19.250 1.00 96.19 705 ARG A O 1
ATOM 5416 N N . LEU A 1 706 ? 3.731 2.512 -18.036 1.00 96.88 706 LEU A N 1
ATOM 5417 C CA . LEU A 1 706 ? 3.902 1.083 -17.797 1.00 96.88 706 LEU A CA 1
ATOM 5418 C C . LEU A 1 706 ? 2.739 0.542 -16.963 1.00 96.88 706 LEU A C 1
ATOM 5420 O O . LEU A 1 706 ? 2.092 -0.405 -17.389 1.00 96.88 706 LEU A O 1
ATOM 5424 N N . ALA A 1 707 ? 2.399 1.174 -15.839 1.00 95.56 707 ALA A N 1
ATOM 5425 C CA . ALA A 1 707 ? 1.322 0.698 -14.974 1.00 95.56 707 ALA A CA 1
ATOM 5426 C C . ALA A 1 707 ? -0.059 0.652 -15.668 1.00 95.56 707 ALA A C 1
ATOM 5428 O O . ALA A 1 707 ? -0.908 -0.173 -15.334 1.00 95.56 707 ALA A O 1
ATOM 5429 N N . GLN A 1 708 ? -0.282 1.506 -16.670 1.00 94.06 708 GLN A N 1
ATOM 5430 C CA . GLN A 1 708 ? -1.509 1.519 -17.469 1.00 94.06 708 GLN A CA 1
ATOM 5431 C C . GLN A 1 708 ? -1.571 0.405 -18.517 1.00 94.06 708 GLN A C 1
ATOM 5433 O O . GLN A 1 708 ? -2.642 -0.150 -18.764 1.00 94.06 708 GLN A O 1
ATOM 5438 N N . MET A 1 709 ? -0.448 0.099 -19.173 1.00 93.25 709 MET A N 1
ATOM 5439 C CA . MET A 1 709 ? -0.446 -0.685 -20.414 1.00 93.25 709 MET A CA 1
ATOM 5440 C C . MET A 1 709 ? 0.311 -2.018 -20.321 1.00 93.25 709 MET A C 1
ATOM 5442 O O . MET A 1 709 ? 0.125 -2.879 -21.178 1.00 93.25 709 MET A O 1
ATOM 5446 N N . ALA A 1 710 ? 1.135 -2.243 -19.300 1.00 94.94 710 ALA A N 1
ATOM 5447 C CA . ALA A 1 710 ? 2.062 -3.376 -19.240 1.00 94.94 710 ALA A CA 1
ATOM 5448 C C . ALA A 1 710 ? 1.405 -4.725 -18.880 1.00 94.94 710 ALA A C 1
ATOM 5450 O O . ALA A 1 710 ? 1.918 -5.786 -19.242 1.00 94.94 710 ALA A O 1
ATOM 5451 N N . ARG A 1 711 ? 0.227 -4.719 -18.235 1.00 91.94 711 ARG A N 1
ATOM 5452 C CA . ARG A 1 711 ? -0.468 -5.946 -17.794 1.00 91.94 711 ARG A CA 1
ATOM 5453 C C . ARG A 1 711 ? -0.604 -6.997 -18.901 1.00 91.94 711 ARG A C 1
ATOM 5455 O O . ARG A 1 711 ? -0.355 -8.176 -18.666 1.00 91.94 711 ARG A O 1
ATOM 5462 N N . ALA A 1 712 ? -1.032 -6.592 -20.098 1.00 93.00 712 ALA A N 1
ATOM 5463 C CA . ALA A 1 712 ? -1.269 -7.528 -21.197 1.00 93.00 712 ALA A CA 1
ATOM 5464 C C . ALA A 1 712 ? 0.037 -8.063 -21.808 1.00 93.00 712 ALA A C 1
ATOM 5466 O O . ALA A 1 712 ? 0.053 -9.180 -22.324 1.00 93.00 712 ALA A O 1
ATOM 5467 N N . THR A 1 713 ? 1.132 -7.302 -21.720 1.00 95.81 713 THR A N 1
ATOM 5468 C CA . THR A 1 713 ? 2.454 -7.671 -22.254 1.00 95.81 713 THR A CA 1
ATOM 5469 C C . THR A 1 713 ? 3.245 -8.593 -21.332 1.00 95.81 713 THR A C 1
ATOM 5471 O O . THR A 1 713 ? 4.311 -9.078 -21.718 1.00 95.81 713 THR A O 1
ATOM 5474 N N . GLY A 1 714 ? 2.706 -8.891 -20.145 1.00 94.69 714 GLY A N 1
ATOM 5475 C CA . GLY A 1 714 ? 3.368 -9.697 -19.124 1.00 94.69 714 GLY A CA 1
ATOM 5476 C C . GLY A 1 714 ? 4.539 -8.971 -18.469 1.00 94.69 714 GLY A C 1
ATOM 5477 O O . GLY A 1 714 ? 5.483 -9.624 -18.024 1.00 94.69 714 GLY A O 1
ATOM 5478 N N . ILE A 1 715 ? 4.495 -7.635 -18.454 1.00 96.94 715 ILE A N 1
ATOM 5479 C CA . ILE A 1 715 ? 5.432 -6.785 -17.725 1.00 96.94 715 ILE A CA 1
ATOM 5480 C C . ILE A 1 715 ? 4.719 -6.277 -16.464 1.00 96.94 715 ILE A C 1
ATOM 5482 O O . ILE A 1 715 ? 3.621 -5.726 -16.529 1.00 96.94 715 ILE A O 1
ATOM 5486 N N . HIS A 1 716 ? 5.344 -6.472 -15.309 1.00 97.12 716 HIS A N 1
ATOM 5487 C CA . HIS A 1 716 ? 4.783 -6.173 -13.993 1.00 97.12 716 HIS A CA 1
ATOM 5488 C C . HIS A 1 716 ? 5.723 -5.261 -13.212 1.00 97.12 716 HIS A C 1
ATOM 5490 O O . HIS A 1 716 ? 6.940 -5.344 -13.362 1.00 97.12 716 HIS A O 1
ATOM 5496 N N . LEU A 1 717 ? 5.160 -4.396 -12.369 1.00 97.75 717 LEU A N 1
ATOM 5497 C CA . LEU A 1 717 ? 5.930 -3.425 -11.584 1.00 97.75 717 LEU A CA 1
ATOM 5498 C C . LEU A 1 717 ? 5.738 -3.704 -10.099 1.00 97.75 717 LEU A C 1
ATOM 5500 O O . LEU A 1 717 ? 4.604 -3.764 -9.629 1.00 97.75 717 LEU A O 1
ATOM 5504 N N . VAL A 1 718 ? 6.840 -3.811 -9.367 1.00 97.81 718 VAL A N 1
ATOM 5505 C CA . VAL A 1 718 ? 6.863 -3.774 -7.905 1.00 97.81 718 VAL A CA 1
ATOM 5506 C C . VAL A 1 718 ? 7.660 -2.542 -7.515 1.00 97.81 718 VAL A C 1
ATOM 5508 O O . VAL A 1 718 ? 8.877 -2.500 -7.674 1.00 97.81 718 VAL A O 1
ATOM 5511 N N . VAL A 1 719 ? 6.958 -1.512 -7.060 1.00 97.31 719 VAL A N 1
ATOM 5512 C CA . VAL A 1 719 ? 7.555 -0.216 -6.745 1.00 97.31 719 VAL A CA 1
ATOM 5513 C C . VAL A 1 719 ? 7.484 -0.003 -5.253 1.00 97.31 719 VAL A C 1
ATOM 5515 O O . VAL A 1 719 ? 6.419 -0.157 -4.659 1.00 97.31 719 VAL A O 1
ATOM 5518 N N . ALA A 1 720 ? 8.608 0.360 -4.652 1.00 97.12 720 ALA A N 1
ATOM 5519 C CA . ALA A 1 720 ? 8.693 0.570 -3.229 1.00 97.12 720 ALA A CA 1
ATOM 5520 C C . ALA A 1 720 ? 9.217 1.962 -2.870 1.00 97.12 720 ALA A C 1
ATOM 5522 O O . ALA A 1 720 ? 9.927 2.600 -3.645 1.00 97.12 720 ALA A O 1
ATOM 5523 N N . THR A 1 721 ? 8.838 2.467 -1.696 1.00 95.94 721 THR A N 1
ATOM 5524 C CA . THR A 1 721 ? 9.399 3.714 -1.168 1.00 95.94 721 THR A CA 1
ATOM 5525 C C . THR A 1 721 ? 9.425 3.765 0.353 1.00 95.94 721 THR A C 1
ATOM 5527 O O . THR A 1 721 ? 8.526 3.259 1.026 1.00 95.94 721 THR A O 1
ATOM 5530 N N . GLN A 1 722 ? 10.456 4.404 0.909 1.00 95.06 722 GLN A N 1
ATOM 5531 C CA . GLN A 1 722 ? 10.523 4.726 2.336 1.00 95.06 722 GLN A CA 1
ATOM 5532 C C . GLN A 1 722 ? 9.913 6.089 2.681 1.00 95.06 722 GLN A C 1
ATOM 5534 O O . GLN A 1 722 ? 9.747 6.411 3.858 1.00 95.06 722 GLN A O 1
ATOM 5539 N N . ARG A 1 723 ? 9.582 6.901 1.668 1.00 93.25 723 ARG A N 1
ATOM 5540 C CA . ARG A 1 723 ? 9.050 8.260 1.815 1.00 93.25 723 ARG A CA 1
ATOM 5541 C C . ARG A 1 723 ? 7.626 8.325 1.258 1.00 93.25 723 ARG A C 1
ATOM 5543 O O . ARG A 1 723 ? 7.439 8.768 0.127 1.00 93.25 723 ARG A O 1
ATOM 5550 N N . PRO A 1 724 ? 6.614 7.890 2.029 1.00 93.94 724 PRO A N 1
ATOM 5551 C CA . PRO A 1 724 ? 5.213 7.929 1.616 1.00 93.94 724 PRO A CA 1
ATOM 5552 C C . PRO A 1 724 ? 4.636 9.357 1.658 1.00 93.94 724 PRO A C 1
ATOM 5554 O O . PRO A 1 724 ? 3.699 9.636 2.400 1.00 93.94 724 PRO A O 1
ATOM 5557 N N . SER A 1 725 ? 5.198 10.274 0.866 1.00 94.25 725 SER A N 1
ATOM 5558 C CA . SER A 1 725 ? 4.692 11.638 0.683 1.00 94.25 725 SER A CA 1
ATOM 5559 C C . SER A 1 725 ? 3.877 11.760 -0.605 1.00 94.25 725 SER A C 1
ATOM 5561 O O . SER A 1 725 ? 4.004 10.946 -1.520 1.00 94.25 725 SER A O 1
ATOM 5563 N N . THR A 1 726 ? 3.049 12.800 -0.699 1.00 93.62 726 THR A N 1
ATOM 5564 C CA . THR A 1 726 ? 2.252 13.101 -1.902 1.00 93.62 726 THR A CA 1
ATOM 5565 C C . THR A 1 726 ? 3.097 13.432 -3.129 1.00 93.62 726 THR A C 1
ATOM 5567 O O . THR A 1 726 ? 2.616 13.275 -4.246 1.00 93.62 726 THR A O 1
ATOM 5570 N N . ASP A 1 727 ? 4.341 13.865 -2.919 1.00 92.00 727 ASP A N 1
ATOM 5571 C CA . ASP A 1 727 ? 5.271 14.232 -3.992 1.00 92.00 727 ASP A CA 1
ATOM 5572 C C . ASP A 1 727 ? 5.936 12.995 -4.616 1.00 92.00 727 ASP A C 1
ATOM 5574 O O . ASP A 1 727 ? 6.328 13.014 -5.778 1.00 92.00 727 ASP A O 1
ATOM 5578 N N . VAL A 1 728 ? 6.049 11.903 -3.850 1.00 95.00 728 VAL A N 1
ATOM 5579 C CA . VAL A 1 728 ? 6.596 10.622 -4.325 1.00 95.00 728 VAL A CA 1
ATOM 5580 C C . VAL A 1 728 ? 5.476 9.699 -4.788 1.00 95.00 728 VAL A C 1
ATOM 5582 O O . VAL A 1 728 ? 5.543 9.120 -5.867 1.00 95.00 728 VAL A O 1
ATOM 5585 N N . VAL A 1 729 ? 4.434 9.554 -3.969 1.00 96.00 729 VAL A N 1
ATOM 5586 C CA . VAL A 1 729 ? 3.257 8.730 -4.253 1.00 96.00 729 VAL A CA 1
ATOM 5587 C C . VAL A 1 729 ? 2.129 9.656 -4.706 1.00 96.00 729 VAL A C 1
ATOM 5589 O O . VAL A 1 729 ? 1.187 9.963 -3.968 1.00 96.00 729 VAL A O 1
ATOM 5592 N N . THR A 1 730 ? 2.260 10.138 -5.938 1.00 95.44 730 THR A N 1
ATOM 5593 C CA . THR A 1 730 ? 1.324 11.090 -6.542 1.00 95.44 730 THR A CA 1
ATOM 5594 C C . THR A 1 730 ? -0.050 10.461 -6.785 1.00 95.44 730 THR A C 1
ATOM 5596 O O . THR A 1 730 ? -0.218 9.238 -6.826 1.00 95.44 730 THR A O 1
ATOM 5599 N N . GLY A 1 731 ? -1.069 11.295 -7.016 1.00 93.69 731 GLY A N 1
ATOM 5600 C CA . GLY A 1 731 ? -2.408 10.812 -7.372 1.00 93.69 731 GLY A CA 1
ATOM 5601 C C . GLY A 1 731 ? -2.426 9.929 -8.629 1.00 93.69 731 GLY A C 1
ATOM 5602 O O . GLY A 1 731 ? -3.179 8.955 -8.674 1.00 93.69 731 GLY A O 1
ATOM 5603 N N . LEU A 1 732 ? -1.565 10.218 -9.614 1.00 94.44 732 LEU A N 1
ATOM 5604 C CA . LEU A 1 732 ? -1.442 9.426 -10.840 1.00 94.44 732 LEU A CA 1
ATOM 5605 C C . LEU A 1 732 ? -0.827 8.054 -10.568 1.00 94.44 732 LEU A C 1
ATOM 5607 O O . LEU A 1 732 ? -1.319 7.053 -11.087 1.00 94.44 732 LEU A O 1
ATOM 5611 N N . ILE A 1 733 ? 0.199 7.979 -9.721 1.00 95.12 733 ILE A N 1
ATOM 5612 C CA . ILE A 1 733 ? 0.781 6.697 -9.316 1.00 95.12 733 ILE A CA 1
ATOM 5613 C C . ILE A 1 733 ? -0.274 5.874 -8.572 1.00 95.12 733 ILE A C 1
ATOM 5615 O O . ILE A 1 733 ? -0.561 4.745 -8.964 1.00 95.12 733 ILE A O 1
ATOM 5619 N N . LYS A 1 734 ? -0.962 6.446 -7.578 1.00 93.31 734 LYS A N 1
ATOM 5620 C CA . LYS A 1 734 ? -1.998 5.708 -6.830 1.00 93.31 734 LYS A CA 1
ATOM 5621 C C . LYS A 1 734 ? -3.109 5.169 -7.719 1.00 93.31 734 LYS A C 1
ATOM 5623 O O . LYS A 1 734 ? -3.541 4.035 -7.515 1.00 93.31 734 LYS A O 1
ATOM 5628 N N . ALA A 1 735 ? -3.547 5.945 -8.708 1.00 92.75 735 ALA A N 1
ATOM 5629 C CA . ALA A 1 735 ? -4.604 5.538 -9.628 1.00 92.75 735 ALA A CA 1
ATOM 5630 C C . ALA A 1 735 ? -4.248 4.287 -10.454 1.00 92.75 735 ALA A C 1
ATOM 5632 O O . ALA A 1 735 ? -5.149 3.541 -10.829 1.00 92.75 735 ALA A O 1
ATOM 5633 N N . ASN A 1 736 ? -2.959 4.033 -10.708 1.00 95.06 736 ASN A N 1
ATOM 5634 C CA . ASN A 1 736 ? -2.498 2.910 -11.535 1.00 95.06 736 ASN A CA 1
ATOM 5635 C C . ASN A 1 736 ? -1.894 1.745 -10.729 1.00 95.06 736 ASN A C 1
ATOM 5637 O O . ASN A 1 736 ? -1.616 0.688 -11.290 1.00 95.06 736 ASN A O 1
ATOM 5641 N N . PHE A 1 737 ? -1.744 1.903 -9.411 1.00 95.94 737 PHE A N 1
ATOM 5642 C CA . PHE A 1 737 ? -1.281 0.865 -8.486 1.00 95.94 737 PHE A CA 1
ATOM 5643 C C . PHE A 1 737 ? -2.387 0.537 -7.469 1.00 95.94 737 PHE A C 1
ATOM 5645 O O . PHE A 1 737 ? -2.359 1.037 -6.342 1.00 95.94 737 PHE A O 1
ATOM 5652 N N . PRO A 1 738 ? -3.402 -0.262 -7.851 1.00 91.75 738 PRO A N 1
ATOM 5653 C CA . PRO A 1 738 ? -4.526 -0.581 -6.971 1.00 91.75 738 PRO A CA 1
ATOM 5654 C C . PRO A 1 738 ? -4.160 -1.589 -5.871 1.00 91.75 738 PRO A C 1
ATOM 5656 O O . PRO A 1 738 ? -4.784 -1.583 -4.814 1.00 91.75 738 PRO A O 1
ATOM 5659 N N . ALA A 1 739 ? -3.152 -2.439 -6.099 1.00 96.06 739 ALA A N 1
ATOM 5660 C CA . ALA A 1 739 ? -2.615 -3.328 -5.077 1.00 96.06 739 ALA A CA 1
ATOM 5661 C C . ALA A 1 739 ? -1.523 -2.608 -4.280 1.00 96.06 739 ALA A C 1
ATOM 5663 O O . ALA A 1 739 ? -0.567 -2.082 -4.860 1.00 96.06 739 ALA A O 1
ATOM 5664 N N . ARG A 1 740 ? -1.670 -2.569 -2.952 1.00 96.75 740 ARG A N 1
ATOM 5665 C CA . ARG A 1 740 ? -0.793 -1.784 -2.073 1.00 96.75 740 ARG A CA 1
ATOM 5666 C C . ARG A 1 740 ? -0.442 -2.543 -0.805 1.00 96.75 740 ARG A C 1
ATOM 5668 O O . ARG A 1 740 ? -1.289 -3.213 -0.222 1.00 96.75 740 ARG A O 1
ATOM 5675 N N . ILE A 1 741 ? 0.798 -2.399 -0.360 1.00 98.06 741 ILE A N 1
ATOM 5676 C CA . ILE A 1 741 ? 1.280 -2.869 0.937 1.00 98.06 741 ILE A CA 1
ATOM 5677 C C . ILE A 1 741 ? 1.814 -1.658 1.694 1.00 98.06 741 ILE A C 1
ATOM 5679 O O . ILE A 1 741 ? 2.757 -1.008 1.244 1.00 98.06 741 ILE A O 1
ATOM 5683 N N . ALA A 1 742 ? 1.230 -1.368 2.852 1.00 98.06 742 ALA A N 1
ATOM 5684 C CA . ALA A 1 742 ? 1.765 -0.388 3.785 1.00 98.06 742 ALA A CA 1
ATOM 5685 C C . ALA A 1 742 ? 2.359 -1.108 4.995 1.00 98.06 742 ALA A C 1
ATOM 5687 O O . ALA A 1 742 ? 1.648 -1.795 5.724 1.00 98.06 742 ALA A O 1
ATOM 5688 N N . PHE A 1 743 ? 3.655 -0.938 5.215 1.00 97.75 743 PHE A N 1
ATOM 5689 C CA . PHE A 1 743 ? 4.303 -1.254 6.482 1.00 97.75 743 PHE A CA 1
ATOM 5690 C C . PHE A 1 743 ? 4.120 -0.101 7.472 1.00 97.75 743 PHE A C 1
ATOM 5692 O O . PHE A 1 743 ? 3.508 0.919 7.151 1.00 97.75 743 PHE A O 1
ATOM 5699 N N . ALA A 1 744 ? 4.655 -0.261 8.683 1.00 95.31 744 ALA A N 1
ATOM 5700 C CA . ALA A 1 744 ? 4.622 0.783 9.699 1.00 95.31 744 ALA A CA 1
ATOM 5701 C C . ALA A 1 744 ? 5.116 2.137 9.158 1.00 95.31 744 ALA A C 1
ATOM 5703 O O . ALA A 1 744 ? 6.167 2.229 8.515 1.00 95.31 744 ALA A O 1
ATOM 5704 N N . VAL A 1 745 ? 4.336 3.182 9.435 1.00 96.00 745 VAL A N 1
ATOM 5705 C CA . VAL A 1 745 ? 4.624 4.575 9.069 1.00 96.00 745 VAL A CA 1
ATOM 5706 C C . VAL A 1 745 ? 4.578 5.479 10.294 1.00 96.00 745 VAL A C 1
ATOM 5708 O O . VAL A 1 745 ? 4.034 5.108 11.329 1.00 96.00 745 VAL A O 1
ATOM 5711 N N . ALA A 1 746 ? 5.159 6.673 10.181 1.00 92.88 746 ALA A N 1
ATOM 5712 C CA . ALA A 1 746 ? 5.253 7.603 11.301 1.00 92.88 746 ALA A CA 1
ATOM 5713 C C . ALA A 1 746 ? 3.912 8.271 11.642 1.00 92.88 746 ALA A C 1
ATOM 5715 O O . ALA A 1 746 ? 3.679 8.618 12.798 1.00 92.88 746 ALA A O 1
ATOM 5716 N N . SER A 1 747 ? 3.036 8.480 10.652 1.00 94.31 747 SER A N 1
ATOM 5717 C CA . SER A 1 747 ? 1.806 9.246 10.849 1.00 94.31 747 SER A CA 1
ATOM 5718 C C . SER A 1 747 ? 0.595 8.691 10.098 1.00 94.31 747 SER A C 1
ATOM 5720 O O . SER A 1 747 ? 0.701 8.000 9.085 1.00 94.31 747 SER A O 1
ATOM 5722 N N . SER A 1 748 ? -0.599 9.070 10.562 1.00 93.31 748 SER A N 1
ATOM 5723 C CA . SER A 1 748 ? -1.859 8.761 9.870 1.00 93.31 748 SER A CA 1
ATOM 5724 C C . SER A 1 748 ? -1.989 9.461 8.511 1.00 93.31 748 SER A C 1
ATOM 5726 O O . SER A 1 748 ? -2.775 9.029 7.668 1.00 93.31 748 SER A O 1
ATOM 5728 N N . ILE A 1 749 ? -1.226 10.537 8.276 1.00 95.94 749 ILE A N 1
ATOM 5729 C CA . ILE A 1 749 ? -1.152 11.210 6.974 1.00 95.94 749 ILE A CA 1
ATOM 5730 C C . ILE A 1 749 ? -0.428 10.300 5.985 1.00 95.94 749 ILE A C 1
ATOM 5732 O O . ILE A 1 749 ? -0.981 10.018 4.926 1.00 95.94 749 ILE A O 1
ATOM 5736 N N . ASP A 1 750 ? 0.730 9.765 6.372 1.00 96.25 750 ASP A N 1
ATOM 5737 C CA . ASP A 1 750 ? 1.505 8.818 5.563 1.00 96.25 750 ASP A CA 1
ATOM 5738 C C . ASP A 1 750 ? 0.683 7.562 5.236 1.00 96.25 750 ASP A C 1
ATOM 5740 O O . ASP A 1 750 ? 0.666 7.098 4.097 1.00 96.25 750 ASP A O 1
ATOM 5744 N N . SER A 1 751 ? -0.085 7.052 6.210 1.00 96.19 751 SER A N 1
ATOM 5745 C CA . SER A 1 751 ? -1.005 5.929 5.979 1.00 96.19 751 SER A CA 1
ATOM 5746 C C . SER A 1 751 ? -2.027 6.251 4.886 1.00 96.19 751 SER A C 1
ATOM 5748 O O . SER A 1 751 ? -2.240 5.439 3.987 1.00 96.19 751 SER A O 1
ATOM 5750 N N . ARG A 1 752 ? -2.632 7.449 4.913 1.00 95.69 752 ARG A N 1
ATOM 5751 C CA . ARG A 1 752 ? -3.592 7.881 3.882 1.00 95.69 752 ARG A CA 1
ATOM 5752 C C . ARG A 1 752 ? -2.935 8.122 2.530 1.00 95.69 752 ARG A C 1
ATOM 5754 O O . ARG A 1 752 ? -3.587 7.917 1.510 1.00 95.69 752 ARG A O 1
ATOM 5761 N N . VAL A 1 753 ? -1.674 8.549 2.498 1.00 96.25 753 VAL A N 1
ATOM 5762 C CA . VAL A 1 753 ? -0.937 8.662 1.235 1.00 96.25 753 VAL A CA 1
ATOM 5763 C C . VAL A 1 753 ? -0.849 7.291 0.571 1.00 96.25 753 VAL A C 1
ATOM 5765 O O . VAL A 1 753 ? -1.118 7.201 -0.618 1.00 96.25 753 VAL A O 1
ATOM 5768 N N . ILE A 1 754 ? -0.576 6.222 1.321 1.00 96.50 754 ILE A N 1
ATOM 5769 C CA . ILE A 1 754 ? -0.418 4.876 0.752 1.00 96.50 754 ILE A CA 1
ATOM 5770 C C . ILE A 1 754 ? -1.771 4.192 0.502 1.00 96.50 754 ILE A C 1
ATOM 5772 O O . ILE A 1 754 ? -2.023 3.708 -0.596 1.00 96.50 754 ILE A O 1
ATOM 5776 N N . LEU A 1 755 ? -2.634 4.110 1.517 1.00 94.69 755 LEU A N 1
ATOM 5777 C CA . LEU A 1 755 ? -3.825 3.246 1.522 1.00 94.69 755 LEU A CA 1
ATOM 5778 C C . LEU A 1 755 ? -5.148 3.989 1.320 1.00 94.69 755 LEU A C 1
ATOM 5780 O O . LEU A 1 755 ? -6.193 3.350 1.316 1.00 94.69 755 LEU A O 1
ATOM 5784 N N . ASP A 1 756 ? -5.131 5.321 1.243 1.00 93.44 756 ASP A N 1
ATOM 5785 C CA . ASP A 1 756 ? -6.329 6.177 1.287 1.00 93.44 756 ASP A CA 1
ATOM 5786 C C . ASP A 1 756 ? -7.140 6.061 2.604 1.00 93.44 756 ASP A C 1
ATOM 5788 O O . ASP A 1 756 ? -8.167 6.716 2.778 1.00 93.44 756 ASP A O 1
ATOM 5792 N N . THR A 1 757 ? -6.635 5.301 3.584 1.00 92.19 757 THR A N 1
ATOM 5793 C CA . THR A 1 757 ? -7.185 5.144 4.936 1.00 92.19 757 THR A CA 1
ATOM 5794 C C . THR A 1 757 ? -6.087 5.227 6.000 1.00 92.19 757 THR A C 1
ATOM 5796 O O . THR A 1 757 ? -4.895 5.085 5.719 1.00 92.19 757 THR A O 1
ATOM 5799 N N . VAL A 1 758 ? -6.494 5.469 7.243 1.00 91.06 758 VAL A N 1
ATOM 5800 C CA . VAL A 1 758 ? -5.624 5.386 8.425 1.00 91.06 758 VAL A CA 1
ATOM 5801 C C . VAL A 1 758 ? -5.432 3.929 8.859 1.00 91.06 758 VAL A C 1
ATOM 5803 O O . VAL A 1 758 ? -6.262 3.073 8.541 1.00 91.06 758 VAL A O 1
ATOM 5806 N N . GLY A 1 759 ? -4.363 3.651 9.604 1.00 89.50 759 GLY A N 1
ATOM 5807 C CA . GLY A 1 759 ? -4.116 2.352 10.227 1.00 89.50 759 GLY A CA 1
ATOM 5808 C C . GLY A 1 759 ? -2.657 1.908 10.178 1.00 89.50 759 GLY A C 1
ATOM 5809 O O . GLY A 1 759 ? -2.211 1.235 11.110 1.00 89.50 759 GLY A O 1
ATOM 5810 N N . ALA A 1 760 ? -1.896 2.292 9.150 1.00 93.88 760 ALA A N 1
ATOM 5811 C CA . ALA A 1 760 ? -0.504 1.863 9.009 1.00 93.88 760 ALA A CA 1
ATOM 5812 C C . ALA A 1 760 ? 0.409 2.456 10.102 1.00 93.88 760 ALA A C 1
ATOM 5814 O O . ALA A 1 760 ? 1.409 1.850 10.475 1.00 93.88 760 ALA A O 1
ATOM 5815 N N . GLU A 1 761 ? 0.037 3.596 10.687 1.00 91.81 761 GLU A N 1
ATOM 5816 C CA . GLU A 1 761 ? 0.725 4.211 11.830 1.00 91.81 761 GLU A CA 1
ATOM 5817 C C . GLU A 1 761 ? 0.592 3.412 13.136 1.00 91.81 761 GLU A C 1
ATOM 5819 O O . GLU A 1 761 ? 1.314 3.658 14.096 1.00 91.81 761 GLU A O 1
ATOM 5824 N N . SER A 1 762 ? -0.345 2.459 13.188 1.00 88.81 762 SER A N 1
ATOM 5825 C CA . SER A 1 762 ? -0.562 1.589 14.351 1.00 88.81 762 SER A CA 1
ATOM 5826 C C . SER A 1 762 ? 0.141 0.232 14.250 1.00 88.81 762 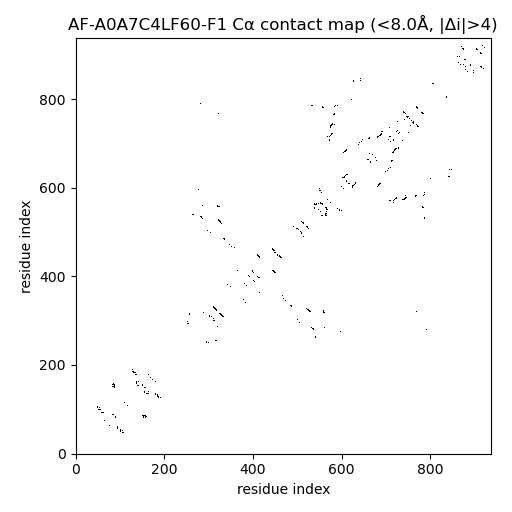SER A C 1
ATOM 5828 O O . SER A 1 762 ? 0.047 -0.575 15.178 1.00 88.81 762 SER A O 1
ATOM 5830 N N . LEU A 1 763 ? 0.832 -0.027 13.136 1.00 91.50 763 LEU A N 1
ATOM 5831 C CA . LEU A 1 763 ? 1.586 -1.258 12.913 1.00 91.50 763 LEU A CA 1
ATOM 5832 C C . LEU A 1 763 ? 2.842 -1.311 13.790 1.00 91.50 763 LEU A C 1
ATOM 5834 O O . LEU A 1 763 ? 3.433 -0.293 14.139 1.00 91.50 763 LEU A O 1
ATOM 5838 N N . LEU A 1 764 ? 3.271 -2.527 14.115 1.00 88.94 764 LEU A N 1
ATOM 5839 C CA . LEU A 1 764 ? 4.358 -2.800 15.061 1.00 88.94 764 LEU A CA 1
ATOM 5840 C C . LEU A 1 764 ? 5.755 -2.738 14.418 1.00 88.94 764 LEU A C 1
ATOM 5842 O O . LEU A 1 764 ? 6.767 -2.806 15.118 1.00 88.94 764 LEU A O 1
ATOM 5846 N N . GLY A 1 765 ? 5.820 -2.633 13.088 1.00 90.81 765 GLY A N 1
ATOM 5847 C CA . GLY A 1 765 ? 7.049 -2.781 12.308 1.00 90.81 765 GLY A CA 1
ATOM 5848 C C . GLY A 1 765 ? 7.506 -4.241 12.210 1.00 90.81 765 GLY A C 1
ATOM 5849 O O . GLY A 1 765 ? 6.735 -5.165 12.463 1.00 90.81 765 GLY A O 1
ATOM 5850 N N . LYS A 1 766 ? 8.770 -4.463 11.820 1.00 90.06 766 LYS A N 1
ATOM 5851 C CA . LYS A 1 766 ? 9.377 -5.803 11.669 1.00 90.06 766 LYS A CA 1
ATOM 5852 C C . LYS A 1 766 ? 8.530 -6.785 10.838 1.00 90.06 766 LYS A C 1
ATOM 5854 O O . LYS A 1 766 ? 8.378 -7.949 11.204 1.00 90.06 766 LYS A O 1
ATOM 5859 N N . GLY A 1 767 ? 7.978 -6.319 9.723 1.00 91.75 767 GLY A N 1
ATOM 5860 C CA . GLY A 1 767 ? 7.182 -7.137 8.806 1.00 91.75 767 GLY A CA 1
ATOM 5861 C C . GLY A 1 767 ? 5.669 -7.055 9.019 1.00 91.75 767 GLY A C 1
ATOM 5862 O O . GLY A 1 767 ? 4.935 -7.574 8.187 1.00 91.75 767 GLY A O 1
ATOM 5863 N N . ASP A 1 768 ? 5.183 -6.394 10.071 1.00 93.62 768 ASP A N 1
ATOM 5864 C CA . ASP A 1 768 ? 3.751 -6.118 10.239 1.00 93.62 768 ASP A CA 1
ATOM 5865 C C . ASP A 1 768 ? 3.277 -5.102 9.184 1.00 93.62 768 ASP A C 1
ATOM 5867 O O . ASP A 1 768 ? 3.872 -4.028 9.028 1.00 93.62 768 ASP A O 1
ATOM 5871 N N . MET A 1 769 ? 2.232 -5.458 8.435 1.00 96.12 769 MET A N 1
ATOM 5872 C CA . MET A 1 769 ? 1.768 -4.714 7.265 1.00 96.12 769 MET A CA 1
ATOM 5873 C C . MET A 1 769 ? 0.249 -4.727 7.099 1.00 96.12 769 MET A C 1
ATOM 5875 O O . MET A 1 769 ? -0.458 -5.620 7.559 1.00 96.12 769 MET A O 1
ATOM 5879 N N . LEU A 1 770 ? -0.250 -3.739 6.364 1.00 96.25 770 LEU A N 1
ATOM 5880 C CA . LEU A 1 770 ? -1.593 -3.692 5.808 1.00 96.25 770 LEU A CA 1
ATOM 5881 C C . LEU A 1 770 ? -1.513 -3.944 4.304 1.00 96.25 770 LEU A C 1
ATOM 5883 O O . LEU A 1 770 ? -0.846 -3.209 3.577 1.00 96.25 770 LEU A O 1
ATOM 5887 N N . PHE A 1 771 ? -2.215 -4.968 3.836 1.00 96.69 771 PHE A N 1
ATOM 5888 C CA . PHE A 1 771 ? -2.302 -5.332 2.431 1.00 96.69 771 PHE A CA 1
ATOM 5889 C C . PHE A 1 771 ? -3.684 -4.993 1.870 1.00 96.69 771 PHE A C 1
ATOM 5891 O O . PHE A 1 771 ? -4.706 -5.508 2.323 1.00 96.69 771 PHE A O 1
ATOM 5898 N N . GLN A 1 772 ? -3.706 -4.139 0.853 1.00 95.06 772 GLN A N 1
ATOM 5899 C CA . GLN A 1 772 ? -4.887 -3.772 0.087 1.00 95.06 772 GLN A CA 1
ATOM 5900 C C . GLN A 1 772 ? -4.824 -4.457 -1.280 1.00 95.06 772 GLN A C 1
ATOM 5902 O O . GLN A 1 772 ? -3.992 -4.115 -2.120 1.00 95.06 772 GLN A O 1
ATOM 5907 N N . SER A 1 773 ? -5.727 -5.410 -1.505 1.00 92.38 773 SER A N 1
ATOM 5908 C CA . SER A 1 773 ? -5.974 -5.991 -2.828 1.00 92.38 773 SER A CA 1
ATOM 5909 C C . SER A 1 773 ? -7.026 -5.161 -3.575 1.00 92.38 773 SER A C 1
ATOM 5911 O O . SER A 1 773 ? -7.923 -4.618 -2.922 1.00 92.38 773 SER A O 1
ATOM 5913 N N . PRO A 1 774 ? -7.001 -5.106 -4.922 1.00 88.56 774 PRO A N 1
ATOM 5914 C CA . PRO A 1 774 ? -8.072 -4.501 -5.716 1.00 88.56 774 PRO A CA 1
ATOM 5915 C C . PRO A 1 774 ? -9.449 -5.147 -5.491 1.00 88.56 774 PRO A C 1
ATOM 5917 O O . PRO A 1 774 ? -10.470 -4.524 -5.764 1.00 88.56 774 PRO A O 1
ATOM 5920 N N . GLU A 1 775 ? -9.480 -6.396 -5.019 1.00 86.19 775 GLU A N 1
ATOM 5921 C CA . GLU A 1 775 ? -10.710 -7.171 -4.801 1.00 86.19 775 GLU A CA 1
ATOM 5922 C C . GLU A 1 775 ? -11.307 -6.977 -3.396 1.00 86.19 775 GLU A C 1
ATOM 5924 O O . GLU A 1 775 ? -12.460 -7.337 -3.162 1.00 86.19 775 GLU A O 1
ATOM 5929 N N . MET A 1 776 ? -10.540 -6.419 -2.451 1.00 83.31 776 MET A N 1
ATOM 5930 C CA . MET A 1 776 ? -10.964 -6.268 -1.056 1.00 83.31 776 MET A CA 1
ATOM 5931 C C . MET A 1 776 ? -11.496 -4.853 -0.775 1.00 83.31 776 MET A C 1
ATOM 5933 O O . MET A 1 776 ? -10.889 -3.877 -1.210 1.00 83.31 776 MET A O 1
ATOM 5937 N N . PRO A 1 777 ? -12.581 -4.696 0.007 1.00 80.50 777 PRO A N 1
ATOM 5938 C CA . PRO A 1 777 ? -13.131 -3.377 0.338 1.00 80.50 777 PRO A CA 1
ATOM 5939 C C . PRO A 1 777 ? -12.305 -2.606 1.381 1.00 80.50 777 PRO A C 1
ATOM 5941 O O . PRO A 1 777 ? -12.474 -1.398 1.521 1.00 80.50 777 PRO A O 1
ATOM 5944 N N . ALA A 1 778 ? -11.444 -3.295 2.133 1.00 86.75 778 ALA A N 1
ATOM 5945 C CA . ALA A 1 778 ? -10.614 -2.727 3.189 1.00 86.75 778 ALA A CA 1
ATOM 5946 C C . ALA A 1 778 ? -9.272 -3.476 3.274 1.00 86.75 778 ALA A C 1
ATOM 5948 O O . ALA A 1 778 ? -9.211 -4.646 2.875 1.00 86.75 778 ALA A O 1
ATOM 5949 N N . PRO A 1 779 ? -8.211 -2.840 3.805 1.00 92.25 779 PRO A N 1
ATOM 5950 C CA . PRO A 1 779 ? -6.905 -3.470 3.903 1.00 92.25 779 PRO A CA 1
ATOM 5951 C C . PRO A 1 779 ? -6.896 -4.550 4.988 1.00 92.25 779 PRO A C 1
ATOM 5953 O O . PRO A 1 779 ? -7.370 -4.333 6.106 1.00 92.25 779 PRO A O 1
ATOM 5956 N N . ALA A 1 780 ? -6.302 -5.697 4.673 1.00 90.75 780 ALA A N 1
ATOM 5957 C CA . ALA A 1 780 ? -6.108 -6.802 5.602 1.00 90.75 780 ALA A CA 1
ATOM 5958 C C . ALA A 1 780 ? -4.761 -6.668 6.325 1.00 90.75 780 ALA A C 1
ATOM 5960 O O . ALA A 1 780 ? -3.737 -6.417 5.690 1.00 90.75 780 ALA A O 1
ATOM 5961 N N . ARG A 1 781 ? -4.742 -6.856 7.649 1.00 91.88 781 ARG A N 1
ATOM 5962 C CA . ARG A 1 781 ? -3.499 -6.858 8.433 1.00 91.88 781 ARG A CA 1
ATOM 5963 C C . ARG A 1 781 ? -2.814 -8.215 8.351 1.00 91.88 781 ARG A C 1
ATOM 5965 O O . ARG A 1 781 ? -3.439 -9.233 8.638 1.00 91.88 781 ARG A O 1
ATOM 5972 N N . LEU A 1 782 ? -1.536 -8.207 7.989 1.00 93.75 782 LEU A N 1
ATOM 5973 C CA . LEU A 1 782 ? -0.711 -9.389 7.783 1.00 93.75 782 LEU A CA 1
ATOM 5974 C C . LEU A 1 782 ? 0.644 -9.214 8.474 1.00 93.75 782 LEU A C 1
ATOM 5976 O O . LEU A 1 782 ? 1.212 -8.126 8.478 1.00 93.75 782 LEU A O 1
ATOM 5980 N N . GLN A 1 783 ? 1.210 -10.308 8.971 1.00 94.06 783 GLN A N 1
ATOM 5981 C CA . GLN A 1 783 ? 2.635 -10.395 9.265 1.00 94.06 783 GLN A CA 1
ATOM 5982 C C . GLN A 1 783 ? 3.352 -10.959 8.042 1.00 94.06 783 GLN A C 1
ATOM 5984 O O . GLN A 1 783 ? 3.124 -12.110 7.666 1.00 94.06 783 GLN A O 1
ATOM 5989 N N . GLY A 1 784 ? 4.219 -10.144 7.448 1.00 95.00 784 GLY A N 1
ATOM 5990 C CA . GLY A 1 784 ? 4.986 -10.463 6.255 1.00 95.00 784 GLY A CA 1
ATOM 5991 C C . GLY A 1 784 ? 5.952 -11.631 6.432 1.00 95.00 784 GLY A C 1
ATOM 5992 O O . GLY A 1 784 ? 6.502 -11.845 7.518 1.00 95.00 784 GLY A O 1
ATOM 5993 N N . CYS A 1 785 ? 6.168 -12.364 5.341 1.00 95.06 785 CYS A N 1
ATOM 5994 C CA . CYS A 1 785 ? 7.195 -13.393 5.271 1.00 95.06 785 CYS A CA 1
ATOM 5995 C C . CYS A 1 785 ? 8.605 -12.812 5.467 1.00 95.06 785 CYS A C 1
ATOM 5997 O O . CYS A 1 785 ? 8.909 -11.695 5.047 1.00 95.06 785 CYS A O 1
ATOM 5999 N N . PHE A 1 786 ? 9.484 -13.624 6.039 1.00 93.50 786 PHE A N 1
ATOM 6000 C CA . PHE A 1 786 ? 10.899 -13.359 6.228 1.00 93.50 786 PHE A CA 1
ATOM 6001 C C . PHE A 1 786 ? 11.727 -14.433 5.520 1.00 93.50 786 PHE A C 1
ATOM 6003 O O . PHE A 1 786 ? 11.359 -15.610 5.512 1.00 93.50 786 PHE A O 1
ATOM 6010 N N . VAL A 1 787 ? 12.847 -14.001 4.946 1.00 93.19 787 VAL A N 1
ATOM 6011 C CA . VAL A 1 787 ? 13.891 -14.850 4.368 1.00 93.19 787 VAL A CA 1
ATOM 6012 C C . VAL A 1 787 ? 15.216 -14.338 4.909 1.00 93.19 787 VAL A C 1
ATOM 6014 O O . VAL A 1 787 ? 15.468 -13.132 4.887 1.00 93.19 787 VAL A O 1
ATOM 6017 N N . SER A 1 788 ? 16.039 -15.241 5.423 1.00 92.88 788 SER A N 1
ATOM 6018 C CA . SER A 1 788 ? 17.379 -14.921 5.900 1.00 92.88 788 SER A CA 1
ATOM 6019 C C . SER A 1 788 ? 18.382 -14.838 4.750 1.00 92.88 788 SER A C 1
ATOM 6021 O O . SER A 1 788 ? 18.218 -15.486 3.719 1.00 92.88 788 SER A O 1
ATOM 6023 N N . ASP A 1 789 ? 19.483 -14.112 4.950 1.00 91.12 789 ASP A N 1
ATOM 6024 C CA . ASP A 1 789 ? 20.543 -14.011 3.935 1.00 91.12 789 ASP A CA 1
ATOM 6025 C C . ASP A 1 789 ? 21.122 -15.385 3.559 1.00 91.12 789 ASP A C 1
ATOM 6027 O O . ASP A 1 789 ? 21.374 -15.657 2.391 1.00 91.12 789 ASP A O 1
ATOM 6031 N N . LYS A 1 790 ? 21.209 -16.311 4.524 1.00 93.62 790 LYS A N 1
ATOM 6032 C CA . LYS A 1 790 ? 21.661 -17.688 4.274 1.00 93.62 790 LYS A CA 1
ATOM 6033 C C . LYS A 1 790 ? 20.748 -18.442 3.308 1.00 93.62 790 LYS A C 1
ATOM 6035 O O . LYS A 1 790 ? 21.232 -19.247 2.521 1.00 93.62 790 LYS A O 1
ATOM 6040 N N . GLU A 1 791 ? 19.436 -18.239 3.398 1.00 94.31 791 GLU A N 1
ATOM 6041 C CA . GLU A 1 791 ? 18.478 -18.849 2.470 1.00 94.31 791 GLU A CA 1
ATOM 6042 C C . GLU A 1 791 ? 18.615 -18.249 1.067 1.00 94.31 791 GLU A C 1
ATOM 6044 O O . GLU A 1 791 ? 18.573 -18.986 0.084 1.00 94.31 791 GLU A O 1
ATOM 6049 N N . ILE A 1 792 ? 18.848 -16.936 0.972 1.00 93.81 792 ILE A N 1
ATOM 6050 C CA . ILE A 1 792 ? 19.093 -16.252 -0.306 1.00 93.81 792 ILE A CA 1
ATOM 6051 C C . ILE A 1 792 ? 20.357 -16.806 -0.963 1.00 93.81 792 ILE A C 1
ATOM 6053 O O . ILE A 1 792 ? 20.300 -17.215 -2.120 1.00 93.81 792 ILE A O 1
ATOM 6057 N N . ASP A 1 793 ? 21.464 -16.893 -0.224 1.00 93.69 793 ASP A N 1
ATOM 6058 C CA . ASP A 1 793 ? 22.735 -17.409 -0.738 1.00 93.69 793 ASP A CA 1
ATOM 6059 C C . ASP A 1 793 ? 22.599 -18.850 -1.245 1.00 93.69 793 ASP A C 1
ATOM 6061 O O . ASP A 1 793 ? 23.076 -19.172 -2.333 1.00 93.69 793 ASP A O 1
ATOM 6065 N N . LYS A 1 794 ? 21.890 -19.717 -0.504 1.00 94.81 794 LYS A N 1
ATOM 6066 C CA . LYS A 1 794 ? 21.586 -21.092 -0.946 1.00 94.81 794 LYS A CA 1
ATOM 6067 C C . LYS A 1 794 ? 20.846 -21.104 -2.285 1.00 94.81 794 LYS A C 1
ATOM 6069 O O . LYS A 1 794 ? 21.176 -21.908 -3.152 1.00 94.81 794 LYS A O 1
ATOM 6074 N N . ILE A 1 795 ? 19.851 -20.233 -2.457 1.00 94.50 795 ILE A N 1
ATOM 6075 C CA . ILE A 1 795 ? 19.044 -20.160 -3.683 1.00 94.50 795 ILE A CA 1
ATOM 6076 C C . ILE A 1 795 ? 19.860 -19.613 -4.852 1.00 94.50 795 ILE A C 1
ATOM 6078 O O . ILE A 1 795 ? 19.791 -20.160 -5.951 1.00 94.50 795 ILE A O 1
ATOM 6082 N N . VAL A 1 796 ? 20.626 -18.543 -4.630 1.00 93.25 796 VAL A N 1
ATOM 6083 C CA . VAL A 1 796 ? 21.483 -17.946 -5.661 1.00 93.25 796 VAL A CA 1
ATOM 6084 C C . VAL A 1 796 ? 22.535 -18.954 -6.115 1.00 93.25 796 VAL A C 1
ATOM 6086 O O . VAL A 1 796 ? 22.688 -19.156 -7.317 1.00 93.25 796 VAL A O 1
ATOM 6089 N N . ASN A 1 797 ? 23.204 -19.634 -5.181 1.00 93.31 797 ASN A N 1
ATOM 6090 C CA . ASN A 1 797 ? 24.209 -20.646 -5.505 1.00 93.31 797 ASN A CA 1
ATOM 6091 C C . ASN A 1 797 ? 23.598 -21.834 -6.250 1.00 93.31 797 ASN A C 1
ATOM 6093 O O . ASN A 1 797 ? 24.134 -22.227 -7.279 1.00 93.31 797 ASN A O 1
ATOM 6097 N N . TRP A 1 798 ? 22.435 -22.331 -5.816 1.00 94.19 798 TRP A N 1
ATOM 6098 C CA . TRP A 1 798 ? 21.730 -23.396 -6.533 1.00 94.19 798 TRP A CA 1
ATOM 6099 C C . TRP A 1 798 ? 21.441 -23.005 -7.988 1.00 94.19 798 TRP A C 1
ATOM 6101 O O . TRP A 1 798 ? 21.686 -23.783 -8.905 1.00 94.19 798 TRP A O 1
ATOM 6111 N N . TRP A 1 799 ? 20.963 -21.779 -8.227 1.00 93.12 799 TRP A N 1
ATOM 6112 C CA . TRP A 1 799 ? 20.700 -21.302 -9.586 1.00 93.12 799 TRP A CA 1
ATOM 6113 C C . TRP A 1 799 ? 21.968 -21.091 -10.421 1.00 93.12 799 TRP A C 1
ATOM 6115 O O . TRP A 1 799 ? 21.912 -21.297 -11.633 1.00 93.12 799 TRP A O 1
ATOM 6125 N N . ARG A 1 800 ? 23.091 -20.702 -9.805 1.00 89.31 800 ARG A N 1
ATOM 6126 C CA . ARG A 1 800 ? 24.394 -20.610 -10.485 1.00 89.31 800 ARG A CA 1
ATOM 6127 C C . ARG A 1 800 ? 24.897 -21.983 -10.913 1.00 89.31 800 ARG A C 1
ATOM 6129 O O . ARG A 1 800 ? 25.195 -22.160 -12.085 1.00 89.31 800 ARG A O 1
ATOM 6136 N N . GLU A 1 801 ? 24.879 -22.956 -10.005 1.00 88.44 801 GLU A N 1
ATOM 6137 C CA . GLU A 1 801 ? 25.275 -24.341 -10.294 1.00 88.44 801 GLU A CA 1
ATOM 6138 C C . GLU A 1 801 ? 24.424 -24.949 -11.416 1.00 88.44 801 GLU A C 1
ATOM 6140 O O . GLU A 1 801 ? 24.940 -25.629 -12.298 1.00 88.44 801 GLU A O 1
ATOM 6145 N N . GLN A 1 802 ? 23.112 -24.678 -11.424 1.00 85.12 802 GLN A N 1
ATOM 6146 C CA . GLN A 1 802 ? 22.252 -25.106 -12.527 1.00 85.12 802 GLN A CA 1
ATOM 6147 C C . GLN A 1 802 ? 22.633 -24.423 -13.845 1.00 85.12 802 GLN A C 1
ATOM 6149 O O . GLN A 1 802 ? 22.695 -25.098 -14.865 1.00 85.12 802 GLN A O 1
ATOM 6154 N N . ALA A 1 803 ? 22.880 -23.109 -13.846 1.00 78.88 803 ALA A N 1
ATOM 6155 C CA . ALA A 1 803 ? 23.251 -22.381 -15.059 1.00 78.88 803 ALA A CA 1
ATOM 6156 C C . ALA A 1 803 ? 24.570 -22.893 -15.662 1.00 78.88 803 ALA A C 1
ATOM 6158 O O . ALA A 1 803 ? 24.629 -23.091 -16.871 1.00 78.88 803 ALA A O 1
ATOM 6159 N N . GLU A 1 804 ? 25.573 -23.164 -14.824 1.00 75.25 804 GLU A N 1
ATOM 6160 C CA . GLU A 1 804 ? 26.857 -23.749 -15.236 1.00 75.25 804 GLU A CA 1
ATOM 6161 C C . GLU A 1 804 ? 26.672 -25.166 -15.807 1.00 75.25 804 GLU A C 1
ATOM 6163 O O . GLU A 1 804 ? 27.177 -25.470 -16.886 1.00 75.25 804 GLU A O 1
ATOM 6168 N N . ALA A 1 805 ? 25.852 -26.009 -15.166 1.00 68.00 805 ALA A N 1
ATOM 6169 C CA . ALA A 1 805 ? 25.553 -27.354 -15.666 1.00 68.00 805 ALA A CA 1
ATOM 6170 C C . ALA A 1 805 ? 24.866 -27.350 -17.049 1.00 68.00 805 ALA A C 1
ATOM 6172 O O . ALA A 1 805 ? 25.130 -28.226 -17.872 1.00 68.00 805 ALA A O 1
ATOM 6173 N N . TYR A 1 806 ? 24.010 -26.358 -17.330 1.00 61.97 806 TYR A N 1
ATOM 6174 C CA . TYR A 1 806 ? 23.409 -26.187 -18.660 1.00 61.97 806 TYR A CA 1
ATOM 6175 C C . TYR A 1 806 ? 24.423 -25.722 -19.718 1.00 61.97 806 TYR A C 1
ATOM 6177 O O . TYR A 1 806 ? 24.281 -26.093 -20.884 1.00 61.97 806 TYR A O 1
ATOM 6185 N N . GLU A 1 807 ? 25.426 -24.918 -19.349 1.00 58.00 807 GLU A N 1
ATOM 6186 C CA . GLU A 1 807 ? 26.483 -24.482 -20.275 1.00 58.00 807 GLU A CA 1
ATOM 6187 C C . GLU A 1 807 ? 27.436 -25.622 -20.652 1.00 58.00 807 GLU A C 1
ATOM 6189 O O . GLU A 1 807 ? 27.821 -25.734 -21.820 1.00 58.00 807 GLU A O 1
ATOM 6194 N N . ASP A 1 808 ? 27.765 -26.493 -19.697 1.00 51.22 808 ASP A N 1
ATOM 6195 C CA . ASP A 1 808 ? 28.634 -27.650 -19.926 1.00 51.22 808 ASP A CA 1
ATOM 6196 C C . ASP A 1 808 ? 27.962 -28.723 -20.803 1.00 51.22 808 ASP A C 1
ATOM 6198 O O . ASP A 1 808 ? 28.611 -29.286 -21.684 1.00 51.22 808 ASP A O 1
ATOM 6202 N N . GLU A 1 809 ? 26.652 -28.963 -20.655 1.00 51.94 809 GLU A N 1
ATOM 6203 C CA . GLU A 1 809 ? 25.899 -29.869 -21.545 1.00 51.94 809 GLU A CA 1
ATOM 6204 C C . GLU A 1 809 ? 25.720 -29.308 -22.972 1.00 51.94 809 GLU A C 1
ATOM 6206 O O . GLU A 1 809 ? 25.557 -30.071 -23.928 1.00 51.94 809 GLU A O 1
ATOM 6211 N N . ALA A 1 810 ? 25.757 -27.981 -23.143 1.00 49.56 810 ALA A N 1
ATOM 6212 C CA . ALA A 1 810 ? 25.570 -27.308 -24.431 1.00 49.56 810 ALA A CA 1
ATOM 6213 C C . ALA A 1 810 ? 26.861 -27.157 -25.262 1.00 49.56 810 ALA A C 1
ATOM 6215 O O . ALA A 1 810 ? 26.790 -26.708 -26.411 1.00 49.56 810 ALA A O 1
ATOM 6216 N N . ARG A 1 811 ? 28.031 -27.540 -24.729 1.00 42.69 811 ARG A N 1
ATOM 6217 C CA . ARG A 1 811 ? 29.294 -27.629 -25.482 1.00 42.69 811 ARG A CA 1
ATOM 6218 C C . ARG A 1 811 ? 29.480 -29.040 -26.059 1.00 42.69 811 ARG A C 1
ATOM 6220 O O . ARG A 1 811 ? 30.000 -29.907 -25.362 1.00 42.69 811 ARG A O 1
ATOM 6227 N N . PRO A 1 812 ? 29.141 -29.308 -27.335 1.00 44.50 812 PRO A N 1
ATOM 6228 C CA . PRO A 1 812 ? 29.680 -30.491 -27.993 1.00 44.50 812 PRO A CA 1
ATOM 6229 C C . PRO A 1 812 ? 31.207 -30.352 -28.103 1.00 44.50 812 PRO A C 1
ATOM 6231 O O . PRO A 1 812 ? 31.713 -29.257 -28.360 1.00 44.50 812 PRO A O 1
ATOM 6234 N N . GLU A 1 813 ? 31.939 -31.453 -27.912 1.00 42.91 813 GLU A N 1
ATOM 6235 C CA . GLU A 1 813 ? 33.373 -31.545 -28.210 1.00 42.91 813 GLU A CA 1
ATOM 6236 C C . GLU A 1 813 ? 33.619 -31.101 -29.658 1.00 42.91 813 GLU A C 1
ATOM 6238 O O . GLU A 1 813 ? 33.260 -31.790 -30.612 1.00 42.91 813 GLU A O 1
ATOM 6243 N N . ILE A 1 814 ? 34.207 -29.919 -29.834 1.00 44.62 814 ILE A N 1
ATOM 6244 C CA . ILE A 1 814 ? 34.673 -29.453 -31.138 1.00 44.62 814 ILE A CA 1
ATOM 6245 C C . ILE A 1 814 ? 36.121 -29.923 -31.279 1.00 44.62 814 ILE A C 1
ATOM 6247 O O . ILE A 1 814 ? 37.014 -29.409 -30.601 1.00 44.62 814 ILE A O 1
ATOM 6251 N N . GLU A 1 815 ? 36.355 -30.897 -32.162 1.00 35.88 815 GLU A N 1
ATOM 6252 C CA . GLU A 1 815 ? 37.702 -31.234 -32.629 1.00 35.88 815 GLU A CA 1
ATOM 6253 C C . GLU A 1 815 ? 38.371 -29.996 -33.262 1.00 35.88 815 GLU A C 1
ATOM 6255 O O . GLU A 1 815 ? 37.720 -29.229 -33.981 1.00 35.88 815 GLU A O 1
ATOM 6260 N N . PRO A 1 816 ? 39.674 -29.766 -33.022 1.00 39.28 816 PRO A N 1
ATOM 6261 C CA . PRO A 1 816 ? 40.342 -28.547 -33.457 1.00 39.28 816 PRO A CA 1
ATOM 6262 C C . PRO A 1 816 ? 40.550 -28.538 -34.979 1.00 39.28 816 PRO A C 1
ATOM 6264 O O . PRO A 1 816 ? 41.439 -29.208 -35.505 1.00 39.28 816 PRO A O 1
ATOM 6267 N N . VAL A 1 817 ? 39.770 -27.722 -35.694 1.00 36.78 817 VAL A N 1
ATOM 6268 C CA . VAL A 1 817 ? 40.006 -27.416 -37.113 1.00 36.78 817 VAL A CA 1
ATOM 6269 C C . VAL A 1 817 ? 40.989 -26.244 -37.238 1.00 36.78 817 VAL A C 1
ATOM 6271 O O . VAL A 1 817 ? 40.817 -25.190 -36.628 1.00 36.78 817 VAL A O 1
ATOM 6274 N N . GLN A 1 818 ? 42.045 -26.455 -38.029 1.00 32.88 818 GLN A N 1
ATOM 6275 C CA . GLN A 1 818 ? 43.130 -25.507 -38.318 1.00 32.88 818 GLN A CA 1
ATOM 6276 C C . GLN A 1 818 ? 42.667 -24.256 -39.098 1.00 32.88 818 GLN A C 1
ATOM 6278 O O . GLN A 1 818 ? 41.665 -24.310 -39.814 1.00 32.88 818 GLN A O 1
ATOM 6283 N N . PRO A 1 819 ? 43.400 -23.124 -39.011 1.00 36.84 819 PRO A N 1
ATOM 6284 C CA . PRO A 1 819 ? 42.920 -21.834 -39.492 1.00 36.84 819 PRO A CA 1
ATOM 6285 C C . PRO A 1 819 ? 43.096 -21.674 -41.009 1.00 36.84 819 PRO A C 1
ATOM 6287 O O . PRO A 1 819 ? 44.210 -21.718 -41.531 1.00 36.84 819 PRO A O 1
ATOM 6290 N N . GLY A 1 820 ? 41.985 -21.425 -41.703 1.00 30.23 820 GLY A N 1
ATOM 6291 C CA . GLY A 1 820 ? 41.927 -21.011 -43.105 1.00 30.23 820 GLY A CA 1
ATOM 6292 C C . GLY A 1 820 ? 41.255 -19.643 -43.250 1.00 30.23 820 GLY A C 1
ATOM 6293 O O . GLY A 1 820 ? 40.259 -19.347 -42.601 1.00 30.23 820 GLY A O 1
ATOM 6294 N N . SER A 1 821 ? 41.855 -18.803 -44.083 1.00 31.83 821 SER A N 1
ATOM 6295 C CA . SER A 1 821 ? 41.663 -17.363 -44.254 1.00 31.83 821 SER A CA 1
ATOM 6296 C C . SER A 1 821 ? 40.372 -16.904 -44.955 1.00 31.83 821 SER A C 1
ATOM 6298 O O . SER A 1 821 ? 40.027 -17.444 -46.000 1.00 31.83 821 SER A O 1
ATOM 6300 N N . GLY A 1 822 ? 39.842 -15.758 -44.501 1.00 31.02 822 GLY A N 1
ATOM 6301 C CA . GLY A 1 822 ? 39.396 -14.649 -45.363 1.00 31.02 822 GLY A CA 1
ATOM 6302 C C . GLY A 1 822 ? 37.917 -14.597 -45.774 1.00 31.02 822 GLY A C 1
ATOM 6303 O O . GLY A 1 822 ? 37.451 -15.441 -46.527 1.00 31.02 822 GLY A O 1
ATOM 6304 N N . GLY A 1 823 ? 37.224 -13.517 -45.383 1.00 28.42 823 GLY A N 1
ATOM 6305 C CA . GLY A 1 823 ? 35.974 -13.078 -46.020 1.00 28.42 823 GLY A CA 1
ATOM 6306 C C . GLY A 1 823 ? 35.013 -12.333 -45.090 1.00 28.42 823 GLY A C 1
ATOM 6307 O O . GLY A 1 823 ? 34.233 -12.955 -44.380 1.00 28.42 823 GLY A O 1
ATOM 6308 N N . GLU A 1 824 ? 35.048 -10.999 -45.122 1.00 37.53 824 GLU A N 1
ATOM 6309 C CA . GLU A 1 824 ? 34.022 -10.119 -44.547 1.00 37.53 824 GLU A CA 1
ATOM 6310 C C . GLU A 1 824 ? 32.700 -10.221 -45.329 1.00 37.53 824 GLU A C 1
ATOM 6312 O O . GLU A 1 824 ? 32.690 -10.002 -46.540 1.00 37.53 824 GLU A O 1
ATOM 6317 N N . ALA A 1 825 ? 31.577 -10.458 -44.639 1.00 27.77 825 ALA A N 1
ATOM 6318 C CA . ALA A 1 825 ? 30.243 -10.033 -45.075 1.00 27.77 825 ALA A CA 1
ATOM 6319 C C . ALA A 1 825 ? 29.219 -10.083 -43.921 1.00 27.77 825 ALA A C 1
ATOM 6321 O O . ALA A 1 825 ? 28.971 -11.139 -43.351 1.00 27.77 825 ALA A O 1
ATOM 6322 N N . GLY A 1 826 ? 28.609 -8.925 -43.637 1.00 26.58 826 GLY A N 1
ATOM 6323 C CA . GLY A 1 826 ? 27.232 -8.746 -43.149 1.00 26.58 826 GLY A CA 1
ATOM 6324 C C . GLY A 1 826 ? 26.798 -9.490 -41.885 1.00 26.58 826 GLY A C 1
ATOM 6325 O O . GLY A 1 826 ? 26.311 -10.610 -41.965 1.00 26.58 826 GLY A O 1
ATOM 6326 N N . ALA A 1 827 ? 26.833 -8.808 -40.737 1.00 26.92 827 ALA A N 1
ATOM 6327 C CA . ALA A 1 827 ? 26.152 -9.256 -39.524 1.00 26.92 827 ALA A CA 1
ATOM 6328 C C . ALA A 1 827 ? 24.620 -9.283 -39.733 1.00 26.92 827 ALA A C 1
ATOM 6330 O O . ALA A 1 827 ? 24.028 -8.219 -39.950 1.00 26.92 827 ALA A O 1
ATOM 6331 N N . PRO A 1 828 ? 23.945 -10.445 -39.650 1.00 29.94 828 PRO A N 1
ATOM 6332 C CA . PRO A 1 828 ? 22.512 -10.464 -39.425 1.00 29.94 828 PRO A CA 1
ATOM 6333 C C . PRO A 1 828 ? 22.247 -10.131 -37.951 1.00 29.94 828 PRO A C 1
ATOM 6335 O O . PRO A 1 828 ? 23.041 -10.459 -37.070 1.00 29.94 828 PRO A O 1
ATOM 6338 N N . ALA A 1 829 ? 21.133 -9.449 -37.684 1.00 30.41 829 ALA A N 1
ATOM 6339 C CA . ALA A 1 829 ? 20.659 -9.193 -36.331 1.00 30.41 829 ALA A CA 1
ATOM 6340 C C . ALA A 1 829 ? 20.549 -10.518 -35.562 1.00 30.41 829 ALA A C 1
ATOM 6342 O O . ALA A 1 829 ? 19.817 -11.418 -35.977 1.00 30.41 829 ALA A O 1
ATOM 6343 N N . SER A 1 830 ? 21.299 -10.631 -34.466 1.00 27.62 830 SER A N 1
ATOM 6344 C CA . SER A 1 830 ? 21.326 -11.826 -33.633 1.00 27.62 830 SER A CA 1
ATOM 6345 C C . SER A 1 830 ? 19.935 -12.088 -33.043 1.00 27.62 830 SER A C 1
ATOM 6347 O O . SER A 1 830 ? 19.396 -11.210 -32.361 1.00 27.62 830 SER A O 1
ATOM 6349 N N . PRO A 1 831 ? 19.333 -13.270 -33.265 1.00 31.48 831 PRO A N 1
ATOM 6350 C CA . PRO A 1 831 ? 18.224 -13.711 -32.438 1.00 31.48 831 PRO A CA 1
ATOM 6351 C C . PRO A 1 831 ? 18.743 -13.854 -31.005 1.00 31.48 831 PRO A C 1
ATOM 6353 O O . PRO A 1 831 ? 19.866 -14.311 -30.792 1.00 31.48 831 PRO A O 1
ATOM 6356 N N . ILE A 1 832 ? 17.942 -13.427 -30.028 1.00 35.94 832 ILE A N 1
ATOM 6357 C CA . ILE A 1 832 ? 18.218 -13.619 -28.602 1.00 35.94 832 ILE A CA 1
ATOM 6358 C C . ILE A 1 832 ? 18.313 -15.132 -28.376 1.00 35.94 832 ILE A C 1
ATOM 6360 O O . ILE A 1 832 ? 17.297 -15.820 -28.279 1.00 35.94 832 ILE A O 1
ATOM 6364 N N . SER A 1 833 ? 19.535 -15.664 -28.389 1.00 32.25 833 SER A N 1
ATOM 6365 C CA . SER A 1 833 ? 19.800 -17.069 -28.129 1.00 32.25 833 SER A CA 1
ATOM 6366 C C . SER A 1 833 ? 19.611 -17.333 -26.644 1.00 32.25 833 SER A C 1
ATOM 6368 O O . SER A 1 833 ? 20.172 -16.658 -25.781 1.00 32.25 833 SER A O 1
ATOM 6370 N N . SER A 1 834 ? 18.774 -18.327 -26.392 1.00 33.34 834 SER A N 1
ATOM 6371 C CA . SER A 1 834 ? 18.562 -19.029 -25.138 1.00 33.34 834 SER A CA 1
ATOM 6372 C C . SER A 1 834 ? 19.855 -19.365 -24.392 1.00 33.34 834 SER A C 1
ATOM 6374 O O . SER A 1 834 ? 20.805 -19.826 -25.014 1.00 33.34 834 SER A O 1
ATOM 6376 N N . ALA A 1 835 ? 19.772 -19.234 -23.064 1.00 38.12 835 ALA A N 1
ATOM 6377 C CA . ALA A 1 835 ? 20.552 -19.926 -22.037 1.00 38.12 835 ALA A CA 1
ATOM 6378 C C . ALA A 1 835 ? 22.093 -19.863 -22.145 1.00 38.12 835 ALA A C 1
ATOM 6380 O O . ALA A 1 835 ? 22.710 -20.562 -22.938 1.00 38.12 835 ALA A O 1
ATOM 6381 N N . GLY A 1 836 ? 22.703 -19.076 -21.255 1.00 30.52 836 GLY A N 1
ATOM 6382 C CA . GLY A 1 836 ? 24.138 -19.100 -20.960 1.00 30.52 836 GLY A CA 1
ATOM 6383 C C . GLY A 1 836 ? 24.477 -18.094 -19.858 1.00 30.52 836 GLY A C 1
ATOM 6384 O O . GLY A 1 836 ? 24.355 -16.883 -20.057 1.00 30.52 836 GLY A O 1
ATOM 6385 N N . GLY A 1 837 ? 24.804 -18.600 -18.669 1.00 33.69 837 GLY A N 1
ATOM 6386 C CA . GLY A 1 837 ? 25.343 -17.861 -17.535 1.00 33.69 837 GLY A CA 1
ATOM 6387 C C . GLY A 1 837 ? 26.757 -17.325 -17.777 1.00 33.69 837 GLY A C 1
ATOM 6388 O O . GLY A 1 837 ? 27.729 -17.815 -17.228 1.00 33.69 837 GLY A O 1
ATOM 6389 N N . GLY A 1 838 ? 26.855 -16.192 -18.464 1.00 29.75 838 GLY A N 1
ATOM 6390 C CA . GLY A 1 838 ? 28.062 -15.370 -18.485 1.00 29.75 838 GLY A CA 1
ATOM 6391 C C . GLY A 1 838 ? 27.680 -13.927 -18.754 1.00 29.75 838 GLY A C 1
ATOM 6392 O O . GLY A 1 838 ? 27.344 -13.611 -19.886 1.00 29.75 838 GLY A O 1
ATOM 6393 N N . ALA A 1 839 ? 27.661 -13.091 -17.702 1.00 37.88 839 ALA A N 1
ATOM 6394 C CA . ALA A 1 839 ? 27.345 -11.653 -17.704 1.00 37.88 839 ALA A CA 1
ATOM 6395 C C . ALA A 1 839 ? 26.662 -11.154 -18.994 1.00 37.88 839 ALA A C 1
ATOM 6397 O O . ALA A 1 839 ? 27.255 -10.406 -19.773 1.00 37.88 839 ALA A O 1
ATOM 6398 N N . THR A 1 840 ? 25.423 -11.603 -19.231 1.00 53.81 840 THR A N 1
ATOM 6399 C CA . THR A 1 840 ? 24.628 -11.192 -20.391 1.00 53.81 840 THR A CA 1
ATOM 6400 C C . THR A 1 840 ? 24.579 -9.674 -20.423 1.00 53.81 840 THR A C 1
ATOM 6402 O O . THR A 1 840 ? 24.084 -9.047 -19.482 1.00 53.81 840 THR A O 1
ATOM 6405 N N . THR A 1 841 ? 25.127 -9.090 -21.488 1.00 68.62 841 THR A N 1
ATOM 6406 C CA . THR A 1 841 ? 25.081 -7.649 -21.734 1.00 68.62 841 THR A CA 1
ATOM 6407 C C . THR A 1 841 ? 23.621 -7.220 -21.663 1.00 68.62 841 THR A C 1
ATOM 6409 O O . THR A 1 841 ? 22.759 -7.851 -22.283 1.00 68.62 841 THR A O 1
ATOM 6412 N N . ALA A 1 842 ? 23.309 -6.223 -20.836 1.00 83.69 842 ALA A N 1
ATOM 6413 C CA . ALA A 1 842 ? 21.919 -5.894 -20.590 1.00 83.69 842 ALA A CA 1
ATOM 6414 C C . ALA A 1 842 ? 21.294 -5.352 -21.888 1.00 83.69 842 ALA A C 1
ATOM 6416 O O . ALA A 1 842 ? 21.955 -4.602 -22.609 1.00 83.69 842 ALA A O 1
ATOM 6417 N N . PRO A 1 843 ? 20.021 -5.647 -22.201 1.00 86.81 843 PRO A N 1
ATOM 6418 C CA . PRO A 1 843 ? 19.405 -5.188 -23.451 1.00 86.81 843 PRO A CA 1
ATOM 6419 C C . PRO A 1 843 ? 19.416 -3.662 -23.640 1.00 86.81 843 PRO A C 1
ATOM 6421 O O . PRO A 1 843 ? 19.365 -3.157 -24.762 1.00 86.81 843 PRO A O 1
ATOM 6424 N N . TRP A 1 844 ? 19.471 -2.911 -22.538 1.00 89.25 844 TRP A N 1
ATOM 6425 C CA . TRP A 1 844 ? 19.578 -1.455 -22.546 1.00 89.25 844 TRP A CA 1
ATOM 6426 C C . TRP A 1 844 ? 21.007 -0.935 -22.712 1.00 89.25 844 TRP A C 1
ATOM 6428 O O . TRP A 1 844 ? 21.153 0.243 -23.021 1.00 89.25 844 TRP A O 1
ATOM 6438 N N . ASP A 1 845 ? 22.054 -1.749 -22.558 1.00 87.06 845 ASP A N 1
ATOM 6439 C CA . ASP A 1 845 ? 23.439 -1.287 -22.722 1.00 87.06 845 ASP A CA 1
ATOM 6440 C C . ASP A 1 845 ? 23.708 -0.822 -24.153 1.00 87.06 845 ASP A C 1
ATOM 6442 O O . ASP A 1 845 ? 24.277 0.248 -24.356 1.00 87.06 845 ASP A O 1
ATOM 6446 N N . GLU A 1 846 ? 23.222 -1.560 -25.153 1.00 84.44 846 GLU A N 1
ATOM 6447 C CA . GLU A 1 846 ? 23.317 -1.128 -26.550 1.00 84.44 846 GLU A CA 1
ATOM 6448 C C . GLU A 1 846 ? 22.533 0.159 -26.809 1.00 84.44 846 GLU A C 1
ATOM 6450 O O . GLU A 1 846 ? 22.982 1.035 -27.549 1.00 84.44 846 GLU A O 1
ATOM 6455 N N . MET A 1 847 ? 21.348 0.279 -26.206 1.00 87.06 847 MET A N 1
ATOM 6456 C CA . MET A 1 847 ? 20.502 1.461 -26.347 1.00 87.06 847 MET A CA 1
ATOM 6457 C C . MET A 1 847 ? 21.187 2.691 -25.751 1.00 87.06 847 MET A C 1
ATOM 6459 O O . MET A 1 847 ? 21.262 3.723 -26.411 1.00 87.06 847 MET A O 1
ATOM 6463 N N . LEU A 1 848 ? 21.731 2.557 -24.541 1.00 86.38 848 LEU A N 1
ATOM 6464 C CA . LEU A 1 848 ? 22.473 3.601 -23.844 1.00 86.38 848 LEU A CA 1
ATOM 6465 C C . LEU A 1 848 ? 23.761 3.966 -24.584 1.00 86.38 848 LEU A C 1
ATOM 6467 O O . LEU A 1 848 ? 24.064 5.145 -24.714 1.00 86.38 848 LEU A O 1
ATOM 6471 N N . ALA A 1 849 ? 24.492 2.986 -25.121 1.00 83.12 849 ALA A N 1
ATOM 6472 C CA . ALA A 1 849 ? 25.690 3.240 -25.916 1.00 83.12 849 ALA A CA 1
ATOM 6473 C C . ALA A 1 849 ? 25.368 4.021 -27.201 1.00 83.12 849 ALA A C 1
ATOM 6475 O O . ALA A 1 849 ? 26.104 4.936 -27.566 1.00 83.12 849 ALA A O 1
ATOM 6476 N N . ARG A 1 850 ? 24.251 3.701 -27.872 1.00 82.44 850 ARG A N 1
ATOM 6477 C CA . ARG A 1 850 ? 23.772 4.458 -29.042 1.00 82.44 850 ARG A CA 1
ATOM 6478 C C . ARG A 1 850 ? 23.338 5.874 -28.664 1.00 82.44 850 ARG A C 1
ATOM 6480 O O . ARG A 1 850 ? 23.705 6.803 -29.374 1.00 82.44 850 ARG A O 1
ATOM 6487 N N . GLU A 1 851 ? 22.592 6.043 -27.571 1.00 79.69 851 GLU A N 1
ATOM 6488 C CA . GLU A 1 851 ? 22.171 7.362 -27.068 1.00 79.69 851 GLU A CA 1
ATOM 6489 C C . GLU A 1 851 ? 23.392 8.228 -26.713 1.00 79.69 851 GLU A C 1
ATOM 6491 O O . GLU A 1 851 ? 23.518 9.342 -27.218 1.00 79.69 851 GLU A O 1
ATOM 6496 N N . ALA A 1 852 ? 24.354 7.675 -25.969 1.00 78.81 852 ALA A N 1
ATOM 6497 C CA . ALA A 1 852 ? 25.594 8.361 -25.611 1.00 78.81 852 ALA A CA 1
ATOM 6498 C C . ALA A 1 852 ? 26.452 8.726 -26.837 1.00 78.81 852 ALA A C 1
ATOM 6500 O O . ALA A 1 852 ? 27.062 9.792 -26.870 1.00 78.81 852 ALA A O 1
ATOM 6501 N N . ALA A 1 853 ? 26.489 7.874 -27.868 1.00 78.81 853 ALA A N 1
ATOM 6502 C CA . ALA A 1 853 ? 27.217 8.166 -29.103 1.00 78.81 853 ALA A CA 1
ATOM 6503 C C . ALA A 1 853 ? 26.586 9.314 -29.911 1.00 78.81 853 ALA A C 1
ATOM 6505 O O . ALA A 1 853 ? 27.307 10.060 -30.575 1.00 78.81 853 ALA A O 1
ATOM 6506 N N . VAL A 1 854 ? 25.256 9.456 -29.870 1.00 79.75 854 VAL A N 1
ATOM 6507 C CA . VAL A 1 854 ? 24.551 10.589 -30.489 1.00 79.75 854 VAL A CA 1
ATOM 6508 C C . VAL A 1 854 ? 24.823 11.874 -29.707 1.00 79.75 854 VAL A C 1
ATOM 6510 O O . VAL A 1 854 ? 25.153 12.887 -30.315 1.00 79.75 854 VAL A O 1
ATOM 6513 N N . GLU A 1 855 ? 24.780 11.823 -28.377 1.00 77.00 855 GLU A N 1
ATOM 6514 C CA . GLU A 1 855 ? 25.034 12.992 -27.528 1.00 77.00 855 GLU A CA 1
ATOM 6515 C C . GLU A 1 855 ? 26.491 13.490 -27.629 1.00 77.00 855 GLU A C 1
ATOM 6517 O O . GLU A 1 855 ? 26.713 14.686 -27.817 1.00 77.00 855 GLU A O 1
ATOM 6522 N N . ASP A 1 856 ? 27.491 12.593 -27.620 1.00 79.62 856 ASP A N 1
ATOM 6523 C CA . ASP A 1 856 ? 28.906 12.956 -27.859 1.00 79.62 856 ASP A CA 1
ATOM 6524 C C . ASP A 1 856 ? 29.097 13.586 -29.247 1.00 79.62 856 ASP A C 1
ATOM 6526 O O . ASP A 1 856 ? 29.882 14.522 -29.426 1.00 79.62 856 ASP A O 1
ATOM 6530 N N . LYS A 1 857 ? 28.357 13.098 -30.249 1.00 81.06 857 LYS A N 1
ATOM 6531 C CA . LYS A 1 857 ? 28.391 13.666 -31.596 1.00 81.06 857 LYS A CA 1
ATOM 6532 C C . LYS A 1 857 ? 27.836 15.093 -31.614 1.00 81.06 857 LYS A C 1
ATOM 6534 O O . LYS A 1 857 ? 28.484 15.972 -32.183 1.00 81.06 857 LYS A O 1
ATOM 6539 N N . ASP A 1 858 ? 26.690 15.336 -30.985 1.00 81.56 858 ASP A N 1
ATOM 6540 C CA . ASP A 1 858 ? 26.065 16.662 -30.939 1.00 81.56 858 ASP A CA 1
ATOM 6541 C C . ASP A 1 858 ? 26.923 17.667 -30.150 1.00 81.56 858 ASP A C 1
ATOM 6543 O O . ASP A 1 858 ? 27.160 18.779 -30.630 1.00 81.56 858 ASP A O 1
ATOM 6547 N N . GLN A 1 859 ? 27.511 17.253 -29.020 1.00 84.12 859 GLN A N 1
ATOM 6548 C CA . GLN A 1 859 ? 28.465 18.074 -28.260 1.00 84.12 859 GLN A CA 1
ATOM 6549 C C . GLN A 1 859 ? 29.713 18.428 -29.084 1.00 84.12 859 GLN A C 1
ATOM 6551 O O . GLN A 1 859 ? 30.193 19.563 -29.045 1.00 84.12 859 GLN A O 1
ATOM 6556 N N . GLN A 1 860 ? 30.246 17.481 -29.866 1.00 86.38 860 GLN A N 1
ATOM 6557 C CA . GLN A 1 860 ? 31.384 17.743 -30.756 1.00 86.38 860 GLN A CA 1
ATOM 6558 C C . GLN A 1 860 ? 31.034 18.735 -31.863 1.00 86.38 860 GLN A C 1
ATOM 6560 O O . GLN A 1 860 ? 31.866 19.573 -32.217 1.00 86.38 860 GLN A O 1
ATOM 6565 N N . ILE A 1 861 ? 29.818 18.668 -32.403 1.00 86.50 861 ILE A N 1
ATOM 6566 C CA . ILE A 1 861 ? 29.338 19.626 -33.399 1.00 86.50 861 ILE A CA 1
ATOM 6567 C C . ILE A 1 861 ? 29.222 21.018 -32.771 1.00 86.50 861 ILE A C 1
ATOM 6569 O O . ILE A 1 861 ? 29.745 21.975 -33.338 1.00 86.50 861 ILE A O 1
ATOM 6573 N N . GLU A 1 862 ? 28.618 21.140 -31.590 1.00 85.75 862 GLU A N 1
ATOM 6574 C CA . GLU A 1 862 ? 28.457 22.418 -30.888 1.00 85.75 862 GLU A CA 1
ATOM 6575 C C . GLU A 1 862 ? 29.810 23.070 -30.556 1.00 85.75 862 GLU A C 1
ATOM 6577 O O . GLU A 1 862 ? 30.057 24.223 -30.918 1.00 85.75 862 GLU A O 1
ATOM 6582 N N . GLN A 1 863 ? 30.752 22.299 -30.004 1.00 87.06 863 GLN A N 1
ATOM 6583 C CA . GLN A 1 863 ? 32.124 22.759 -29.761 1.00 87.06 863 GLN A CA 1
ATOM 6584 C C . GLN A 1 863 ? 32.831 23.195 -31.051 1.00 87.06 863 GLN A C 1
ATOM 6586 O O . GLN A 1 863 ? 33.560 24.193 -31.070 1.00 87.06 863 GLN A O 1
ATOM 6591 N N . ALA A 1 864 ? 32.631 22.465 -32.152 1.00 88.50 864 ALA A N 1
ATOM 6592 C CA . ALA A 1 864 ? 33.213 22.829 -33.436 1.00 88.50 864 ALA A CA 1
ATOM 6593 C C . ALA A 1 864 ? 32.630 24.151 -33.967 1.00 88.50 864 ALA A C 1
ATOM 6595 O O . ALA A 1 864 ? 33.386 24.979 -34.482 1.00 88.50 864 ALA A O 1
ATOM 6596 N N . ILE A 1 865 ? 31.325 24.391 -33.787 1.00 87.44 865 ILE A N 1
ATOM 6597 C CA . ILE A 1 865 ? 30.655 25.656 -34.133 1.00 87.44 865 ILE A CA 1
ATOM 6598 C C . ILE A 1 865 ? 31.245 26.813 -33.324 1.00 87.44 865 ILE A C 1
ATOM 6600 O O . ILE A 1 865 ? 31.597 27.841 -33.905 1.00 87.44 865 ILE A O 1
ATOM 6604 N N . GLU A 1 866 ? 31.406 26.659 -32.009 1.00 86.44 866 GLU A N 1
ATOM 6605 C CA . GLU A 1 866 ? 31.990 27.699 -31.152 1.00 86.44 866 GLU A CA 1
ATOM 6606 C C . GLU A 1 866 ? 33.421 28.061 -31.559 1.00 86.44 866 GLU A C 1
ATOM 6608 O O . GLU A 1 866 ? 33.779 29.240 -31.647 1.00 86.44 866 GLU A O 1
ATOM 6613 N N . ILE A 1 867 ? 34.251 27.054 -31.847 1.00 87.62 867 ILE A N 1
ATOM 6614 C CA . ILE A 1 867 ? 35.630 27.265 -32.295 1.00 87.62 867 ILE A CA 1
ATOM 6615 C C . ILE A 1 867 ? 35.630 28.018 -33.626 1.00 87.62 867 ILE A C 1
ATOM 6617 O O . ILE A 1 867 ? 36.345 29.009 -33.781 1.00 87.62 867 ILE A O 1
ATOM 6621 N N . VAL A 1 868 ? 34.811 27.583 -34.579 1.00 87.62 868 VAL A N 1
ATOM 6622 C CA . VAL A 1 868 ? 34.725 28.202 -35.903 1.00 87.62 868 VAL A CA 1
ATOM 6623 C C . VAL A 1 868 ? 34.236 29.656 -35.817 1.00 87.62 868 VAL A C 1
ATOM 6625 O O . VAL A 1 868 ? 34.851 30.531 -36.430 1.00 87.62 868 VAL A O 1
ATOM 6628 N N . LYS A 1 869 ? 33.234 29.952 -34.979 1.00 84.50 869 LYS A N 1
ATOM 6629 C CA . LYS A 1 869 ? 32.770 31.324 -34.687 1.00 84.50 869 LYS A CA 1
ATOM 6630 C C . LYS A 1 869 ? 33.859 32.192 -34.061 1.00 84.50 869 LYS A C 1
ATOM 6632 O O . LYS A 1 869 ? 34.073 33.332 -34.468 1.00 84.50 869 LYS A O 1
ATOM 6637 N N . LYS A 1 870 ? 34.572 31.659 -33.064 1.00 83.00 870 LYS A N 1
ATOM 6638 C CA . LYS A 1 870 ? 35.599 32.400 -32.318 1.00 83.00 870 LYS A CA 1
ATOM 6639 C C . LYS A 1 870 ? 36.760 32.841 -33.206 1.00 83.00 870 LYS A C 1
ATOM 6641 O O . LYS A 1 870 ? 37.289 33.935 -33.014 1.00 83.00 870 LYS A O 1
ATOM 6646 N N . TYR A 1 871 ? 37.169 31.986 -34.141 1.00 83.88 871 TYR A N 1
ATOM 6647 C CA . TYR A 1 871 ? 38.329 32.218 -35.005 1.00 83.88 871 TYR A CA 1
ATOM 6648 C C . TYR A 1 871 ? 37.973 32.786 -36.388 1.00 83.88 871 TYR A C 1
ATOM 6650 O O . TYR A 1 871 ? 38.887 33.162 -37.122 1.00 83.88 871 TYR A O 1
ATOM 6658 N N . GLY A 1 872 ? 36.687 32.847 -36.757 1.00 78.00 872 GLY A N 1
ATOM 6659 C CA . GLY A 1 872 ? 36.207 33.422 -38.024 1.00 78.00 872 GLY A CA 1
ATOM 6660 C C . GLY A 1 872 ? 36.674 32.687 -39.288 1.00 78.00 872 GLY A C 1
ATOM 6661 O O . GLY A 1 872 ? 36.454 33.155 -40.399 1.00 78.00 872 GLY A O 1
ATOM 6662 N N . THR A 1 873 ? 37.339 31.543 -39.132 1.00 82.25 873 THR A N 1
ATOM 6663 C CA . THR A 1 873 ? 37.859 30.693 -40.208 1.00 82.25 873 THR A CA 1
ATOM 6664 C C . THR A 1 873 ? 37.675 29.235 -39.804 1.00 82.25 873 THR A C 1
ATOM 6666 O O . THR A 1 873 ? 37.807 28.895 -38.627 1.00 82.25 873 THR A O 1
ATOM 6669 N N . ALA A 1 874 ? 37.384 28.353 -40.762 1.00 86.31 874 ALA A N 1
ATOM 6670 C CA . ALA A 1 874 ? 37.179 26.933 -40.488 1.00 86.31 874 ALA A CA 1
ATOM 6671 C C . ALA A 1 874 ? 38.163 26.068 -41.277 1.00 86.31 874 ALA A C 1
ATOM 6673 O O . ALA A 1 874 ? 38.266 26.175 -42.494 1.00 86.31 874 ALA A O 1
ATOM 6674 N N . SER A 1 875 ? 38.892 25.174 -40.612 1.00 89.25 875 SER A N 1
ATOM 6675 C CA . SER A 1 875 ? 39.694 24.147 -41.290 1.00 89.25 875 SER A CA 1
ATOM 6676 C C . SER A 1 875 ? 39.783 22.888 -40.439 1.00 89.25 875 SER A C 1
ATOM 6678 O O . SER A 1 875 ? 39.774 22.960 -39.208 1.00 89.25 875 SER A O 1
ATOM 6680 N N . ALA A 1 876 ? 39.949 21.732 -41.088 1.00 86.81 876 ALA A N 1
ATOM 6681 C CA . ALA A 1 876 ? 40.131 20.461 -40.385 1.00 86.81 876 ALA A CA 1
ATOM 6682 C C . ALA A 1 876 ? 41.347 20.511 -39.436 1.00 86.81 876 ALA A C 1
ATOM 6684 O O . ALA A 1 876 ? 41.285 20.011 -38.319 1.00 86.81 876 ALA A O 1
ATOM 6685 N N . SER A 1 877 ? 42.429 21.199 -39.820 1.00 88.19 877 SER A N 1
ATOM 6686 C CA . SER A 1 877 ? 43.609 21.389 -38.963 1.00 88.19 877 SER A CA 1
ATOM 6687 C C . SER A 1 877 ? 43.360 22.329 -37.773 1.00 88.19 877 SER A C 1
ATOM 6689 O O . SER A 1 877 ? 43.973 22.160 -36.717 1.00 88.19 877 SER A O 1
ATOM 6691 N N . LEU A 1 878 ? 42.470 23.321 -37.906 1.00 87.88 878 LEU A N 1
ATOM 6692 C CA . LEU A 1 878 ? 42.055 24.171 -36.787 1.00 87.88 878 LEU A CA 1
ATOM 6693 C C . LEU A 1 878 ? 41.260 23.358 -35.758 1.00 87.88 878 LEU A C 1
ATOM 6695 O O . LEU A 1 878 ? 41.624 23.380 -34.582 1.00 87.88 878 LEU A O 1
ATOM 6699 N N . LEU A 1 879 ? 40.248 22.604 -36.205 1.00 88.25 879 LEU A N 1
ATOM 6700 C CA . LEU A 1 879 ? 39.436 21.744 -35.336 1.00 88.25 879 LEU A CA 1
ATOM 6701 C C . LEU A 1 879 ? 40.277 20.637 -34.688 1.00 88.25 879 LEU A C 1
ATOM 6703 O O . LEU A 1 879 ? 40.206 20.451 -33.478 1.00 88.25 879 LEU A O 1
ATOM 6707 N N . GLN A 1 880 ? 41.166 19.986 -35.442 1.00 90.38 880 GLN A N 1
ATOM 6708 C CA . GLN A 1 880 ? 42.111 18.992 -34.920 1.00 90.38 880 GLN A CA 1
ATOM 6709 C C . GLN A 1 880 ? 42.953 19.535 -33.756 1.00 90.38 880 GLN A C 1
ATOM 6711 O O . GLN A 1 880 ? 43.041 18.895 -32.710 1.00 90.38 880 GLN A O 1
ATOM 6716 N N . ARG A 1 881 ? 43.554 20.727 -33.897 1.00 90.31 881 ARG A N 1
ATOM 6717 C CA . ARG A 1 881 ? 44.394 21.317 -32.835 1.00 90.31 881 ARG A CA 1
ATOM 6718 C C . ARG A 1 881 ? 43.582 21.799 -31.636 1.00 90.31 881 ARG A C 1
ATOM 6720 O O . ARG A 1 881 ? 44.048 21.681 -30.507 1.00 90.31 881 ARG A O 1
ATOM 6727 N N . LYS A 1 882 ? 42.409 22.393 -31.875 1.00 89.75 882 LYS A N 1
ATOM 6728 C CA . LYS A 1 882 ? 41.603 23.026 -30.821 1.00 89.75 882 LYS A CA 1
ATOM 6729 C C . LYS A 1 882 ? 40.761 22.024 -30.038 1.00 89.75 882 LYS A C 1
ATOM 6731 O O . LYS A 1 882 ? 40.668 22.170 -28.827 1.00 89.75 882 LYS A O 1
ATOM 6736 N N . MET A 1 883 ? 40.245 20.993 -30.701 1.00 87.38 883 MET A N 1
ATOM 6737 C CA . MET A 1 883 ? 39.463 19.919 -30.079 1.00 87.38 883 MET A CA 1
ATOM 6738 C C . MET A 1 883 ? 40.310 18.692 -29.713 1.00 87.38 883 MET A C 1
ATOM 6740 O O . MET A 1 883 ? 39.794 17.755 -29.121 1.00 87.38 883 MET A O 1
ATOM 6744 N N . ARG A 1 884 ? 41.608 18.673 -30.063 1.00 88.38 884 ARG A N 1
ATOM 6745 C CA . ARG A 1 884 ? 42.530 17.538 -29.836 1.00 88.38 884 ARG A CA 1
ATOM 6746 C C . ARG A 1 884 ? 42.022 16.212 -30.429 1.00 88.38 884 ARG A C 1
ATOM 6748 O O . ARG A 1 884 ? 42.206 15.149 -29.847 1.00 88.38 884 ARG A O 1
ATOM 6755 N N . ILE A 1 885 ? 41.408 16.274 -31.608 1.00 87.50 885 ILE A N 1
ATOM 6756 C CA . ILE A 1 885 ? 40.846 15.118 -32.327 1.00 87.50 885 ILE A CA 1
ATOM 6757 C C . ILE A 1 885 ? 41.705 14.739 -33.540 1.00 87.50 885 ILE A C 1
ATOM 6759 O O . ILE A 1 885 ? 42.377 15.586 -34.121 1.00 87.50 885 ILE A O 1
ATOM 6763 N N . GLY A 1 886 ? 41.672 13.476 -33.971 1.00 86.62 886 GLY A N 1
ATOM 6764 C CA . GLY A 1 886 ? 42.386 13.030 -35.176 1.00 86.62 886 GLY A CA 1
ATOM 6765 C C . GLY A 1 886 ? 41.874 13.688 -36.469 1.00 86.62 886 GLY A C 1
ATOM 6766 O O . GLY A 1 886 ? 40.697 14.038 -36.574 1.00 86.62 886 GLY A O 1
ATOM 6767 N N . TYR A 1 887 ? 42.742 13.804 -37.484 1.00 85.94 887 TYR A N 1
ATOM 6768 C CA . TYR A 1 887 ? 42.412 14.439 -38.773 1.00 85.94 887 TYR A CA 1
ATOM 6769 C C . TYR A 1 887 ? 41.143 13.875 -39.451 1.00 85.94 887 TYR A C 1
ATOM 6771 O O . TYR A 1 887 ? 40.315 14.683 -39.871 1.00 85.94 887 TYR A O 1
ATOM 6779 N N . PRO A 1 888 ? 40.896 12.544 -39.500 1.00 86.44 888 PRO A N 1
ATOM 6780 C CA . PRO A 1 888 ? 39.669 12.006 -40.099 1.00 86.44 888 PRO A CA 1
ATOM 6781 C C . PRO A 1 888 ? 38.388 12.477 -39.396 1.00 86.44 888 PRO A C 1
ATOM 6783 O O . PRO A 1 888 ? 37.381 12.738 -40.049 1.00 86.44 888 PRO A O 1
ATOM 6786 N N . ARG A 1 889 ? 38.427 12.626 -38.064 1.00 83.25 889 ARG A N 1
ATOM 6787 C CA . ARG A 1 889 ? 37.287 13.103 -37.264 1.00 83.25 889 ARG A CA 1
ATOM 6788 C C . ARG A 1 889 ? 37.064 14.602 -37.481 1.00 83.25 889 ARG A C 1
ATOM 6790 O O . ARG A 1 889 ? 35.931 15.023 -37.681 1.00 83.25 889 ARG A O 1
ATOM 6797 N N . ALA A 1 890 ? 38.143 15.384 -37.555 1.00 86.81 890 ALA A N 1
ATOM 6798 C CA . ALA A 1 890 ? 38.072 16.807 -37.883 1.00 86.81 890 ALA A CA 1
ATOM 6799 C C . ALA A 1 890 ? 37.556 17.072 -39.310 1.00 86.81 890 ALA A C 1
ATOM 6801 O O . ALA A 1 890 ? 36.807 18.022 -39.519 1.00 86.81 890 ALA A O 1
ATOM 6802 N N . ALA A 1 891 ? 37.922 16.235 -40.286 1.00 87.00 891 ALA A N 1
ATOM 6803 C CA . ALA A 1 891 ? 37.414 16.328 -41.654 1.00 87.00 891 ALA A CA 1
ATOM 6804 C C . ALA A 1 891 ? 35.904 16.038 -41.726 1.00 87.00 891 ALA A C 1
ATOM 6806 O O . ALA A 1 891 ? 35.168 16.812 -42.331 1.00 87.00 891 ALA A O 1
ATOM 6807 N N . ARG A 1 892 ? 35.425 14.995 -41.029 1.00 86.19 892 ARG A N 1
ATOM 6808 C CA . ARG A 1 892 ? 33.984 14.697 -40.934 1.00 86.19 892 ARG A CA 1
ATOM 6809 C C . ARG A 1 892 ? 33.196 15.837 -40.289 1.00 86.19 892 ARG A C 1
ATOM 6811 O O . ARG A 1 892 ? 32.177 16.234 -40.839 1.00 86.19 892 ARG A O 1
ATOM 6818 N N . LEU A 1 893 ? 33.693 16.414 -39.190 1.00 88.06 893 LEU A N 1
ATOM 6819 C CA . LEU A 1 893 ? 33.061 17.585 -38.567 1.00 88.06 893 LEU A CA 1
ATOM 6820 C C . LEU A 1 893 ? 33.018 18.782 -39.527 1.00 88.06 893 LEU A C 1
ATOM 6822 O O . LEU A 1 893 ? 32.000 19.456 -39.613 1.00 88.06 893 LEU A O 1
ATOM 6826 N N . MET A 1 894 ? 34.072 19.026 -40.312 1.00 87.50 894 MET A N 1
ATOM 6827 C CA . MET A 1 894 ? 34.066 20.081 -41.338 1.00 87.50 894 MET A CA 1
ATOM 6828 C C . MET A 1 894 ? 33.019 19.857 -42.438 1.00 87.50 894 MET A C 1
ATOM 6830 O O . MET A 1 894 ? 32.488 20.831 -42.979 1.00 87.50 894 MET A O 1
ATOM 6834 N N . ASP A 1 895 ? 32.741 18.606 -42.798 1.00 86.00 895 ASP A N 1
ATOM 6835 C CA . ASP A 1 895 ? 31.710 18.266 -43.779 1.00 86.00 895 ASP A CA 1
ATOM 6836 C C . ASP A 1 895 ? 30.302 18.353 -43.187 1.00 86.00 895 ASP A C 1
ATOM 6838 O O . ASP A 1 895 ? 29.394 18.841 -43.859 1.00 86.00 895 ASP A O 1
ATOM 6842 N N . GLU A 1 896 ? 30.126 17.997 -41.915 1.00 85.62 896 GLU A N 1
ATOM 6843 C CA . GLU A 1 896 ? 28.868 18.203 -41.194 1.00 85.62 896 GLU A CA 1
ATOM 6844 C C . GLU A 1 896 ? 28.562 19.695 -41.022 1.00 85.62 896 GLU A C 1
ATOM 6846 O O . GLU A 1 896 ? 27.479 20.134 -41.401 1.00 85.62 896 GLU A O 1
ATOM 6851 N N . LEU A 1 897 ? 29.525 20.517 -40.591 1.00 87.00 897 LEU A N 1
ATOM 6852 C CA . LEU A 1 897 ? 29.358 21.976 -40.518 1.00 87.00 897 LEU A CA 1
ATOM 6853 C C . LEU A 1 897 ? 29.004 22.585 -41.884 1.00 87.00 897 LEU A C 1
ATOM 6855 O O . LEU A 1 897 ? 28.251 23.558 -41.958 1.00 87.00 897 LEU A O 1
ATOM 6859 N N . LYS A 1 898 ? 29.522 22.012 -42.979 1.00 83.44 898 LYS A N 1
ATOM 6860 C CA . LYS A 1 898 ? 29.195 22.436 -44.348 1.00 83.44 898 LYS A CA 1
ATOM 6861 C C . LYS A 1 898 ? 27.762 22.059 -44.717 1.00 83.44 898 LYS A C 1
ATOM 6863 O O . LYS A 1 898 ? 27.040 22.888 -45.262 1.00 83.44 898 LYS A O 1
ATOM 6868 N N . GLN A 1 899 ? 27.334 20.836 -44.403 1.00 82.31 899 GLN A N 1
ATOM 6869 C CA . GLN A 1 899 ? 25.948 20.394 -44.605 1.00 82.31 899 GLN A CA 1
ATOM 6870 C C . GLN A 1 899 ? 24.956 21.216 -43.774 1.00 82.31 899 GLN A C 1
ATOM 6872 O O . GLN A 1 899 ? 23.844 21.475 -44.224 1.00 82.31 899 GLN A O 1
ATOM 6877 N N . MET A 1 900 ? 25.371 21.671 -42.590 1.00 78.88 900 MET A N 1
ATOM 6878 C CA . MET A 1 900 ? 24.585 22.567 -41.739 1.00 78.88 900 MET A CA 1
ATOM 6879 C C . MET A 1 900 ? 24.561 24.020 -42.233 1.00 78.88 900 MET A C 1
ATOM 6881 O O . MET A 1 900 ? 23.855 24.839 -41.650 1.00 78.88 900 MET A O 1
ATOM 6885 N N . GLY A 1 901 ? 25.309 24.354 -43.291 1.00 78.00 901 GLY A N 1
ATOM 6886 C CA . GLY A 1 901 ? 25.396 25.712 -43.833 1.00 78.00 901 GLY A CA 1
ATOM 6887 C C . GLY A 1 901 ? 26.195 26.685 -42.961 1.00 78.00 901 GLY A C 1
ATOM 6888 O O . GLY A 1 901 ? 26.105 27.889 -43.164 1.00 78.00 901 GLY A O 1
ATOM 6889 N N . ILE A 1 902 ? 26.973 26.179 -42.000 1.00 82.12 902 ILE A N 1
ATOM 6890 C CA . ILE A 1 902 ? 27.774 26.979 -41.060 1.00 82.12 902 ILE A CA 1
ATOM 6891 C C . ILE A 1 902 ? 29.104 27.395 -41.700 1.00 82.12 902 ILE A C 1
ATOM 6893 O O . ILE A 1 902 ? 29.625 28.477 -41.427 1.00 82.12 902 ILE A O 1
ATOM 6897 N N . VAL A 1 903 ? 29.644 26.546 -42.582 1.00 84.19 903 VAL A N 1
ATOM 6898 C CA . VAL A 1 903 ? 30.875 26.815 -43.337 1.00 84.19 903 VAL A CA 1
ATOM 6899 C C . VAL A 1 903 ? 30.653 26.664 -44.841 1.00 84.19 903 VAL A C 1
ATOM 6901 O O . VAL A 1 903 ? 29.924 25.783 -45.300 1.00 84.19 903 VAL A O 1
ATOM 6904 N N . GLY A 1 904 ? 31.299 27.535 -45.610 1.00 76.44 904 GLY A N 1
ATOM 6905 C CA . GLY A 1 904 ? 31.156 27.652 -47.055 1.00 76.44 904 GLY A CA 1
ATOM 6906 C C . GLY A 1 904 ? 32.079 26.779 -47.890 1.00 76.44 904 GLY A C 1
ATOM 6907 O O . GLY A 1 904 ? 32.639 25.779 -47.436 1.00 76.44 904 GLY A O 1
ATOM 6908 N N . ARG A 1 905 ? 32.207 27.145 -49.170 1.00 69.38 905 ARG A N 1
ATOM 6909 C CA . ARG A 1 905 ? 33.136 26.491 -50.102 1.00 69.38 905 ARG A CA 1
ATOM 6910 C C . ARG A 1 905 ? 34.584 26.817 -49.716 1.00 69.38 905 ARG A C 1
ATOM 6912 O O . ARG A 1 905 ? 34.855 27.770 -48.990 1.00 69.38 905 ARG A O 1
ATOM 6919 N N . GLU A 1 906 ? 35.509 25.976 -50.162 1.00 70.56 906 GLU A N 1
ATOM 6920 C CA . GLU A 1 906 ? 36.942 26.178 -49.926 1.00 70.56 906 GLU A CA 1
ATOM 6921 C C . GLU A 1 906 ? 37.411 27.450 -50.637 1.00 70.56 906 GLU A C 1
ATOM 6923 O O . GLU A 1 906 ? 37.079 27.669 -51.804 1.00 70.56 906 GLU A O 1
ATOM 6928 N N . GLN A 1 907 ? 38.131 28.312 -49.916 1.00 68.50 907 GLN A N 1
ATOM 6929 C CA . GLN A 1 907 ? 38.653 29.559 -50.473 1.00 68.50 907 GLN A CA 1
ATOM 6930 C C . GLN A 1 907 ? 39.837 29.263 -51.404 1.00 68.50 907 GLN A C 1
ATOM 6932 O O . GLN A 1 907 ? 40.627 28.346 -51.163 1.00 68.50 907 GLN A O 1
ATOM 6937 N N . ALA A 1 908 ? 39.969 30.041 -52.481 1.00 47.00 908 ALA A N 1
ATOM 6938 C CA . ALA A 1 908 ? 41.027 29.853 -53.467 1.00 47.00 908 ALA A CA 1
ATOM 6939 C C . ALA A 1 908 ? 42.415 30.022 -52.816 1.00 47.00 908 ALA A C 1
ATOM 6941 O O . ALA A 1 908 ? 42.795 31.123 -52.429 1.00 47.00 908 ALA A O 1
ATOM 6942 N N . GLY A 1 909 ? 43.161 28.916 -52.694 1.00 57.41 909 GLY A N 1
ATOM 6943 C CA . GLY A 1 909 ? 44.559 28.906 -52.246 1.00 57.41 909 GLY A CA 1
ATOM 6944 C C . GLY A 1 909 ? 44.854 28.300 -50.866 1.00 57.41 909 GLY A C 1
ATOM 6945 O O . GLY A 1 909 ? 46.020 28.268 -50.479 1.00 57.41 909 GLY A O 1
ATOM 6946 N N . GLY A 1 910 ? 43.881 27.765 -50.119 1.00 58.06 910 GLY A N 1
ATOM 6947 C CA . GLY A 1 910 ? 44.190 27.138 -48.826 1.00 58.06 910 GLY A CA 1
ATOM 6948 C C . GLY A 1 910 ? 43.060 26.304 -48.233 1.00 58.06 910 GLY A C 1
ATOM 6949 O O . GLY A 1 910 ? 41.893 26.550 -48.500 1.00 58.06 910 GLY A O 1
ATOM 6950 N N . LYS A 1 911 ? 43.421 25.321 -47.393 1.00 66.19 911 LYS A N 1
ATOM 6951 C CA . LYS A 1 911 ? 42.564 24.314 -46.716 1.00 66.19 911 LYS A CA 1
ATOM 6952 C C . LYS A 1 911 ? 41.521 24.897 -45.729 1.00 66.19 911 LYS A C 1
ATOM 6954 O O . LYS A 1 911 ? 41.099 24.217 -44.792 1.00 66.19 911 LYS A O 1
ATOM 6959 N N . THR A 1 912 ? 41.165 26.166 -45.888 1.00 72.19 912 THR A N 1
ATOM 6960 C CA . THR A 1 912 ? 40.291 26.974 -45.038 1.00 72.19 912 THR A CA 1
ATOM 6961 C C . THR A 1 912 ? 38.981 27.288 -45.762 1.00 72.19 912 THR A C 1
ATOM 6963 O O . THR A 1 912 ? 38.966 27.642 -46.940 1.00 72.19 912 THR A O 1
ATOM 6966 N N . ARG A 1 913 ? 37.867 27.140 -45.045 1.00 79.75 913 ARG A N 1
ATOM 6967 C CA . ARG A 1 913 ? 36.504 27.453 -45.482 1.00 79.75 913 ARG A CA 1
ATOM 6968 C C . ARG A 1 913 ? 36.040 28.745 -44.807 1.00 79.75 913 ARG A C 1
ATOM 6970 O O . ARG A 1 913 ? 36.384 29.003 -43.648 1.00 79.75 913 ARG A O 1
ATOM 6977 N N . GLU A 1 914 ? 35.270 29.533 -45.549 1.00 75.62 914 GLU A N 1
ATOM 6978 C CA . GLU A 1 914 ? 34.602 30.736 -45.046 1.00 75.62 914 GLU A CA 1
ATOM 6979 C C . GLU A 1 914 ? 33.521 30.360 -44.024 1.00 75.62 914 GLU A C 1
ATOM 6981 O O . GLU A 1 914 ? 32.895 29.306 -44.146 1.00 75.62 914 GLU A O 1
ATOM 6986 N N . VAL A 1 915 ? 33.320 31.193 -43.004 1.00 81.31 915 VAL A N 1
ATOM 6987 C CA . VAL A 1 915 ? 32.340 30.962 -41.935 1.00 81.31 915 VAL A CA 1
ATOM 6988 C C . VAL A 1 915 ? 31.153 31.882 -42.166 1.00 81.31 915 VAL A C 1
ATOM 6990 O O . VAL A 1 915 ? 31.322 33.096 -42.197 1.00 81.31 915 VAL A O 1
ATOM 6993 N N . PHE A 1 916 ? 29.958 31.316 -42.317 1.00 75.62 916 PHE A N 1
ATOM 6994 C CA . PHE A 1 916 ? 28.740 32.077 -42.627 1.00 75.62 916 PHE A CA 1
ATOM 6995 C C . PHE A 1 916 ? 27.954 32.520 -41.388 1.00 75.62 916 PHE A C 1
ATOM 6997 O O . PHE A 1 916 ? 26.824 32.979 -41.503 1.00 75.62 916 PHE A O 1
ATOM 7004 N N . VAL A 1 917 ? 28.544 32.363 -40.204 1.00 71.62 917 VAL A N 1
ATOM 7005 C CA . VAL A 1 917 ? 27.904 32.605 -38.910 1.00 71.62 917 VAL A CA 1
ATOM 7006 C C . VAL A 1 917 ? 28.742 33.620 -38.130 1.00 71.62 917 VAL A C 1
ATOM 7008 O O . VAL A 1 917 ? 29.925 33.382 -37.877 1.00 71.62 917 VAL A O 1
ATOM 7011 N N . GLY A 1 918 ? 28.144 34.758 -37.774 1.00 65.38 918 GLY A N 1
ATOM 7012 C CA . GLY A 1 918 ? 28.765 35.822 -36.988 1.00 65.38 918 GLY A CA 1
ATOM 7013 C C . GLY A 1 918 ? 28.937 35.463 -35.506 1.00 65.38 918 GLY A C 1
ATOM 7014 O O . GLY A 1 918 ? 28.440 34.444 -35.025 1.00 65.38 918 GLY A O 1
ATOM 7015 N N . LYS A 1 919 ? 29.648 36.316 -34.751 1.00 59.00 919 LYS A N 1
ATOM 7016 C CA . LYS A 1 919 ? 29.907 36.102 -33.310 1.00 59.00 919 LYS A CA 1
ATOM 7017 C C . LYS A 1 919 ? 28.631 36.056 -32.456 1.00 59.00 919 LYS A C 1
ATOM 7019 O O . LYS A 1 919 ? 28.647 35.373 -31.437 1.00 59.00 919 LYS A O 1
ATOM 7024 N N . ASP A 1 920 ? 27.562 36.709 -32.908 1.00 57.47 920 ASP A N 1
ATOM 7025 C CA . ASP A 1 920 ? 26.286 36.839 -32.190 1.00 57.47 920 ASP A CA 1
ATOM 7026 C C . ASP A 1 920 ? 25.157 35.965 -32.781 1.00 57.47 920 ASP A C 1
ATOM 7028 O O . ASP A 1 920 ? 24.022 36.009 -32.312 1.00 57.47 920 ASP A O 1
ATOM 7032 N N . ASP A 1 921 ? 25.445 35.155 -33.807 1.00 64.31 921 ASP A N 1
ATOM 7033 C CA . ASP A 1 921 ? 24.444 34.304 -34.460 1.00 64.31 921 ASP A CA 1
ATOM 7034 C C . ASP A 1 921 ? 24.246 32.978 -33.714 1.00 64.31 921 ASP A C 1
ATOM 7036 O O . ASP A 1 921 ? 25.216 32.302 -33.371 1.00 64.31 921 ASP A O 1
ATOM 7040 N N . ASP A 1 922 ? 22.998 32.538 -33.534 1.00 65.19 922 ASP A N 1
ATOM 7041 C CA . ASP A 1 922 ? 22.653 31.190 -33.056 1.00 65.19 922 ASP A CA 1
ATOM 7042 C C . ASP A 1 922 ? 22.208 30.282 -34.225 1.00 65.19 922 ASP A C 1
ATOM 7044 O O . ASP A 1 922 ? 21.016 30.195 -34.537 1.00 65.19 922 ASP A O 1
ATOM 7048 N N . PRO A 1 923 ? 23.143 29.589 -34.905 1.00 64.69 923 PRO A N 1
ATOM 7049 C CA . PRO A 1 923 ? 22.817 28.728 -36.038 1.00 64.69 923 PRO A CA 1
ATOM 7050 C C . PRO A 1 923 ? 22.017 27.482 -35.623 1.00 64.69 923 PRO A C 1
ATOM 7052 O O . PRO A 1 923 ? 21.326 26.902 -36.463 1.00 64.69 923 PRO A O 1
ATOM 7055 N N . ILE A 1 924 ? 22.078 27.070 -34.349 1.00 60.81 924 ILE A N 1
ATOM 7056 C CA . ILE A 1 924 ? 21.353 25.904 -33.831 1.00 60.81 924 ILE A CA 1
ATOM 7057 C C . ILE A 1 924 ? 19.883 26.280 -33.623 1.00 60.81 924 ILE A C 1
ATOM 7059 O O . ILE A 1 924 ? 19.001 25.607 -34.165 1.00 60.81 924 ILE A O 1
ATOM 7063 N N . GLY A 1 925 ? 19.612 27.405 -32.955 1.00 58.09 925 GLY A N 1
ATOM 7064 C CA . GLY A 1 925 ? 18.261 27.949 -32.800 1.00 58.09 925 GLY A CA 1
ATOM 7065 C C . GLY A 1 925 ? 17.602 28.314 -34.134 1.00 58.09 925 GLY A C 1
ATOM 7066 O O . GLY A 1 925 ? 16.427 28.010 -34.345 1.00 58.09 925 GLY A O 1
ATOM 7067 N N . GLN A 1 926 ? 18.358 28.877 -35.085 1.00 63.03 926 GLN A N 1
ATOM 7068 C CA . GLN A 1 926 ? 17.858 29.196 -36.431 1.00 63.03 926 GLN A CA 1
ATOM 7069 C C . GLN A 1 926 ? 17.502 27.942 -37.244 1.00 63.03 926 GLN A C 1
ATOM 7071 O O . GLN A 1 926 ? 16.497 27.921 -37.953 1.00 63.03 926 GLN A O 1
ATOM 7076 N N . ARG A 1 927 ? 18.281 26.861 -37.128 1.00 57.59 927 ARG A N 1
ATOM 7077 C CA . ARG A 1 927 ? 17.966 25.583 -37.782 1.00 57.59 927 ARG A CA 1
ATOM 7078 C C . ARG A 1 927 ? 16.780 24.881 -37.121 1.00 57.59 927 ARG A C 1
ATOM 7080 O O . ARG A 1 927 ? 15.936 24.344 -37.835 1.00 57.59 927 ARG A O 1
ATOM 7087 N N . ALA A 1 928 ? 16.685 24.912 -35.792 1.00 51.25 928 ALA A N 1
ATOM 7088 C CA . ALA A 1 928 ? 15.536 24.384 -35.057 1.00 51.25 928 ALA A CA 1
ATOM 7089 C C . ALA A 1 928 ? 14.241 25.127 -35.433 1.00 51.25 928 ALA A C 1
ATOM 7091 O O . ALA A 1 928 ? 13.229 24.489 -35.714 1.00 51.25 928 ALA A O 1
ATOM 7092 N N . ALA A 1 929 ? 14.291 26.458 -35.545 1.00 52.03 929 ALA A N 1
ATOM 7093 C CA . ALA A 1 929 ? 13.187 27.284 -36.031 1.00 52.03 929 ALA A CA 1
ATOM 7094 C C . ALA A 1 929 ? 12.755 26.923 -37.465 1.00 52.03 929 ALA A C 1
ATOM 7096 O O . ALA A 1 929 ? 11.555 26.815 -37.731 1.00 52.03 929 ALA A O 1
ATOM 7097 N N . ARG A 1 930 ? 13.724 26.662 -38.353 1.00 56.91 930 ARG A N 1
ATOM 7098 C CA . ARG A 1 930 ? 13.497 26.277 -39.754 1.00 56.91 930 ARG A CA 1
ATOM 7099 C C . ARG A 1 930 ? 12.905 24.866 -39.889 1.00 56.91 930 ARG A C 1
ATOM 7101 O O . ARG A 1 930 ? 12.013 24.649 -40.702 1.00 56.91 930 ARG A O 1
ATOM 7108 N N . ILE A 1 931 ? 13.346 23.911 -39.062 1.00 53.34 931 ILE A N 1
ATOM 7109 C CA . ILE A 1 931 ? 12.804 22.536 -39.012 1.00 53.34 931 ILE A CA 1
ATOM 7110 C C . ILE A 1 931 ? 11.391 22.511 -38.416 1.00 53.34 931 ILE A C 1
ATOM 7112 O O . ILE A 1 931 ? 10.532 21.780 -38.901 1.00 53.34 931 ILE A O 1
ATOM 7116 N N . LEU A 1 932 ? 11.127 23.331 -37.397 1.00 45.22 932 LEU A N 1
ATOM 7117 C CA . LEU A 1 932 ? 9.807 23.460 -36.770 1.00 45.22 932 LEU A CA 1
ATOM 7118 C C . LEU A 1 932 ? 8.824 24.303 -37.605 1.00 45.22 932 LEU A C 1
ATOM 7120 O O . LEU A 1 932 ? 7.705 24.555 -37.160 1.00 45.22 932 LEU A O 1
ATOM 7124 N N . GLY A 1 933 ? 9.224 24.743 -38.806 1.00 43.50 933 GLY A N 1
ATOM 7125 C CA . GLY A 1 933 ? 8.391 25.531 -39.719 1.00 43.50 933 GLY A CA 1
ATOM 7126 C C . GLY A 1 933 ? 7.981 26.883 -39.145 1.00 43.50 933 GLY A C 1
ATOM 7127 O O . GLY A 1 933 ? 6.960 27.444 -39.539 1.00 43.50 933 GLY A O 1
ATOM 7128 N N . MET A 1 934 ? 8.734 27.383 -38.168 1.00 48.75 934 MET A N 1
ATOM 7129 C CA . MET A 1 934 ? 8.333 28.557 -37.422 1.00 48.75 934 MET A CA 1
ATOM 7130 C C . MET A 1 934 ? 8.813 29.857 -38.070 1.00 48.75 934 MET A C 1
ATOM 7132 O O . MET A 1 934 ? 8.406 30.892 -37.576 1.00 48.75 934 MET A O 1
ATOM 7136 N N . ASP A 1 935 ? 9.617 29.854 -39.136 1.00 44.75 935 ASP A N 1
ATOM 7137 C CA . ASP A 1 935 ? 10.093 31.088 -39.783 1.00 44.75 935 ASP A CA 1
ATOM 7138 C C . ASP A 1 935 ? 8.921 32.039 -40.128 1.00 44.75 935 ASP A C 1
ATOM 7140 O O . ASP A 1 935 ? 8.120 31.797 -41.036 1.00 44.75 935 ASP A O 1
ATOM 7144 N N . GLU A 1 936 ? 8.793 33.101 -39.325 1.00 42.06 936 GLU A N 1
ATOM 7145 C CA . GLU A 1 936 ? 7.986 34.274 -39.636 1.00 42.06 936 GLU A CA 1
ATOM 7146 C C . GLU A 1 936 ? 8.737 35.059 -40.706 1.00 42.06 936 GLU A C 1
ATOM 7148 O O . GLU A 1 936 ? 9.922 35.350 -40.551 1.00 42.06 936 GLU A O 1
ATOM 7153 N N . GLU A 1 937 ? 8.034 35.370 -41.793 1.00 40.84 937 GLU A N 1
ATOM 7154 C CA . GLU A 1 937 ? 8.393 36.466 -42.686 1.00 40.84 937 GLU A CA 1
ATOM 7155 C C . GLU A 1 937 ? 8.319 37.770 -41.883 1.00 40.84 937 GLU A C 1
ATOM 7157 O O . GLU A 1 937 ? 7.226 38.262 -41.612 1.00 40.84 937 GLU A O 1
ATOM 7162 N N . GLU A 1 938 ? 9.466 38.223 -41.380 1.00 31.62 938 GLU A N 1
ATOM 7163 C CA . GLU A 1 938 ? 10.136 39.497 -41.717 1.00 31.62 938 GLU A CA 1
ATOM 7164 C C . GLU A 1 938 ? 11.434 39.647 -40.909 1.00 31.62 938 GLU A C 1
ATOM 7166 O O . GLU A 1 938 ? 11.393 39.590 -39.655 1.00 31.62 938 GLU A O 1
#

pLDDT: mean 73.34, std 21.7, range [24.03, 98.06]

Mean predicted aligned error: 21.51 Å

Secondary structure (DSSP, 8-state):
---------------SS---S----PPPPPHHHHHHHHHHHHHHTTHHHHHHHHHHHHHHHHHHHHTT----HHHHHHHHHHHHHHGGGGGHHHHHHHHHHHHHHHHHHHHHTTPPPPP--HHHHHHHHHHHHHHHHHHHHHTT--HHHHHTT-TTHHHHHHHHHHHHTTS-TTHHHHHHHHHHHHHHHHHHT--HHHHHHHHHHHHTTS-S-----PPPPPPPPPP-PPPP-PPPPPP------SS-TT------EE-------PPPP---TTS--GGGS------PPPHHHHHHHHHHHHHHHHHTT--EEEEEEEE-SSEEEEEEEE-EEEEEPP--HHHHHHHHHHHHHHHHHHH-TT--HHHHHHHHHHSTHHHHHTT----S---EEEETTEEEEE-TTS-EEEEEEEE-TT----S-S--------------STT-EEEEEEB-SSSB-SS-SEEEETTHHHHS-HHHHHHHHS-EEEEEPPHHHHHHTHHHHHHHTT-S--EEESSPTT-SSEEEEEEPSSPPP-BHHHHHSSHHHHHH--TTEEEEEEETT--EEEEETTTS-EEEEE--TTSSHHHHHHHHHHHHHHH--TTTEEEEEE-TTSSSSGGGTT-TTBSSSPB--HHHHHHHHHHHHHHHHHHHHHHHHTT-SSHHHHHHHHTT-TTSPP--EEEEEES-HHHHHHHSHHHHHHHHHHHHHHGGGGTEEEEEEES---TTTS-HHHHHH--EEEEE--S-HHHHHHHHSSS-GGG--STTEEEEE-TT-SSPEEEEE-B--HHHHHHHHHHHHHHHHHHHHHT------PPP-------PPPPP------S-PPPHHHHHHHHHHHHHHHHHHHHHHHHHHHHHSEE-HHHHHHHHT--HHHHHHHHHHHHHTTSEEEEPTTSS-EEE---TT--HHHHHHHHHTT-----

Solvent-accessible surface area (backbone atoms only — not comparable to full-atom values): 53378 Å² total; per-residue (Å²): 140,85,82,89,82,86,83,87,81,88,90,88,93,84,89,88,87,87,85,90,84,72,86,68,87,72,77,82,77,56,72,67,59,62,48,49,52,53,46,52,57,55,48,59,76,42,46,47,50,53,51,13,52,53,30,38,51,51,14,53,52,50,46,36,36,76,69,69,76,52,86,48,78,68,56,49,55,49,48,51,50,36,27,32,38,28,8,66,50,35,72,50,50,31,53,52,33,34,50,53,12,52,48,35,38,49,47,47,52,26,65,74,62,78,45,83,72,80,80,80,57,60,70,33,56,53,22,43,51,52,18,50,53,22,43,22,12,33,40,15,49,77,72,68,62,51,67,71,46,12,67,70,23,39,40,5,2,45,53,8,40,52,50,34,51,58,44,45,75,79,27,60,88,72,51,28,53,51,51,27,49,49,45,22,53,54,19,46,38,55,46,68,66,61,49,73,75,57,52,50,51,50,48,52,54,52,46,72,69,73,69,77,85,92,75,89,83,83,90,80,83,86,77,87,80,81,84,86,76,82,79,74,89,74,76,79,84,76,76,88,71,76,85,66,76,93,64,61,97,86,63,82,62,78,57,52,66,54,67,60,69,76,72,67,70,53,81,78,73,89,70,65,87,88,40,69,64,68,83,63,42,62,83,47,69,74,57,73,81,57,70,66,59,54,24,53,51,53,48,47,52,42,50,53,38,38,75,75,69,42,50,50,47,73,73,29,32,25,56,20,42,46,31,34,32,34,34,32,34,67,30,62,43,78,41,62,36,83,76,50,74,46,60,56,32,35,51,52,28,48,32,50,53,14,43,56,54,72,76,40,95,79,73,49,76,66,57,53,53,47,50,53,60,74,48,59,46,50,51,49,13,71,67,49,78,91,70,92,54,62,60,77,50,78,51,103,54,36,44,35,40,20,46,80,84,72,47,60,48,39,43,43,39,60,42,60,84,89,71,75,89,79,83,82,90,77,91,79,88,80,86,88,88,85,92,88,89,85,88,63,96,55,50,39,47,41,38,39,49,40,76,85,82,51,68,54,98,59,62,64,44,81,46,50,44,63,54,43,58,73,57,59,70,68,62,60,40,56,64,69,21,65,76,37,77,40,69,54,57,69,68,64,59,60,70,41,42,66,62,49,15,58,76,69,73,38,95,53,55,50,73,40,77,66,35,89,98,50,92,32,32,32,41,35,43,65,48,98,68,63,37,64,38,24,46,38,61,30,53,58,25,49,59,34,57,70,64,75,50,65,49,37,29,46,52,23,26,31,52,44,48,48,56,41,49,49,44,44,74,85,39,38,25,38,37,37,33,22,34,88,79,9,29,60,66,45,41,52,52,29,39,52,51,33,34,59,43,60,39,47,56,74,56,31,33,35,38,45,37,28,73,80,70,75,73,61,60,82,58,68,68,36,73,31,43,58,38,65,67,36,47,51,67,76,56,45,54,45,46,53,52,43,50,52,50,51,42,55,49,44,50,54,53,23,56,77,69,75,26,85,31,45,69,53,35,50,66,70,37,70,82,44,90,85,52,87,84,79,42,32,35,42,39,37,34,58,50,48,42,68,45,37,73,76,42,37,74,63,47,51,56,50,55,43,51,42,50,72,59,18,60,44,52,35,38,30,42,41,41,22,25,60,57,51,38,63,84,54,48,28,74,67,50,52,73,47,31,61,20,32,37,32,22,14,31,95,34,54,64,35,15,28,52,70,69,76,39,71,58,27,40,62,41,84,23,76,21,23,30,35,41,30,49,78,88,47,97,62,64,45,57,30,39,30,19,44,71,54,71,70,40,51,51,50,52,39,50,52,45,38,56,51,37,51,55,55,45,60,73,67,56,73,90,75,78,89,78,81,95,78,85,88,82,93,77,82,88,71,86,76,73,89,74,78,86,66,81,60,87,55,77,33,86,43,53,63,53,49,52,53,52,50,54,51,50,55,49,53,53,51,49,52,54,49,50,53,52,30,36,74,65,61,48,37,32,34,70,56,46,17,68,74,69,72,44,57,63,74,60,21,44,50,50,52,51,50,37,33,76,70,60,45,30,56,66,74,44,97,90,50,86,38,21,47,52,74,50,57,86,87,59,58,70,65,61,54,48,50,35,55,74,70,67,57,73,69,94,124

Foldseek 3Di:
DDDDDDDDDDDDDDDDDDDPPDPDDDDDDPPVVVVVVVVVVVVVLCVLVVLLVVLLVVLVLQQCLVVVNDDDPVSCVVNLVLLQQFQVLSNCSSVVSNVSSVLSVVVSVCVVVVHDRDDPPVQLVVLVVQLSLLQQLLQCVVVPLDLVCLNVSGGGHPSSSVSVVVLCVVDPPPVSNVVSVVSNVVSVCSNVVQDPVNVVVVVVVVVVVDPDDDDDDDDDDDDDDDDDDDDDDDDDDDDPDDDDPPDDVPDQQQAAEPAPPPFPLPDDDDADPLFDDLVLFDPFDADWDDSVVVSVLQVLLQVLCVVVVWHKHFHHWFAAQWWIWTWIFTFWHWDFDDDDQLLVLQLVLLLVLLVVCVVDVDDDLVNSVCVSVVPCRNVVSNVDDPPDQFDWDDDPFKTFTADNVRHTFKIKGKDFPDDDDDDDDDDDDDDDDDDDDDDDSGIKIFIWGDPRPDIPPDTLDTDDSNCSNPDDPRVSSNSNGDTDIDGDDLVVVVVCQVVSCVSSVHPGWDWAPPDPPDNTIIIIGTDPDGGAFALSVLCSGPQQVVVVDLQKAFFFAFNNHHTDIDGCLVQQEEEEEAAPQQCLLQQVVRSVVVNSNRDDLLAAAEEAEDLPCDRCQLLPQQSRYQFHHHRDLVVVLLVLVVVLVLLVVLVVVCVVQVHQALVRLCVSCVPPPPDDRDHQYEYEHAAQVVNLVPPVVSSLVSLLSCLVRVSRHNYGYYHYHNDLDCSRLPPSNCVSRQKYKATAYCDQVSVCSGFVGGDNVRAPGPQWIWIGDNPDPGTTTRRGHGGDSSSSVSSSVVSNVSLVVVVVVPDDDDDDDDDDDDDDDDDDDDDPDDGHRDSPDRPSNVVVVVVVVVVVVVVLLVVQLLQCQVVQKAALVSSCVVVVDDSVVSVVSVVVCVVLVQWADDDPPDRITGGPAHNPDDSPVVVVCVVVVNDDDD

Radius of gyration: 44.8 Å; Cα contacts (8 Å, |Δi|>4): 1352; chains: 1; bounding box: 110×90×123 Å

Nearest PDB structures (foldseek):
  2ius-assembly2_B  TM=8.947E-01  e=3.423E-36  Escherichia coli
  2ius-assembly4_D  TM=8.968E-01  e=9.679E-36  Escherichia coli
  2ius-assembly6_F  TM=9.007E-01  e=1.042E-34  Escherichia coli
  2ius-assembly5_E  TM=9.065E-01  e=4.378E-34  Escherichia coli
  6t8o-assembly1_F  TM=9.145E-01  e=9.199E-34  Pseudomonas aeruginosa PAO1

Sequence (938 aa):
MSKNNASSPARSRRRYARDDASRKHIPPVHPGLAQAARLVERLGKYGDDLAAVILLLAAALTLLALLGLTEGALTEAWVGLLESGFGWGAALAPLAMAWTGAWLLARSLSARRMTPPPPVRWGRVIAAEVTAFALLGLLNRLMGGLAAQAIAGQGGGLIGWGVGYAVARVFPPPSDAFVLGSLFVVGLFFTLDITASRFARLLDWLAAQGFTSEAARPPARQLPLPLEQKPRPAARPAAPARPKPRFAPGERLRVPVETVADEVKLKPKKRDRRLPGYELLDNTDLRRPAQKEIDETASLIVKTLREFGLPVDVLGARVGPSVTQYQVEPGFVEKAGPVTGHTARLLRALQALGRHCAENEALTEKALIEYALHEAHLFSALGYETEAEEYVEQNRNAVFLRNAKGRTLVIVEFRRPGRDLGGGGRQWEEDPLPEVGAQCNGQELWVCRFDGKRMADEPLARVTLAEAGESDARTVQGWLGKKQQWKVRVAQIATLKDDLALALSANTLRIEAPVPGQSYVGIEVPHRRTSIVGVRPVMEAESFQKINKPLAIALGRDVSGGAVAADLGSMPHLLIAGTTGSGKSVCITAIVTCLVMNNTPDDLRLVMIDPKMVELVRFNGLPHLLGKVETELTRILGVLRWTVREMDRRYKLFEAHGARNLDTYTAKTARQKDAERLPRIVVLIDELADLMMQAPDETERMVVRLAQMARATGIHLVVATQRPSTDVVTGLIKANFPARIAFAVASSIDSRVILDTVGAESLLGKGDMLFQSPEMPAPARLQGCFVSDKEIDKIVNWWREQAEAYEDEARPEIEPVQPGSGGEAGAPASPISSAGGGATTAPWDEMLAREAAVEDKDQQIEQAIEIVKKYGTASASLLQRKMRIGYPRAARLMDELKQMGIVGREQAGGKTREVFVGKDDDPIGQRAARILGMDEEE